Protein AF-0000000065873396 (afdb_homodimer)

Nearest PDB structures (foldseek):
  4z05-assembly2_B  TM=4.905E-01  e=4.441E+00  Caldicellulosiruptor bescii DSM 6725
  1jrg-assembly2_B  TM=3.047E-01  e=1.491E+00  Dickeya chrysanthemi
  5m60-assembly1_A  TM=4.930E-01  e=7.178E-02  Thermochaetoides thermophila
  4yzq-assembly2_B  TM=4.884E-01  e=5.492E+00  Caldicellulosiruptor bescii DSM 6725
  4z03-assembly1_A  TM=3.983E-01  e=7.222E+00  Caldicellulosiruptor bescii DSM 6725

GO terms:
  GO:0005515 protein binding (F, IPI)
  GO:0061665 SUMO ligase activity (F, IDA)
  GO:0039648 symbiont-mediated perturbation of host ubiquitin-like protein modification (P, IDA)
  GO:0030430 host cell cytoplasm (C, IDA)
  GO:1990756 ubiquitin-like ligase-substrate adaptor activity (F, IDA)
  GO:0042025 host cell nucleus (C, EXP)
  GO:0030430 host cell cytoplasm (C, EXP)

InterPro domains:
  IPR002612 Adenovirus large t-antigen, E1B 55kDa protein [PF01696] (113-493)
  IPR006717 Adenovirus E1B protein, N-terminal [PF04623] (1-66)
  IPR011050 Pectin lyase fold/virulence factor [SSF51126] (185-351)
  IPR012334 Pectin lyase fold [G3DSA:2.160.20.10] (169-408)

Secondary structure (DSSP, 8-state):
----------------------------------------------------------------------TT----S-----SSS-SSTTTT----SSSS--S-----HHHHHHHHHHHHHHHHHS-----B-HHHHHHHHHH-S-TT---EETTTBPPEEPPTT--HHHHHHHHSEEE--TT-EEEE-S-EEE-S-EEEEEEEEEEEE--SSSEEEEEPPPP--PPEETB-SEEEEEEEEE-TT--SEEEEESS-EEEES-EEES-SSEEEEESSEEEEES-EEES-SEEEEE-TT-EEEEES-EEES-SEEEEESSEEEEES-EEES-SEEEEESS-EEEES-EEE--SSS-----EE-TTSS-EE--SEEE---SSPBPPEEES-EEES-EEEE---BS-B--EEEEEET-EEEE-GGGGGGB--TEEE-TT-EEEEEEEEEEEEEEEEEBTTSSEEEEEEEEEEE-HHHHS--TTTS-TTSGGGS-SHHHH-/-----------------------------------------------------------------------S----------SSS-SSSSS------SSS--S-----HHHHHHHHHHHHHHHHHS-----B-HHHHHHHHTSGGGGG---EETTTBPPEEPPTT--HHHHHHHHSEEE--TT-EEEE-S-EEE-S-EEEEEEEEEEEE--SSSEEEEEPPPP--PPEETB-SEEEEEEEEE-TT--SEEEEESS-EEEES-EEES-SSEEEEESSEEEEES-EEES-SEEEEE-TT-EEEEES-EEES-SEEEEESSEEEEES-EEES-SEEEEESS-EEEES-EEE--SSS-----EE-TTSS-EE--SEEE---SSPBPPEEES-EEES-EEEE---BS-B--EEEEEET-EEEE-TTTGGGB--TEEE-TT-EEEEEEEEEEEEEEEEEBTTSSEEEEEEEEEEE-HHHHS--TTTS-TTSGGGS-STTT--

Solvent-accessible surface area (backbone atoms only — not comparable to full-atom values): 53234 Å² total; per-residue (Å²): 137,82,87,69,80,80,79,69,87,70,76,80,75,76,87,90,78,89,85,75,82,70,83,81,78,81,77,84,80,75,78,78,79,77,71,80,70,78,89,90,76,90,81,87,78,89,78,86,90,83,89,83,84,88,86,88,74,90,72,84,87,87,88,80,83,84,67,83,75,64,76,81,65,87,68,65,89,79,74,83,72,79,70,78,80,66,75,58,52,34,64,63,43,65,70,80,82,96,65,93,59,57,57,40,68,62,73,36,77,59,53,56,44,50,52,24,44,51,49,35,51,53,62,71,66,52,89,69,73,48,78,41,47,48,58,55,51,52,57,55,37,75,74,38,95,52,43,79,54,64,82,43,41,46,37,29,39,40,72,41,72,56,52,78,84,60,56,65,42,60,49,44,71,57,36,23,30,37,32,42,43,38,61,44,66,39,75,39,62,53,62,27,65,38,48,54,51,23,38,35,40,16,66,51,12,42,37,36,40,56,34,88,47,62,39,43,32,37,34,40,66,57,54,96,58,65,45,38,43,61,39,70,33,35,32,40,29,18,31,32,39,37,19,80,81,22,73,29,29,44,33,40,25,57,27,45,35,34,38,39,30,29,35,40,38,39,30,69,22,40,42,32,39,28,52,25,44,34,37,41,30,36,25,36,34,35,47,18,36,28,37,39,37,33,31,66,80,8,40,38,40,40,28,42,28,39,34,34,44,13,49,32,29,31,38,32,47,15,43,32,38,41,31,44,30,39,34,36,41,29,23,16,45,31,41,35,56,40,48,36,39,42,31,46,29,38,38,34,36,49,72,59,42,66,64,36,70,39,27,38,58,85,66,78,52,45,38,73,44,29,28,38,25,37,50,43,30,89,83,41,50,54,51,50,39,34,45,30,38,34,34,47,32,33,37,34,38,34,40,47,38,72,63,40,58,46,36,51,22,28,32,42,51,20,38,35,39,25,34,70,78,24,63,87,29,59,47,54,79,26,44,36,55,64,53,41,42,31,32,33,35,74,48,67,40,78,86,53,66,45,76,31,51,27,78,86,76,49,72,42,65,31,50,41,69,42,69,42,83,44,36,78,80,57,48,69,56,62,73,56,48,47,82,66,39,70,68,69,51,64,67,60,73,72,69,105,142,92,81,86,85,79,87,72,88,77,76,80,77,66,84,73,72,82,80,70,88,72,85,76,84,78,77,82,78,74,79,80,85,80,79,80,73,79,85,76,90,76,85,81,80,80,74,87,72,93,79,79,90,83,92,83,79,91,78,84,87,77,85,74,80,93,73,91,70,74,76,81,74,86,76,68,93,83,71,83,85,77,81,84,75,55,58,41,90,32,47,83,45,70,69,74,74,99,63,99,47,57,60,52,68,64,72,35,80,57,53,57,45,50,52,23,44,52,49,35,52,54,63,72,66,52,90,69,73,48,78,40,47,46,58,55,49,50,64,64,28,69,48,75,86,43,30,77,48,66,83,43,41,48,36,28,39,40,74,41,73,56,52,77,83,59,57,65,40,57,48,43,71,56,36,22,30,37,31,43,41,38,63,43,66,38,74,38,63,53,64,27,64,39,48,54,51,22,37,36,41,16,67,50,12,41,37,36,40,56,34,90,46,61,41,42,31,37,34,39,65,57,52,96,56,61,44,39,44,62,39,69,34,37,33,41,29,18,31,33,37,36,19,80,81,21,72,29,28,43,33,41,25,57,27,45,36,33,38,37,28,29,35,40,40,38,29,69,22,40,43,33,39,27,52,26,44,32,37,40,31,36,24,36,35,35,46,18,34,29,37,39,35,33,31,68,80,9,41,36,41,41,29,44,27,39,34,36,44,13,48,31,29,31,39,31,47,15,44,32,39,41,32,45,30,40,34,36,40,28,24,16,44,31,41,36,56,41,49,35,39,41,31,47,29,38,38,35,36,48,79,60,48,67,66,36,70,38,28,37,57,84,68,79,52,46,39,72,44,27,28,37,24,36,50,43,30,89,83,40,50,54,50,50,39,33,44,29,37,34,34,46,31,33,38,34,38,37,39,47,38,71,62,43,59,44,37,51,22,26,31,42,50,20,37,35,40,24,34,69,77,23,64,88,28,58,46,55,79,26,43,36,57,64,54,42,42,32,32,33,36,75,48,68,40,77,87,54,66,45,76,34,49,27,77,86,75,47,73,42,67,32,49,41,69,42,70,42,83,44,36,79,79,57,50,68,58,62,73,57,48,46,82,67,38,72,68,69,50,62,65,62,73,70,68,103

Radius of gyration: 36.01 Å; Cα contacts (8 Å, |Δi|>4): 2353; chains: 2; bounding box: 136×103×101 Å

Organism: Human adenovirus C serotype 5 (NCBI:txid28285)

Foldseek 3Di:
DPPDDDDDPDPDPDDDDDDDPPPDDDDDDPPDPPPCPDDDDDDDDDDDDDDDDDDDDPDDDDDDDPDCPPPPDDPPVDDPPVWPQPVPQPPPQDDDDPDVPSSVPSCDVVVVLVVLVVVLVVVVPDDAQAADFPVRQQVVVVVDPPLADQPAAPSHADEAEDDAPDDPQVCCVGGLHYEYRQSDEHEQADAREHAAFHAYHDVQHEYEYHYPDQERYEQDHHDSGRDHHPGARYEYENYEYEYQPHAHEHYEHPDEYEYYLYEYERAADEDEEYAAEYEAANYEYYNHAEYYEYAAPYEYEHANYEAEQYQEYYEHPYEYEYAHYEYEQYLANYEAAAEYAHEHYEYEHDPPPPHRLAWACNVVAIDRHWNAEYAADEEHADYHAENYEYALTEYEDYHYPAADEYAQYEQHNYEYEYEAVHLVRYADLHYNPPNYWYKYFDDFAPVDWDWTHYPVRDIDIHTHTDIDTCRVVRDDDCVVPPPPDCRNPDPVVPPD/DDDDPDDDPDDCPDDPPDPDDDDDDDDPDPPDPDPPPDDDDDDDDDDDDDDDDDDDDDDDDDDPDDDDPDPPDDPDPPPDPPDPPPVCCDDPLDDDDPPVPSNSPPCDVVVVLVVLVVVLVVVVPDDAQAADFPVRQQVVVVPPVQQAPQPAAPSHADEAEDDAPDDPQVCCVGGLHYEYRQSDEHEQADAREHAAFHAYHDVQHEYEYHYPDQERYEQDHHDSGRDHHPGARYEYENYEYEYQPHAHEHYDHPDEYEYYLYEYENAADEDEEYAAEYEYANYEYYLHAEYYEYAAPYEYEHANYEAENYQEYYEHPYEYEYAHYEYEQYLANYEAAAEYAHEHYEYEHDPPPPHRLAWACNPVAIDRHWNAEYAADEEHADYHAENYEYALTEYEDYHYPAADEYAQYEQHNYEYEYEAPHLVRYADLHYNPPNYWYKYFDDFAPVDWDWTHYPVRDIDIHTHTDIDTCRVVRDDDCVVPPPPDCRNPDPVVPPD

Sequence (992 aa):
MERRNPSERGVPAGFSGHASVESGCETQESPATVVFRPPGDNTDGGAAAAAGGSQAAAAGAEPMEPESRPGPSGMNVVQVAELYPELRRILTITEDGQGLKGVKRERGACEATEEARNLAFSLMTRHRPECITFQQIKDNCANELDLLAQKYSIEQLTTYWLQPGDDFEEAIRVYAKVALRPDCKYKISKLVNIRNCCYISGNGAEVEIDTEDRVAFRCSMINMWPGVLGMDGVVIMNVRFTGPNFSGTVFLANTNLILHGVSFYGFNNTCVEAWTDVRVRGCAFYCCWKGVVCRPKSRASIKKCLFERCTLGILSEGNSRVRHNVASDCGCFMLVKSVAVIKHNMVCGNCEDRASQMLTCSDGNCHLLKTIHVASHSRKAWPVFEHNILTRCSLHLGNRRGVFLPYQCNLSHTKILLEPESMSKVNLNGVFDMTMKIWKVLRYDETRTRCRPCECGGKHIRNQPVMLDVTEELRPDHLVLACTRAEFGSSDEDTDMERRNPSERGVPAGFSGHASVESGCETQESPATVVFRPPGDNTDGGAAAAAGGSQAAAAGAEPMEPESRPGPSGMNVVQVAELYPELRRILTITEDGQGLKGVKRERGACEATEEARNLAFSLMTRHRPECITFQQIKDNCANELDLLAQKYSIEQLTTYWLQPGDDFEEAIRVYAKVALRPDCKYKISKLVNIRNCCYISGNGAEVEIDTEDRVAFRCSMINMWPGVLGMDGVVIMNVRFTGPNFSGTVFLANTNLILHGVSFYGFNNTCVEAWTDVRVRGCAFYCCWKGVVCRPKSRASIKKCLFERCTLGILSEGNSRVRHNVASDCGCFMLVKSVAVIKHNMVCGNCEDRASQMLTCSDGNCHLLKTIHVASHSRKAWPVFEHNILTRCSLHLGNRRGVFLPYQCNLSHTKILLEPESMSKVNLNGVFDMTMKIWKVLRYDETRTRCRPCECGGKHIRNQPVMLDVTEELRPDHLVLACTRAEFGSSDEDTD

pLDDT: mean 75.34, std 30.78, range [14.26, 98.81]

Structure (mmCIF, N/CA/C/O backbone):
data_AF-0000000065873396-model_v1
#
loop_
_entity.id
_entity.type
_entity.pdbx_description
1 polymer 'E1B 55 kDa protein'
#
loop_
_atom_site.group_PDB
_atom_site.id
_atom_site.type_symbol
_atom_site.label_atom_id
_atom_site.label_alt_id
_atom_site.label_comp_id
_atom_site.label_asym_id
_atom_site.label_entity_id
_atom_site.label_seq_id
_atom_site.pdbx_PDB_ins_code
_atom_site.Cartn_x
_atom_site.Cartn_y
_atom_site.Cartn_z
_atom_site.occupancy
_atom_site.B_iso_or_equiv
_atom_site.auth_seq_id
_atom_site.auth_comp_id
_atom_site.auth_asym_id
_atom_site.auth_atom_id
_atom_site.pdbx_PDB_model_num
ATOM 1 N N . MET A 1 1 ? -26.594 0.67 61.344 1 16.83 1 MET A N 1
ATOM 2 C CA . MET A 1 1 ? -25.75 -0.398 61.844 1 16.83 1 MET A CA 1
ATOM 3 C C . MET A 1 1 ? -24.359 -0.335 61.219 1 16.83 1 MET A C 1
ATOM 5 O O . MET A 1 1 ? -24.188 0.216 60.125 1 16.83 1 MET A O 1
ATOM 9 N N . GLU A 1 2 ? -23.203 -0.925 61.938 1 17.53 2 GLU A N 1
ATOM 10 C CA . GLU A 1 2 ? -21.828 -0.709 62.344 1 17.53 2 GLU A CA 1
ATOM 11 C C . GLU A 1 2 ? -20.844 -1.343 61.375 1 17.53 2 GLU A C 1
ATOM 13 O O . GLU A 1 2 ? -20.625 -2.555 61.406 1 17.53 2 GLU A O 1
ATOM 18 N N . ARG A 1 3 ? -21.078 -1.144 60.125 1 20.83 3 ARG A N 1
ATOM 19 C CA . ARG A 1 3 ? -20.828 -2.029 59 1 20.83 3 ARG A CA 1
ATOM 20 C C . ARG A 1 3 ? -19.328 -2.301 58.844 1 20.83 3 ARG A C 1
ATOM 22 O O . ARG A 1 3 ? -18.609 -1.486 58.25 1 20.83 3 ARG A O 1
ATOM 29 N N . ARG A 1 4 ? -18.719 -2.971 59.781 1 18.61 4 ARG A N 1
ATOM 30 C CA . ARG A 1 4 ? -17.438 -3 60.469 1 18.61 4 ARG A CA 1
ATOM 31 C C . ARG A 1 4 ? -16.328 -3.496 59.562 1 18.61 4 ARG A C 1
ATOM 33 O O . ARG A 1 4 ? -16.594 -4.199 58.594 1 18.61 4 ARG A O 1
ATOM 40 N N . ASN A 1 5 ? -15.023 -3.08 59.781 1 18.3 5 ASN A N 1
ATOM 41 C CA . ASN A 1 5 ? -13.68 -2.736 59.344 1 18.3 5 ASN A CA 1
ATOM 42 C C . ASN A 1 5 ? -12.844 -3.982 59.062 1 18.3 5 ASN A C 1
ATOM 44 O O . ASN A 1 5 ? -11.609 -3.932 59.125 1 18.3 5 ASN A O 1
ATOM 48 N N . PRO A 1 6 ? -13.531 -5.031 58.438 1 19.88 6 PRO A N 1
ATOM 49 C CA . PRO A 1 6 ? -12.992 -6.305 58.938 1 19.88 6 PRO A CA 1
ATOM 50 C C . PRO A 1 6 ? -11.477 -6.418 58.719 1 19.88 6 PRO A C 1
ATOM 52 O O . PRO A 1 6 ? -10.922 -5.781 57.844 1 19.88 6 PRO A O 1
ATOM 55 N N . SER A 1 7 ? -10.812 -6.941 59.625 1 16.95 7 SER A N 1
ATOM 56 C CA . SER A 1 7 ? -9.523 -6.965 60.312 1 16.95 7 SER A CA 1
ATOM 57 C C . SER A 1 7 ? -8.438 -7.543 59.406 1 16.95 7 SER A C 1
ATOM 59 O O . SER A 1 7 ? -8.734 -8.156 58.375 1 16.95 7 SER A O 1
ATOM 61 N N . GLU A 1 8 ? -7.449 -8.094 59.906 1 17.42 8 GLU A N 1
ATOM 62 C CA . GLU A 1 8 ? -6.016 -8.047 60.156 1 17.42 8 GLU A CA 1
ATOM 63 C C . GLU A 1 8 ? -5.281 -9.164 59.406 1 17.42 8 GLU A C 1
ATOM 65 O O . GLU A 1 8 ? -4.062 -9.297 59.531 1 17.42 8 GLU A O 1
ATOM 70 N N . ARG A 1 9 ? -6.023 -9.977 58.531 1 19.17 9 ARG A N 1
ATOM 71 C CA . ARG A 1 9 ? -5.418 -11.289 58.719 1 19.17 9 ARG A CA 1
ATOM 72 C C . ARG A 1 9 ? -3.941 -11.266 58.344 1 19.17 9 ARG A C 1
ATOM 74 O O . ARG A 1 9 ? -3.584 -10.844 57.25 1 19.17 9 ARG A O 1
ATOM 81 N N . GLY A 1 10 ? -3.051 -11.336 59.25 1 16.73 10 GLY A N 1
ATOM 82 C CA . GLY A 1 10 ? -1.65 -11.141 59.594 1 16.73 10 GLY A CA 1
ATOM 83 C C . GLY A 1 10 ? -0.717 -12.062 58.844 1 16.73 10 GLY A C 1
ATOM 84 O O . GLY A 1 10 ? -0.904 -13.281 58.844 1 16.73 10 GLY A O 1
ATOM 85 N N . VAL A 1 11 ? -0.475 -11.773 57.531 1 18.89 11 VAL A N 1
ATOM 86 C CA . VAL A 1 11 ? 0.356 -12.578 56.656 1 18.89 11 VAL A CA 1
ATOM 87 C C . VAL A 1 11 ? 1.613 -13.031 57.375 1 18.89 11 VAL A C 1
ATOM 89 O O . VAL A 1 11 ? 2.322 -12.219 57.969 1 18.89 11 VAL A O 1
ATOM 92 N N . PRO A 1 12 ? 1.596 -14.227 57.688 1 16.91 12 PRO A N 1
ATOM 93 C CA . PRO A 1 12 ? 2.594 -14.836 58.562 1 16.91 12 PRO A CA 1
ATOM 94 C C . PRO A 1 12 ? 4.027 -14.578 58.094 1 16.91 12 PRO A C 1
ATOM 96 O O . PRO A 1 12 ? 4.281 -14.477 56.875 1 16.91 12 PRO A O 1
ATOM 99 N N . ALA A 1 13 ? 4.957 -14.086 58.938 1 17.8 13 ALA A N 1
ATOM 100 C CA . ALA A 1 13 ? 6.262 -13.453 59.094 1 17.8 13 ALA A CA 1
ATOM 101 C C . ALA A 1 13 ? 7.391 -14.398 58.719 1 17.8 13 ALA A C 1
ATOM 103 O O . ALA A 1 13 ? 8.57 -14.086 58.906 1 17.8 13 ALA A O 1
ATOM 104 N N . GLY A 1 14 ? 7.094 -15.5 58.031 1 15.6 14 GLY A N 1
ATOM 105 C CA . GLY A 1 14 ? 8.086 -16.422 58.562 1 15.6 14 GLY A CA 1
ATOM 106 C C . GLY A 1 14 ? 9.508 -15.953 58.344 1 15.6 14 GLY A C 1
ATOM 107 O O . GLY A 1 14 ? 10.133 -15.398 59.25 1 15.6 14 GLY A O 1
ATOM 108 N N . PHE A 1 15 ? 10.414 -16.75 57.594 1 16.02 15 PHE A N 1
ATOM 109 C CA . PHE A 1 15 ? 11.672 -17.312 58.062 1 16.02 15 PHE A CA 1
ATOM 110 C C . PHE A 1 15 ? 12.836 -16.359 57.812 1 16.02 15 PHE A C 1
ATOM 112 O O . PHE A 1 15 ? 12.742 -15.492 56.938 1 16.02 15 PHE A O 1
ATOM 119 N N . SER A 1 16 ? 14.078 -16.734 58.281 1 15.54 16 SER A N 1
ATOM 120 C CA . SER A 1 16 ? 15.25 -16.266 59.031 1 15.54 16 SER A CA 1
ATOM 121 C C . SER A 1 16 ? 16.25 -15.594 58.094 1 15.54 16 SER A C 1
ATOM 123 O O . SER A 1 16 ? 16.031 -15.531 56.875 1 15.54 16 SER A O 1
ATOM 125 N N . GLY A 1 17 ? 17.609 -15.953 58.188 1 15.38 17 GLY A N 1
ATOM 126 C CA . GLY A 1 17 ? 18.844 -15.344 58.688 1 15.38 17 GLY A CA 1
ATOM 127 C C . GLY A 1 17 ? 19.781 -14.938 57.562 1 15.38 17 GLY A C 1
ATOM 128 O O . GLY A 1 17 ? 20.359 -13.844 57.594 1 15.38 17 GLY A O 1
ATOM 129 N N . HIS A 1 18 ? 20.219 -15.766 56.531 1 16.08 18 HIS A N 1
ATOM 130 C CA . HIS A 1 18 ? 21.672 -15.898 56.625 1 16.08 18 HIS A CA 1
ATOM 131 C C . HIS A 1 18 ? 22.375 -14.672 56.062 1 16.08 18 HIS A C 1
ATOM 133 O O . HIS A 1 18 ? 21.781 -13.922 55.281 1 16.08 18 HIS A O 1
ATOM 139 N N . ALA A 1 19 ? 23.812 -14.633 56.219 1 15.81 19 ALA A N 1
ATOM 140 C CA . ALA A 1 19 ? 25.016 -13.891 56.594 1 15.81 19 ALA A CA 1
ATOM 141 C C . ALA A 1 19 ? 25.656 -13.234 55.344 1 15.81 19 ALA A C 1
ATOM 143 O O . ALA A 1 19 ? 25.422 -13.664 54.219 1 15.81 19 ALA A O 1
ATOM 144 N N . SER A 1 20 ? 26.578 -12.242 55.594 1 16.17 20 SER A N 1
ATOM 145 C CA . SER A 1 20 ? 27.266 -11.07 55.062 1 16.17 20 SER A CA 1
ATOM 146 C C . SER A 1 20 ? 28.391 -11.477 54.094 1 16.17 20 SER A C 1
ATOM 148 O O . SER A 1 20 ? 29.188 -10.633 53.656 1 16.17 20 SER A O 1
ATOM 150 N N . VAL A 1 21 ? 28.344 -12.516 53.344 1 16.77 21 VAL A N 1
ATOM 151 C CA . VAL A 1 21 ? 29.734 -12.938 53.156 1 16.77 21 VAL A CA 1
ATOM 152 C C . VAL A 1 21 ? 30.516 -11.82 52.469 1 16.77 21 VAL A C 1
ATOM 154 O O . VAL A 1 21 ? 30.062 -11.227 51.5 1 16.77 21 VAL A O 1
ATOM 157 N N . GLU A 1 22 ? 31.75 -11.438 53.031 1 15.5 22 GLU A N 1
ATOM 158 C CA . GLU A 1 22 ? 32.781 -10.406 53.031 1 15.5 22 GLU A CA 1
ATOM 159 C C . GLU A 1 22 ? 33.625 -10.445 51.781 1 15.5 22 GLU A C 1
ATOM 161 O O . GLU A 1 22 ? 34.719 -9.883 51.75 1 15.5 22 GLU A O 1
ATOM 166 N N . SER A 1 23 ? 33.125 -10.75 50.688 1 16.59 23 SER A N 1
ATOM 167 C CA . SER A 1 23 ? 34.188 -11.125 49.781 1 16.59 23 SER A CA 1
ATOM 168 C C . SER A 1 23 ? 35.281 -10.047 49.719 1 16.59 23 SER A C 1
ATOM 170 O O . SER A 1 23 ? 34.969 -8.852 49.719 1 16.59 23 SER A O 1
ATOM 172 N N . GLY A 1 24 ? 36.531 -10.406 49.969 1 15.73 24 GLY A N 1
ATOM 173 C CA . GLY A 1 24 ? 37.875 -9.898 50.219 1 15.73 24 GLY A CA 1
ATOM 174 C C . GLY A 1 24 ? 38.375 -8.984 49.094 1 15.73 24 GLY A C 1
ATOM 175 O O . GLY A 1 24 ? 37.938 -9.078 47.969 1 15.73 24 GLY A O 1
ATOM 176 N N . CYS A 1 25 ? 39.219 -7.973 49.469 1 15.91 25 CYS A N 1
ATOM 177 C CA . CYS A 1 25 ? 39.781 -6.652 49.188 1 15.91 25 CYS A CA 1
ATOM 178 C C . CYS A 1 25 ? 40.844 -6.73 48.094 1 15.91 25 CYS A C 1
ATOM 180 O O . CYS A 1 25 ? 41.469 -5.719 47.75 1 15.91 25 CYS A O 1
ATOM 182 N N . GLU A 1 26 ? 41.219 -7.988 47.562 1 15.82 26 GLU A N 1
ATOM 183 C CA . GLU A 1 26 ? 42.688 -7.887 47.469 1 15.82 26 GLU A CA 1
ATOM 184 C C . GLU A 1 26 ? 43.094 -6.691 46.625 1 15.82 26 GLU A C 1
ATOM 186 O O . GLU A 1 26 ? 42.312 -6.199 45.812 1 15.82 26 GLU A O 1
ATOM 191 N N . THR A 1 27 ? 44.5 -6.48 46.5 1 15.35 27 THR A N 1
ATOM 192 C CA . THR A 1 27 ? 45.531 -5.473 46.562 1 15.35 27 THR A CA 1
ATOM 193 C C . THR A 1 27 ? 45.844 -4.895 45.188 1 15.35 27 THR A C 1
ATOM 195 O O . THR A 1 27 ? 46.156 -3.711 45.062 1 15.35 27 THR A O 1
ATOM 198 N N . GLN A 1 28 ? 45.781 -5.762 44.062 1 16.19 28 GLN A N 1
ATOM 199 C CA . GLN A 1 28 ? 47.062 -5.637 43.406 1 16.19 28 GLN A CA 1
ATOM 200 C C . GLN A 1 28 ? 47.25 -4.25 42.812 1 16.19 28 GLN A C 1
ATOM 202 O O . GLN A 1 28 ? 46.281 -3.598 42.438 1 16.19 28 GLN A O 1
ATOM 207 N N . GLU A 1 29 ? 48.562 -3.9 42.625 1 16.23 29 GLU A N 1
ATOM 208 C CA . GLU A 1 29 ? 49.5 -2.773 42.469 1 16.23 29 GLU A CA 1
ATOM 209 C C . GLU A 1 29 ? 49.25 -2.053 41.156 1 16.23 29 GLU A C 1
ATOM 211 O O . GLU A 1 29 ? 48.938 -2.686 40.156 1 16.23 29 GLU A O 1
ATOM 216 N N . SER A 1 30 ? 49.062 -0.781 41.188 1 16.11 30 SER A N 1
ATOM 217 C CA . SER A 1 30 ? 48.719 0.409 40.406 1 16.11 30 SER A CA 1
ATOM 218 C C . SER A 1 30 ? 49.781 0.708 39.375 1 16.11 30 SER A C 1
ATOM 220 O O . SER A 1 30 ? 50.188 1.856 39.219 1 16.11 30 SER A O 1
ATOM 222 N N . PRO A 1 31 ? 50.312 -0.494 38.75 1 16.22 31 PRO A N 1
ATOM 223 C CA . PRO A 1 31 ? 51.625 0.011 38.312 1 16.22 31 PRO A CA 1
ATOM 224 C C . PRO A 1 31 ? 51.531 1.375 37.625 1 16.22 31 PRO A C 1
ATOM 226 O O . PRO A 1 31 ? 50.469 1.751 37.125 1 16.22 31 PRO A O 1
ATOM 229 N N . ALA A 1 32 ? 52.688 2.035 37.781 1 15.98 32 ALA A N 1
ATOM 230 C CA . ALA A 1 32 ? 53.281 3.367 37.688 1 15.98 32 ALA A CA 1
ATOM 231 C C . ALA A 1 32 ? 53.156 3.928 36.281 1 15.98 32 ALA A C 1
ATOM 233 O O . ALA A 1 32 ? 53.375 3.203 35.281 1 15.98 32 ALA A O 1
ATOM 234 N N . THR A 1 33 ? 52.281 4.848 36 1 16.16 33 THR A N 1
ATOM 235 C CA . THR A 1 33 ? 51.906 5.746 34.906 1 16.16 33 THR A CA 1
ATOM 236 C C . THR A 1 33 ? 53.156 6.422 34.344 1 16.16 33 THR A C 1
ATOM 238 O O . THR A 1 33 ? 53.75 7.297 34.969 1 16.16 33 THR A O 1
ATOM 241 N N . VAL A 1 34 ? 54.125 5.531 33.875 1 16.02 34 VAL A N 1
ATOM 242 C CA . VAL A 1 34 ? 55.406 6.129 33.531 1 16.02 34 VAL A CA 1
ATOM 243 C C . VAL A 1 34 ? 55.156 7.426 32.75 1 16.02 34 VAL A C 1
ATOM 245 O O . VAL A 1 34 ? 54.312 7.473 31.859 1 16.02 34 VAL A O 1
ATOM 248 N N . VAL A 1 35 ? 55.625 8.562 33.281 1 16.77 35 VAL A N 1
ATOM 249 C CA . VAL A 1 35 ? 55.75 10.008 33.156 1 16.77 35 VAL A CA 1
ATOM 250 C C . VAL A 1 35 ? 56.438 10.352 31.812 1 16.77 35 VAL A C 1
ATOM 252 O O . VAL A 1 35 ? 56.531 11.523 31.453 1 16.77 35 VAL A O 1
ATOM 255 N N . PHE A 1 36 ? 56.438 9.492 30.766 1 15 36 PHE A N 1
ATOM 256 C CA . PHE A 1 36 ? 57.656 9.664 29.953 1 15 36 PHE A CA 1
ATOM 257 C C . PHE A 1 36 ? 57.781 11.109 29.484 1 15 36 PHE A C 1
ATOM 259 O O . PHE A 1 36 ? 56.875 11.656 28.875 1 15 36 PHE A O 1
ATOM 266 N N . ARG A 1 37 ? 58.781 11.945 30.062 1 15.43 37 ARG A N 1
ATOM 267 C CA . ARG A 1 37 ? 59.281 13.312 30.016 1 15.43 37 ARG A CA 1
ATOM 268 C C . ARG A 1 37 ? 59.781 13.656 28.609 1 15.43 37 ARG A C 1
ATOM 270 O O . ARG A 1 37 ? 60.188 14.789 28.359 1 15.43 37 ARG A O 1
ATOM 277 N N . PRO A 1 38 ? 59.531 13.055 27.531 1 15.37 38 PRO A N 1
ATOM 278 C CA . PRO A 1 38 ? 60.719 13.156 26.688 1 15.37 38 PRO A CA 1
ATOM 279 C C . PRO A 1 38 ? 61.188 14.602 26.5 1 15.37 38 PRO A C 1
ATOM 281 O O . PRO A 1 38 ? 60.375 15.531 26.594 1 15.37 38 PRO A O 1
ATOM 284 N N . PRO A 1 39 ? 62.469 14.812 25.969 1 15.8 39 PRO A N 1
ATOM 285 C CA . PRO A 1 39 ? 63.594 15.75 26.172 1 15.8 39 PRO A CA 1
ATOM 286 C C . PRO A 1 39 ? 63.312 17.125 25.578 1 15.8 39 PRO A C 1
ATOM 288 O O . PRO A 1 39 ? 62.312 17.312 24.875 1 15.8 39 PRO A O 1
ATOM 291 N N . GLY A 1 40 ? 64.5 17.859 25.125 1 15.5 40 GLY A N 1
ATOM 292 C CA . GLY A 1 40 ? 65.312 19.016 25.297 1 15.5 40 GLY A CA 1
ATOM 293 C C . GLY A 1 40 ? 65.062 20.125 24.297 1 15.5 40 GLY A C 1
ATOM 294 O O . GLY A 1 40 ? 64.375 19.906 23.297 1 15.5 40 GLY A O 1
ATOM 295 N N . ASP A 1 41 ? 65.812 21.328 24.406 1 15.96 41 ASP A N 1
ATOM 296 C CA . ASP A 1 41 ? 66 22.766 24.328 1 15.96 41 ASP A CA 1
ATOM 297 C C . ASP A 1 41 ? 66.5 23.188 22.953 1 15.96 41 ASP A C 1
ATOM 299 O O . ASP A 1 41 ? 66.625 24.375 22.656 1 15.96 41 ASP A O 1
ATOM 303 N N . ASN A 1 42 ? 67.25 22.344 22.109 1 15.55 42 ASN A N 1
ATOM 304 C CA . ASN A 1 42 ? 68.438 23.109 21.672 1 15.55 42 ASN A CA 1
ATOM 305 C C . ASN A 1 42 ? 68 24.312 20.812 1 15.55 42 ASN A C 1
ATOM 307 O O . ASN A 1 42 ? 66.938 24.312 20.203 1 15.55 42 ASN A O 1
ATOM 311 N N . THR A 1 43 ? 69 25.281 20.531 1 15.64 43 THR A N 1
ATOM 312 C CA . THR A 1 43 ? 69.375 26.672 20.359 1 15.64 43 THR A CA 1
ATOM 313 C C . THR A 1 43 ? 69.125 27.141 18.938 1 15.64 43 THR A C 1
ATOM 315 O O . THR A 1 43 ? 68.688 28.266 18.703 1 15.64 43 THR A O 1
ATOM 318 N N . ASP A 1 44 ? 69.688 26.469 17.844 1 15.38 44 ASP A N 1
ATOM 319 C CA . ASP A 1 44 ? 70.625 27.312 17.094 1 15.38 44 ASP A CA 1
ATOM 320 C C . ASP A 1 44 ? 69.875 28.328 16.234 1 15.38 44 ASP A C 1
ATOM 322 O O . ASP A 1 44 ? 68.75 28.141 15.922 1 15.38 44 ASP A O 1
ATOM 326 N N . GLY A 1 45 ? 70.688 29.125 15.289 1 14.75 45 GLY A N 1
ATOM 327 C CA . GLY A 1 45 ? 71.125 30.438 14.805 1 14.75 45 GLY A CA 1
ATOM 328 C C . GLY A 1 45 ? 70.312 30.875 13.57 1 14.75 45 GLY A C 1
ATOM 329 O O . GLY A 1 45 ? 70 32.031 13.43 1 14.75 45 GLY A O 1
ATOM 330 N N . GLY A 1 46 ? 70.375 30.031 12.453 1 15.17 46 GLY A N 1
ATOM 331 C CA . GLY A 1 46 ? 70.938 30.781 11.344 1 15.17 46 GLY A CA 1
ATOM 332 C C . GLY A 1 46 ? 70 31.875 10.836 1 15.17 46 GLY A C 1
ATOM 333 O O . GLY A 1 46 ? 68.812 31.844 11.094 1 15.17 46 GLY A O 1
ATOM 334 N N . ALA A 1 47 ? 70.5 32.781 9.898 1 14.98 47 ALA A N 1
ATOM 335 C CA . ALA A 1 47 ? 70.625 34.188 9.469 1 14.98 47 ALA A CA 1
ATOM 336 C C . ALA A 1 47 ? 69.5 34.594 8.5 1 14.98 47 ALA A C 1
ATOM 338 O O . ALA A 1 47 ? 68.938 35.688 8.633 1 14.98 47 ALA A O 1
ATOM 339 N N . ALA A 1 48 ? 69.312 33.844 7.309 1 15.16 48 ALA A N 1
ATOM 340 C CA . ALA A 1 48 ? 69.562 34.719 6.176 1 15.16 48 ALA A CA 1
ATOM 341 C C . ALA A 1 48 ? 68.438 35.719 5.957 1 15.16 48 ALA A C 1
ATOM 343 O O . ALA A 1 48 ? 67.312 35.469 6.359 1 15.16 48 ALA A O 1
ATOM 344 N N . ALA A 1 49 ? 68.625 36.719 5.039 1 15.49 49 ALA A N 1
ATOM 345 C CA . ALA A 1 49 ? 68.625 38.125 4.699 1 15.49 49 ALA A CA 1
ATOM 346 C C . ALA A 1 49 ? 67.25 38.5 4.082 1 15.49 49 ALA A C 1
ATOM 348 O O . ALA A 1 49 ? 66.5 37.656 3.658 1 15.49 49 ALA A O 1
ATOM 349 N N . ALA A 1 50 ? 67.188 39.688 3.352 1 14.26 50 ALA A N 1
ATOM 350 C CA . ALA A 1 50 ? 66.688 41.031 3.277 1 14.26 50 ALA A CA 1
ATOM 351 C C . ALA A 1 50 ? 65.562 41.125 2.248 1 14.26 50 ALA A C 1
ATOM 353 O O . ALA A 1 50 ? 64.5 41.719 2.523 1 14.26 50 ALA A O 1
ATOM 354 N N . ALA A 1 51 ? 65.75 40.938 0.774 1 14.91 51 ALA A N 1
ATOM 355 C CA . ALA A 1 51 ? 65.75 42.156 -0.038 1 14.91 51 ALA A CA 1
ATOM 356 C C . ALA A 1 51 ? 64.312 42.5 -0.5 1 14.91 51 ALA A C 1
ATOM 358 O O . ALA A 1 51 ? 63.438 41.625 -0.498 1 14.91 51 ALA A O 1
ATOM 359 N N . GLY A 1 52 ? 64.062 43.5 -1.553 1 14.26 52 GLY A N 1
ATOM 360 C CA . GLY A 1 52 ? 63.5 44.781 -1.869 1 14.26 52 GLY A CA 1
ATOM 361 C C . GLY A 1 52 ? 62.219 44.688 -2.693 1 14.26 52 GLY A C 1
ATOM 362 O O . GLY A 1 52 ? 61.5 45.656 -2.816 1 14.26 52 GLY A O 1
ATOM 363 N N . GLY A 1 53 ? 62 43.594 -3.553 1 14.52 53 GLY A N 1
ATOM 364 C CA . GLY A 1 53 ? 61.719 44.094 -4.891 1 14.52 53 GLY A CA 1
ATOM 365 C C . GLY A 1 53 ? 60.344 44.719 -5.02 1 14.52 53 GLY A C 1
ATOM 366 O O . GLY A 1 53 ? 59.438 44.438 -4.223 1 14.52 53 GLY A O 1
ATOM 367 N N . SER A 1 54 ? 59.969 45.375 -6.129 1 15.64 54 SER A N 1
ATOM 368 C CA . SER A 1 54 ? 59.438 46.594 -6.723 1 15.64 54 SER A CA 1
ATOM 369 C C . SER A 1 54 ? 57.938 46.531 -6.875 1 15.64 54 SER A C 1
ATOM 371 O O . SER A 1 54 ? 57.344 45.438 -6.828 1 15.64 54 SER A O 1
ATOM 373 N N . GLN A 1 55 ? 57.312 47.5 -7.703 1 15.23 55 GLN A N 1
ATOM 374 C CA . GLN A 1 55 ? 56.375 48.625 -7.762 1 15.23 55 GLN A CA 1
ATOM 375 C C . GLN A 1 55 ? 55 48.156 -8.258 1 15.23 55 GLN A C 1
ATOM 377 O O . GLN A 1 55 ? 54 48.438 -7.617 1 15.23 55 GLN A O 1
ATOM 382 N N . ALA A 1 56 ? 54.812 47.75 -9.688 1 16.97 56 ALA A N 1
ATOM 383 C CA . ALA A 1 56 ? 54.062 48.719 -10.523 1 16.97 56 ALA A CA 1
ATOM 384 C C . ALA A 1 56 ? 52.562 48.406 -10.508 1 16.97 56 ALA A C 1
ATOM 386 O O . ALA A 1 56 ? 52.156 47.312 -10.133 1 16.97 56 ALA A O 1
ATOM 387 N N . ALA A 1 57 ? 51.7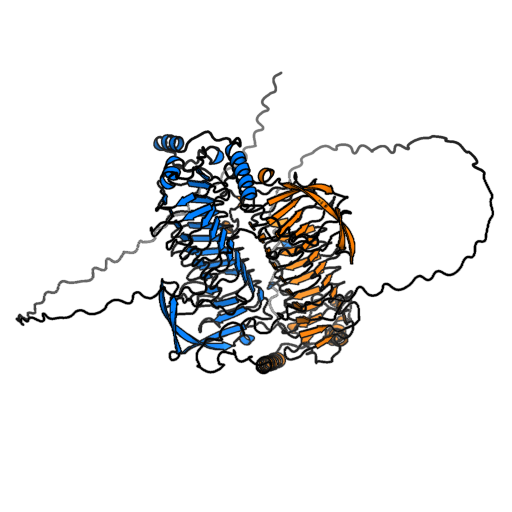19 49.062 -11.477 1 15.01 57 ALA A N 1
ATOM 388 C CA . ALA A 1 57 ? 50.625 49.969 -11.797 1 15.01 57 ALA A CA 1
ATOM 389 C C . ALA A 1 57 ? 49.406 49.188 -12.273 1 15.01 57 ALA A C 1
ATOM 391 O O . ALA A 1 57 ? 48.469 49.781 -12.836 1 15.01 57 ALA A O 1
ATOM 392 N N . ALA A 1 58 ? 49.344 47.812 -12.266 1 15.04 58 ALA A N 1
ATOM 393 C CA . ALA A 1 58 ? 48.594 47.312 -13.406 1 15.04 58 ALA A CA 1
ATOM 394 C C . ALA A 1 58 ? 47.125 47.75 -13.344 1 15.04 58 ALA A C 1
ATOM 396 O O . ALA A 1 58 ? 46.406 47.312 -12.453 1 15.04 58 ALA A O 1
ATOM 397 N N . ALA A 1 59 ? 46.625 48.906 -13.672 1 15.17 59 ALA A N 1
ATOM 398 C CA . ALA A 1 59 ? 45.406 49.656 -13.547 1 15.17 59 ALA A CA 1
ATOM 399 C C . ALA A 1 59 ? 44.219 48.875 -14.156 1 15.17 59 ALA A C 1
ATOM 401 O O . ALA A 1 59 ? 43.094 49 -13.68 1 15.17 59 ALA A O 1
ATOM 402 N N . GLY A 1 60 ? 44.281 48.469 -15.469 1 16.12 60 GLY A N 1
ATOM 403 C CA . GLY A 1 60 ? 43.344 49 -16.438 1 16.12 60 GLY A CA 1
ATOM 404 C C . GLY A 1 60 ? 41.938 48.5 -16.234 1 16.12 60 GLY A C 1
ATOM 405 O O . GLY A 1 60 ? 41.719 47.562 -15.453 1 16.12 60 GLY A O 1
ATOM 406 N N . ALA A 1 61 ? 41.094 48 -17.344 1 19.38 61 ALA A N 1
ATOM 407 C CA . ALA A 1 61 ? 39.938 48.406 -18.156 1 19.38 61 ALA A CA 1
ATOM 408 C C . ALA A 1 61 ? 38.719 47.562 -17.828 1 19.38 61 ALA A C 1
ATOM 410 O O . ALA A 1 61 ? 38.844 46.5 -17.188 1 19.38 61 ALA A O 1
ATOM 411 N N . GLU A 1 62 ? 37.969 46.906 -18.875 1 17.34 62 GLU A N 1
ATOM 412 C CA . GLU A 1 62 ? 36.656 47.188 -19.422 1 17.34 62 GLU A CA 1
ATOM 413 C C . GLU A 1 62 ? 35.594 46.312 -18.766 1 17.34 62 GLU A C 1
ATOM 415 O O . GLU A 1 62 ? 35.906 45.281 -18.188 1 17.34 62 GLU A O 1
ATOM 420 N N . PRO A 1 63 ? 34.25 46.156 -19.391 1 20.12 63 PRO A N 1
ATOM 421 C CA . PRO A 1 63 ? 32.844 46.406 -19.125 1 20.12 63 PRO A CA 1
ATOM 422 C C . PRO A 1 63 ? 32.062 45.156 -18.766 1 20.12 63 PRO A C 1
ATOM 424 O O . PRO A 1 63 ? 31 45.25 -18.125 1 20.12 63 PRO A O 1
ATOM 427 N N . MET A 1 64 ? 32.625 43.844 -19.047 1 18.5 64 MET A N 1
ATOM 428 C CA . MET A 1 64 ? 31.703 43 -19.812 1 18.5 64 MET A CA 1
ATOM 429 C C . MET A 1 64 ? 30.562 42.5 -18.938 1 18.5 64 MET A C 1
ATOM 431 O O . MET A 1 64 ? 30.688 42.438 -17.719 1 18.5 64 MET A O 1
ATOM 435 N N . GLU A 1 65 ? 29.531 41.625 -19.672 1 17.95 65 GLU A N 1
ATOM 436 C CA . GLU A 1 65 ? 28.125 41.25 -19.859 1 17.95 65 GLU A CA 1
ATOM 437 C C . GLU A 1 65 ? 27.703 40.156 -18.859 1 17.95 65 GLU A C 1
ATOM 439 O O . GLU A 1 65 ? 28.219 39.031 -18.891 1 17.95 65 GLU A O 1
ATOM 444 N N . PRO A 1 66 ? 27.625 40.344 -17.688 1 20.19 66 PRO A N 1
ATOM 445 C CA . PRO A 1 66 ? 27.5 39.219 -16.766 1 20.19 66 PRO A CA 1
ATOM 446 C C . PRO A 1 66 ? 26.156 38.5 -16.922 1 20.19 66 PRO A C 1
ATOM 448 O O . PRO A 1 66 ? 25.844 37.594 -16.109 1 20.19 66 PRO A O 1
ATOM 451 N N . GLU A 1 67 ? 25.266 38.688 -18.125 1 20.55 67 GLU A N 1
ATOM 452 C CA . GLU A 1 67 ? 23.828 38.781 -17.953 1 20.55 67 GLU A CA 1
ATOM 453 C C . GLU A 1 67 ? 23.219 37.406 -17.641 1 20.55 67 GLU A C 1
ATOM 455 O O . GLU A 1 67 ? 22.266 37.312 -16.875 1 20.55 67 GLU A O 1
ATOM 460 N N . SER A 1 68 ? 23.359 36.469 -18.391 1 20.81 68 SER A N 1
ATOM 461 C CA . SER A 1 68 ? 22.25 35.562 -18.719 1 20.81 68 SER A CA 1
ATOM 462 C C . SER A 1 68 ? 21.812 34.75 -17.5 1 20.81 68 SER A C 1
ATOM 464 O O . SER A 1 68 ? 22.594 33.938 -16.984 1 20.81 68 SER A O 1
ATOM 466 N N . ARG A 1 69 ? 20.969 35.344 -16.719 1 25 69 ARG A N 1
ATOM 467 C CA . ARG A 1 69 ? 20.469 34.594 -15.57 1 25 69 ARG A CA 1
ATOM 468 C C . ARG A 1 69 ? 19.5 33.5 -16 1 25 69 ARG A C 1
ATOM 470 O O . ARG A 1 69 ? 18.891 32.844 -15.172 1 25 69 ARG A O 1
ATOM 477 N N . PRO A 1 70 ? 19.562 33 -17.359 1 24.8 70 PRO A N 1
ATOM 478 C CA . PRO A 1 70 ? 18.312 32.5 -17.953 1 24.8 70 PRO A CA 1
ATOM 479 C C . PRO A 1 70 ? 17.812 31.219 -17.266 1 24.8 70 PRO A C 1
ATOM 481 O O . PRO A 1 70 ? 16.75 30.703 -17.625 1 24.8 70 PRO A O 1
ATOM 484 N N . GLY A 1 71 ? 18.125 30.688 -16.281 1 23.23 71 GLY A N 1
ATOM 485 C CA . GLY A 1 71 ? 17.859 29.266 -16.312 1 23.23 71 GLY A CA 1
ATOM 486 C C . GLY A 1 71 ? 16.391 28.922 -16.188 1 23.23 71 GLY A C 1
ATOM 487 O O . GLY A 1 71 ? 15.969 27.812 -16.531 1 23.23 71 GLY A O 1
ATOM 488 N N . PRO A 1 72 ? 15.453 29.812 -15.523 1 25.75 72 PRO A N 1
ATOM 489 C CA . PRO A 1 72 ? 14.336 28.891 -15.273 1 25.75 72 PRO A CA 1
ATOM 490 C C . PRO A 1 72 ? 13.359 28.812 -16.453 1 25.75 72 PRO A C 1
ATOM 492 O O . PRO A 1 72 ? 12.336 28.141 -16.359 1 25.75 72 PRO A O 1
ATOM 495 N N . SER A 1 73 ? 13.609 29.375 -17.703 1 23.12 73 SER A N 1
ATOM 496 C CA . SER A 1 73 ? 12.398 29.828 -18.391 1 23.12 73 SER A CA 1
ATOM 497 C C . SER A 1 73 ? 11.375 28.703 -18.5 1 23.12 73 SER A C 1
ATOM 499 O O . SER A 1 73 ? 10.188 28.906 -18.25 1 23.12 73 SER A O 1
ATOM 501 N N . GLY A 1 74 ? 11.539 28.016 -19.594 1 23.66 74 GLY A N 1
ATOM 502 C CA . GLY A 1 74 ? 10.531 27.531 -20.516 1 23.66 74 GLY A CA 1
ATOM 503 C C . GLY A 1 74 ? 9.57 26.547 -19.906 1 23.66 74 GLY A C 1
ATOM 504 O O . GLY A 1 74 ? 9.945 25.391 -19.625 1 23.66 74 GLY A O 1
ATOM 505 N N . MET A 1 75 ? 8.719 27.062 -19.078 1 24.52 75 MET A N 1
ATOM 506 C CA . MET A 1 75 ? 7.645 26.297 -18.453 1 24.52 75 MET A CA 1
ATOM 507 C C . MET A 1 75 ? 6.641 25.828 -19.5 1 24.52 75 MET A C 1
ATOM 509 O O . MET A 1 75 ? 5.758 26.578 -19.906 1 24.52 75 MET A O 1
ATOM 513 N N . ASN A 1 76 ? 6.883 25.391 -20.719 1 23.44 76 ASN A N 1
ATOM 514 C CA . ASN A 1 76 ? 5.715 25.047 -21.531 1 23.44 76 ASN A CA 1
ATOM 515 C C . ASN A 1 76 ? 4.648 24.328 -20.703 1 23.44 76 ASN A C 1
ATOM 517 O O . ASN A 1 76 ? 3.463 24.656 -20.797 1 23.44 76 ASN A O 1
ATOM 521 N N . VAL A 1 77 ? 4.926 23 -20.688 1 25.8 77 VAL A N 1
ATOM 522 C CA . VAL A 1 77 ? 3.83 22.094 -20.344 1 25.8 77 VAL A CA 1
ATOM 523 C C . VAL A 1 77 ? 3.16 22.562 -19.047 1 25.8 77 VAL A C 1
ATOM 525 O O . VAL A 1 77 ? 3.727 22.406 -17.969 1 25.8 77 VAL A O 1
ATOM 528 N N . VAL A 1 78 ? 2.631 23.688 -19.031 1 25.16 78 VAL A N 1
ATOM 529 C CA . VAL A 1 78 ? 1.64 24.141 -18.062 1 25.16 78 VAL A CA 1
ATOM 530 C C . VAL A 1 78 ? 0.693 23 -17.719 1 25.16 78 VAL A C 1
ATOM 532 O O . VAL A 1 78 ? 0.08 22.391 -18.594 1 25.16 78 VAL A O 1
ATOM 535 N N . GLN A 1 79 ? 0.307 22.641 -16.422 1 23.53 79 GLN A N 1
ATOM 536 C CA . GLN A 1 79 ? 0.296 22.016 -15.102 1 23.53 79 GLN A CA 1
ATOM 537 C C . GLN A 1 79 ? -1.115 21.594 -14.711 1 23.53 79 GLN A C 1
ATOM 539 O O . GLN A 1 79 ? -2.09 22.281 -15.039 1 23.53 79 GLN A O 1
ATOM 544 N N . VAL A 1 80 ? -1.144 20.578 -13.906 1 25.81 80 VAL A N 1
ATOM 545 C CA . VAL A 1 80 ? -2.123 19.859 -13.102 1 25.81 80 VAL A CA 1
ATOM 546 C C . VAL A 1 80 ? -2.947 20.844 -12.273 1 25.81 80 VAL A C 1
ATOM 548 O O . VAL A 1 80 ? -2.449 21.422 -11.312 1 25.81 80 VAL A O 1
ATOM 551 N N . ALA A 1 81 ? -3.582 21.781 -12.758 1 25.88 81 ALA A N 1
ATOM 552 C CA . ALA A 1 81 ? -4.664 22.344 -11.961 1 25.88 81 ALA A CA 1
ATOM 553 C C . ALA A 1 81 ? -5.609 21.266 -11.461 1 25.88 81 ALA A C 1
ATOM 555 O O . ALA A 1 81 ? -6.637 21.562 -10.844 1 25.88 81 ALA A O 1
ATOM 556 N N . GLU A 1 82 ? -5.457 20.109 -11.781 1 28.66 82 GLU A N 1
ATOM 557 C CA . GLU A 1 82 ? -6.461 19.172 -11.273 1 28.66 82 GLU A CA 1
ATOM 558 C C . GLU A 1 82 ? -6.461 19.141 -9.75 1 28.66 82 GLU A C 1
ATOM 560 O O . GLU A 1 82 ? -5.938 18.203 -9.141 1 28.66 82 GLU A O 1
ATOM 565 N N . LEU A 1 83 ? -6.195 20.047 -8.875 1 27.55 83 LEU A N 1
ATOM 566 C CA . LEU A 1 83 ? -5.855 19.797 -7.477 1 27.55 83 LEU A CA 1
ATOM 567 C C . LEU A 1 83 ? -7.027 19.156 -6.738 1 27.55 83 LEU A C 1
ATOM 569 O O . LEU A 1 83 ? -6.836 18.234 -5.934 1 27.55 83 LEU A O 1
ATOM 573 N N . TYR A 1 84 ? -8.008 19.328 -5.793 1 27.91 84 TYR A N 1
ATOM 574 C CA . TYR A 1 84 ? -9.094 18.422 -5.461 1 27.91 84 TYR A CA 1
ATOM 575 C C . TYR A 1 84 ? -10.398 18.859 -6.109 1 27.91 84 TYR A C 1
ATOM 577 O O . TYR A 1 84 ? -11.445 18.859 -5.469 1 27.91 84 TYR A O 1
ATOM 585 N N . PRO A 1 85 ? -10.898 19.656 -6.883 1 30.55 85 PRO A N 1
ATOM 586 C CA . PRO A 1 85 ? -12.281 20.125 -7.031 1 30.55 85 PRO A CA 1
ATOM 587 C C . PRO A 1 85 ? -13.258 18.984 -7.281 1 30.55 85 PRO A C 1
ATOM 589 O O . PRO A 1 85 ? -14.258 18.859 -6.574 1 30.55 85 PRO A O 1
ATOM 592 N N . GLU A 1 86 ? -13.812 18.578 -8.672 1 26.58 86 GLU A N 1
ATOM 593 C CA . GLU A 1 86 ? -14.625 17.422 -9.047 1 26.58 86 GLU A CA 1
ATOM 594 C C . GLU A 1 86 ? -13.82 16.125 -8.977 1 26.58 86 GLU A C 1
ATOM 596 O O . GLU A 1 86 ? -12.875 15.93 -9.742 1 26.58 86 GLU A O 1
ATOM 601 N N . LEU A 1 87 ? -13.016 15.836 -8.297 1 26.69 87 LEU A N 1
ATOM 602 C CA . LEU A 1 87 ? -13.164 14.391 -8.125 1 26.69 87 LEU A CA 1
ATOM 603 C C . LEU A 1 87 ? -14.625 14.016 -7.891 1 26.69 87 LEU A C 1
ATOM 605 O O . LEU A 1 87 ? -14.953 12.836 -7.77 1 26.69 87 LEU A O 1
ATOM 609 N N . ARG A 1 88 ? -15.469 14.938 -7.664 1 29.84 88 ARG A N 1
ATOM 610 C CA . ARG A 1 88 ? -16.875 15.188 -7.383 1 29.84 88 ARG A CA 1
ATOM 611 C C . ARG A 1 88 ? -17.719 15.039 -8.648 1 29.84 88 ARG A C 1
ATOM 613 O O . ARG A 1 88 ? -18.875 14.594 -8.578 1 29.84 88 ARG A O 1
ATOM 620 N N . ARG A 1 89 ? -17.375 15.609 -9.719 1 30.22 89 ARG A N 1
ATOM 621 C CA . ARG A 1 89 ? -18.344 15.492 -10.805 1 30.22 89 ARG A CA 1
ATOM 622 C C . ARG A 1 89 ? -18.578 14.023 -11.156 1 30.22 89 ARG A C 1
ATOM 624 O O . ARG A 1 89 ? -19.453 13.719 -11.969 1 30.22 89 ARG A O 1
ATOM 631 N N . ILE A 1 90 ? -17.625 13.258 -10.781 1 25.41 90 ILE A N 1
ATOM 632 C CA . ILE A 1 90 ? -17.609 11.945 -11.414 1 25.41 90 ILE A CA 1
ATOM 633 C C . ILE A 1 90 ? -18.766 11.094 -10.883 1 25.41 90 ILE A C 1
ATOM 635 O O . ILE A 1 90 ? -19.281 10.234 -11.594 1 25.41 90 ILE A O 1
ATOM 639 N N . LEU A 1 91 ? -18.953 11.156 -9.531 1 26.2 91 LEU A N 1
ATOM 640 C CA . LEU A 1 91 ? -19.75 9.977 -9.211 1 26.2 91 LEU A CA 1
ATOM 641 C C . LEU A 1 91 ? -21.141 10.078 -9.812 1 26.2 91 LEU A C 1
ATOM 643 O O . LEU A 1 91 ? -21.828 9.062 -10 1 26.2 91 LEU A O 1
ATOM 647 N N . THR A 1 92 ? -21.719 11.242 -9.695 1 26.97 92 THR A N 1
ATOM 648 C CA . THR A 1 92 ? -23.172 11.211 -9.867 1 26.97 92 THR A CA 1
ATOM 649 C C . THR A 1 92 ? -23.547 11.258 -11.352 1 26.97 92 THR A C 1
ATOM 651 O O . THR A 1 92 ? -24.703 11.508 -11.695 1 26.97 92 THR A O 1
ATOM 654 N N . ILE A 1 93 ? -22.688 11.008 -12.281 1 26.58 93 ILE A N 1
ATOM 655 C CA . ILE A 1 93 ? -23.375 11.258 -13.555 1 26.58 93 ILE A CA 1
ATOM 656 C C . ILE A 1 93 ? -24.344 10.117 -13.852 1 26.58 93 ILE A C 1
ATOM 658 O O . ILE A 1 93 ? -23.953 9.086 -14.414 1 26.58 93 ILE A O 1
ATOM 662 N N . THR A 1 94 ? -24.938 9.461 -13.156 1 25.52 94 THR A N 1
ATOM 663 C CA . THR A 1 94 ? -25.75 8.531 -13.945 1 25.52 94 THR A CA 1
ATOM 664 C C . THR A 1 94 ? -26.609 9.281 -14.953 1 25.52 94 THR A C 1
ATOM 666 O O . THR A 1 94 ? -27.094 10.383 -14.664 1 25.52 94 THR A O 1
ATOM 669 N N . GLU A 1 95 ? -26.844 8.789 -16.266 1 26.2 95 GLU A N 1
ATOM 670 C CA . GLU A 1 95 ? -27.438 8.867 -17.594 1 26.2 95 GLU A CA 1
ATOM 671 C C . GLU A 1 95 ? -28.953 9.07 -17.5 1 26.2 95 GLU A C 1
ATOM 673 O O . GLU A 1 95 ? -29.656 8.906 -18.484 1 26.2 95 GLU A O 1
ATOM 678 N N . ASP A 1 96 ? -29.844 9.266 -16.75 1 26.11 96 ASP A N 1
ATOM 679 C CA . ASP A 1 96 ? -31.094 9.055 -17.469 1 26.11 96 ASP A CA 1
ATOM 680 C C . ASP A 1 96 ? -31.234 10.016 -18.656 1 26.11 96 ASP A C 1
ATOM 682 O O . ASP A 1 96 ? -31.625 9.617 -19.75 1 26.11 96 ASP A O 1
ATOM 686 N N . GLY A 1 97 ? -31.891 11.273 -18.75 1 25.31 97 GLY A N 1
ATOM 687 C CA . GLY A 1 97 ? -32.719 11.75 -19.844 1 25.31 97 GLY A CA 1
ATOM 688 C C . GLY A 1 97 ? -31.938 12.102 -21.078 1 25.31 97 GLY A C 1
ATOM 689 O O . GLY A 1 97 ? -30.703 12.219 -21.031 1 25.31 97 GLY A O 1
ATOM 690 N N . GLN A 1 98 ? -32.531 12.359 -22.609 1 27.52 98 GLN A N 1
ATOM 691 C CA . GLN A 1 98 ? -32.219 12.859 -23.938 1 27.52 98 GLN A CA 1
ATOM 692 C C . GLN A 1 98 ? -31.203 14 -23.859 1 27.52 98 GLN A C 1
ATOM 694 O O . GLN A 1 98 ? -30.391 14.195 -24.766 1 27.52 98 GLN A O 1
ATOM 699 N N . GLY A 1 99 ? -31.641 15.219 -23.391 1 26.05 99 GLY A N 1
ATOM 700 C CA . GLY A 1 99 ? -31.062 16.547 -23.25 1 26.05 99 GLY A CA 1
ATOM 701 C C . GLY A 1 99 ? -29.734 16.547 -22.5 1 26.05 99 GLY A C 1
ATOM 702 O O . GLY A 1 99 ? -29.406 15.57 -21.812 1 26.05 99 GLY A O 1
ATOM 703 N N . LEU A 1 100 ? -28.641 17.547 -22.703 1 29.03 100 LEU A N 1
ATOM 704 C CA . LEU A 1 100 ? -27.344 18.016 -22.219 1 29.03 100 LEU A CA 1
ATOM 705 C C . LEU A 1 100 ? -27.234 17.828 -20.703 1 29.03 100 LEU A C 1
ATOM 707 O O . LEU A 1 100 ? -26.484 18.547 -20.047 1 29.03 100 LEU A O 1
ATOM 711 N N . LYS A 1 101 ? -28.156 17.172 -20.078 1 28.47 101 LYS A N 1
ATOM 712 C CA . LYS A 1 101 ? -28.516 17.375 -18.672 1 28.47 101 LYS A CA 1
ATOM 713 C C . LYS A 1 101 ? -27.453 16.797 -17.75 1 28.47 101 LYS A C 1
ATOM 715 O O . LYS A 1 101 ? -27.547 16.891 -16.531 1 28.47 101 LYS A O 1
ATOM 720 N N . GLY A 1 102 ? -27.031 15.633 -18.031 1 31.28 102 GLY A N 1
ATOM 721 C CA . GLY A 1 102 ? -26.391 14.984 -16.891 1 31.28 102 GLY A CA 1
ATOM 722 C C . GLY A 1 102 ? -25.125 15.688 -16.438 1 31.28 102 GLY A C 1
ATOM 723 O O . GLY A 1 102 ? -24.047 15.086 -16.391 1 31.28 102 GLY A O 1
ATOM 724 N N . VAL A 1 103 ? -24.859 16.75 -17.016 1 28.25 103 VAL A N 1
ATOM 725 C CA . VAL A 1 103 ? -23.875 17.578 -16.328 1 28.25 103 VAL A CA 1
ATOM 726 C C . VAL A 1 103 ? -24.078 17.5 -14.828 1 28.25 103 VAL A C 1
ATOM 728 O O . VAL A 1 103 ? -25.156 17.859 -14.32 1 28.25 103 VAL A O 1
ATOM 731 N N . LYS A 1 104 ? -23.688 16.281 -14.258 1 35.5 104 LYS A N 1
ATOM 732 C CA . LYS A 1 104 ? -23.766 16.406 -12.805 1 35.5 104 LYS A CA 1
ATOM 733 C C . LYS A 1 104 ? -23.688 17.859 -12.367 1 35.5 104 LYS A C 1
ATOM 735 O O . LYS A 1 104 ? -22.781 18.594 -12.789 1 35.5 104 LYS A O 1
ATOM 740 N N . ARG A 1 105 ? -24.703 18.422 -11.992 1 33.66 105 ARG A N 1
ATOM 741 C CA . ARG A 1 105 ? -24.688 19.75 -11.391 1 33.66 105 ARG A CA 1
ATOM 742 C C . ARG A 1 105 ? -23.438 19.953 -10.539 1 33.66 105 ARG A C 1
ATOM 744 O O . ARG A 1 105 ? -23.047 19.062 -9.781 1 33.66 105 ARG A O 1
ATOM 751 N N . GLU A 1 106 ? -22.406 20.5 -10.812 1 35 106 GLU A N 1
ATOM 752 C CA . GLU A 1 106 ? -21.438 21.141 -9.93 1 35 106 GLU A CA 1
ATOM 753 C C . GLU A 1 106 ? -22 21.297 -8.516 1 35 106 GLU A C 1
ATOM 755 O O . GLU A 1 106 ? -22.969 22.016 -8.312 1 35 106 GLU A O 1
ATOM 760 N N . ARG A 1 107 ? -22.312 20.203 -7.773 1 40.97 107 ARG A N 1
ATOM 761 C CA . ARG A 1 107 ? -22.578 20.75 -6.449 1 40.97 107 ARG A CA 1
ATOM 762 C C . ARG A 1 107 ? -21.922 22.109 -6.27 1 40.97 107 ARG A C 1
ATOM 764 O O . ARG A 1 107 ? -20.703 22.234 -6.367 1 40.97 107 ARG A O 1
ATOM 771 N N . GLY A 1 108 ? -22.453 22.844 -6.73 1 42.91 108 GLY A N 1
ATOM 772 C CA . GLY A 1 108 ? -22.047 24.234 -6.879 1 42.91 108 GLY A CA 1
ATOM 773 C C . GLY A 1 108 ? -21.172 24.734 -5.738 1 42.91 108 GLY A C 1
ATOM 774 O O . GLY A 1 108 ? -21.188 24.156 -4.648 1 42.91 108 GLY A O 1
ATOM 775 N N . ALA A 1 109 ? -20.031 25.281 -6.062 1 51.91 109 ALA A N 1
ATOM 776 C CA . ALA A 1 109 ? -19.234 26.078 -5.129 1 51.91 109 ALA A CA 1
ATOM 777 C C . ALA A 1 109 ? -20.094 26.547 -3.949 1 51.91 109 ALA A C 1
ATOM 779 O O . ALA A 1 109 ? -19.625 26.562 -2.811 1 51.91 109 ALA A O 1
ATOM 780 N N . CYS A 1 110 ? -21.391 26.484 -4.324 1 52.62 110 CYS A N 1
ATOM 781 C CA . CYS A 1 110 ? -22.281 27.016 -3.301 1 52.62 110 CYS A CA 1
ATOM 782 C C . CYS A 1 110 ? -22.625 25.938 -2.277 1 52.62 110 CYS A C 1
ATOM 784 O O . CYS A 1 110 ? -22.672 26.203 -1.076 1 52.62 110 CYS A O 1
ATOM 786 N N . GLU A 1 111 ? -22.812 24.641 -2.764 1 62.41 111 GLU A N 1
ATOM 787 C CA . GLU A 1 111 ? -23.172 23.578 -1.833 1 62.41 111 GLU A CA 1
ATOM 788 C C . GLU A 1 111 ? -21.969 23.188 -0.963 1 62.41 111 GLU A C 1
ATOM 790 O O . GLU A 1 111 ? -22.125 22.938 0.234 1 62.41 111 GLU A O 1
ATOM 795 N N . ALA A 1 112 ? -20.875 23.25 -1.488 1 71.56 112 ALA A N 1
ATOM 796 C CA . ALA A 1 112 ? -19.672 22.969 -0.713 1 71.56 112 ALA A CA 1
ATOM 797 C C . ALA A 1 112 ? -19.422 24.047 0.333 1 71.56 112 ALA A C 1
ATOM 799 O O . ALA A 1 112 ? -19.016 23.75 1.46 1 71.56 112 ALA A O 1
ATOM 800 N N . THR A 1 113 ? -19.828 25.156 -0.055 1 78.62 113 THR A N 1
ATOM 801 C CA . THR A 1 113 ? -19.625 26.266 0.861 1 78.62 113 THR A CA 1
ATOM 802 C C . THR A 1 113 ? -20.609 26.203 2.021 1 78.62 113 THR A C 1
ATOM 804 O O . THR A 1 113 ? -20.25 26.453 3.172 1 78.62 113 THR A O 1
ATOM 807 N N . GLU A 1 114 ? -21.766 25.734 1.649 1 83.19 114 GLU A N 1
ATOM 808 C CA . GLU A 1 114 ? -22.781 25.625 2.697 1 83.19 114 GLU A CA 1
ATOM 809 C C . GLU A 1 114 ? -22.453 24.484 3.656 1 83.19 114 GLU A C 1
ATOM 811 O O . GLU A 1 114 ? -22.641 24.609 4.867 1 83.19 114 GLU A O 1
ATOM 816 N N . GLU A 1 115 ? -21.969 23.516 3.115 1 85.19 115 GLU A N 1
ATOM 817 C CA . GLU A 1 115 ? -21.578 22.391 3.947 1 85.19 115 GLU A CA 1
ATOM 818 C C . GLU A 1 115 ? -20.422 22.75 4.875 1 85.19 115 GLU A C 1
ATOM 820 O O . GLU A 1 115 ? -20.422 22.375 6.047 1 85.19 115 GLU A O 1
ATOM 825 N N . ALA A 1 116 ? -19.594 23.484 4.379 1 89.75 116 ALA A N 1
ATOM 826 C CA . ALA A 1 116 ? -18.453 23.906 5.176 1 89.75 116 ALA A CA 1
ATOM 827 C C . ALA A 1 116 ? -18.875 24.875 6.285 1 89.75 116 ALA A C 1
ATOM 829 O O . ALA A 1 116 ? -18.359 24.812 7.402 1 89.75 116 ALA A O 1
ATOM 830 N N . ARG A 1 117 ? -19.812 25.672 5.969 1 91 117 ARG A N 1
ATOM 831 C CA . ARG A 1 117 ? -20.328 26.609 6.965 1 91 117 ARG A CA 1
ATOM 832 C C . ARG A 1 117 ? -21.062 25.875 8.086 1 91 117 ARG A C 1
ATOM 834 O O . ARG A 1 117 ? -20.875 26.188 9.266 1 91 117 ARG A O 1
ATOM 841 N N . ASN A 1 118 ? -21.766 24.938 7.668 1 89.38 118 ASN A N 1
ATOM 842 C CA . ASN A 1 118 ? -22.484 24.125 8.656 1 89.38 118 ASN A CA 1
ATOM 843 C C . ASN A 1 118 ? -21.516 23.359 9.547 1 89.38 118 ASN A C 1
ATOM 845 O O . ASN A 1 118 ? -21.734 23.25 10.758 1 89.38 118 ASN A O 1
ATOM 849 N N . LEU A 1 119 ? -20.578 22.922 8.938 1 91 119 LEU A N 1
ATOM 850 C CA . LEU A 1 119 ? -19.562 22.203 9.703 1 91 119 LEU A CA 1
ATOM 851 C C . LEU A 1 119 ? -18.859 23.125 10.68 1 91 119 LEU A C 1
ATOM 853 O O . LEU A 1 119 ? -18.672 22.766 11.852 1 91 119 LEU A O 1
ATOM 857 N N . ALA A 1 120 ? -18.516 24.25 10.211 1 93.5 120 ALA A N 1
ATOM 858 C CA . ALA A 1 120 ? -17.844 25.219 11.078 1 93.5 120 ALA A CA 1
ATOM 859 C C . ALA A 1 120 ? -18.719 25.547 12.289 1 93.5 120 ALA A C 1
ATOM 861 O O . ALA A 1 120 ? -18.234 25.547 13.422 1 93.5 120 ALA A O 1
ATOM 862 N N . PHE A 1 121 ? -19.906 25.781 11.984 1 92.88 121 PHE A N 1
ATOM 863 C CA . PHE A 1 121 ? -20.844 26.109 13.047 1 92.88 121 PHE A CA 1
ATOM 864 C C . PHE A 1 121 ? -20.953 24.969 14.047 1 92.88 121 PHE A C 1
ATOM 866 O O . PHE A 1 121 ? -20.922 25.188 15.258 1 92.88 121 PHE A O 1
ATOM 873 N N . SER A 1 122 ? -21.031 23.797 13.547 1 91 122 SER A N 1
ATOM 874 C CA . SER A 1 122 ? -21.156 22.609 14.391 1 91 122 SER A CA 1
ATOM 875 C C . SER A 1 122 ? -19.938 22.438 15.273 1 91 122 SER A C 1
ATOM 877 O O . SER A 1 122 ? -20.062 22.172 16.469 1 91 122 SER A O 1
ATOM 879 N N . LEU A 1 123 ? -18.844 22.688 14.75 1 93.5 123 LEU A N 1
ATOM 880 C CA . LEU A 1 123 ? -17.594 22.484 15.492 1 93.5 123 LEU A CA 1
ATOM 881 C C . LEU A 1 123 ? -17.422 23.578 16.547 1 93.5 123 LEU A C 1
ATOM 883 O O . LEU A 1 123 ? -17 23.297 17.672 1 93.5 123 LEU A O 1
ATOM 887 N N . MET A 1 124 ? -17.781 24.75 16.234 1 93.94 124 MET A N 1
ATOM 888 C CA . MET A 1 124 ? -17.531 25.891 17.125 1 93.94 124 MET A CA 1
ATOM 889 C C . MET A 1 124 ? -18.516 25.891 18.281 1 93.94 124 MET A C 1
ATOM 891 O O . MET A 1 124 ? -18.203 26.406 19.359 1 93.94 124 MET A O 1
ATOM 895 N N . THR A 1 125 ? -19.641 25.266 18.047 1 92.5 125 THR A N 1
ATOM 896 C CA . THR A 1 125 ? -20.688 25.328 19.062 1 92.5 125 THR A CA 1
ATOM 897 C C . THR A 1 125 ? -20.672 24.078 19.938 1 92.5 125 THR A C 1
ATOM 899 O O . THR A 1 125 ? -21.406 24 20.922 1 92.5 125 THR A O 1
ATOM 902 N N . ARG A 1 126 ? -19.891 23.219 19.625 1 93 126 ARG A N 1
ATOM 903 C CA . ARG A 1 126 ? -19.812 21.969 20.391 1 93 126 ARG A CA 1
ATOM 904 C C . ARG A 1 126 ? -19.297 22.234 21.797 1 93 126 ARG A C 1
ATOM 906 O O . ARG A 1 126 ? -18.344 23 21.984 1 93 126 ARG A O 1
ATOM 913 N N . HIS A 1 127 ? -19.906 21.609 22.781 1 92.12 127 HIS A N 1
ATOM 914 C CA . HIS A 1 127 ? -19.453 21.766 24.172 1 92.12 127 HIS A CA 1
ATOM 915 C C . HIS A 1 127 ? -18.234 20.891 24.453 1 92.12 127 HIS A C 1
ATOM 917 O O . HIS A 1 127 ? -18.25 19.703 24.172 1 92.12 127 HIS A O 1
ATOM 923 N N . ARG A 1 128 ? -17.188 21.609 24.984 1 94.94 128 ARG A N 1
ATOM 924 C CA . ARG A 1 128 ? -15.945 20.922 25.344 1 94.94 128 ARG A CA 1
ATOM 925 C C . ARG A 1 128 ? -15.508 21.281 26.766 1 94.94 128 ARG A C 1
ATOM 927 O O . ARG A 1 128 ? -15.898 22.312 27.297 1 94.94 128 ARG A O 1
ATOM 934 N N . PRO A 1 129 ? -14.75 20.312 27.406 1 94.31 129 PRO A N 1
ATOM 935 C CA . PRO A 1 129 ? -14.328 20.578 28.797 1 94.31 129 PRO A CA 1
ATOM 936 C C . PRO A 1 129 ? -13.156 21.547 28.875 1 94.31 129 PRO A C 1
ATOM 938 O O . PRO A 1 129 ? -12.219 21.312 29.641 1 94.31 129 PRO A O 1
ATOM 941 N N . GLU A 1 130 ? -13.164 22.578 28.156 1 95.12 130 GLU A N 1
ATOM 942 C CA . GLU A 1 130 ? -12.125 23.594 28.172 1 95.12 130 GLU A CA 1
ATOM 943 C C . GLU A 1 130 ? -12.289 24.531 29.359 1 95.12 130 GLU A C 1
ATOM 945 O O . GLU A 1 130 ? -13.352 25.141 29.547 1 95.12 130 GLU A O 1
ATOM 950 N N . CYS A 1 131 ? -11.094 24.656 30.219 1 93.88 131 CYS A N 1
ATOM 951 C CA . CYS A 1 131 ? -11.273 25.422 31.453 1 93.88 131 CYS A CA 1
ATOM 952 C C . CYS A 1 131 ? -10.039 26.25 31.75 1 93.88 131 CYS A C 1
ATOM 954 O O . CYS A 1 131 ? -10.016 27 32.75 1 93.88 131 CYS A O 1
ATOM 956 N N . ILE A 1 132 ? -9.039 26.156 30.984 1 94.25 132 ILE A N 1
ATOM 957 C CA . ILE A 1 132 ? -7.816 26.875 31.297 1 94.25 132 ILE A CA 1
ATOM 958 C C . ILE A 1 132 ? -7.219 27.469 30.031 1 94.25 132 ILE A C 1
ATOM 960 O O . ILE A 1 132 ? -7.273 26.844 28.969 1 94.25 132 ILE A O 1
ATOM 964 N N . THR A 1 133 ? -6.676 28.656 30.125 1 94.38 133 THR A N 1
ATOM 965 C CA . THR A 1 133 ? -5.984 29.281 29 1 94.38 133 THR A CA 1
ATOM 966 C C . THR A 1 133 ? -4.492 28.969 29.047 1 94.38 133 THR A C 1
ATOM 968 O O . THR A 1 133 ? -3.965 28.578 30.078 1 94.38 133 THR A O 1
ATOM 971 N N . PHE A 1 134 ? -3.938 29.141 27.922 1 92.69 134 PHE A N 1
ATOM 972 C CA . PHE A 1 134 ? -2.504 28.875 27.859 1 92.69 134 PHE A CA 1
ATOM 973 C C . PHE A 1 134 ? -1.74 29.875 28.734 1 92.69 134 PHE A C 1
ATOM 975 O O . PHE A 1 134 ? -0.758 29.5 29.391 1 92.69 134 PHE A O 1
ATOM 982 N N . GLN A 1 135 ? -2.162 31.109 28.797 1 90.06 135 GLN A N 1
ATOM 983 C CA . GLN A 1 135 ? -1.548 32.125 29.672 1 90.06 135 GLN A CA 1
ATOM 984 C C . GLN A 1 135 ? -1.622 31.703 31.125 1 90.06 135 GLN A C 1
ATOM 986 O O . GLN A 1 135 ? -0.662 31.891 31.891 1 90.06 135 GLN A O 1
ATOM 991 N N . GLN A 1 136 ? -2.734 31.141 31.438 1 89.81 136 GLN A N 1
ATOM 992 C CA . GLN A 1 136 ? -2.896 30.688 32.812 1 89.81 136 GLN A CA 1
ATOM 993 C C . GLN A 1 136 ? -1.928 29.547 33.125 1 89.81 136 GLN A C 1
ATOM 995 O O . GLN A 1 136 ? -1.411 29.469 34.25 1 89.81 136 GLN A O 1
ATOM 1000 N N . ILE A 1 137 ? -1.727 28.703 32.156 1 87.69 137 ILE A N 1
ATOM 1001 C CA . ILE A 1 137 ? -0.779 27.609 32.344 1 87.69 137 ILE A CA 1
ATOM 1002 C C . ILE A 1 137 ? 0.627 28.172 32.531 1 87.69 137 ILE A C 1
ATOM 1004 O O . ILE A 1 137 ? 1.367 27.734 33.406 1 87.69 137 ILE A O 1
ATOM 1008 N N . LYS A 1 138 ? 1.008 29.172 31.781 1 83.75 138 LYS A N 1
ATOM 1009 C CA . LYS A 1 138 ? 2.318 29.797 31.875 1 83.75 138 LYS A CA 1
ATOM 1010 C C . LYS A 1 138 ? 2.5 30.469 33.25 1 83.75 138 LYS A C 1
ATOM 1012 O O . LYS A 1 138 ? 3.568 30.375 33.844 1 83.75 138 LYS A O 1
ATOM 1017 N N . ASP A 1 139 ? 1.485 31.062 33.625 1 83.12 139 ASP A N 1
ATOM 1018 C CA . ASP A 1 139 ? 1.534 31.781 34.906 1 83.12 139 ASP A CA 1
ATOM 1019 C C . ASP A 1 139 ? 1.661 30.797 36.094 1 83.12 139 ASP A C 1
ATOM 1021 O O . ASP A 1 139 ? 2.381 31.062 37.031 1 83.12 139 ASP A O 1
ATOM 1025 N N . ASN A 1 140 ? 0.936 29.734 35.906 1 80 140 ASN A N 1
ATOM 1026 C CA . ASN A 1 140 ? 0.971 28.719 36.969 1 80 140 ASN A CA 1
ATOM 1027 C C . ASN A 1 140 ? 2.34 28.047 37.062 1 80 140 ASN A C 1
ATOM 1029 O O . ASN A 1 140 ? 2.781 27.672 38.156 1 80 140 ASN A O 1
ATOM 1033 N N . CYS A 1 141 ? 2.918 27.797 35.938 1 74.56 141 CYS A N 1
ATOM 1034 C CA . CYS A 1 141 ? 4.176 27.062 35.906 1 74.56 141 CYS A CA 1
ATOM 1035 C C . CYS A 1 141 ? 5.352 27.969 36.25 1 74.56 141 CYS A C 1
ATOM 1037 O O . CYS A 1 141 ? 6.395 27.5 36.688 1 74.56 141 CYS A O 1
ATOM 1039 N N . ALA A 1 142 ? 5.371 29.234 35.875 1 67 142 ALA A N 1
ATOM 1040 C CA . ALA A 1 142 ? 6.434 30.156 36.25 1 67 142 ALA A CA 1
ATOM 1041 C C . ALA A 1 142 ? 6.652 30.141 37.75 1 67 142 ALA A C 1
ATOM 1043 O O . ALA A 1 142 ? 7.766 30.375 38.25 1 67 142 ALA A O 1
ATOM 1044 N N . ASN A 1 143 ? 5.598 29.953 38.406 1 60.53 143 ASN A N 1
ATOM 1045 C CA . ASN A 1 143 ? 5.707 30 39.875 1 60.53 143 ASN A CA 1
ATOM 1046 C C . ASN A 1 143 ? 6.156 28.641 40.438 1 60.53 143 ASN A C 1
ATOM 1048 O O . ASN A 1 143 ? 6.617 28.562 41.562 1 60.53 143 ASN A O 1
ATOM 1052 N N . GLU A 1 144 ? 5.789 27.516 39.688 1 56.12 144 GLU A N 1
ATOM 1053 C CA . GLU A 1 144 ? 5.957 26.219 40.344 1 56.12 144 GLU A CA 1
ATOM 1054 C C . GLU A 1 144 ? 7.176 25.484 39.781 1 56.12 144 GLU A C 1
ATOM 1056 O O . GLU A 1 144 ? 7.566 25.688 38.625 1 56.12 144 GLU A O 1
ATOM 1061 N N . LEU A 1 145 ? 8.086 25.031 40.625 1 52.91 145 LEU A N 1
ATOM 1062 C CA . LEU A 1 145 ? 9.211 24.125 40.469 1 52.91 145 LEU A CA 1
ATOM 1063 C C . LEU A 1 145 ? 8.852 22.984 39.5 1 52.91 145 LEU A C 1
ATOM 1065 O O . LEU A 1 145 ? 9.719 22.203 39.125 1 52.91 145 LEU A O 1
ATOM 1069 N N . ASP A 1 146 ? 7.551 22.828 39.188 1 54.19 146 ASP A N 1
ATOM 1070 C CA . ASP A 1 146 ? 7.105 21.562 38.594 1 54.19 146 ASP A CA 1
ATOM 1071 C C . ASP A 1 146 ? 7.02 21.672 37.094 1 54.19 146 ASP A C 1
ATOM 1073 O O . ASP A 1 146 ? 6.105 21.109 36.469 1 54.19 146 ASP A O 1
ATOM 1077 N N . LEU A 1 147 ? 7.844 22.344 36.5 1 55.22 147 LEU A N 1
ATOM 1078 C CA . LEU A 1 147 ? 7.883 22.562 35.062 1 55.22 147 LEU A CA 1
ATOM 1079 C C . LEU A 1 147 ? 7.691 21.25 34.312 1 55.22 147 LEU A C 1
ATOM 1081 O O . LEU A 1 147 ? 7.145 21.234 33.188 1 55.22 147 LEU A O 1
ATOM 1085 N N . LEU A 1 148 ? 8.055 20.172 35.062 1 57.22 148 LEU A N 1
ATOM 1086 C CA . LEU A 1 148 ? 8.117 18.906 34.312 1 57.22 148 LEU A CA 1
ATOM 1087 C C . LEU A 1 148 ? 6.816 18.125 34.438 1 57.22 148 LEU A C 1
ATOM 1089 O O . LEU A 1 148 ? 6.594 17.156 33.719 1 57.22 148 LEU A O 1
ATOM 1093 N N . ALA A 1 149 ? 5.953 18.625 35.375 1 59.72 149 ALA A N 1
ATOM 1094 C CA . ALA A 1 149 ? 4.754 17.828 35.625 1 59.72 149 ALA A CA 1
ATOM 1095 C C . ALA A 1 149 ? 3.664 18.156 34.594 1 59.72 149 ALA A C 1
ATOM 1097 O O . ALA A 1 149 ? 3.406 19.328 34.312 1 59.72 149 ALA A O 1
ATOM 1098 N N . GLN A 1 150 ? 3.268 17.234 33.75 1 66 150 GLN A N 1
ATOM 1099 C CA . GLN A 1 150 ? 2.127 17.391 32.844 1 66 150 GLN A CA 1
ATOM 1100 C C . GLN A 1 150 ? 0.815 17.422 33.625 1 66 150 GLN A C 1
ATOM 1102 O O . GLN A 1 150 ? 0.255 16.375 33.938 1 66 150 GLN A O 1
ATOM 1107 N N . LYS A 1 151 ? 0.454 18.703 34 1 77.19 151 LYS A N 1
ATOM 1108 C CA . LYS A 1 151 ? -0.718 18.891 34.844 1 77.19 151 LYS A CA 1
ATOM 1109 C C . LYS A 1 151 ? -1.981 19.078 34 1 77.19 151 LYS A C 1
ATOM 1111 O O . LYS A 1 151 ? -3.086 18.781 34.469 1 77.19 151 LYS A O 1
ATOM 1116 N N . TYR A 1 152 ? -1.699 19.5 32.75 1 87.81 152 TYR A N 1
ATOM 1117 C CA . TYR A 1 152 ? -2.861 19.812 31.938 1 87.81 152 TYR A CA 1
ATOM 1118 C C . TYR A 1 152 ? -2.844 19.031 30.641 1 87.81 152 TYR A C 1
ATOM 1120 O O . TYR A 1 152 ? -1.792 18.547 30.203 1 87.81 152 TYR A O 1
ATOM 1128 N N . SER A 1 153 ? -4.156 18.844 30.156 1 90.44 153 SER A N 1
ATOM 1129 C CA . SER A 1 153 ? -4.305 18.172 28.859 1 90.44 153 SER A CA 1
ATOM 1130 C C . SER A 1 153 ? -4.906 19.109 27.812 1 90.44 153 SER A C 1
ATOM 1132 O O . SER A 1 153 ? -5.504 20.125 28.172 1 90.44 153 SER A O 1
ATOM 1134 N N . ILE A 1 154 ? -4.77 18.781 26.656 1 92.38 154 ILE A N 1
ATOM 1135 C CA . ILE A 1 154 ? -5.266 19.594 25.547 1 92.38 154 ILE A CA 1
ATOM 1136 C C . ILE A 1 154 ? -6.785 19.719 25.641 1 92.38 154 ILE A C 1
ATOM 1138 O O . ILE A 1 154 ? -7.363 20.703 25.203 1 92.38 154 ILE A O 1
ATOM 1142 N N . GLU A 1 155 ? -7.371 18.719 26.297 1 92.94 155 GLU A N 1
ATOM 1143 C CA . GLU A 1 155 ? -8.828 18.719 26.438 1 92.94 155 GLU A CA 1
ATOM 1144 C C . GLU A 1 155 ? -9.289 19.875 27.312 1 92.94 155 GLU A C 1
ATOM 1146 O O . GLU A 1 155 ? -10.406 20.391 27.156 1 92.94 155 GLU A O 1
ATOM 1151 N N . GLN A 1 156 ? -8.375 20.297 28.141 1 94.25 156 GLN A N 1
ATOM 1152 C CA . GLN A 1 156 ? -8.727 21.344 29.109 1 94.25 156 GLN A CA 1
ATOM 1153 C C . GLN A 1 156 ? -8.375 22.734 28.562 1 94.25 156 GLN A C 1
ATOM 1155 O O . GLN A 1 156 ? -8.875 23.734 29.062 1 94.25 156 GLN A O 1
ATOM 1160 N N . LEU A 1 157 ? -7.5 22.75 27.641 1 95.25 157 LEU A N 1
ATOM 1161 C CA . LEU A 1 157 ? -6.996 24.016 27.109 1 95.25 157 LEU A CA 1
ATOM 1162 C C . LEU A 1 157 ? -8.023 24.656 26.188 1 95.25 157 LEU A C 1
ATOM 1164 O O . LEU A 1 157 ? -8.617 23.984 25.344 1 95.25 157 LEU A O 1
ATOM 1168 N N . THR A 1 158 ? -8.211 25.938 26.375 1 96.38 158 THR A N 1
ATOM 1169 C CA . THR A 1 158 ? -9.164 26.672 25.562 1 96.38 158 THR A CA 1
ATOM 1170 C C . THR A 1 158 ? -8.664 26.781 24.125 1 96.38 158 THR A C 1
ATOM 1172 O O . THR A 1 158 ? -7.484 27.062 23.891 1 96.38 158 THR A O 1
ATOM 1175 N N . THR A 1 159 ? -9.641 26.516 23.203 1 97.19 159 THR A N 1
ATOM 1176 C CA . THR A 1 159 ? -9.328 26.562 21.781 1 97.19 159 THR A CA 1
ATOM 1177 C C . THR A 1 159 ? -9.555 27.969 21.234 1 97.19 159 THR A C 1
ATOM 1179 O O . THR A 1 159 ? -10.602 28.578 21.469 1 97.19 159 THR A O 1
ATOM 1182 N N . TYR A 1 160 ? -8.578 28.531 20.562 1 98 160 TYR A N 1
ATOM 1183 C CA . TYR A 1 160 ? -8.766 29.781 19.828 1 98 160 TYR A CA 1
ATOM 1184 C C . TYR A 1 160 ? -9.125 29.516 18.375 1 98 160 TYR A C 1
ATOM 1186 O O . TYR A 1 160 ? -8.359 28.875 17.656 1 98 160 TYR A O 1
ATOM 1194 N N . TRP A 1 161 ? -10.273 29.906 17.969 1 98 161 TRP A N 1
ATOM 1195 C CA . TRP A 1 161 ? -10.688 29.797 16.578 1 98 161 TRP A CA 1
ATOM 1196 C C . TRP A 1 161 ? -10.133 30.953 15.758 1 98 161 TRP A C 1
ATOM 1198 O O . TRP A 1 161 ? -10.594 32.094 15.883 1 98 161 TRP A O 1
ATOM 1208 N N . LEU A 1 162 ? -9.227 30.641 14.938 1 98.19 162 LEU A N 1
ATOM 1209 C CA . LEU A 1 162 ? -8.523 31.656 14.156 1 98.19 162 LEU A CA 1
ATOM 1210 C C . LEU A 1 162 ? -9.445 32.25 13.102 1 98.19 162 LEU A C 1
ATOM 1212 O O . LEU A 1 162 ? -10.172 31.531 12.414 1 98.19 162 LEU A O 1
ATOM 1216 N N . GLN A 1 163 ? -9.43 33.531 13.086 1 96.5 163 GLN A N 1
ATOM 1217 C CA . GLN A 1 163 ? -10.156 34.219 12.023 1 96.5 163 GLN A CA 1
ATOM 1218 C C . GLN A 1 163 ? -9.25 34.531 10.836 1 96.5 163 GLN A C 1
ATOM 1220 O O . GLN A 1 163 ? -8.047 34.719 11.008 1 96.5 163 GLN A O 1
ATOM 1225 N N . PRO A 1 164 ? -10.031 34.594 9.672 1 94.25 164 PRO A N 1
ATOM 1226 C CA . PRO A 1 164 ? -9.211 34.969 8.523 1 94.25 164 PRO A CA 1
ATOM 1227 C C . PRO A 1 164 ? -8.555 36.344 8.688 1 94.25 164 PRO A C 1
ATOM 1229 O O . PRO A 1 164 ? -9.219 37.281 9.109 1 94.25 164 PRO A O 1
ATOM 1232 N N . GLY A 1 165 ? -7.363 36.562 8.594 1 92.62 165 GLY A N 1
ATOM 1233 C CA . GLY A 1 165 ? -6.641 37.812 8.758 1 92.62 165 GLY A CA 1
ATOM 1234 C C . GLY A 1 165 ? -5.82 37.844 10.031 1 92.62 165 GLY A C 1
ATOM 1235 O O . GLY A 1 165 ? -4.93 38.688 10.164 1 92.62 165 GLY A O 1
ATOM 1236 N N . ASP A 1 166 ? -6.207 36.969 10.945 1 95.69 166 ASP A N 1
ATOM 1237 C CA . ASP A 1 166 ? -5.426 36.938 12.172 1 95.69 166 ASP A CA 1
ATOM 1238 C C . ASP A 1 166 ? -3.973 36.562 11.891 1 95.69 166 ASP A C 1
ATOM 1240 O O . ASP A 1 166 ? -3.686 35.875 10.898 1 95.69 166 ASP A O 1
ATOM 1244 N N . ASP A 1 167 ? -3.121 37 12.703 1 96.75 167 ASP A N 1
ATOM 1245 C CA . ASP A 1 167 ? -1.707 36.656 12.617 1 96.75 167 ASP A CA 1
ATOM 1246 C C . ASP A 1 167 ? -1.447 35.281 13.227 1 96.75 167 ASP A C 1
ATOM 1248 O O . ASP A 1 167 ? -1.635 35.062 14.422 1 96.75 167 ASP A O 1
ATOM 1252 N N . PHE A 1 168 ? -0.958 34.406 12.438 1 97.44 168 PHE A N 1
ATOM 1253 C CA . PHE A 1 168 ? -0.704 33.031 12.875 1 97.44 168 PHE A CA 1
ATOM 1254 C C . PHE A 1 168 ? 0.302 33 14.016 1 97.44 168 PHE A C 1
ATOM 1256 O O . PHE A 1 168 ? 0.099 32.312 15.016 1 97.44 168 PHE A O 1
ATOM 1263 N N . GLU A 1 169 ? 1.377 33.719 13.875 1 97.62 169 GLU A N 1
ATOM 1264 C CA . GLU A 1 169 ? 2.451 33.719 14.867 1 97.62 169 GLU A CA 1
ATOM 1265 C C . GLU A 1 169 ? 1.948 34.188 16.234 1 97.62 169 GLU A C 1
ATOM 1267 O O . GLU A 1 169 ? 2.211 33.562 17.25 1 97.62 169 GLU A O 1
ATOM 1272 N N . GLU A 1 170 ? 1.223 35.219 16.203 1 97.44 170 GLU A N 1
ATOM 1273 C CA . GLU A 1 170 ? 0.692 35.781 17.438 1 97.44 170 GLU A CA 1
ATOM 1274 C C . GLU A 1 170 ? -0.313 34.812 18.078 1 97.44 170 GLU A C 1
ATOM 1276 O O . GLU A 1 170 ? -0.288 34.625 19.297 1 97.44 170 GLU A O 1
ATOM 1281 N N . ALA A 1 171 ? -1.161 34.281 17.281 1 97.75 171 ALA A N 1
ATOM 1282 C CA . ALA A 1 171 ? -2.17 33.344 17.797 1 97.75 171 ALA A CA 1
ATOM 1283 C C . ALA A 1 171 ? -1.519 32.125 18.453 1 97.75 171 ALA A C 1
ATOM 1285 O O . ALA A 1 171 ? -1.932 31.703 19.531 1 97.75 171 ALA A O 1
ATOM 1286 N N . ILE A 1 172 ? -0.502 31.594 17.812 1 95.94 172 ILE A N 1
ATOM 1287 C CA . ILE A 1 172 ? 0.192 30.406 18.328 1 95.94 172 ILE A CA 1
ATOM 1288 C C . ILE A 1 172 ? 0.909 30.766 19.625 1 95.94 172 ILE A C 1
ATOM 1290 O O . ILE A 1 172 ? 0.86 30 20.594 1 95.94 172 ILE A O 1
ATOM 1294 N N . ARG A 1 173 ? 1.517 31.938 19.641 1 93.88 173 ARG A N 1
ATOM 1295 C CA . ARG A 1 173 ? 2.27 32.375 20.812 1 93.88 173 ARG A CA 1
ATOM 1296 C C . ARG A 1 173 ? 1.351 32.562 22.016 1 93.88 173 ARG A C 1
ATOM 1298 O O . ARG A 1 173 ? 1.688 32.156 23.125 1 93.88 173 ARG A O 1
ATOM 1305 N N . VAL A 1 174 ? 0.17 33.094 21.734 1 95.12 174 VAL A N 1
ATOM 1306 C CA . VAL A 1 174 ? -0.722 33.5 22.812 1 95.12 174 VAL A CA 1
ATOM 1307 C C . VAL A 1 174 ? -1.585 32.312 23.25 1 95.12 174 VAL A C 1
ATOM 1309 O O . VAL A 1 174 ? -1.778 32.094 24.438 1 95.12 174 VAL A O 1
ATOM 1312 N N . TYR A 1 175 ? -2.037 31.516 22.328 1 95.81 175 TYR A N 1
ATOM 1313 C CA . TYR A 1 175 ? -3.094 30.562 22.656 1 95.81 175 TYR A CA 1
ATOM 1314 C C . TYR A 1 175 ? -2.578 29.125 22.609 1 95.81 175 TYR A C 1
ATOM 1316 O O . TYR A 1 175 ? -3.135 28.234 23.25 1 95.81 175 TYR A O 1
ATOM 1324 N N . ALA A 1 176 ? -1.561 28.781 21.797 1 94.69 176 ALA A N 1
ATOM 1325 C CA . ALA A 1 176 ? -0.913 27.484 21.625 1 94.69 176 ALA A CA 1
ATOM 1326 C C . ALA A 1 176 ? -1.863 26.484 20.969 1 94.69 176 ALA A C 1
ATOM 1328 O O . ALA A 1 176 ? -1.456 25.703 20.109 1 94.69 176 ALA A O 1
ATOM 1329 N N . LYS A 1 177 ? -3.133 26.422 21.438 1 97.06 177 LYS A N 1
ATOM 1330 C CA . LYS A 1 177 ? -4.164 25.578 20.828 1 97.06 177 LYS A CA 1
ATOM 1331 C C . LYS A 1 177 ? -5.039 26.406 19.875 1 97.06 177 LYS A C 1
ATOM 1333 O O . LYS A 1 177 ? -5.84 27.234 20.328 1 97.06 177 LYS A O 1
ATOM 1338 N N . VAL A 1 178 ? -4.891 26.172 18.594 1 98.19 178 VAL A N 1
ATOM 1339 C CA . VAL A 1 178 ? -5.539 26.984 17.578 1 98.19 178 VAL A CA 1
ATOM 1340 C C . VAL A 1 178 ? -6.332 26.078 16.625 1 98.19 178 VAL A C 1
ATOM 1342 O O . VAL A 1 178 ? -5.852 25.016 16.219 1 98.19 178 VAL A O 1
ATOM 1345 N N . ALA A 1 179 ? -7.547 26.453 16.312 1 98.31 179 ALA A N 1
ATOM 1346 C CA . ALA A 1 179 ? -8.383 25.75 15.352 1 98.31 179 ALA A CA 1
ATOM 1347 C C . ALA A 1 179 ? -8.719 26.641 14.164 1 98.31 179 ALA A C 1
ATOM 1349 O O . ALA A 1 179 ? -8.992 27.828 14.328 1 98.31 179 ALA A O 1
ATOM 1350 N N . LEU A 1 180 ? -8.688 26.062 13.023 1 98.19 180 LEU A N 1
ATOM 1351 C CA . LEU A 1 180 ? -9.086 26.781 11.812 1 98.19 180 LEU A CA 1
ATOM 1352 C C . LEU A 1 180 ? -10.523 26.422 11.422 1 98.19 180 LEU A C 1
ATOM 1354 O O . LEU A 1 180 ? -10.992 25.312 11.719 1 98.19 180 LEU A O 1
ATOM 1358 N N . ARG A 1 181 ? -11.117 27.359 10.773 1 97.12 181 ARG A N 1
ATOM 1359 C CA . ARG A 1 181 ? -12.461 27.141 10.258 1 97.12 181 ARG A CA 1
ATOM 1360 C C . ARG A 1 181 ? -12.422 26.5 8.875 1 97.12 181 ARG A C 1
ATOM 1362 O O . ARG A 1 181 ? -11.742 26.984 7.977 1 97.12 181 ARG A O 1
ATOM 1369 N N . PRO A 1 182 ? -13.195 25.469 8.734 1 94.69 182 PRO A N 1
ATOM 1370 C CA . PRO A 1 182 ? -13.172 24.797 7.441 1 94.69 182 PRO A CA 1
ATOM 1371 C C . PRO A 1 182 ? -13.828 25.609 6.332 1 94.69 182 PRO A C 1
ATOM 1373 O O . PRO A 1 182 ? -13.648 25.312 5.148 1 94.69 182 PRO A O 1
ATOM 1376 N N . ASP A 1 183 ? -14.641 26.562 6.609 1 94.25 183 ASP A N 1
ATOM 1377 C CA . ASP A 1 183 ? -15.352 27.375 5.625 1 94.25 183 ASP A CA 1
ATOM 1378 C C . ASP A 1 183 ? -14.531 28.594 5.207 1 94.25 183 ASP A C 1
ATOM 1380 O O . ASP A 1 183 ? -14.984 29.406 4.398 1 94.25 183 ASP A O 1
ATOM 1384 N N . CYS A 1 184 ? -13.352 28.703 5.777 1 94.75 184 CYS A N 1
ATOM 1385 C CA . CYS A 1 184 ? -12.508 29.859 5.5 1 94.75 184 CYS A CA 1
ATOM 1386 C C . CYS A 1 184 ? -11.227 29.453 4.789 1 94.75 184 CYS A C 1
ATOM 1388 O O . CYS A 1 184 ? -10.828 28.281 4.852 1 94.75 184 CYS A O 1
ATOM 1390 N N . LYS A 1 185 ? -10.711 30.375 4.141 1 95.19 185 LYS A N 1
ATOM 1391 C CA . LYS A 1 185 ? -9.383 30.234 3.551 1 95.19 185 LYS A CA 1
ATOM 1392 C C . LYS A 1 185 ? -8.375 31.156 4.246 1 95.19 185 LYS A C 1
ATOM 1394 O O . LYS A 1 185 ? -8.695 32.312 4.559 1 95.19 185 LYS A O 1
ATOM 1399 N N . TYR A 1 186 ? -7.262 30.625 4.539 1 97.44 186 TYR A N 1
ATOM 1400 C CA . TYR A 1 186 ? -6.234 31.391 5.238 1 97.44 186 TYR A CA 1
ATOM 1401 C C . TYR A 1 186 ? -5.031 31.641 4.332 1 97.44 186 TYR A C 1
ATOM 1403 O O . TYR A 1 186 ? -4.809 30.906 3.373 1 97.44 186 TYR A O 1
ATOM 1411 N N . LYS A 1 187 ? -4.352 32.688 4.68 1 96.75 187 LYS A N 1
ATOM 1412 C CA . LYS A 1 187 ? -3.189 33.062 3.879 1 96.75 187 LYS A CA 1
ATOM 1413 C C . LYS A 1 187 ? -1.979 33.344 4.766 1 96.75 187 LYS A C 1
ATOM 1415 O O . LYS A 1 187 ? -2.102 34 5.805 1 96.75 187 LYS A O 1
ATOM 1420 N N . ILE A 1 188 ? -0.876 32.75 4.402 1 97.56 188 ILE A N 1
ATOM 1421 C CA . ILE A 1 188 ? 0.394 33.062 5.051 1 97.56 188 ILE A CA 1
ATOM 1422 C C . ILE A 1 188 ? 1.177 34.062 4.203 1 97.56 188 ILE A C 1
ATOM 1424 O O . ILE A 1 188 ? 1.668 33.719 3.123 1 97.56 188 ILE A O 1
ATOM 1428 N N . SER A 1 189 ? 1.316 35.25 4.68 1 95.44 189 SER A N 1
ATOM 1429 C CA . SER A 1 189 ? 1.932 36.312 3.891 1 95.44 189 SER A CA 1
ATOM 1430 C C . SER A 1 189 ? 3.326 36.625 4.406 1 95.44 189 SER A C 1
ATOM 1432 O O . SER A 1 189 ? 4.043 37.438 3.805 1 95.44 189 SER A O 1
ATOM 1434 N N . LYS A 1 190 ? 3.611 36.094 5.508 1 96.44 190 LYS A N 1
ATOM 1435 C CA . LYS A 1 190 ? 4.945 36.281 6.074 1 96.44 190 LYS A CA 1
ATOM 1436 C C . LYS A 1 190 ? 5.371 35.031 6.863 1 96.44 190 LYS A C 1
ATOM 1438 O O . LYS A 1 190 ? 4.535 34.188 7.195 1 96.44 190 LYS A O 1
ATOM 1443 N N . LEU A 1 191 ? 6.637 35.031 7.137 1 97.5 191 LEU A N 1
ATOM 1444 C CA . LEU A 1 191 ? 7.188 33.938 7.922 1 97.5 191 LEU A CA 1
ATOM 1445 C C . LEU A 1 191 ? 6.484 33.812 9.266 1 97.5 191 LEU A C 1
ATOM 1447 O O . LEU A 1 191 ? 6.277 34.812 9.953 1 97.5 191 LEU A O 1
ATOM 1451 N N . VAL A 1 192 ? 6.066 32.625 9.641 1 98.31 192 VAL A N 1
ATOM 1452 C CA . VAL A 1 192 ? 5.504 32.312 10.953 1 98.31 192 VAL A CA 1
ATOM 1453 C C . VAL A 1 192 ? 6.555 31.641 11.82 1 98.31 192 VAL A C 1
ATOM 1455 O O . VAL A 1 192 ? 6.875 30.469 11.602 1 98.31 192 VAL A O 1
ATOM 1458 N N . ASN A 1 193 ? 7.059 32.375 12.758 1 97.31 193 ASN A N 1
ATOM 1459 C CA . ASN A 1 193 ? 8.039 31.812 13.672 1 97.31 193 ASN A CA 1
ATOM 1460 C C . ASN A 1 193 ? 7.375 31.172 14.898 1 97.31 193 ASN A C 1
ATOM 1462 O O . ASN A 1 193 ? 6.73 31.875 15.68 1 97.31 193 ASN A O 1
ATOM 1466 N N . ILE A 1 194 ? 7.531 29.859 15.031 1 96.5 194 ILE A N 1
ATOM 1467 C CA . ILE A 1 194 ? 6.926 29.141 16.141 1 96.5 194 ILE A CA 1
ATOM 1468 C C . ILE A 1 194 ? 7.988 28.828 17.203 1 96.5 194 ILE A C 1
ATOM 1470 O O . ILE A 1 194 ? 8.945 28.094 16.938 1 96.5 194 ILE A O 1
ATOM 1474 N N . ARG A 1 195 ? 7.762 29.312 18.422 1 93.19 195 ARG A N 1
ATOM 1475 C CA . ARG A 1 195 ? 8.781 29.188 19.469 1 93.19 195 ARG A CA 1
ATOM 1476 C C . ARG A 1 195 ? 8.219 28.5 20.703 1 93.19 195 ARG A C 1
ATOM 1478 O O . ARG A 1 195 ? 8.867 28.453 21.734 1 93.19 195 ARG A O 1
ATOM 1485 N N . ASN A 1 196 ? 7.012 28.016 20.656 1 89.62 196 ASN A N 1
ATOM 1486 C CA . ASN A 1 196 ? 6.418 27.203 21.719 1 89.62 196 ASN A CA 1
ATOM 1487 C C . ASN A 1 196 ? 5.664 26.016 21.156 1 89.62 196 ASN A C 1
ATOM 1489 O O . ASN A 1 196 ? 5.387 25.953 19.953 1 89.62 196 ASN A O 1
ATOM 1493 N N . CYS A 1 197 ? 5.43 25.062 22.078 1 91.69 197 CYS A N 1
ATOM 1494 C CA . CYS A 1 197 ? 4.574 23.953 21.672 1 91.69 197 CYS A CA 1
ATOM 1495 C C . CYS A 1 197 ? 3.191 24.453 21.266 1 91.69 197 CYS A C 1
ATOM 1497 O O . CYS A 1 197 ? 2.668 25.391 21.859 1 91.69 197 CYS A O 1
ATOM 1499 N N . CYS A 1 198 ? 2.67 23.844 20.266 1 94.69 198 CYS A N 1
ATOM 1500 C CA . CYS A 1 198 ? 1.336 24.234 19.828 1 94.69 198 CYS A CA 1
ATOM 1501 C C . CYS A 1 198 ? 0.603 23.078 19.172 1 94.69 198 CYS A C 1
ATOM 1503 O O . CYS A 1 198 ? 1.219 22.078 18.812 1 94.69 198 CYS A O 1
ATOM 1505 N N . TYR A 1 199 ? -0.7 23.172 19.188 1 96.88 199 TYR A N 1
ATOM 1506 C CA . TYR A 1 199 ? -1.619 22.25 18.547 1 96.88 199 TYR A CA 1
ATOM 1507 C C . TYR A 1 199 ? -2.582 22.984 17.609 1 96.88 199 TYR A C 1
ATOM 1509 O O . TYR A 1 199 ? -3.455 23.719 18.078 1 96.88 199 TYR A O 1
ATOM 1517 N N . ILE A 1 200 ? -2.363 22.75 16.297 1 98.06 200 ILE A N 1
ATOM 1518 C CA . ILE A 1 200 ? -3.203 23.422 15.312 1 98.06 200 ILE A CA 1
ATOM 1519 C C . ILE A 1 200 ? -4.109 22.391 14.633 1 98.06 200 ILE A C 1
ATOM 1521 O O . ILE A 1 200 ? -3.627 21.438 14.008 1 98.06 200 ILE A O 1
ATOM 1525 N N . SER A 1 201 ? -5.371 22.547 14.766 1 97.5 201 SER A N 1
ATOM 1526 C CA . SER A 1 201 ? -6.352 21.719 14.07 1 97.5 201 SER A CA 1
ATOM 1527 C C . SER A 1 201 ? -6.934 22.438 12.859 1 97.5 201 SER A C 1
ATOM 1529 O O . SER A 1 201 ? -7.633 23.453 13.008 1 97.5 201 SER A O 1
ATOM 1531 N N . GLY A 1 202 ? -6.738 21.891 11.727 1 97.44 202 GLY A N 1
ATOM 1532 C CA . GLY A 1 202 ? -7.141 22.562 10.508 1 97.44 202 GLY A CA 1
ATOM 1533 C C . GLY A 1 202 ? -8.57 22.25 10.102 1 97.44 202 GLY A C 1
ATOM 1534 O O . GLY A 1 202 ? -9.18 23.016 9.336 1 97.44 202 GLY A O 1
ATOM 1535 N N . 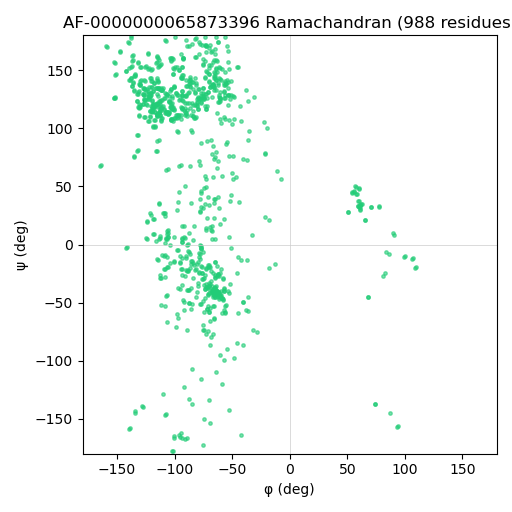ASN A 1 203 ? -9.094 21.188 10.531 1 95.94 203 ASN A N 1
ATOM 1536 C CA . ASN A 1 203 ? -10.461 20.781 10.195 1 95.94 203 ASN A CA 1
ATOM 1537 C C . ASN A 1 203 ? -10.703 20.828 8.688 1 95.94 203 ASN A C 1
ATOM 1539 O O . ASN A 1 203 ? -11.789 21.188 8.242 1 95.94 203 ASN A O 1
ATOM 1543 N N . GLY A 1 204 ? -9.672 20.656 7.949 1 95 204 GLY A N 1
ATOM 1544 C CA . GLY A 1 204 ? -9.805 20.609 6.5 1 95 204 GLY A CA 1
ATOM 1545 C C . GLY A 1 204 ? -9.664 21.969 5.852 1 95 204 GLY A C 1
ATOM 1546 O O . GLY A 1 204 ? -9.922 22.125 4.656 1 95 204 GLY A O 1
ATOM 1547 N N . ALA A 1 205 ? -9.289 22.984 6.543 1 97 205 ALA A N 1
ATOM 1548 C CA . ALA A 1 205 ? -9.156 24.344 5.996 1 97 205 ALA A CA 1
ATOM 1549 C C . ALA A 1 205 ? -7.996 24.422 5.008 1 97 205 ALA A C 1
ATOM 1551 O O . ALA A 1 205 ? -7.027 23.656 5.113 1 97 205 ALA A O 1
ATOM 1552 N N . GLU A 1 206 ? -8.148 25.344 4.172 1 96.62 206 GLU A N 1
ATOM 1553 C CA . GLU A 1 206 ? -7.094 25.609 3.199 1 96.62 206 GLU A CA 1
ATOM 1554 C C . GLU A 1 206 ? -6.219 26.781 3.641 1 96.62 206 GLU A C 1
ATOM 1556 O O . GLU A 1 206 ? -6.73 27.812 4.074 1 96.62 206 GLU A O 1
ATOM 1561 N N . VAL A 1 207 ? -4.977 26.562 3.611 1 98.06 207 VAL A N 1
ATOM 1562 C CA . VAL A 1 207 ? -3.996 27.609 3.916 1 98.06 207 VAL A CA 1
ATOM 1563 C C . VAL A 1 207 ? -3.094 27.828 2.707 1 98.06 207 VAL A C 1
ATOM 1565 O O . VAL A 1 207 ? -2.318 26.953 2.326 1 98.06 207 VAL A O 1
ATOM 1568 N N . GLU A 1 208 ? -3.197 29 2.137 1 97.62 208 GLU A N 1
ATOM 1569 C CA . GLU A 1 208 ? -2.373 29.359 0.987 1 97.62 208 GLU A CA 1
ATOM 1570 C C . GLU A 1 208 ? -1.099 30.078 1.424 1 97.62 208 GLU A C 1
ATOM 1572 O O . GLU A 1 208 ? -1.158 31.078 2.154 1 97.62 208 GLU A O 1
ATOM 1577 N N . ILE A 1 209 ? -0.037 29.547 1.03 1 97.88 209 ILE A N 1
ATOM 1578 C CA . ILE A 1 209 ? 1.239 30.188 1.334 1 97.88 209 ILE A CA 1
ATOM 1579 C C . ILE A 1 209 ? 1.611 31.156 0.214 1 97.88 209 ILE A C 1
ATOM 1581 O O . ILE A 1 209 ? 1.844 30.75 -0.923 1 97.88 209 ILE A O 1
ATOM 1585 N N . ASP A 1 210 ? 1.617 32.406 0.506 1 94.31 210 ASP A N 1
ATOM 1586 C CA . ASP A 1 210 ? 1.947 33.469 -0.433 1 94.31 210 ASP A CA 1
ATOM 1587 C C . ASP A 1 210 ? 2.891 34.5 0.202 1 94.31 210 ASP A C 1
ATOM 1589 O O . ASP A 1 210 ? 2.453 35.562 0.65 1 94.31 210 ASP A O 1
ATOM 1593 N N . THR A 1 211 ? 4.066 34.156 0.313 1 95.31 211 THR A N 1
ATOM 1594 C CA . THR A 1 211 ? 5.082 35 0.899 1 95.31 211 THR A CA 1
ATOM 1595 C C . THR A 1 211 ? 6.375 34.938 0.086 1 95.31 211 THR A C 1
ATOM 1597 O O . THR A 1 211 ? 6.633 33.969 -0.61 1 95.31 211 THR A O 1
ATOM 1600 N N . GLU A 1 212 ? 7.086 35.969 0.157 1 94.12 212 GLU A N 1
ATOM 1601 C CA . GLU A 1 212 ? 8.383 36.031 -0.511 1 94.12 212 GLU A CA 1
ATOM 1602 C C . GLU A 1 212 ? 9.492 35.469 0.384 1 94.12 212 GLU A C 1
ATOM 1604 O O . GLU A 1 212 ? 10.617 35.25 -0.07 1 94.12 212 GLU A O 1
ATOM 1609 N N . ASP A 1 213 ? 9.086 35.219 1.611 1 95.88 213 ASP A N 1
ATOM 1610 C CA . ASP A 1 213 ? 10.07 34.625 2.529 1 95.88 213 ASP A CA 1
ATOM 1611 C C . ASP A 1 213 ? 10.5 33.25 2.076 1 95.88 213 ASP A C 1
ATOM 1613 O O . ASP A 1 213 ? 9.742 32.531 1.401 1 95.88 213 ASP A O 1
ATOM 1617 N N . ARG A 1 214 ? 11.664 32.844 2.557 1 96.75 214 ARG A N 1
ATOM 1618 C CA . ARG A 1 214 ? 12.211 31.562 2.15 1 96.75 214 ARG A CA 1
ATOM 1619 C C . ARG A 1 214 ? 11.539 30.406 2.904 1 96.75 214 ARG A C 1
ATOM 1621 O O . ARG A 1 214 ? 11.656 29.25 2.512 1 96.75 214 ARG A O 1
ATOM 1628 N N . VAL A 1 215 ? 11.039 30.781 4.027 1 98.06 215 VAL A N 1
ATOM 1629 C CA . VAL A 1 215 ? 10.375 29.781 4.871 1 98.06 215 VAL A CA 1
ATOM 1630 C C . VAL A 1 215 ? 9 30.297 5.289 1 98.06 215 VAL A C 1
ATOM 1632 O O . VAL A 1 215 ? 8.844 31.484 5.617 1 98.06 215 VAL A O 1
ATOM 1635 N N . ALA A 1 216 ? 7.961 29.422 5.242 1 98.38 216 ALA A N 1
ATOM 1636 C CA . ALA A 1 216 ? 6.625 29.828 5.668 1 98.38 216 ALA A CA 1
ATOM 1637 C C . ALA A 1 216 ? 6.441 29.625 7.168 1 98.38 216 ALA A C 1
ATOM 1639 O O . ALA A 1 216 ? 6.055 30.547 7.887 1 98.38 216 ALA A O 1
ATOM 1640 N N . PHE A 1 217 ? 6.777 28.391 7.656 1 98.56 217 PHE A N 1
ATOM 1641 C CA . PHE A 1 217 ? 6.715 28.062 9.078 1 98.56 217 PHE A CA 1
ATOM 1642 C C . PHE A 1 217 ? 8.078 27.625 9.594 1 98.56 217 PHE A C 1
ATOM 1644 O O . PHE A 1 217 ? 8.625 26.625 9.141 1 98.56 217 PHE A O 1
ATOM 1651 N N . ARG A 1 218 ? 8.602 28.406 10.461 1 98.25 218 ARG A N 1
ATOM 1652 C CA . ARG A 1 218 ? 9.852 28.031 11.117 1 98.25 218 ARG A CA 1
ATOM 1653 C C . ARG A 1 218 ? 9.594 27.531 12.539 1 98.25 218 ARG A C 1
ATOM 1655 O O . ARG A 1 218 ? 9.188 28.297 13.414 1 98.25 218 ARG A O 1
ATOM 1662 N N . CYS A 1 219 ? 9.75 26.203 12.688 1 97 219 CYS A N 1
ATOM 1663 C CA . CYS A 1 219 ? 9.633 25.609 14.016 1 97 219 CYS A CA 1
ATOM 1664 C C . CYS A 1 219 ? 10.953 25.688 14.766 1 97 219 CYS A C 1
ATOM 1666 O O . CYS A 1 219 ? 11.805 24.812 14.617 1 97 219 CYS A O 1
ATOM 1668 N N . SER A 1 220 ? 11.062 26.672 15.578 1 93.81 220 SER A N 1
ATOM 1669 C CA . SER A 1 220 ? 12.312 26.953 16.281 1 93.81 220 SER A CA 1
ATOM 1670 C C . SER A 1 220 ? 12.406 26.188 17.594 1 93.81 220 SER A C 1
ATOM 1672 O O . SER A 1 220 ? 11.469 25.469 17.953 1 93.81 220 SER A O 1
ATOM 1674 N N . MET A 1 221 ? 13.539 26.219 18.188 1 88.25 221 MET A N 1
ATOM 1675 C CA . MET A 1 221 ? 13.703 25.594 19.5 1 88.25 221 MET A CA 1
ATOM 1676 C C . MET A 1 221 ? 12.664 26.125 20.469 1 88.25 221 MET A C 1
ATOM 1678 O O . MET A 1 221 ? 12.477 27.344 20.594 1 88.25 221 MET A O 1
ATOM 1682 N N . ILE A 1 222 ? 12.031 25.078 21.062 1 81.88 222 ILE A N 1
ATOM 1683 C CA . ILE A 1 222 ? 10.898 25.422 21.922 1 81.88 222 ILE A CA 1
ATOM 1684 C C . ILE A 1 222 ? 11.398 25.906 23.281 1 81.88 222 ILE A C 1
ATOM 1686 O O . ILE A 1 222 ? 12.344 25.344 23.844 1 81.88 222 ILE A O 1
ATOM 1690 N N . ASN A 1 223 ? 10.789 26.984 23.656 1 70.62 223 ASN A N 1
ATOM 1691 C CA . ASN A 1 223 ? 11.062 27.516 24.984 1 70.62 223 ASN A CA 1
ATOM 1692 C C . ASN A 1 223 ? 10.609 26.531 26.062 1 70.62 223 ASN A C 1
ATOM 1694 O O . ASN A 1 223 ? 9.742 25.688 25.828 1 70.62 223 ASN A O 1
ATOM 1698 N N . MET A 1 224 ? 11.414 26.438 27.125 1 65.38 224 MET A N 1
ATOM 1699 C CA . MET A 1 224 ? 11.062 25.562 28.234 1 65.38 224 MET A CA 1
ATOM 1700 C C . MET A 1 224 ? 9.672 25.891 28.781 1 65.38 224 MET A C 1
ATOM 1702 O O . MET A 1 224 ? 9.461 26.969 29.328 1 65.38 224 MET A O 1
ATOM 1706 N N . TRP A 1 225 ? 8.68 25.344 28.234 1 64.38 225 TRP A N 1
ATOM 1707 C CA . TRP A 1 225 ? 7.352 25.594 28.781 1 64.38 225 TRP A CA 1
ATOM 1708 C C . TRP A 1 225 ? 6.754 24.328 29.375 1 64.38 225 TRP A C 1
ATOM 1710 O O . TRP A 1 225 ? 7.238 23.219 29.094 1 64.38 225 TRP A O 1
ATOM 1720 N N . PRO A 1 226 ? 5.738 24.641 30.312 1 65.75 226 PRO A N 1
ATOM 1721 C CA . PRO A 1 226 ? 5.078 23.469 30.906 1 65.75 226 PRO A CA 1
ATOM 1722 C C . PRO A 1 226 ? 4.492 22.531 29.859 1 65.75 226 PRO A C 1
ATOM 1724 O O . PRO A 1 226 ? 4.016 22.984 28.812 1 65.75 226 PRO A O 1
ATOM 1727 N N . GLY A 1 227 ? 4.676 21.297 30.094 1 75.5 227 GLY A N 1
ATOM 1728 C CA . GLY A 1 227 ? 4.215 20.281 29.156 1 75.5 227 GLY A CA 1
ATOM 1729 C C . GLY A 1 227 ? 2.707 20.094 29.172 1 75.5 227 GLY A C 1
ATOM 1730 O O . GLY A 1 227 ? 2.084 20.156 30.234 1 75.5 227 GLY A O 1
ATOM 1731 N N . VAL A 1 228 ? 1.95 20.297 28.109 1 86.69 228 VAL A N 1
ATOM 1732 C CA . VAL A 1 228 ? 0.543 19.938 27.953 1 86.69 228 VAL A CA 1
ATOM 1733 C C . VAL A 1 228 ? 0.428 18.578 27.266 1 86.69 228 VAL A C 1
ATOM 1735 O O . VAL A 1 228 ? 1.003 18.344 26.203 1 86.69 228 VAL A O 1
ATOM 1738 N N . LEU A 1 229 ? -0.338 17.703 28.016 1 87.88 229 LEU A N 1
ATOM 1739 C CA . LEU A 1 229 ? -0.519 16.375 27.453 1 87.88 229 LEU A CA 1
ATOM 1740 C C . LEU A 1 229 ? -1.222 16.469 26.094 1 87.88 229 LEU A C 1
ATOM 1742 O O . LEU A 1 229 ? -2.258 17.125 25.969 1 87.88 229 LEU A O 1
ATOM 1746 N N . GLY A 1 230 ? -0.614 15.875 25.109 1 88.56 230 GLY A N 1
ATOM 1747 C CA . GLY A 1 230 ? -1.197 15.883 23.766 1 88.56 230 GLY A CA 1
ATOM 1748 C C . GLY A 1 230 ? -0.587 16.922 22.859 1 88.56 230 GLY A C 1
ATOM 1749 O O . GLY A 1 230 ? -0.87 16.953 21.656 1 88.56 230 GLY A O 1
ATOM 1750 N N . MET A 1 231 ? 0.185 17.766 23.453 1 88.38 231 MET A N 1
ATOM 1751 C CA . MET A 1 231 ? 0.862 18.812 22.703 1 88.38 231 MET A CA 1
ATOM 1752 C C . MET A 1 231 ? 2.375 18.625 22.75 1 88.38 231 MET A C 1
ATOM 1754 O O . MET A 1 231 ? 3.057 19.297 23.531 1 88.38 231 MET A O 1
ATOM 1758 N N . ASP A 1 232 ? 2.807 17.719 21.891 1 83.62 232 ASP A N 1
ATOM 1759 C CA . ASP A 1 232 ? 4.227 17.375 21.828 1 83.62 232 ASP A CA 1
ATOM 1760 C C . ASP A 1 232 ? 4.914 18.125 20.688 1 83.62 232 ASP A C 1
ATOM 1762 O O . ASP A 1 232 ? 4.922 17.672 19.547 1 83.62 232 ASP A O 1
ATOM 1766 N N . GLY A 1 233 ? 5.57 19.266 21.078 1 91 233 GLY A N 1
ATOM 1767 C CA . GLY A 1 233 ? 6.191 20.062 20.031 1 91 233 GLY A CA 1
ATOM 1768 C C . GLY A 1 233 ? 5.195 20.844 19.203 1 91 233 GLY A C 1
ATOM 1769 O O . GLY A 1 233 ? 4.324 21.531 19.75 1 91 233 GLY A O 1
ATOM 1770 N N . VAL A 1 234 ? 5.422 20.828 17.938 1 96 234 VAL A N 1
ATOM 1771 C CA . VAL A 1 234 ? 4.512 21.484 17 1 96 234 VAL A CA 1
ATOM 1772 C C . VAL A 1 234 ? 3.635 20.438 16.312 1 96 234 VAL A C 1
ATOM 1774 O O . VAL A 1 234 ? 4.145 19.562 15.617 1 96 234 VAL A O 1
ATOM 1777 N N . VAL A 1 235 ? 2.352 20.562 16.578 1 96.94 235 VAL A N 1
ATOM 1778 C CA . VAL A 1 235 ? 1.425 19.594 15.992 1 96.94 235 VAL A CA 1
ATOM 1779 C C . VAL A 1 235 ? 0.486 20.297 15.016 1 96.94 235 VAL A C 1
ATOM 1781 O O . VAL A 1 235 ? -0.202 21.25 15.391 1 96.94 235 VAL A O 1
ATOM 1784 N N . ILE A 1 236 ? 0.493 19.875 13.781 1 98.19 236 ILE A N 1
ATOM 1785 C CA . ILE A 1 236 ? -0.417 20.375 12.758 1 98.19 236 ILE A CA 1
ATOM 1786 C C . ILE A 1 236 ? -1.272 19.234 12.219 1 98.19 236 ILE A C 1
ATOM 1788 O O . ILE A 1 236 ? -0.744 18.219 11.75 1 98.19 236 ILE A O 1
ATOM 1792 N N . MET A 1 237 ? -2.516 19.406 12.289 1 97.06 237 MET A N 1
ATOM 1793 C CA . MET A 1 237 ? -3.377 18.297 11.883 1 97.06 237 MET A CA 1
ATOM 1794 C C . MET A 1 237 ? -4.453 18.781 10.914 1 97.06 237 MET A C 1
ATOM 1796 O O . MET A 1 237 ? -5.031 19.844 11.102 1 97.06 237 MET A O 1
ATOM 1800 N N . ASN A 1 238 ? -4.77 18.094 9.883 1 97.81 238 ASN A N 1
ATOM 1801 C CA . ASN A 1 238 ? -5.891 18.234 8.961 1 97.81 238 ASN A CA 1
ATOM 1802 C C . ASN A 1 238 ? -5.922 19.609 8.32 1 97.81 238 ASN A C 1
ATOM 1804 O O . ASN A 1 238 ? -6.965 20.266 8.297 1 97.81 238 ASN A O 1
ATOM 1808 N N . VAL A 1 239 ? -4.82 20.031 7.797 1 98.5 239 VAL A N 1
ATOM 1809 C CA . VAL A 1 239 ? -4.703 21.297 7.062 1 98.5 239 VAL A CA 1
ATOM 1810 C C . VAL A 1 239 ? -4.355 21.016 5.602 1 98.5 239 VAL A C 1
ATOM 1812 O O . VAL A 1 239 ? -3.588 20.094 5.309 1 98.5 239 VAL A O 1
ATOM 1815 N N . ARG A 1 240 ? -4.91 21.766 4.77 1 97.94 240 ARG A N 1
ATOM 1816 C CA . ARG A 1 240 ? -4.559 21.703 3.355 1 97.94 240 ARG A CA 1
ATOM 1817 C C . ARG A 1 240 ? -3.697 22.891 2.951 1 97.94 240 ARG A C 1
ATOM 1819 O O . ARG A 1 240 ? -4.18 24.031 2.904 1 97.94 240 ARG A O 1
ATOM 1826 N N . PHE A 1 241 ? -2.506 22.609 2.615 1 98.56 241 PHE A N 1
ATOM 1827 C CA . PHE A 1 241 ? -1.595 23.672 2.217 1 98.56 241 PHE A CA 1
ATOM 1828 C C . PHE A 1 241 ? -1.479 23.75 0.7 1 98.56 241 PHE A C 1
ATOM 1830 O O . PHE A 1 241 ? -1.367 22.719 0.029 1 98.56 241 PHE A O 1
ATOM 1837 N N . THR A 1 242 ? -1.529 24.938 0.211 1 97 242 THR A N 1
ATOM 1838 C CA . THR A 1 242 ? -1.289 25.203 -1.204 1 97 242 THR A CA 1
ATOM 1839 C C . THR A 1 242 ? -0.356 26.391 -1.381 1 97 242 THR A C 1
ATOM 1841 O O . THR A 1 242 ? -0.314 27.297 -0.531 1 97 242 THR A O 1
ATOM 1844 N N . GLY A 1 243 ? 0.469 26.375 -2.404 1 94.19 243 GLY A N 1
ATOM 1845 C CA . GLY A 1 243 ? 1.375 27.469 -2.676 1 94.19 243 GLY A CA 1
ATOM 1846 C C . GLY A 1 243 ? 1.964 27.438 -4.074 1 94.19 243 GLY A C 1
ATOM 1847 O O . GLY A 1 243 ? 3.182 27.328 -4.238 1 94.19 243 GLY A O 1
ATOM 1848 N N . PRO A 1 244 ? 1.103 27.641 -4.961 1 84.88 244 PRO A N 1
ATOM 1849 C CA . PRO A 1 244 ? 1.602 27.516 -6.332 1 84.88 244 PRO A CA 1
ATOM 1850 C C . PRO A 1 244 ? 2.689 28.531 -6.656 1 84.88 244 PRO A C 1
ATOM 1852 O O . PRO A 1 244 ? 3.543 28.281 -7.512 1 84.88 244 PRO A O 1
ATOM 1855 N N . ASN A 1 245 ? 2.646 29.656 -5.902 1 88.25 245 ASN A N 1
ATOM 1856 C CA . ASN A 1 245 ? 3.629 30.703 -6.195 1 88.25 245 ASN A CA 1
ATOM 1857 C C . ASN A 1 245 ? 4.715 30.766 -5.125 1 88.25 245 ASN A C 1
ATOM 1859 O O . ASN A 1 245 ? 5.543 31.672 -5.125 1 88.25 245 ASN A O 1
ATOM 1863 N N . PHE A 1 246 ? 4.695 29.844 -4.297 1 94.81 246 PHE A N 1
ATOM 1864 C CA . PHE A 1 246 ? 5.66 29.844 -3.205 1 94.81 246 PHE A CA 1
ATOM 1865 C C . PHE A 1 246 ? 6.914 29.078 -3.582 1 94.81 246 PHE A C 1
ATOM 1867 O O . PHE A 1 246 ? 6.832 27.922 -4 1 94.81 246 PHE A O 1
ATOM 1874 N N . SER A 1 247 ? 8.062 29.656 -3.426 1 93.31 247 SER A N 1
ATOM 1875 C CA . SER A 1 247 ? 9.297 29.031 -3.871 1 93.31 247 SER A CA 1
ATOM 1876 C C . SER A 1 247 ? 10.18 28.641 -2.688 1 93.31 247 SER A C 1
ATOM 1878 O O . SER A 1 247 ? 11.352 28.297 -2.865 1 93.31 247 SER A O 1
ATOM 1880 N N . GLY A 1 248 ? 9.703 28.797 -1.526 1 96.12 248 GLY A N 1
ATOM 1881 C CA . GLY A 1 248 ? 10.484 28.453 -0.344 1 96.12 248 GLY A CA 1
ATOM 1882 C C . GLY A 1 248 ? 10.117 27.125 0.261 1 96.12 248 GLY A C 1
ATOM 1883 O O . GLY A 1 248 ? 9.586 26.25 -0.43 1 96.12 248 GLY A O 1
ATOM 1884 N N . THR A 1 249 ? 10.578 26.922 1.51 1 97.88 249 THR A N 1
ATOM 1885 C CA . THR A 1 249 ? 10.266 25.719 2.295 1 97.88 249 THR A CA 1
ATOM 1886 C C . THR A 1 249 ? 9.047 25.969 3.174 1 97.88 249 THR A C 1
ATOM 1888 O O . THR A 1 249 ? 8.953 26.984 3.859 1 97.88 249 THR A O 1
ATOM 1891 N N . VAL A 1 250 ? 8.117 25.047 3.156 1 98.62 250 VAL A N 1
ATOM 1892 C CA . VAL A 1 250 ? 6.883 25.25 3.914 1 98.62 250 VAL A CA 1
ATOM 1893 C C . VAL A 1 250 ? 7.168 25.125 5.41 1 98.62 250 VAL A C 1
ATOM 1895 O O . VAL A 1 250 ? 6.926 26.062 6.176 1 98.62 250 VAL A O 1
ATOM 1898 N N . PHE A 1 251 ? 7.738 24 5.844 1 98.69 251 PHE A N 1
ATOM 1899 C CA . PHE A 1 251 ? 8.094 23.812 7.246 1 98.69 251 PHE A CA 1
ATOM 1900 C C . PHE A 1 251 ? 9.594 23.594 7.398 1 98.69 251 PHE A C 1
ATOM 1902 O O . PHE A 1 251 ? 10.156 22.672 6.809 1 98.69 251 PHE A O 1
ATOM 1909 N N . LEU A 1 252 ? 10.195 24.453 8.055 1 98.44 252 LEU A N 1
ATOM 1910 C CA . LEU A 1 252 ? 11.562 24.234 8.523 1 98.44 252 LEU A CA 1
ATOM 1911 C C . LEU A 1 252 ? 11.578 23.891 10.008 1 98.44 252 LEU A C 1
ATOM 1913 O O . LEU A 1 252 ? 11.336 24.75 10.859 1 98.44 252 LEU A O 1
ATOM 1917 N N . ALA A 1 253 ? 11.867 22.625 10.312 1 97.38 253 ALA A N 1
ATOM 1918 C CA . ALA A 1 253 ? 11.68 22.141 11.68 1 97.38 253 ALA A CA 1
ATOM 1919 C C . ALA A 1 253 ? 13.016 21.938 12.383 1 97.38 253 ALA A C 1
ATOM 1921 O O . ALA A 1 253 ? 13.773 21.031 12.047 1 97.38 253 ALA A O 1
ATOM 1922 N N . ASN A 1 254 ? 13.242 22.75 13.375 1 94.88 254 ASN A N 1
ATOM 1923 C CA . ASN A 1 254 ? 14.391 22.609 14.258 1 94.88 254 ASN A CA 1
ATOM 1924 C C . ASN A 1 254 ? 13.977 22.062 15.625 1 94.88 254 ASN A C 1
ATOM 1926 O O . ASN A 1 254 ? 14.773 22.078 16.562 1 94.88 254 ASN A O 1
ATOM 1930 N N . THR A 1 255 ? 12.734 21.703 15.711 1 93.44 255 THR A N 1
ATOM 1931 C CA . THR A 1 255 ? 12.156 21.031 16.875 1 93.44 255 THR A CA 1
ATOM 1932 C C . THR A 1 255 ? 11.219 19.906 16.438 1 93.44 255 THR A C 1
ATOM 1934 O O . THR A 1 255 ? 11.039 19.672 15.234 1 93.44 255 THR A O 1
ATOM 1937 N N . ASN A 1 256 ? 10.633 19.188 17.5 1 93.06 256 ASN A N 1
ATOM 1938 C CA . ASN A 1 256 ? 9.719 18.094 17.172 1 93.06 256 ASN A CA 1
ATOM 1939 C C . ASN A 1 256 ? 8.492 18.594 16.406 1 93.06 256 ASN A C 1
ATOM 1941 O O . ASN A 1 256 ? 7.809 19.516 16.859 1 93.06 256 ASN A O 1
ATOM 1945 N N . LEU A 1 257 ? 8.328 18.047 15.273 1 97 257 LEU A N 1
ATOM 1946 C CA . LEU A 1 257 ? 7.199 18.406 14.43 1 97 257 LEU A CA 1
ATOM 1947 C C . LEU A 1 257 ? 6.363 17.172 14.094 1 97 257 LEU A C 1
ATOM 1949 O O . LEU A 1 257 ? 6.902 16.125 13.703 1 97 257 LEU A O 1
ATOM 1953 N N . ILE A 1 258 ? 5.043 17.297 14.312 1 97 258 ILE A N 1
ATOM 1954 C CA . ILE A 1 258 ? 4.109 16.234 13.945 1 97 258 ILE A CA 1
ATOM 1955 C C . ILE A 1 258 ? 3.102 16.766 12.93 1 97 258 ILE A C 1
ATOM 1957 O O . ILE A 1 258 ? 2.361 17.719 13.211 1 97 258 ILE A O 1
ATOM 1961 N N . LEU A 1 259 ? 3.17 16.234 11.789 1 98.25 259 LEU A N 1
ATOM 1962 C CA . LEU A 1 259 ? 2.16 16.484 10.766 1 98.25 259 LEU A CA 1
ATOM 1963 C C . LEU A 1 259 ? 1.202 15.305 10.641 1 98.25 259 LEU A C 1
ATOM 1965 O O . LEU A 1 259 ? 1.623 14.188 10.32 1 98.25 259 LEU A O 1
ATOM 1969 N N . HIS A 1 260 ? -0.058 15.555 10.898 1 97.56 260 HIS A N 1
ATOM 1970 C CA . HIS A 1 260 ? -1.064 14.5 10.938 1 97.56 260 HIS A CA 1
ATOM 1971 C C . HIS A 1 260 ? -2.191 14.781 9.945 1 97.56 260 HIS A C 1
ATOM 1973 O O . HIS A 1 260 ? -3.02 15.664 10.18 1 97.56 260 HIS A O 1
ATOM 1979 N N . GLY A 1 261 ? -2.254 14.062 8.844 1 97.19 261 GLY A N 1
ATOM 1980 C CA . GLY A 1 261 ? -3.326 14.219 7.879 1 97.19 261 GLY A CA 1
ATOM 1981 C C . GLY A 1 261 ? -3.258 15.531 7.117 1 97.19 261 GLY A C 1
ATOM 1982 O O . GLY A 1 261 ? -4.289 16.125 6.809 1 97.19 261 GLY A O 1
ATOM 1983 N N . VAL A 1 262 ? -2.086 16 6.891 1 98.38 262 VAL A N 1
ATOM 1984 C CA . VAL A 1 262 ? -1.885 17.281 6.203 1 98.38 262 VAL A CA 1
ATOM 1985 C C . VAL A 1 262 ? -1.688 17.031 4.707 1 98.38 262 VAL A C 1
ATOM 1987 O O . VAL A 1 262 ? -1.052 16.047 4.312 1 98.38 262 VAL A O 1
ATOM 1990 N N . SER A 1 263 ? -2.227 17.938 3.922 1 98 263 SER A N 1
ATOM 1991 C CA . SER A 1 263 ? -2.049 17.844 2.479 1 98 263 SER A CA 1
ATOM 1992 C C . SER A 1 263 ? -1.213 19 1.938 1 98 263 SER A C 1
ATOM 1994 O O . SER A 1 263 ? -1.414 20.141 2.322 1 98 263 SER A O 1
ATOM 1996 N N . PHE A 1 264 ? -0.282 18.656 1.113 1 98.44 264 PHE A N 1
ATOM 1997 C CA . PHE A 1 264 ? 0.531 19.609 0.384 1 98.44 264 PHE A CA 1
ATOM 1998 C C . PHE A 1 264 ? 0.28 19.516 -1.116 1 98.44 264 PHE A C 1
ATOM 2000 O O . PHE A 1 264 ? 0.394 18.438 -1.697 1 98.44 264 PHE A O 1
ATOM 2007 N N . TYR A 1 265 ? 0.003 20.656 -1.674 1 97.12 265 TYR A N 1
ATOM 2008 C CA . TYR A 1 265 ? -0.313 20.594 -3.096 1 97.12 265 TYR A CA 1
ATOM 2009 C C . TYR A 1 265 ? 0.503 21.625 -3.875 1 97.12 265 TYR A C 1
ATOM 2011 O O . TYR A 1 265 ? 0.404 22.828 -3.627 1 97.12 265 TYR A O 1
ATOM 2019 N N . GLY A 1 266 ? 1.312 21.109 -4.773 1 95.12 266 GLY A N 1
ATOM 2020 C CA . GLY A 1 266 ? 1.878 21.953 -5.816 1 95.12 266 GLY A CA 1
ATOM 2021 C C . GLY A 1 266 ? 3.031 22.812 -5.328 1 95.12 266 GLY A C 1
ATOM 2022 O O . GLY A 1 266 ? 3.191 23.953 -5.77 1 95.12 266 GLY A O 1
ATOM 2023 N N . PHE A 1 267 ? 3.742 22.359 -4.477 1 96.75 267 PHE A N 1
ATOM 2024 C CA . PHE A 1 267 ? 4.855 23.156 -3.988 1 96.75 267 PHE A CA 1
ATOM 2025 C C . PHE A 1 267 ? 6.098 22.953 -4.848 1 96.75 267 PHE A C 1
ATOM 2027 O O . PHE A 1 267 ? 6.465 21.812 -5.145 1 96.75 267 PHE A O 1
ATOM 2034 N N . ASN A 1 268 ? 6.77 24.016 -5.172 1 92.88 268 ASN A N 1
ATOM 2035 C CA . ASN A 1 268 ? 7.91 23.984 -6.082 1 92.88 268 ASN A CA 1
ATOM 2036 C C . ASN A 1 268 ? 9.227 23.844 -5.324 1 92.88 268 ASN A C 1
ATOM 2038 O O . ASN A 1 268 ? 10.297 23.875 -5.93 1 92.88 268 ASN A O 1
ATOM 2042 N N . ASN A 1 269 ? 9.133 23.75 -4.145 1 94.56 269 ASN A N 1
ATOM 2043 C CA . ASN A 1 269 ? 10.289 23.516 -3.295 1 94.56 269 ASN A CA 1
ATOM 2044 C C . ASN A 1 269 ? 9.977 22.5 -2.193 1 94.56 269 ASN A C 1
ATOM 2046 O O . ASN A 1 269 ? 9.102 21.656 -2.357 1 94.56 269 ASN A O 1
ATOM 2050 N N . THR A 1 270 ? 10.766 22.547 -1.113 1 96.56 270 THR A N 1
ATOM 2051 C CA . THR A 1 270 ? 10.648 21.531 -0.071 1 96.56 270 THR A CA 1
ATOM 2052 C C . THR A 1 270 ? 9.422 21.797 0.806 1 96.56 270 THR A C 1
ATOM 2054 O O . THR A 1 270 ? 9.203 22.922 1.247 1 96.56 270 THR A O 1
ATOM 2057 N N . CYS A 1 271 ? 8.633 20.766 0.992 1 98.5 271 CYS A N 1
ATOM 2058 C CA . CYS A 1 271 ? 7.484 20.922 1.878 1 98.5 271 CYS A CA 1
ATOM 2059 C C . CYS A 1 271 ? 7.914 20.875 3.34 1 98.5 271 CYS A C 1
ATOM 2061 O O . CYS A 1 271 ? 7.617 21.797 4.105 1 98.5 271 CYS A O 1
ATOM 2063 N N . VAL A 1 272 ? 8.656 19.859 3.695 1 98.81 272 VAL A N 1
ATOM 2064 C CA . VAL A 1 272 ? 9.078 19.703 5.082 1 98.81 272 VAL A CA 1
ATOM 2065 C C . VAL A 1 272 ? 10.586 19.453 5.141 1 98.81 272 VAL A C 1
ATOM 2067 O O . VAL A 1 272 ? 11.086 18.5 4.516 1 98.81 272 VAL A O 1
ATOM 2070 N N . GLU A 1 273 ? 11.289 20.25 5.758 1 98.44 273 GLU A N 1
ATOM 2071 C CA . GLU A 1 273 ? 12.703 20.047 6.055 1 98.44 273 GLU A CA 1
ATOM 2072 C C . GLU A 1 273 ? 12.938 19.891 7.551 1 98.44 273 GLU A C 1
ATOM 2074 O O . GLU A 1 273 ? 12.656 20.812 8.328 1 98.44 273 GLU A O 1
ATOM 2079 N N . ALA A 1 274 ? 13.461 18.766 7.945 1 98.06 274 ALA A N 1
ATOM 2080 C CA . ALA A 1 274 ? 13.594 18.469 9.367 1 98.06 274 ALA A CA 1
ATOM 2081 C C . ALA A 1 274 ? 15.062 18.344 9.766 1 98.06 274 ALA A C 1
ATOM 2083 O O . ALA A 1 274 ? 15.836 17.656 9.094 1 98.06 274 ALA A O 1
ATOM 2084 N N . TRP A 1 275 ? 15.391 18.953 10.828 1 96.62 275 TRP A N 1
ATOM 2085 C CA . TRP A 1 275 ? 16.734 18.875 11.391 1 96.62 275 TRP A CA 1
ATOM 2086 C C . TRP A 1 275 ? 16.75 18.062 12.688 1 96.62 275 TRP A C 1
ATOM 2088 O O . TRP A 1 275 ? 17.812 17.734 13.211 1 96.62 275 TRP A O 1
ATOM 2098 N N . THR A 1 276 ? 15.547 17.781 13.133 1 93.56 276 THR A N 1
ATOM 2099 C CA . THR A 1 276 ? 15.367 16.953 14.328 1 93.56 276 THR A CA 1
ATOM 2100 C C . THR A 1 276 ? 14.297 15.891 14.094 1 93.56 276 THR A C 1
ATOM 2102 O O . THR A 1 276 ? 14.148 15.375 12.984 1 93.56 276 THR A O 1
ATOM 2105 N N . ASP A 1 277 ? 13.492 15.617 15.234 1 93.19 277 ASP A N 1
ATOM 2106 C CA . ASP A 1 277 ? 12.477 14.578 15.141 1 93.19 277 ASP A CA 1
ATOM 2107 C C . ASP A 1 277 ? 11.25 15.078 14.383 1 93.19 277 ASP A C 1
ATOM 2109 O O . ASP A 1 277 ? 10.727 16.156 14.68 1 93.19 277 ASP A O 1
ATOM 2113 N N . VAL A 1 278 ? 10.906 14.297 13.406 1 96.81 278 VAL A N 1
ATOM 2114 C CA . VAL A 1 278 ? 9.719 14.656 12.648 1 96.81 278 VAL A CA 1
ATOM 2115 C C . VAL A 1 278 ? 8.852 13.414 12.43 1 96.81 278 VAL A C 1
ATOM 2117 O O . VAL A 1 278 ? 9.375 12.328 12.172 1 96.81 278 VAL A O 1
ATOM 2120 N N . ARG A 1 279 ? 7.59 13.578 12.688 1 96.62 279 ARG A N 1
ATOM 2121 C CA . ARG A 1 279 ? 6.602 12.547 12.398 1 96.62 279 ARG A CA 1
ATOM 2122 C C . ARG A 1 279 ? 5.594 13.023 11.359 1 96.62 279 ARG A C 1
ATOM 2124 O O . ARG A 1 279 ? 4.859 13.992 11.594 1 96.62 279 ARG A O 1
ATOM 2131 N N . VAL A 1 280 ? 5.648 12.391 10.234 1 98.19 280 VAL A N 1
ATOM 2132 C CA . VAL A 1 280 ? 4.715 12.68 9.148 1 98.19 280 VAL A CA 1
ATOM 2133 C C . VAL A 1 280 ? 3.795 11.484 8.922 1 98.19 280 VAL A C 1
ATOM 2135 O O . VAL A 1 280 ? 4.238 10.43 8.453 1 98.19 280 VAL A O 1
ATOM 2138 N N . ARG A 1 281 ? 2.545 11.648 9.242 1 97 281 ARG A N 1
ATOM 2139 C CA . ARG A 1 281 ? 1.67 10.484 9.156 1 97 281 ARG A CA 1
ATOM 2140 C C . ARG A 1 281 ? 0.336 10.852 8.516 1 97 281 ARG A C 1
ATOM 2142 O O . ARG A 1 281 ? -0.239 11.898 8.82 1 97 281 ARG A O 1
ATOM 2149 N N . GLY A 1 282 ? -0.111 10 7.633 1 97.06 282 GLY A N 1
ATOM 2150 C CA . GLY A 1 282 ? -1.386 10.18 6.957 1 97.06 282 GLY A CA 1
ATOM 2151 C C . GLY A 1 282 ? -1.416 11.398 6.059 1 97.06 282 GLY A C 1
ATOM 2152 O O . GLY A 1 282 ? -2.484 11.953 5.789 1 97.06 282 GLY A O 1
ATOM 2153 N N . CYS A 1 283 ? -0.299 11.883 5.656 1 98.38 283 CYS A N 1
ATOM 2154 C CA . CYS A 1 283 ? -0.216 13.109 4.863 1 98.38 283 CYS A CA 1
ATOM 2155 C C . CYS A 1 283 ? -0.222 12.797 3.373 1 98.38 283 CYS A C 1
ATOM 2157 O O . CYS A 1 283 ? -0.013 11.648 2.977 1 98.38 283 CYS A O 1
ATOM 2159 N N . ALA A 1 284 ? -0.542 13.805 2.629 1 98.12 284 ALA A N 1
ATOM 2160 C CA . ALA A 1 284 ? -0.541 13.664 1.175 1 98.12 284 ALA A CA 1
ATOM 2161 C C . ALA A 1 284 ? 0.318 14.742 0.523 1 98.12 284 ALA A C 1
ATOM 2163 O O . ALA A 1 284 ? 0.182 15.93 0.837 1 98.12 284 ALA A O 1
ATOM 2164 N N . PHE A 1 285 ? 1.215 14.336 -0.335 1 98.25 285 PHE A N 1
ATOM 2165 C CA . PHE A 1 285 ? 2.047 15.219 -1.142 1 98.25 285 PHE A CA 1
ATOM 2166 C C . PHE A 1 285 ? 1.73 15.055 -2.623 1 98.25 285 PHE A C 1
ATOM 2168 O O . PHE A 1 285 ? 2.025 14.016 -3.217 1 98.25 285 PHE A O 1
ATOM 2175 N N . TYR A 1 286 ? 1.162 16.125 -3.168 1 96.19 286 TYR A N 1
ATOM 2176 C CA . TYR A 1 286 ? 0.738 16.031 -4.562 1 96.19 286 TYR A CA 1
ATOM 2177 C C . TYR A 1 286 ? 1.488 17.047 -5.422 1 96.19 286 TYR A C 1
ATOM 2179 O O . TYR A 1 286 ? 1.401 18.25 -5.188 1 96.19 286 TYR A O 1
ATOM 2187 N N . CYS A 1 287 ? 2.215 16.578 -6.402 1 94.88 287 CYS A N 1
ATOM 2188 C CA . CYS A 1 287 ? 2.898 17.438 -7.359 1 94.88 287 CYS A CA 1
ATOM 2189 C C . CYS A 1 287 ? 3.863 18.391 -6.648 1 94.88 287 CYS A C 1
ATOM 2191 O O . CYS A 1 287 ? 3.873 19.594 -6.918 1 94.88 287 CYS A O 1
ATOM 2193 N N . CYS A 1 288 ? 4.52 17.781 -5.742 1 95.81 288 CYS A N 1
ATOM 2194 C CA . CYS A 1 288 ? 5.512 18.562 -5.016 1 95.81 288 CYS A CA 1
ATOM 2195 C C . CYS A 1 288 ? 6.918 18.266 -5.523 1 95.81 288 CYS A C 1
ATOM 2197 O O . CYS A 1 288 ? 7.195 17.156 -5.984 1 95.81 288 CYS A O 1
ATOM 2199 N N . TRP A 1 289 ? 7.75 19.297 -5.48 1 94.38 289 TRP A N 1
ATOM 2200 C CA . TRP A 1 289 ? 9.141 19.062 -5.859 1 94.38 289 TRP A CA 1
ATOM 2201 C C . TRP A 1 289 ? 9.828 18.125 -4.879 1 94.38 289 TRP A C 1
ATOM 2203 O O . TRP A 1 289 ? 10.219 17.016 -5.242 1 94.38 289 TRP A O 1
ATOM 2213 N N . LYS A 1 290 ? 9.953 18.531 -3.66 1 96.31 290 LYS A N 1
ATOM 2214 C CA . LYS A 1 290 ? 10.445 17.672 -2.588 1 96.31 290 LYS A CA 1
ATOM 2215 C C . LYS A 1 290 ? 9.43 17.578 -1.452 1 96.31 290 LYS A C 1
ATOM 2217 O O . LYS A 1 290 ? 8.992 18.609 -0.918 1 96.31 290 LYS A O 1
ATOM 2222 N N . GLY A 1 291 ? 9.062 16.328 -1.112 1 98.25 291 GLY A N 1
ATOM 2223 C CA . GLY A 1 291 ? 8.117 16.156 -0.023 1 98.25 291 GLY A CA 1
ATOM 2224 C C . GLY A 1 291 ? 8.734 16.375 1.346 1 98.25 291 GLY A C 1
ATOM 2225 O O . GLY A 1 291 ? 8.578 17.438 1.938 1 98.25 291 GLY A O 1
ATOM 2226 N N . VAL A 1 292 ? 9.547 15.414 1.784 1 98.81 292 VAL A N 1
ATOM 2227 C CA . VAL A 1 292 ? 10.148 15.477 3.109 1 98.81 292 VAL A CA 1
ATOM 2228 C C . VAL A 1 292 ? 11.664 15.328 2.994 1 98.81 292 VAL A C 1
ATOM 2230 O O . VAL A 1 292 ? 12.164 14.375 2.398 1 98.81 292 VAL A O 1
ATOM 2233 N N . VAL A 1 293 ? 12.344 16.281 3.533 1 98.19 293 VAL A N 1
ATOM 2234 C CA . VAL A 1 293 ? 13.805 16.234 3.58 1 98.19 293 VAL A CA 1
ATOM 2235 C C . VAL A 1 293 ? 14.273 16.078 5.027 1 98.19 293 VAL A C 1
ATOM 2237 O O . VAL A 1 293 ? 14.016 16.953 5.863 1 98.19 293 VAL A O 1
ATOM 2240 N N . CYS A 1 294 ? 14.852 15.008 5.25 1 98 294 CYS A N 1
ATOM 2241 C CA . CYS A 1 294 ? 15.422 14.742 6.57 1 98 294 CYS A CA 1
ATOM 2242 C C . CYS A 1 294 ? 16.922 14.969 6.57 1 98 294 CYS A C 1
ATOM 2244 O O . CYS A 1 294 ? 17.672 14.211 5.941 1 98 294 CYS A O 1
ATOM 2246 N N . ARG A 1 295 ? 17.297 15.891 7.32 1 97.19 295 ARG A N 1
ATOM 2247 C CA . ARG A 1 295 ? 18.703 16.281 7.344 1 97.19 295 ARG A CA 1
ATOM 2248 C C . ARG A 1 295 ? 19.516 15.367 8.25 1 97.19 295 ARG A C 1
ATOM 2250 O O . ARG A 1 295 ? 18.953 14.469 8.891 1 97.19 295 ARG A O 1
ATOM 2257 N N . PRO A 1 296 ? 20.875 15.648 8.25 1 92.5 296 PRO A N 1
ATOM 2258 C CA . PRO A 1 296 ? 21.703 14.734 9.055 1 92.5 296 PRO A CA 1
ATOM 2259 C C . PRO A 1 296 ? 21.344 14.766 10.539 1 92.5 296 PRO A C 1
ATOM 2261 O O . PRO A 1 296 ? 21.016 15.828 11.07 1 92.5 296 PRO A O 1
ATOM 2264 N N . LYS A 1 297 ? 21.266 13.781 11.281 1 90.06 297 LYS A N 1
ATOM 2265 C CA . LYS A 1 297 ? 21 13.594 12.703 1 90.06 297 LYS A CA 1
ATOM 2266 C C . LYS A 1 297 ? 19.5 13.586 13 1 90.06 297 LYS A C 1
ATOM 2268 O O . LYS A 1 297 ? 19.094 13.391 14.141 1 90.06 297 LYS A O 1
ATOM 2273 N N . SER A 1 298 ? 18.766 13.883 11.961 1 93.94 298 SER A N 1
ATOM 2274 C CA . SER A 1 298 ? 17.312 13.852 12.148 1 93.94 298 SER A CA 1
ATOM 2275 C C . SER A 1 298 ? 16.812 12.422 12.266 1 93.94 298 SER A C 1
ATOM 2277 O O . SER A 1 298 ? 17.453 11.484 11.805 1 93.94 298 SER A O 1
ATOM 2279 N N . ARG A 1 299 ? 15.719 12.289 13.039 1 95.56 299 ARG A N 1
ATOM 2280 C CA . ARG A 1 299 ? 14.93 11.062 13.078 1 95.56 299 ARG A CA 1
ATOM 2281 C C . ARG A 1 299 ? 13.539 11.289 12.508 1 95.56 299 ARG A C 1
ATOM 2283 O O . ARG A 1 299 ? 12.805 12.172 12.977 1 95.56 299 ARG A O 1
ATOM 2290 N N . ALA A 1 300 ? 13.273 10.508 11.492 1 96.88 300 ALA A N 1
ATOM 2291 C CA . ALA A 1 300 ? 12 10.75 10.82 1 96.88 300 ALA A CA 1
ATOM 2292 C C . ALA A 1 300 ? 11.156 9.469 10.766 1 96.88 300 ALA A C 1
ATOM 2294 O O . ALA A 1 300 ? 11.688 8.383 10.547 1 96.88 300 ALA A O 1
ATOM 2295 N N . SER A 1 301 ? 9.93 9.594 11.133 1 97 301 SER A N 1
ATOM 2296 C CA . SER A 1 301 ? 8.914 8.562 10.914 1 97 301 SER A CA 1
ATOM 2297 C C . SER A 1 301 ? 7.875 9.023 9.891 1 97 301 SER A C 1
ATOM 2299 O O . SER A 1 301 ? 7.117 9.961 10.148 1 97 301 SER A O 1
ATOM 2301 N N . ILE A 1 302 ? 7.93 8.445 8.773 1 98.12 302 ILE A N 1
ATOM 2302 C CA . ILE A 1 302 ? 7 8.773 7.699 1 98.12 302 ILE A CA 1
ATOM 2303 C C . ILE A 1 302 ? 6.117 7.559 7.398 1 98.12 302 ILE A C 1
ATOM 2305 O O . ILE A 1 302 ? 6.598 6.547 6.887 1 98.12 302 ILE A O 1
ATOM 2309 N N . LYS A 1 303 ? 4.82 7.695 7.746 1 96.94 303 LYS A N 1
ATOM 2310 C CA . LYS A 1 303 ? 3.984 6.508 7.59 1 96.94 303 LYS A CA 1
ATOM 2311 C C . LYS A 1 303 ? 2.588 6.875 7.098 1 96.94 303 LYS A C 1
ATOM 2313 O O . LYS A 1 303 ? 2.094 7.969 7.379 1 96.94 303 LYS A O 1
ATOM 2318 N N . LYS A 1 304 ? 1.982 5.992 6.363 1 97.38 304 LYS A N 1
ATOM 2319 C CA . LYS A 1 304 ? 0.607 6.094 5.883 1 97.38 304 LYS A CA 1
ATOM 2320 C C . LYS A 1 304 ? 0.419 7.344 5.023 1 97.38 304 LYS A C 1
ATOM 2322 O O . LYS A 1 304 ? -0.622 8 5.094 1 97.38 304 LYS A O 1
ATOM 2327 N N . CYS A 1 305 ? 1.438 7.742 4.297 1 98.31 305 CYS A N 1
ATOM 2328 C CA . CYS A 1 305 ? 1.386 8.938 3.471 1 98.31 305 CYS A CA 1
ATOM 2329 C C . CYS A 1 305 ? 1.199 8.586 2.002 1 98.31 305 CYS A C 1
ATOM 2331 O O . CYS A 1 305 ? 1.425 7.441 1.603 1 98.31 305 CYS A O 1
ATOM 2333 N N . LEU A 1 306 ? 0.722 9.555 1.319 1 97.56 306 LEU A N 1
ATOM 2334 C CA . LEU A 1 306 ? 0.571 9.453 -0.129 1 97.56 306 LEU A CA 1
ATOM 2335 C C . LEU A 1 306 ? 1.511 10.422 -0.84 1 97.56 306 LEU A C 1
ATOM 2337 O O . LEU A 1 306 ? 1.515 11.617 -0.545 1 97.56 306 LEU A O 1
ATOM 2341 N N . PHE A 1 307 ? 2.34 9.867 -1.711 1 97.44 307 PHE A N 1
ATOM 2342 C CA . PHE A 1 307 ? 3.195 10.672 -2.58 1 97.44 307 PHE A CA 1
ATOM 2343 C C . PHE A 1 307 ? 2.812 10.477 -4.043 1 97.44 307 PHE A C 1
ATOM 2345 O O . PHE A 1 307 ? 3.012 9.391 -4.605 1 97.44 307 PHE A O 1
ATOM 2352 N N . GLU A 1 308 ? 2.273 11.484 -4.621 1 95.06 308 GLU A N 1
ATOM 2353 C CA . GLU A 1 308 ? 1.843 11.367 -6.012 1 95.06 308 GLU A CA 1
ATOM 2354 C C . GLU A 1 308 ? 2.482 12.445 -6.879 1 95.06 308 GLU A C 1
ATOM 2356 O O . GLU A 1 308 ? 2.346 13.633 -6.602 1 95.06 308 GLU A O 1
ATOM 2361 N N . ARG A 1 309 ? 3.242 12.055 -7.895 1 93.19 309 ARG A N 1
ATOM 2362 C CA . ARG A 1 309 ? 3.828 12.945 -8.891 1 93.19 309 ARG A CA 1
ATOM 2363 C C . ARG A 1 309 ? 4.797 13.922 -8.242 1 93.19 309 ARG A C 1
ATOM 2365 O O . ARG A 1 309 ? 4.801 15.109 -8.57 1 93.19 309 ARG A O 1
ATOM 2372 N N . CYS A 1 310 ? 5.457 13.414 -7.25 1 94.81 310 CYS A N 1
ATOM 2373 C CA . CYS A 1 310 ? 6.535 14.195 -6.66 1 94.81 310 CYS A CA 1
ATOM 2374 C C . CYS A 1 310 ? 7.848 13.961 -7.402 1 94.81 310 CYS A C 1
ATOM 2376 O O . CYS A 1 310 ? 8.078 12.867 -7.926 1 94.81 310 CYS A O 1
ATOM 2378 N N . THR A 1 311 ? 8.633 15.016 -7.543 1 93.94 311 THR A N 1
ATOM 2379 C CA . THR A 1 311 ? 9.961 14.805 -8.117 1 93.94 311 THR A CA 1
ATOM 2380 C C . THR A 1 311 ? 10.82 13.945 -7.188 1 93.94 311 THR A C 1
ATOM 2382 O O . THR A 1 311 ? 11.406 12.953 -7.621 1 93.94 311 THR A O 1
ATOM 2385 N N . LEU A 1 312 ? 10.875 14.383 -6.02 1 96.5 312 LEU A N 1
ATOM 2386 C CA . LEU A 1 312 ? 11.539 13.656 -4.941 1 96.5 312 LEU A CA 1
ATOM 2387 C C . LEU A 1 312 ? 10.641 13.578 -3.711 1 96.5 312 LEU A C 1
ATOM 2389 O O . LEU A 1 312 ? 10.383 14.594 -3.061 1 96.5 312 LEU A O 1
ATOM 2393 N N . GLY A 1 313 ? 10.172 12.367 -3.41 1 97.81 313 GLY A N 1
ATOM 2394 C CA . GLY A 1 313 ? 9.273 12.219 -2.277 1 97.81 313 GLY A CA 1
ATOM 2395 C C . GLY A 1 313 ? 9.953 12.422 -0.94 1 97.81 313 GLY A C 1
ATOM 2396 O O . GLY A 1 313 ? 9.594 13.32 -0.179 1 97.81 313 GLY A O 1
ATOM 2397 N N . ILE A 1 314 ? 10.984 11.594 -0.687 1 98.62 314 ILE A N 1
ATOM 2398 C CA . ILE A 1 314 ? 11.68 11.625 0.597 1 98.62 314 ILE A CA 1
ATOM 2399 C C . ILE A 1 314 ? 13.188 11.641 0.368 1 98.62 314 ILE A C 1
ATOM 2401 O O . ILE A 1 314 ? 13.719 10.797 -0.353 1 98.62 314 ILE A O 1
ATOM 2405 N N . LEU A 1 315 ? 13.797 12.594 0.877 1 97.88 315 LEU A N 1
ATOM 2406 C CA . LEU A 1 315 ? 15.25 12.617 0.966 1 97.88 315 LEU A CA 1
ATOM 2407 C C . LEU A 1 315 ? 15.711 12.344 2.395 1 97.88 315 LEU A C 1
ATOM 2409 O O . LEU A 1 315 ? 15.469 13.156 3.293 1 97.88 315 LEU A O 1
ATOM 2413 N N . SER A 1 316 ? 16.359 11.234 2.604 1 97.5 316 SER A N 1
ATOM 2414 C CA . SER A 1 316 ? 16.781 10.844 3.945 1 97.5 316 SER A CA 1
ATOM 2415 C C . SER A 1 316 ? 18.312 10.891 4.086 1 97.5 316 SER A C 1
ATOM 2417 O O . SER A 1 316 ? 19 10.008 3.578 1 97.5 316 SER A O 1
ATOM 2419 N N . GLU A 1 317 ? 18.766 11.883 4.789 1 96.06 317 GLU A N 1
ATOM 2420 C CA . GLU A 1 317 ? 20.188 11.984 5.117 1 96.06 317 GLU A CA 1
ATOM 2421 C C . GLU A 1 317 ? 20.453 11.516 6.543 1 96.06 317 GLU A C 1
ATOM 2423 O O . GLU A 1 317 ? 21.609 11.289 6.918 1 96.06 317 GLU A O 1
ATOM 2428 N N . GLY A 1 318 ? 19.391 11.391 7.301 1 94.94 318 GLY A N 1
ATOM 2429 C CA . GLY A 1 318 ? 19.453 10.883 8.664 1 94.94 318 GLY A CA 1
ATOM 2430 C C . GLY A 1 318 ? 18.875 9.492 8.812 1 94.94 318 GLY A C 1
ATOM 2431 O O . GLY A 1 318 ? 19.062 8.633 7.945 1 94.94 318 GLY A O 1
ATOM 2432 N N . ASN A 1 319 ? 18.234 9.227 10.078 1 95.44 319 ASN A N 1
ATOM 2433 C CA . ASN A 1 319 ? 17.562 7.965 10.336 1 95.44 319 ASN A CA 1
ATOM 2434 C C . ASN A 1 319 ? 16.062 8.047 10.016 1 95.44 319 ASN A C 1
ATOM 2436 O O . ASN A 1 319 ? 15.336 8.836 10.625 1 95.44 319 ASN A O 1
ATOM 2440 N N . SER A 1 320 ? 15.703 7.223 9.047 1 97.06 320 SER A N 1
ATOM 2441 C CA . SER A 1 320 ? 14.312 7.336 8.625 1 97.06 320 SER A CA 1
ATOM 2442 C C . SER A 1 320 ? 13.602 5.988 8.68 1 97.06 320 SER A C 1
ATOM 2444 O O . SER A 1 320 ? 14.195 4.957 8.344 1 97.06 320 SER A O 1
ATOM 2446 N N . ARG A 1 321 ? 12.453 6 9.234 1 97.56 321 ARG A N 1
ATOM 2447 C CA . ARG A 1 321 ? 11.516 4.883 9.141 1 97.56 321 ARG A CA 1
ATOM 2448 C C . ARG A 1 321 ? 10.375 5.211 8.188 1 97.56 321 ARG A C 1
ATOM 2450 O O . ARG A 1 321 ? 9.547 6.078 8.477 1 97.56 321 ARG A O 1
ATOM 2457 N N . VAL A 1 322 ? 10.367 4.531 7.137 1 98.19 322 VAL A N 1
ATOM 2458 C CA . VAL A 1 322 ? 9.398 4.773 6.078 1 98.19 322 VAL A CA 1
ATOM 2459 C C . VAL A 1 322 ? 8.523 3.537 5.883 1 98.19 322 VAL A C 1
ATOM 2461 O O . VAL A 1 322 ? 8.969 2.539 5.312 1 98.19 322 VAL A O 1
ATOM 2464 N N . ARG A 1 323 ? 7.203 3.686 6.367 1 97.19 323 ARG A N 1
ATOM 2465 C CA . ARG A 1 323 ? 6.375 2.484 6.402 1 97.19 323 ARG A CA 1
ATOM 2466 C C . ARG A 1 323 ? 4.961 2.781 5.914 1 97.19 323 ARG A C 1
ATOM 2468 O O . ARG A 1 323 ? 4.422 3.859 6.176 1 97.19 323 ARG A O 1
ATOM 2475 N N . HIS A 1 324 ? 4.387 1.863 5.23 1 96.56 324 HIS A N 1
ATOM 2476 C CA . HIS A 1 324 ? 2.975 1.888 4.855 1 96.56 324 HIS A CA 1
ATOM 2477 C C . HIS A 1 324 ? 2.64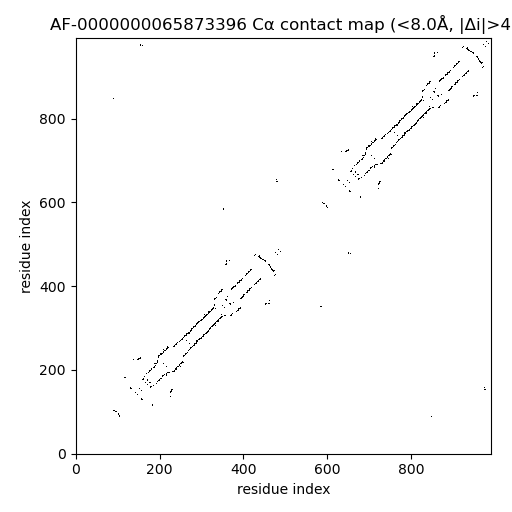8 3.119 4.016 1 96.56 324 HIS A C 1
ATOM 2479 O O . HIS A 1 324 ? 1.636 3.783 4.25 1 96.56 324 HIS A O 1
ATOM 2485 N N . ASN A 1 325 ? 3.555 3.492 3.174 1 98 325 ASN A N 1
ATOM 2486 C CA . ASN A 1 325 ? 3.285 4.613 2.279 1 98 325 ASN A CA 1
ATOM 2487 C C . ASN A 1 325 ? 2.924 4.137 0.876 1 98 325 ASN A C 1
ATOM 2489 O O . ASN A 1 325 ? 3.201 2.994 0.513 1 98 325 ASN A O 1
ATOM 2493 N N . VAL A 1 326 ? 2.293 5.043 0.2 1 97.5 326 VAL A N 1
ATOM 2494 C CA . VAL A 1 326 ? 1.971 4.812 -1.204 1 97.5 326 VAL A CA 1
ATOM 2495 C C . VAL A 1 326 ? 2.613 5.895 -2.066 1 97.5 326 VAL A C 1
ATOM 2497 O O . VAL A 1 326 ? 2.467 7.086 -1.787 1 97.5 326 VAL A O 1
ATOM 2500 N N . ALA A 1 327 ? 3.314 5.477 -3.051 1 97.12 327 ALA A N 1
ATOM 2501 C CA . ALA A 1 327 ? 3.912 6.418 -3.996 1 97.12 327 ALA A CA 1
ATOM 2502 C C . ALA A 1 327 ? 3.549 6.055 -5.434 1 97.12 327 ALA A C 1
ATOM 2504 O O . ALA A 1 327 ? 3.637 4.891 -5.828 1 97.12 327 ALA A O 1
ATOM 2505 N N . SER A 1 328 ? 3.068 7.07 -6.148 1 92.62 328 SER A N 1
ATOM 2506 C CA . SER A 1 328 ? 2.719 6.844 -7.547 1 92.62 328 SER A CA 1
ATOM 2507 C C . SER A 1 328 ? 3.289 7.938 -8.445 1 92.62 328 SER A C 1
ATOM 2509 O O . SER A 1 328 ? 3.191 9.125 -8.117 1 92.62 328 SER A O 1
ATOM 2511 N N . ASP A 1 329 ? 3.947 7.562 -9.484 1 91.31 329 ASP A N 1
ATOM 2512 C CA . ASP A 1 329 ? 4.422 8.453 -10.539 1 91.31 329 ASP A CA 1
ATOM 2513 C C . ASP A 1 329 ? 5.398 9.492 -9.992 1 91.31 329 ASP A C 1
ATOM 2515 O O . ASP A 1 329 ? 5.359 10.656 -10.375 1 91.31 329 ASP A O 1
ATOM 2519 N N . CYS A 1 330 ? 6.141 9.047 -9.031 1 93.69 330 CYS A N 1
ATOM 2520 C CA . CYS A 1 330 ? 7.203 9.898 -8.508 1 93.69 330 CYS A CA 1
ATOM 2521 C C . CYS A 1 330 ? 8.492 9.711 -9.305 1 93.69 330 CYS A C 1
ATOM 2523 O O . CYS A 1 330 ? 8.758 8.617 -9.812 1 93.69 330 CYS A O 1
ATOM 2525 N N . GLY A 1 331 ? 9.211 10.836 -9.539 1 92.88 331 GLY A N 1
ATOM 2526 C CA . GLY A 1 331 ? 10.555 10.641 -10.07 1 92.88 331 GLY A CA 1
ATOM 2527 C C . GLY A 1 331 ? 11.414 9.75 -9.203 1 92.88 331 GLY A C 1
ATOM 2528 O O . GLY A 1 331 ? 11.93 8.727 -9.672 1 92.88 331 GLY A O 1
ATOM 2529 N N . CYS A 1 332 ? 11.539 10.156 -8.078 1 96.19 332 CYS A N 1
ATOM 2530 C CA . CYS A 1 332 ? 12.172 9.383 -7.008 1 96.19 332 CYS A CA 1
ATOM 2531 C C . CYS A 1 332 ? 11.305 9.391 -5.75 1 96.19 332 CYS A C 1
ATOM 2533 O O . CYS A 1 332 ? 11.062 10.445 -5.164 1 96.19 332 CYS A O 1
ATOM 2535 N N . PHE A 1 333 ? 10.883 8.258 -5.348 1 97.5 333 PHE A N 1
ATOM 2536 C CA . PHE A 1 333 ? 10.117 8.18 -4.113 1 97.5 333 PHE A CA 1
ATOM 2537 C C . PHE A 1 333 ? 11.008 8.43 -2.904 1 97.5 333 PHE A C 1
ATOM 2539 O O . PHE A 1 333 ? 10.641 9.203 -2.01 1 97.5 333 PHE A O 1
ATOM 2546 N N . MET A 1 334 ? 12.188 7.816 -2.984 1 98.19 334 MET A N 1
ATOM 2547 C CA . MET A 1 334 ? 13.023 7.961 -1.797 1 98.19 334 MET A CA 1
ATOM 2548 C C . MET A 1 334 ? 14.5 7.879 -2.162 1 98.19 334 MET A C 1
ATOM 2550 O O . MET A 1 334 ? 14.922 6.949 -2.852 1 98.19 334 MET A O 1
ATOM 2554 N N . LEU A 1 335 ? 15.203 8.828 -1.775 1 97.62 335 LEU A N 1
ATOM 2555 C CA . LEU A 1 335 ? 16.656 8.828 -1.81 1 97.62 335 LEU A CA 1
ATOM 2556 C C . LEU A 1 335 ? 17.234 8.594 -0.418 1 97.62 335 LEU A C 1
ATOM 2558 O O . LEU A 1 335 ? 17.016 9.391 0.494 1 97.62 335 LEU A O 1
ATOM 2562 N N . VAL A 1 336 ? 17.984 7.5 -0.219 1 97.75 336 VAL A N 1
ATOM 2563 C CA . VAL A 1 336 ? 18.516 7.109 1.082 1 97.75 336 VAL A CA 1
ATOM 2564 C C . VAL A 1 336 ? 20.031 7.309 1.1 1 97.75 336 VAL A C 1
ATOM 2566 O O . VAL A 1 336 ? 20.766 6.586 0.424 1 97.75 336 VAL A O 1
ATOM 2569 N N . LYS A 1 337 ? 20.438 8.18 1.91 1 95.75 337 LYS A N 1
ATOM 2570 C CA . LYS A 1 337 ? 21.875 8.445 1.995 1 95.75 337 LYS A CA 1
ATOM 2571 C C . LYS A 1 337 ? 22.469 7.859 3.271 1 95.75 337 LYS A C 1
ATOM 2573 O O . LYS A 1 337 ? 23.688 7.641 3.354 1 95.75 337 LYS A O 1
ATOM 2578 N N . SER A 1 338 ? 21.562 7.598 4.227 1 94.5 338 SER A N 1
ATOM 2579 C CA . SER A 1 338 ? 22 7.039 5.5 1 94.5 338 SER A CA 1
ATOM 2580 C C . SER A 1 338 ? 21.219 5.785 5.855 1 94.5 338 SER A C 1
ATOM 2582 O O . SER A 1 338 ? 21 4.918 5.008 1 94.5 338 SER A O 1
ATOM 2584 N N . VAL A 1 339 ? 20.859 5.648 7.191 1 94.19 339 VAL A N 1
ATOM 2585 C CA . VAL A 1 339 ? 20.141 4.461 7.652 1 94.19 339 VAL A CA 1
ATOM 2586 C C . VAL A 1 339 ? 18.641 4.66 7.473 1 94.19 339 VAL A C 1
ATOM 2588 O O . VAL A 1 339 ? 18.125 5.758 7.68 1 94.19 339 VAL A O 1
ATOM 2591 N N . ALA A 1 340 ? 18.062 3.482 6.992 1 97.44 340 ALA A N 1
ATOM 2592 C CA . ALA A 1 340 ? 16.625 3.584 6.816 1 97.44 340 ALA A CA 1
ATOM 2593 C C . ALA A 1 340 ? 15.953 2.223 6.984 1 97.44 340 ALA A C 1
ATOM 2595 O O . ALA A 1 340 ? 16.578 1.185 6.766 1 97.44 340 ALA A O 1
ATOM 2596 N N . VAL A 1 341 ? 14.766 2.256 7.516 1 98 341 VAL A N 1
ATOM 2597 C CA . VAL A 1 341 ? 13.859 1.113 7.52 1 98 341 VAL A CA 1
ATOM 2598 C C . VAL A 1 341 ? 12.719 1.354 6.531 1 98 341 VAL A C 1
ATOM 2600 O O . VAL A 1 341 ? 11.93 2.283 6.703 1 98 341 VAL A O 1
ATOM 2603 N N . ILE A 1 342 ? 12.68 0.55 5.496 1 98.12 342 ILE A N 1
ATOM 2604 C CA . ILE A 1 342 ? 11.695 0.69 4.434 1 98.12 342 ILE A CA 1
ATOM 2605 C C . ILE A 1 342 ? 10.805 -0.549 4.387 1 98.12 342 ILE A C 1
ATOM 2607 O O . ILE A 1 342 ? 11.195 -1.586 3.85 1 98.12 342 ILE A O 1
ATOM 2611 N N . LYS A 1 343 ? 9.531 -0.395 4.973 1 97.5 343 LYS A N 1
ATOM 2612 C CA . LYS A 1 343 ? 8.688 -1.578 5.098 1 97.5 343 LYS A CA 1
ATOM 2613 C C . LYS A 1 343 ? 7.254 -1.276 4.672 1 97.5 343 LYS A C 1
ATOM 2615 O O . LYS A 1 343 ? 6.758 -0.17 4.891 1 97.5 343 LYS A O 1
ATOM 2620 N N . HIS A 1 344 ? 6.586 -2.24 4.066 1 96.88 344 HIS A N 1
ATOM 2621 C CA . HIS A 1 344 ? 5.152 -2.238 3.795 1 96.88 344 HIS A CA 1
ATOM 2622 C C . HIS A 1 344 ? 4.766 -1.076 2.885 1 96.88 344 HIS A C 1
ATOM 2624 O O . HIS A 1 344 ? 3.686 -0.498 3.033 1 96.88 344 HIS A O 1
ATOM 2630 N N . ASN A 1 345 ? 5.691 -0.643 1.995 1 97.75 345 ASN A N 1
ATOM 2631 C CA . ASN A 1 345 ? 5.375 0.44 1.071 1 97.75 345 ASN A CA 1
ATOM 2632 C C . ASN A 1 345 ? 4.922 -0.094 -0.284 1 97.75 345 ASN A C 1
ATOM 2634 O O . ASN A 1 345 ? 5.297 -1.2 -0.677 1 97.75 345 ASN A O 1
ATOM 2638 N N . MET A 1 346 ? 4.125 0.676 -0.843 1 97.75 346 MET A N 1
ATOM 2639 C CA . MET A 1 346 ? 3.721 0.404 -2.219 1 97.75 346 MET A CA 1
ATOM 2640 C C . MET A 1 346 ? 4.176 1.522 -3.15 1 97.75 346 MET A C 1
ATOM 2642 O O . MET A 1 346 ? 3.766 2.674 -2.994 1 97.75 346 MET A O 1
ATOM 2646 N N . VAL A 1 347 ? 4.965 1.166 -4.113 1 97.25 347 VAL A N 1
ATOM 2647 C CA . VAL A 1 347 ? 5.531 2.16 -5.02 1 97.25 347 VAL A CA 1
ATOM 2648 C C . VAL A 1 347 ? 5.246 1.762 -6.469 1 97.25 347 VAL A C 1
ATOM 2650 O O . VAL A 1 347 ? 5.562 0.646 -6.887 1 97.25 347 VAL A O 1
ATOM 2653 N N . CYS A 1 348 ? 4.586 2.617 -7.129 1 92.5 348 CYS A N 1
ATOM 2654 C CA . CYS A 1 348 ? 4.273 2.391 -8.539 1 92.5 348 CYS A CA 1
ATOM 2655 C C . CYS A 1 348 ? 4.918 3.459 -9.414 1 92.5 348 CYS A C 1
ATOM 2657 O O . CYS A 1 348 ? 4.656 4.652 -9.242 1 92.5 348 CYS A O 1
ATOM 2659 N N . GLY A 1 349 ? 5.766 3.018 -10.297 1 86.5 349 GLY A N 1
ATOM 2660 C CA . GLY A 1 349 ? 6.43 3.953 -11.188 1 86.5 349 GLY A CA 1
ATOM 2661 C C . GLY A 1 349 ? 5.543 4.418 -12.336 1 86.5 349 GLY A C 1
ATOM 2662 O O . GLY A 1 349 ? 4.359 4.082 -12.383 1 86.5 349 GLY A O 1
ATOM 2663 N N . ASN A 1 350 ? 6.133 5.453 -13.094 1 70.38 350 ASN A N 1
ATOM 2664 C CA . ASN A 1 350 ? 5.398 6.066 -14.195 1 70.38 350 ASN A CA 1
ATOM 2665 C C . ASN A 1 350 ? 5.352 5.152 -15.414 1 70.38 350 ASN A C 1
ATOM 2667 O O . ASN A 1 350 ? 6.309 4.426 -15.688 1 70.38 350 ASN A O 1
ATOM 2671 N N . CYS A 1 351 ? 4.051 4.953 -15.812 1 53.97 351 CYS A N 1
ATOM 2672 C CA . CYS A 1 351 ? 3.904 4.188 -17.047 1 53.97 351 CYS A CA 1
ATOM 2673 C C . CYS A 1 351 ? 4.562 4.91 -18.219 1 53.97 351 CYS A C 1
ATOM 2675 O O . CYS A 1 351 ? 4.988 4.277 -19.188 1 53.97 351 CYS A O 1
ATOM 2677 N N . GLU A 1 352 ? 4.547 6.277 -17.953 1 51.19 352 GLU A N 1
ATOM 2678 C CA . GLU A 1 352 ? 5.074 7.051 -19.078 1 51.19 352 GLU A CA 1
ATOM 2679 C C . GLU A 1 352 ? 6.562 7.344 -18.891 1 51.19 352 GLU A C 1
ATOM 2681 O O . GLU A 1 352 ? 7.059 7.383 -17.766 1 51.19 352 GLU A O 1
ATOM 2686 N N . ASP A 1 353 ? 7.406 6.797 -19.641 1 45.53 353 ASP A N 1
ATOM 2687 C CA . ASP A 1 353 ? 8.859 6.879 -19.766 1 45.53 353 ASP A CA 1
ATOM 2688 C C . ASP A 1 353 ? 9.391 8.18 -19.172 1 45.53 353 ASP A C 1
ATOM 2690 O O . ASP A 1 353 ? 10.398 8.711 -19.641 1 45.53 353 ASP A O 1
ATOM 2694 N N . ARG A 1 354 ? 8.742 8.797 -18.297 1 50.03 354 ARG A N 1
ATOM 2695 C CA . ARG A 1 354 ? 9.359 10.047 -17.875 1 50.03 354 ARG A CA 1
ATOM 2696 C C . ARG A 1 354 ? 10.188 9.852 -16.609 1 50.03 354 ARG A C 1
ATOM 2698 O O . ARG A 1 354 ? 9.672 9.977 -15.5 1 50.03 354 ARG A O 1
ATOM 2705 N N . ALA A 1 355 ? 11.289 9.086 -16.781 1 55.41 355 ALA A N 1
ATOM 2706 C CA . ALA A 1 355 ? 12.242 8.922 -15.688 1 55.41 355 ALA A CA 1
ATOM 2707 C C . ALA A 1 355 ? 12.719 10.273 -15.156 1 55.41 355 ALA A C 1
ATOM 2709 O O . ALA A 1 355 ? 12.727 11.258 -15.891 1 55.41 355 ALA A O 1
ATOM 2710 N N . SER A 1 356 ? 12.82 10.273 -13.844 1 63.44 356 SER A N 1
ATOM 2711 C CA . SER A 1 356 ? 13.375 11.469 -13.211 1 63.44 356 SER A CA 1
ATOM 2712 C C . SER A 1 356 ? 14.68 11.891 -13.883 1 63.44 356 SER A C 1
ATOM 2714 O O . SER A 1 356 ? 15.477 11.047 -14.297 1 63.44 356 SER A O 1
ATOM 2716 N N . GLN A 1 357 ? 14.734 13.156 -14.266 1 78.81 357 GLN A N 1
ATOM 2717 C CA . GLN A 1 357 ? 15.953 13.68 -14.859 1 78.81 357 GLN A CA 1
ATOM 2718 C C . GLN A 1 357 ? 16.844 14.328 -13.797 1 78.81 357 GLN A C 1
ATOM 2720 O O . GLN A 1 357 ? 17.875 14.93 -14.125 1 78.81 357 GLN A O 1
ATOM 2725 N N . MET A 1 358 ? 16.469 13.953 -12.555 1 89.5 358 MET A N 1
ATOM 2726 C CA . MET A 1 358 ? 17.234 14.555 -11.469 1 89.5 358 MET A CA 1
ATOM 2727 C C . MET A 1 358 ? 18.375 13.641 -11.039 1 89.5 358 MET A C 1
ATOM 2729 O O . MET A 1 358 ? 18.234 12.414 -11.055 1 89.5 358 MET A O 1
ATOM 2733 N N . LEU A 1 359 ? 19.516 14.32 -10.688 1 93.69 359 LEU A N 1
ATOM 2734 C CA . LEU A 1 359 ? 20.703 13.578 -10.281 1 93.69 359 LEU A CA 1
ATOM 2735 C C . LEU A 1 359 ? 20.891 13.625 -8.773 1 93.69 359 LEU A C 1
ATOM 2737 O O . LEU A 1 359 ? 20.234 14.414 -8.086 1 93.69 359 LEU A O 1
ATOM 2741 N N . THR A 1 360 ? 21.672 12.672 -8.273 1 93.94 360 THR A N 1
ATOM 2742 C CA . THR A 1 360 ? 22.266 12.781 -6.941 1 93.94 360 THR A CA 1
ATOM 2743 C C . THR A 1 360 ? 23.781 12.727 -7.023 1 93.94 360 THR A C 1
ATOM 2745 O O . THR A 1 360 ? 24.344 11.969 -7.82 1 93.94 360 THR A O 1
ATOM 2748 N N . CYS A 1 361 ? 24.422 13.617 -6.277 1 90.44 361 CYS A N 1
ATOM 2749 C CA . CYS A 1 361 ? 25.875 13.672 -6.254 1 90.44 361 CYS A CA 1
ATOM 2750 C C . CYS A 1 361 ? 26.422 13.109 -4.945 1 90.44 361 CYS A C 1
ATOM 2752 O O . CYS A 1 361 ? 27.562 13.367 -4.59 1 90.44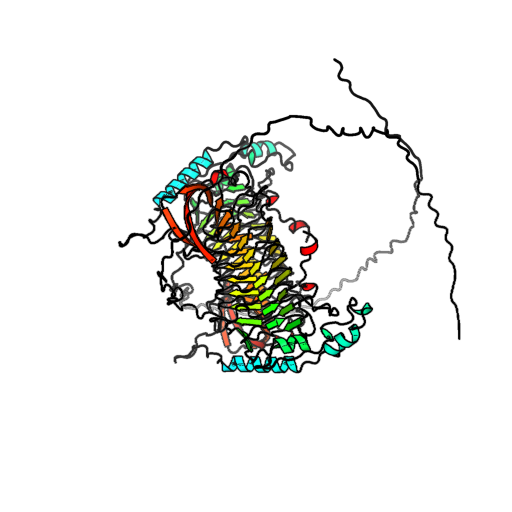 361 CYS A O 1
ATOM 2754 N N . SER A 1 362 ? 25.719 12.492 -4.164 1 80.75 362 SER A N 1
ATOM 2755 C CA . SER A 1 362 ? 25.984 12.086 -2.789 1 80.75 362 SER A CA 1
ATOM 2756 C C . SER A 1 362 ? 27.297 11.305 -2.697 1 80.75 362 SER A C 1
ATOM 2758 O O . SER A 1 362 ? 28.047 11.453 -1.729 1 80.75 362 SER A O 1
ATOM 2760 N N . ASP A 1 363 ? 27.734 10.445 -3.523 1 76.19 363 ASP A N 1
ATOM 2761 C CA . ASP A 1 363 ? 28.922 9.617 -3.355 1 76.19 363 ASP A CA 1
ATOM 2762 C C . ASP A 1 363 ? 30.047 10.07 -4.289 1 76.19 363 ASP A C 1
ATOM 2764 O O . ASP A 1 363 ? 31 9.328 -4.531 1 76.19 363 ASP A O 1
ATOM 2768 N N . GLY A 1 364 ? 29.984 11.281 -4.664 1 75.31 364 GLY A N 1
ATOM 2769 C CA . GLY A 1 364 ? 31.016 11.805 -5.547 1 75.31 364 GLY A CA 1
ATOM 2770 C C . GLY A 1 364 ? 30.766 11.484 -7.008 1 75.31 364 GLY A C 1
ATOM 2771 O O . GLY A 1 364 ? 31.359 12.109 -7.895 1 75.31 364 GLY A O 1
ATOM 2772 N N . ASN A 1 365 ? 30.031 10.445 -7.148 1 78.06 365 ASN A N 1
ATOM 2773 C CA . ASN A 1 365 ? 29.625 10.125 -8.508 1 78.06 365 ASN A CA 1
ATOM 2774 C C . ASN A 1 365 ? 28.172 10.531 -8.758 1 78.06 365 ASN A C 1
ATOM 2776 O O . ASN A 1 365 ? 27.312 10.32 -7.91 1 78.06 365 ASN A O 1
ATOM 2780 N N . CYS A 1 366 ? 28 11.133 -9.828 1 88.25 366 CYS A N 1
ATOM 2781 C CA . CYS A 1 366 ? 26.656 11.602 -10.148 1 88.25 366 CYS A CA 1
ATOM 2782 C C . CYS A 1 366 ? 25.828 10.508 -10.805 1 88.25 366 CYS A C 1
ATOM 2784 O O . CYS A 1 366 ? 26.25 9.922 -11.805 1 88.25 366 CYS A O 1
ATOM 2786 N N . HIS A 1 367 ? 24.75 10.211 -10.203 1 90.25 367 HIS A N 1
ATOM 2787 C CA . HIS A 1 367 ? 23.844 9.188 -10.719 1 90.25 367 HIS A CA 1
ATOM 2788 C C . HIS A 1 367 ? 22.453 9.766 -10.984 1 90.25 367 HIS A C 1
ATOM 2790 O O . HIS A 1 367 ? 22 10.664 -10.273 1 90.25 367 HIS A O 1
ATOM 2796 N N . LEU A 1 368 ? 21.891 9.258 -12.031 1 91.31 368 LEU A N 1
ATOM 2797 C CA . LEU A 1 368 ? 20.469 9.562 -12.195 1 91.31 368 LEU A CA 1
ATOM 2798 C C . LEU A 1 368 ? 19.641 8.93 -11.086 1 91.31 368 LEU A C 1
ATOM 2800 O O . LEU A 1 368 ? 19.797 7.75 -10.781 1 91.31 368 LEU A O 1
ATOM 2804 N N . LEU A 1 369 ? 18.75 9.688 -10.562 1 93.81 369 LEU A N 1
ATOM 2805 C CA . LEU A 1 369 ? 17.891 9.18 -9.5 1 93.81 369 LEU A CA 1
ATOM 2806 C C . LEU A 1 369 ? 16.953 8.094 -10.023 1 93.81 369 LEU A C 1
ATOM 2808 O O . LEU A 1 369 ? 16.422 8.211 -11.133 1 93.81 369 LEU A O 1
ATOM 2812 N N . LYS A 1 370 ? 16.812 7.098 -9.242 1 94.56 370 LYS A N 1
ATOM 2813 C CA . LYS A 1 370 ? 15.836 6.047 -9.508 1 94.56 370 LYS A CA 1
ATOM 2814 C C . LYS A 1 370 ? 14.664 6.133 -8.531 1 94.56 370 LYS A C 1
ATOM 2816 O O . LYS A 1 370 ? 14.672 6.957 -7.617 1 94.56 370 LYS A O 1
ATOM 2821 N N . THR A 1 371 ? 13.641 5.285 -8.703 1 95.5 371 THR A N 1
ATOM 2822 C CA . THR A 1 371 ? 12.445 5.363 -7.871 1 95.5 371 THR A CA 1
ATOM 2823 C C . THR A 1 371 ? 12.812 5.246 -6.391 1 95.5 371 THR A C 1
ATOM 2825 O O . THR A 1 371 ? 12.336 6.031 -5.566 1 95.5 371 THR A O 1
ATOM 2828 N N . ILE A 1 372 ? 13.523 4.238 -6.098 1 97.38 372 ILE A N 1
ATOM 2829 C CA . ILE A 1 372 ? 14.18 4.125 -4.797 1 97.38 372 ILE A CA 1
ATOM 2830 C C . ILE A 1 372 ? 15.688 4.07 -4.98 1 97.38 372 ILE A C 1
ATOM 2832 O O . ILE A 1 372 ? 16.203 3.197 -5.676 1 97.38 372 ILE A O 1
ATOM 2836 N N . HIS A 1 373 ? 16.328 5.004 -4.414 1 97 373 HIS A N 1
ATOM 2837 C CA . HIS A 1 373 ? 17.766 5.16 -4.645 1 97 373 HIS A CA 1
ATOM 2838 C C . HIS A 1 373 ? 18.547 5.066 -3.338 1 97 373 HIS A C 1
ATOM 2840 O O . HIS A 1 373 ? 18.5 5.984 -2.514 1 97 373 HIS A O 1
ATOM 2846 N N . VAL A 1 374 ? 19.281 4.008 -3.184 1 97.44 374 VAL A N 1
ATOM 2847 C CA . VAL A 1 374 ? 20.172 3.852 -2.033 1 97.44 374 VAL A CA 1
ATOM 2848 C C . VAL A 1 374 ? 21.594 4.266 -2.41 1 97.44 374 VAL A C 1
ATOM 2850 O O . VAL A 1 374 ? 22.266 3.562 -3.158 1 97.44 374 VAL A O 1
ATOM 2853 N N . ALA A 1 375 ? 22 5.359 -1.835 1 96.12 375 ALA A N 1
ATOM 2854 C CA . ALA A 1 375 ? 23.312 5.891 -2.154 1 96.12 375 ALA A CA 1
ATOM 2855 C C . ALA A 1 375 ? 24.406 5.07 -1.485 1 96.12 375 ALA A C 1
ATOM 2857 O O . ALA A 1 375 ? 24.188 4.453 -0.44 1 96.12 375 ALA A O 1
ATOM 2858 N N . SER A 1 376 ? 25.578 5.105 -2.092 1 94.94 376 SER A N 1
ATOM 2859 C CA . SER A 1 376 ? 26.734 4.422 -1.525 1 94.94 376 SER A CA 1
ATOM 2860 C C . SER A 1 376 ? 27.219 5.113 -0.255 1 94.94 376 SER A C 1
ATOM 2862 O O . SER A 1 376 ? 27.125 6.336 -0.133 1 94.94 376 SER A O 1
ATOM 2864 N N . HIS A 1 377 ? 27.578 4.34 0.639 1 92 377 HIS A N 1
ATOM 2865 C CA . HIS A 1 377 ? 28.172 4.812 1.882 1 92 377 HIS A CA 1
ATOM 2866 C C . HIS A 1 377 ? 29.109 3.758 2.484 1 92 377 HIS A C 1
ATOM 2868 O O . HIS A 1 377 ? 28.672 2.633 2.752 1 92 377 HIS A O 1
ATOM 2874 N N . SER A 1 378 ? 30.344 4.086 2.779 1 87.88 378 SER A N 1
ATOM 2875 C CA . SER A 1 378 ? 31.359 3.115 3.154 1 87.88 378 SER A CA 1
ATOM 2876 C C . SER A 1 378 ? 31.125 2.574 4.559 1 87.88 378 SER A C 1
ATOM 2878 O O . SER A 1 378 ? 31.594 1.483 4.898 1 87.88 378 SER A O 1
ATOM 2880 N N . ARG A 1 379 ? 30.359 3.285 5.371 1 91.06 379 ARG A N 1
ATOM 2881 C CA . ARG A 1 379 ? 30.266 2.896 6.777 1 91.06 379 ARG A CA 1
ATOM 2882 C C . ARG A 1 379 ? 28.844 2.447 7.129 1 91.06 379 ARG A C 1
ATOM 2884 O O . ARG A 1 379 ? 28.625 1.911 8.219 1 91.06 379 ARG A O 1
ATOM 2891 N N . LYS A 1 380 ? 28 2.703 6.297 1 92.5 380 LYS A N 1
ATOM 2892 C CA . LYS A 1 380 ? 26.609 2.447 6.668 1 92.5 380 LYS A CA 1
ATOM 2893 C C . LYS A 1 380 ? 26.109 1.151 6.039 1 92.5 380 LYS A C 1
ATOM 2895 O O . LYS A 1 380 ? 26.547 0.764 4.957 1 92.5 380 LYS A O 1
ATOM 2900 N N . ALA A 1 381 ? 25.125 0.515 6.754 1 94.75 381 ALA A N 1
ATOM 2901 C CA . ALA A 1 381 ? 24.484 -0.701 6.266 1 94.75 381 ALA A CA 1
ATOM 2902 C C . ALA A 1 381 ? 23.375 -0.373 5.27 1 94.75 381 ALA A C 1
ATOM 2904 O O . ALA A 1 381 ? 22.938 0.774 5.18 1 94.75 381 ALA A O 1
ATOM 2905 N N . TRP A 1 382 ? 23.031 -1.399 4.508 1 95.25 382 TRP A N 1
ATOM 2906 C CA . TRP A 1 382 ? 21.875 -1.258 3.639 1 95.25 382 TRP A CA 1
ATOM 2907 C C . TRP A 1 382 ? 20.594 -1.069 4.461 1 95.25 382 TRP A C 1
ATOM 2909 O O . TRP A 1 382 ? 20.516 -1.524 5.605 1 95.25 382 TRP A O 1
ATOM 2919 N N . PRO A 1 383 ? 19.625 -0.365 3.904 1 96.81 383 PRO A N 1
ATOM 2920 C CA . PRO A 1 383 ? 18.344 -0.235 4.609 1 96.81 383 PRO A CA 1
ATOM 2921 C C . PRO A 1 383 ? 17.609 -1.567 4.754 1 96.81 383 PRO A C 1
ATOM 2923 O O . PRO A 1 383 ? 17.781 -2.461 3.92 1 96.81 383 PRO A O 1
ATOM 2926 N N . VAL A 1 384 ? 16.891 -1.701 5.941 1 97.56 384 VAL A N 1
ATOM 2927 C CA . VAL A 1 384 ? 15.938 -2.795 6.039 1 97.56 384 VAL A CA 1
ATOM 2928 C C . VAL A 1 384 ? 14.859 -2.641 4.969 1 97.56 384 VAL A C 1
ATOM 2930 O O . VAL A 1 384 ? 14.289 -1.561 4.809 1 97.56 384 VAL A O 1
ATOM 2933 N N . PHE A 1 385 ? 14.641 -3.715 4.203 1 97.75 385 PHE A N 1
ATOM 2934 C CA . PHE A 1 385 ? 13.734 -3.666 3.059 1 97.75 385 PHE A CA 1
ATOM 2935 C C . PHE A 1 385 ? 12.789 -4.859 3.064 1 97.75 385 PHE A C 1
ATOM 2937 O O . PHE A 1 385 ? 13.133 -5.93 2.559 1 97.75 385 PHE A O 1
ATOM 2944 N N . GLU A 1 386 ? 11.531 -4.629 3.676 1 97 386 GLU A N 1
ATOM 2945 C CA . GLU A 1 386 ? 10.664 -5.777 3.889 1 97 386 GLU A CA 1
ATOM 2946 C C . GLU A 1 386 ? 9.219 -5.457 3.498 1 97 386 GLU A C 1
ATOM 2948 O O . GLU A 1 386 ? 8.734 -4.352 3.748 1 97 386 GLU A O 1
ATOM 2953 N N . HIS A 1 387 ? 8.531 -6.441 2.834 1 96.62 387 HIS A N 1
ATOM 2954 C CA . HIS A 1 387 ? 7.105 -6.418 2.541 1 96.62 387 HIS A CA 1
ATOM 2955 C C . HIS A 1 387 ? 6.738 -5.227 1.665 1 96.62 387 HIS A C 1
ATOM 2957 O O . HIS A 1 387 ? 5.664 -4.637 1.824 1 96.62 387 HIS A O 1
ATOM 2963 N N . ASN A 1 388 ? 7.66 -4.824 0.807 1 97.31 388 ASN A N 1
ATOM 2964 C CA . ASN A 1 388 ? 7.367 -3.754 -0.14 1 97.31 388 ASN A CA 1
ATOM 2965 C C . ASN A 1 388 ? 6.859 -4.309 -1.47 1 97.31 388 ASN A C 1
ATOM 2967 O O . ASN A 1 388 ? 7.242 -5.406 -1.875 1 97.31 388 ASN A O 1
ATOM 2971 N N . ILE A 1 389 ? 5.984 -3.555 -2.045 1 97.69 389 ILE A N 1
ATOM 2972 C CA . ILE A 1 389 ? 5.523 -3.881 -3.391 1 97.69 389 ILE A CA 1
ATOM 2973 C C . ILE A 1 389 ? 5.977 -2.799 -4.367 1 97.69 389 ILE A C 1
ATOM 2975 O O . ILE A 1 389 ? 5.566 -1.642 -4.254 1 97.69 389 ILE A O 1
ATOM 2979 N N . LEU A 1 390 ? 6.828 -3.148 -5.25 1 96.81 390 LEU A N 1
ATOM 2980 C CA . LEU A 1 390 ? 7.309 -2.256 -6.297 1 96.81 390 LEU A CA 1
ATOM 2981 C C . LEU A 1 390 ? 6.809 -2.705 -7.668 1 96.81 390 LEU A C 1
ATOM 2983 O O . LEU A 1 390 ? 6.957 -3.873 -8.031 1 96.81 390 LEU A O 1
ATOM 2987 N N . THR A 1 391 ? 6.172 -1.815 -8.32 1 93.69 391 THR A N 1
ATOM 2988 C CA . THR A 1 391 ? 5.715 -2.113 -9.672 1 93.69 391 THR A CA 1
ATOM 2989 C C . THR A 1 391 ? 6.203 -1.05 -10.656 1 93.69 391 THR A C 1
ATOM 2991 O O . THR A 1 391 ? 5.996 0.145 -10.43 1 93.69 391 THR A O 1
ATOM 2994 N N . ARG A 1 392 ? 6.875 -1.438 -11.664 1 92.38 392 ARG A N 1
ATOM 2995 C CA . ARG A 1 392 ? 7.391 -0.528 -12.68 1 92.38 392 ARG A CA 1
ATOM 2996 C C . ARG A 1 392 ? 8.344 0.496 -12.07 1 92.38 392 ARG A C 1
ATOM 2998 O O . ARG A 1 392 ? 8.211 1.696 -12.32 1 92.38 392 ARG A O 1
ATOM 3005 N N . CYS A 1 393 ? 9.227 -0.065 -11.297 1 94 393 CYS A N 1
ATOM 3006 C CA . CYS A 1 393 ? 10.148 0.796 -10.555 1 94 393 CYS A CA 1
ATOM 3007 C C . CYS A 1 393 ? 11.594 0.453 -10.883 1 94 393 CYS A C 1
ATOM 3009 O O . CYS A 1 393 ? 11.867 -0.521 -11.586 1 94 393 CYS A O 1
ATOM 3011 N N . SER A 1 394 ? 12.414 1.375 -10.508 1 94.44 394 SER A N 1
ATOM 3012 C CA . SER A 1 394 ? 13.852 1.14 -10.531 1 94.44 394 SER A CA 1
ATOM 3013 C C . SER A 1 394 ? 14.461 1.312 -9.141 1 94.44 394 SER A C 1
ATOM 3015 O O . SER A 1 394 ? 14.133 2.268 -8.43 1 94.44 394 SER A O 1
ATOM 3017 N N . LEU A 1 395 ? 15.234 0.316 -8.781 1 96.69 395 LEU A N 1
ATOM 3018 C CA . LEU A 1 395 ? 15.93 0.323 -7.5 1 96.69 395 LEU A CA 1
ATOM 3019 C C . LEU A 1 395 ? 17.438 0.434 -7.703 1 96.69 395 LEU A C 1
ATOM 3021 O O . LEU A 1 395 ? 18.031 -0.391 -8.398 1 96.69 395 LEU A O 1
ATOM 3025 N N . HIS A 1 396 ? 18 1.478 -7.234 1 96.38 396 HIS A N 1
ATOM 3026 C CA . HIS A 1 396 ? 19.453 1.646 -7.281 1 96.38 396 HIS A CA 1
ATOM 3027 C C . HIS A 1 396 ? 20.094 1.242 -5.961 1 96.38 396 HIS A C 1
ATOM 3029 O O . HIS A 1 396 ? 19.719 1.749 -4.902 1 96.38 396 HIS A O 1
ATOM 3035 N N . LEU A 1 397 ? 21.094 0.389 -6.039 1 97.38 397 LEU A N 1
ATOM 3036 C CA . LEU A 1 397 ? 21.781 -0.079 -4.844 1 97.38 397 LEU A CA 1
ATOM 3037 C C . LEU A 1 397 ? 23.25 0.32 -4.883 1 97.38 397 LEU A C 1
ATOM 3039 O O . LEU A 1 397 ? 24.062 -0.332 -5.547 1 97.38 397 LEU A O 1
ATOM 3043 N N . GLY A 1 398 ? 23.531 1.351 -4.137 1 95.44 398 GLY A N 1
ATOM 3044 C CA . GLY A 1 398 ? 24.922 1.739 -3.943 1 95.44 398 GLY A CA 1
ATOM 3045 C C . GLY A 1 398 ? 25.688 0.795 -3.035 1 95.44 398 GLY A C 1
ATOM 3046 O O . GLY A 1 398 ? 25.094 -0.087 -2.408 1 95.44 398 GLY A O 1
ATOM 3047 N N . ASN A 1 399 ? 26.984 0.99 -2.984 1 93.88 399 ASN A N 1
ATOM 3048 C CA . ASN A 1 399 ? 27.828 0.125 -2.172 1 93.88 399 ASN A CA 1
ATOM 3049 C C . ASN A 1 399 ? 27.688 0.438 -0.685 1 93.88 399 ASN A C 1
ATOM 3051 O O . ASN A 1 399 ? 27.812 1.592 -0.273 1 93.88 399 ASN A O 1
ATOM 3055 N N . ARG A 1 400 ? 27.391 -0.598 0.037 1 95.56 400 ARG A N 1
ATOM 3056 C CA . ARG A 1 400 ? 27.266 -0.482 1.486 1 95.56 400 ARG A CA 1
ATOM 3057 C C . ARG A 1 400 ? 27.859 -1.699 2.189 1 95.56 400 ARG A C 1
ATOM 3059 O O . ARG A 1 400 ? 28.297 -2.648 1.534 1 95.56 400 ARG A O 1
ATOM 3066 N N . ARG A 1 401 ? 27.859 -1.547 3.529 1 93.81 401 ARG A N 1
ATOM 3067 C CA . ARG A 1 401 ? 28.344 -2.668 4.328 1 93.81 401 ARG A CA 1
ATOM 3068 C C . ARG A 1 401 ? 27.234 -3.682 4.574 1 93.81 401 ARG A C 1
ATOM 3070 O O . ARG A 1 401 ? 26.078 -3.307 4.773 1 93.81 401 ARG A O 1
ATOM 3077 N N . GLY A 1 402 ? 27.719 -4.926 4.48 1 94.5 402 GLY A N 1
ATOM 3078 C CA . GLY A 1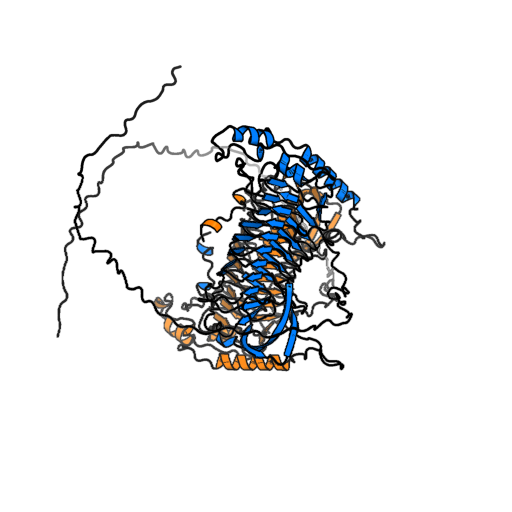 402 ? 26.75 -5.973 4.75 1 94.5 402 GLY A CA 1
ATOM 3079 C C . GLY A 1 402 ? 26.062 -6.496 3.498 1 94.5 402 GLY A C 1
ATOM 3080 O O . GLY A 1 402 ? 26.656 -6.5 2.42 1 94.5 402 GLY A O 1
ATOM 3081 N N . VAL A 1 403 ? 24.859 -7.082 3.768 1 95.75 403 VAL A N 1
ATOM 3082 C CA . VAL A 1 403 ? 24.125 -7.707 2.67 1 95.75 403 VAL A CA 1
ATOM 3083 C C . VAL A 1 403 ? 22.75 -7.082 2.547 1 95.75 403 VAL A C 1
ATOM 3085 O O . VAL A 1 403 ? 22.078 -6.82 3.557 1 95.75 403 VAL A O 1
ATOM 3088 N N . PHE A 1 404 ? 22.438 -6.82 1.363 1 97.06 404 PHE A N 1
ATOM 3089 C CA . PHE A 1 404 ? 21.078 -6.395 1.083 1 97.06 404 PHE A CA 1
ATOM 3090 C C . PHE A 1 404 ? 20.156 -7.598 0.922 1 97.06 404 PHE A C 1
ATOM 3092 O O . PHE A 1 404 ? 20.359 -8.43 0.037 1 97.06 404 PHE A O 1
ATOM 3099 N N . LEU A 1 405 ? 19.109 -7.66 1.82 1 96.56 405 LEU A N 1
ATOM 3100 C CA . LEU A 1 405 ? 18.219 -8.82 1.874 1 96.56 405 LEU A CA 1
ATOM 3101 C C . LEU A 1 405 ? 16.766 -8.391 1.892 1 96.56 405 LEU A C 1
ATOM 3103 O O . LEU A 1 405 ? 16.141 -8.32 2.957 1 96.56 405 LEU A O 1
ATOM 3107 N N . PRO A 1 406 ? 16.25 -8.086 0.633 1 96.19 406 PRO A N 1
ATOM 3108 C CA . PRO A 1 406 ? 14.805 -7.82 0.609 1 96.19 406 PRO A CA 1
ATOM 3109 C C . PRO A 1 406 ? 13.977 -9.047 0.969 1 96.19 406 PRO A C 1
ATOM 3111 O O . PRO A 1 406 ? 14.25 -10.148 0.483 1 96.19 406 PRO A O 1
ATOM 3114 N N . TYR A 1 407 ? 12.977 -8.82 1.893 1 94.5 407 TYR A N 1
ATOM 3115 C CA . TYR A 1 407 ? 12.195 -9.938 2.408 1 94.5 407 TYR A CA 1
ATOM 3116 C C . TYR A 1 407 ? 10.719 -9.781 2.057 1 94.5 407 TYR A C 1
ATOM 3118 O O . TYR A 1 407 ? 10.102 -8.766 2.396 1 94.5 407 TYR A O 1
ATOM 3126 N N . GLN A 1 408 ? 10.203 -10.82 1.3 1 94.75 408 GLN A N 1
ATOM 3127 C CA . GLN A 1 408 ? 8.797 -10.852 0.92 1 94.75 408 GLN A CA 1
ATOM 3128 C C . GLN A 1 408 ? 8.398 -9.578 0.177 1 94.75 408 GLN A C 1
ATOM 3130 O O . GLN A 1 408 ? 7.391 -8.953 0.511 1 94.75 408 GLN A O 1
ATOM 3135 N N . CYS A 1 409 ? 9.242 -9.203 -0.739 1 96.62 409 CYS A N 1
ATOM 3136 C CA . CYS A 1 409 ? 8.977 -8.055 -1.598 1 96.62 409 CYS A CA 1
ATOM 3137 C C . CYS A 1 409 ? 8.539 -8.508 -2.988 1 96.62 409 CYS A C 1
ATOM 3139 O O . CYS A 1 409 ? 9.078 -9.477 -3.527 1 96.62 409 CYS A O 1
ATOM 3141 N N . ASN A 1 410 ? 7.5 -7.887 -3.443 1 97.44 410 ASN A N 1
ATOM 3142 C CA . ASN A 1 410 ? 7.094 -8.094 -4.828 1 97.44 410 ASN A CA 1
ATOM 3143 C C . ASN A 1 410 ? 7.746 -7.074 -5.762 1 97.44 410 ASN A C 1
ATOM 3145 O O . ASN A 1 410 ? 7.438 -5.883 -5.703 1 97.44 410 ASN A O 1
ATOM 3149 N N . LEU A 1 411 ? 8.625 -7.488 -6.594 1 96.56 411 LEU A N 1
ATOM 3150 C CA . LEU A 1 411 ? 9.359 -6.617 -7.5 1 96.56 411 LEU A CA 1
ATOM 3151 C C . LEU A 1 411 ? 8.875 -6.797 -8.938 1 96.56 411 LEU A C 1
ATOM 3153 O O . LEU A 1 411 ? 9.672 -7.102 -9.828 1 96.56 411 LEU A O 1
ATOM 3157 N N . SER A 1 412 ? 7.617 -6.441 -9.117 1 94 412 SER A N 1
ATOM 3158 C CA . SER A 1 412 ? 7.004 -6.617 -10.43 1 94 412 SER A CA 1
ATOM 3159 C C . SER A 1 412 ? 7.465 -5.535 -11.398 1 94 412 SER A C 1
ATOM 3161 O O . SER A 1 412 ? 7.328 -4.344 -11.125 1 94 412 SER A O 1
ATOM 3163 N N . HIS A 1 413 ? 8.047 -5.953 -12.516 1 92.69 413 HIS A N 1
ATOM 3164 C CA . HIS A 1 413 ? 8.547 -5.035 -13.539 1 92.69 413 HIS A CA 1
ATOM 3165 C C . HIS A 1 413 ? 9.508 -4.02 -12.93 1 92.69 413 HIS A C 1
ATOM 3167 O O . HIS A 1 413 ? 9.391 -2.818 -13.188 1 92.69 413 HIS A O 1
ATOM 3173 N N . THR A 1 414 ? 10.367 -4.551 -12.133 1 94.62 414 THR A N 1
ATOM 3174 C CA . THR A 1 414 ? 11.305 -3.691 -11.422 1 94.62 414 THR A CA 1
ATOM 3175 C C . THR A 1 414 ? 12.734 -3.961 -11.875 1 94.62 414 THR A C 1
ATOM 3177 O O . THR A 1 414 ? 13.133 -5.117 -12.047 1 94.62 414 THR A O 1
ATOM 3180 N N . LYS A 1 415 ? 13.422 -2.898 -12.109 1 95.38 415 LYS A N 1
ATOM 3181 C CA . LYS A 1 415 ? 14.836 -2.98 -12.469 1 95.38 415 LYS A CA 1
ATOM 3182 C C . LYS A 1 415 ? 15.727 -2.629 -11.281 1 95.38 415 LYS A C 1
ATOM 3184 O O . LYS A 1 415 ? 15.531 -1.596 -10.633 1 95.38 415 LYS A O 1
ATOM 3189 N N . ILE A 1 416 ? 16.625 -3.527 -11 1 97.31 416 ILE A N 1
ATOM 3190 C CA . ILE A 1 416 ? 17.594 -3.27 -9.93 1 97.31 416 ILE A CA 1
ATOM 3191 C C . ILE A 1 416 ? 18.953 -2.92 -10.539 1 97.31 416 ILE A C 1
ATOM 3193 O O . ILE A 1 416 ? 19.484 -3.666 -11.359 1 97.31 416 ILE A O 1
ATOM 3197 N N . LEU A 1 417 ? 19.438 -1.794 -10.195 1 97.06 417 LEU A N 1
ATOM 3198 C CA . LEU A 1 417 ? 20.75 -1.355 -10.641 1 97.06 417 LEU A CA 1
ATOM 3199 C C . LEU A 1 417 ? 21.766 -1.471 -9.508 1 97.06 417 LEU A C 1
ATOM 3201 O O . LEU A 1 417 ? 21.609 -0.86 -8.453 1 97.06 417 LEU A O 1
ATOM 3205 N N . LEU A 1 418 ? 22.828 -2.229 -9.805 1 97.25 418 LEU A N 1
ATOM 3206 C CA . LEU A 1 418 ? 23.875 -2.459 -8.812 1 97.25 418 LEU A CA 1
ATOM 3207 C C . LEU A 1 418 ? 25.141 -1.701 -9.18 1 97.25 418 LEU A C 1
ATOM 3209 O O . LEU A 1 418 ? 25.656 -1.832 -10.297 1 97.25 418 LEU A O 1
ATOM 3213 N N . GLU A 1 419 ? 25.594 -1.036 -8.234 1 93.69 419 GLU A N 1
ATOM 3214 C CA . GLU A 1 419 ? 26.938 -0.501 -8.414 1 93.69 419 GLU A CA 1
ATOM 3215 C C . GLU A 1 419 ? 27.984 -1.618 -8.43 1 93.69 419 GLU A C 1
ATOM 3217 O O . GLU A 1 419 ? 27.688 -2.748 -8.031 1 93.69 419 GLU A O 1
ATOM 3222 N N . PRO A 1 420 ? 29.188 -1.353 -8.852 1 87.94 420 PRO A N 1
ATOM 3223 C CA . PRO A 1 420 ? 30.156 -2.404 -9.133 1 87.94 420 PRO A CA 1
ATOM 3224 C C . PRO A 1 420 ? 30.422 -3.309 -7.93 1 87.94 420 PRO A C 1
ATOM 3226 O O . PRO A 1 420 ? 30.469 -4.531 -8.07 1 87.94 420 PRO A O 1
ATOM 3229 N N . GLU A 1 421 ? 30.469 -2.822 -6.715 1 89.44 421 GLU A N 1
ATOM 3230 C CA . GLU A 1 421 ? 30.844 -3.631 -5.559 1 89.44 421 GLU A CA 1
ATOM 3231 C C . GLU A 1 421 ? 29.609 -4.215 -4.871 1 89.44 421 GLU A C 1
ATOM 3233 O O . GLU A 1 421 ? 29.734 -4.992 -3.926 1 89.44 421 GLU A O 1
ATOM 3238 N N . SER A 1 422 ? 28.484 -3.98 -5.488 1 93.62 422 SER A N 1
ATOM 3239 C CA . SER A 1 422 ? 27.266 -4.344 -4.777 1 93.62 422 SER A CA 1
ATOM 3240 C C . SER A 1 422 ? 26.781 -5.734 -5.18 1 93.62 422 SER A C 1
ATOM 3242 O O . SER A 1 422 ? 26.016 -6.363 -4.453 1 93.62 422 SER A O 1
ATOM 3244 N N . MET A 1 423 ? 27.219 -6.254 -6.184 1 93.19 423 MET A N 1
ATOM 3245 C CA . MET A 1 423 ? 26.688 -7.484 -6.758 1 93.19 423 MET A CA 1
ATOM 3246 C C . MET A 1 423 ? 26.844 -8.656 -5.793 1 93.19 423 MET A C 1
ATOM 3248 O O . MET A 1 423 ? 25.938 -9.469 -5.633 1 93.19 423 MET A O 1
ATOM 3252 N N . SER A 1 424 ? 27.969 -8.688 -5.18 1 92.25 424 SER A N 1
ATOM 3253 C CA . SER A 1 424 ? 28.25 -9.82 -4.305 1 92.25 424 SER A CA 1
ATOM 3254 C C . SER A 1 424 ? 27.531 -9.68 -2.971 1 92.25 424 SER A C 1
ATOM 3256 O O . SER A 1 424 ? 27.594 -10.578 -2.125 1 92.25 424 SER A O 1
ATOM 3258 N N . LYS A 1 425 ? 26.828 -8.656 -2.801 1 95.5 425 LYS A N 1
ATOM 3259 C CA . LYS A 1 425 ? 26.234 -8.367 -1.495 1 95.5 425 LYS A CA 1
ATOM 3260 C C . LYS A 1 425 ? 24.719 -8.344 -1.567 1 95.5 425 LYS A C 1
ATOM 3262 O O . LYS A 1 425 ? 24.062 -7.73 -0.724 1 95.5 425 LYS A O 1
ATOM 3267 N N . VAL A 1 426 ? 24.141 -8.969 -2.533 1 96 426 VAL A N 1
ATOM 3268 C CA . VAL A 1 426 ? 22.703 -8.953 -2.713 1 96 426 VAL A CA 1
ATOM 3269 C C . VAL A 1 426 ? 22.172 -10.383 -2.693 1 96 426 VAL A C 1
ATOM 3271 O O . VAL A 1 426 ? 22.703 -11.266 -3.365 1 96 426 VAL A O 1
ATOM 3274 N N . ASN A 1 427 ? 21.156 -10.609 -1.824 1 96 427 ASN A N 1
ATOM 3275 C CA . ASN A 1 427 ? 20.438 -11.875 -1.763 1 96 427 ASN A CA 1
ATOM 3276 C C . ASN A 1 427 ? 18.953 -11.688 -2.047 1 96 427 ASN A C 1
ATOM 3278 O O . ASN A 1 427 ? 18.234 -11.055 -1.266 1 96 427 ASN A O 1
ATOM 3282 N N . LEU A 1 428 ? 18.469 -12.367 -3.137 1 95.06 428 LEU A N 1
ATOM 3283 C CA . LEU A 1 428 ? 17.109 -12.117 -3.594 1 95.06 428 LEU A CA 1
ATOM 3284 C C . LEU A 1 428 ? 16.234 -13.352 -3.402 1 95.06 428 LEU A C 1
ATOM 3286 O O . LEU A 1 428 ? 15.281 -13.57 -4.156 1 95.06 428 LEU A O 1
ATOM 3290 N N . ASN A 1 429 ? 16.406 -14.125 -2.365 1 92.44 429 ASN A N 1
ATOM 3291 C CA . ASN A 1 429 ? 15.695 -15.375 -2.125 1 92.44 429 ASN A CA 1
ATOM 3292 C C . ASN A 1 429 ? 14.273 -15.125 -1.618 1 92.44 429 ASN A C 1
ATOM 3294 O O . ASN A 1 429 ? 13.43 -16.016 -1.657 1 92.44 429 ASN A O 1
ATOM 3298 N N . GLY A 1 430 ? 14.047 -14 -1.151 1 92.62 430 GLY A N 1
ATOM 3299 C CA . GLY A 1 430 ? 12.758 -13.742 -0.542 1 92.62 430 GLY A CA 1
ATOM 3300 C C . GLY A 1 430 ? 11.891 -12.797 -1.356 1 92.62 430 GLY A C 1
ATOM 3301 O O . GLY A 1 430 ? 11.031 -12.102 -0.808 1 92.62 430 GLY A O 1
ATOM 3302 N N . VAL A 1 431 ? 12.086 -12.758 -2.707 1 95.56 431 VAL A N 1
ATOM 3303 C CA . VAL A 1 431 ? 11.32 -11.812 -3.51 1 95.56 431 VAL A CA 1
ATOM 3304 C C . VAL A 1 431 ? 10.539 -12.562 -4.59 1 95.56 431 VAL A C 1
ATOM 3306 O O . VAL A 1 431 ? 10.875 -13.703 -4.926 1 95.56 431 VAL A O 1
ATOM 3309 N N . PHE A 1 432 ? 9.422 -11.984 -4.969 1 96.62 432 PHE A N 1
ATOM 3310 C CA . PHE A 1 432 ? 8.742 -12.422 -6.18 1 96.62 432 PHE A CA 1
ATOM 3311 C C . PHE A 1 432 ? 9.414 -11.836 -7.422 1 96.62 432 PHE A C 1
ATOM 3313 O O . PHE A 1 432 ? 9.398 -10.625 -7.621 1 96.62 432 PHE A O 1
ATOM 3320 N N . ASP A 1 433 ? 9.953 -12.711 -8.258 1 93.5 433 ASP A N 1
ATOM 3321 C CA . ASP A 1 433 ? 10.984 -12.227 -9.172 1 93.5 433 ASP A CA 1
ATOM 3322 C C . ASP A 1 433 ? 10.617 -12.516 -10.625 1 93.5 433 ASP A C 1
ATOM 3324 O O . ASP A 1 433 ? 11.477 -12.5 -11.508 1 93.5 433 ASP A O 1
ATOM 3328 N N . MET A 1 434 ? 9.398 -12.75 -10.914 1 91.5 434 MET A N 1
ATOM 3329 C CA . MET A 1 434 ? 9.062 -13.219 -12.258 1 91.5 434 MET A CA 1
ATOM 3330 C C . MET A 1 434 ? 9.547 -12.234 -13.312 1 91.5 434 MET A C 1
ATOM 3332 O O . MET A 1 434 ? 10.164 -12.633 -14.305 1 91.5 434 MET A O 1
ATOM 3336 N N . THR A 1 435 ? 9.406 -10.93 -13.039 1 91.31 435 THR A N 1
ATOM 3337 C CA . THR A 1 435 ? 9.664 -9.945 -14.078 1 91.31 435 THR A CA 1
ATOM 3338 C C . THR A 1 435 ? 10.82 -9.031 -13.688 1 91.31 435 THR A C 1
ATOM 3340 O O . THR A 1 435 ? 11.094 -8.047 -14.375 1 91.31 435 THR A O 1
ATOM 3343 N N . MET A 1 436 ? 11.453 -9.336 -12.695 1 93.38 436 MET A N 1
ATOM 3344 C CA . MET A 1 436 ? 12.531 -8.492 -12.203 1 93.38 436 MET A CA 1
ATOM 3345 C C . MET A 1 436 ? 13.766 -8.602 -13.094 1 93.38 436 MET A C 1
ATOM 3347 O O . MET A 1 436 ? 14.062 -9.68 -13.617 1 93.38 436 MET A O 1
ATOM 3351 N N . LYS A 1 437 ? 14.492 -7.492 -13.281 1 94.62 437 LYS A N 1
ATOM 3352 C CA . LYS A 1 437 ? 15.773 -7.461 -13.969 1 94.62 437 LYS A CA 1
ATOM 3353 C C . LYS A 1 437 ? 16.844 -6.805 -13.102 1 94.62 437 LYS A C 1
ATOM 3355 O O . LYS A 1 437 ? 16.578 -5.828 -12.398 1 94.62 437 LYS A O 1
ATOM 3360 N N . ILE A 1 438 ? 18.047 -7.398 -13.195 1 96.81 438 ILE A N 1
ATOM 3361 C CA . ILE A 1 438 ? 19.156 -6.879 -12.398 1 96.81 438 ILE A CA 1
ATOM 3362 C C . ILE A 1 438 ? 20.312 -6.496 -13.312 1 96.81 438 ILE A C 1
ATOM 3364 O O . ILE A 1 438 ? 20.75 -7.297 -14.148 1 96.81 438 ILE A O 1
ATOM 3368 N N . TRP A 1 439 ? 20.734 -5.305 -13.156 1 97 439 TRP A N 1
ATOM 3369 C CA . TRP A 1 439 ? 21.859 -4.789 -13.938 1 97 439 TRP A CA 1
ATOM 3370 C C . TRP A 1 439 ? 23 -4.367 -13.031 1 97 439 TRP A C 1
ATOM 3372 O O . TRP A 1 439 ? 22.781 -3.783 -11.969 1 97 439 TRP A O 1
ATOM 3382 N N . LYS A 1 440 ? 24.188 -4.668 -13.484 1 96.94 440 LYS A N 1
ATOM 3383 C CA . LYS A 1 440 ? 25.391 -4.23 -12.789 1 96.94 440 LYS A CA 1
ATOM 3384 C C . LYS A 1 440 ? 26.141 -3.17 -13.594 1 96.94 440 LYS A C 1
ATOM 3386 O O . LYS A 1 440 ? 26.375 -3.34 -14.789 1 96.94 440 LYS A O 1
ATOM 3391 N N . VAL A 1 441 ? 26.5 -2.156 -12.938 1 93.38 441 VAL A N 1
ATOM 3392 C CA . VAL A 1 441 ? 27.328 -1.137 -13.57 1 93.38 441 VAL A CA 1
ATOM 3393 C C . VAL A 1 441 ? 28.781 -1.61 -13.641 1 93.38 441 VAL A C 1
ATOM 3395 O O . VAL A 1 441 ? 29.359 -1.981 -12.625 1 93.38 441 VAL A O 1
ATOM 3398 N N . LEU A 1 442 ? 29.266 -1.575 -14.844 1 93.19 442 LEU A N 1
ATOM 3399 C CA . LEU A 1 442 ? 30.641 -1.987 -15.039 1 93.19 442 LEU A CA 1
ATOM 3400 C C . LEU A 1 442 ? 31.594 -0.79 -14.945 1 93.19 442 LEU A C 1
ATOM 3402 O O . LEU A 1 442 ? 32.625 -0.859 -14.289 1 93.19 442 LEU A O 1
ATOM 3406 N N . ARG A 1 443 ? 31.25 0.189 -15.633 1 87.94 443 ARG A N 1
ATOM 3407 C CA . ARG A 1 443 ? 32 1.431 -15.688 1 87.94 443 ARG A CA 1
ATOM 3408 C C . ARG A 1 443 ? 31.141 2.592 -16.156 1 87.94 443 ARG A C 1
ATOM 3410 O O . ARG A 1 443 ? 29.984 2.396 -16.531 1 87.94 443 ARG A O 1
ATOM 3417 N N . TYR A 1 444 ? 31.672 3.727 -16.031 1 83.88 444 TYR A N 1
ATOM 3418 C CA . TYR A 1 444 ? 31 4.914 -16.531 1 83.88 444 TYR A CA 1
ATOM 3419 C C . TYR A 1 444 ? 31.703 5.469 -17.766 1 83.88 444 TYR A C 1
ATOM 3421 O O . TYR A 1 444 ? 32.938 5.586 -17.781 1 83.88 444 TYR A O 1
ATOM 3429 N N . ASP A 1 445 ? 30.875 5.629 -18.828 1 82.88 445 ASP A N 1
ATOM 3430 C CA . ASP A 1 445 ? 31.406 6.152 -20.078 1 82.88 445 ASP A CA 1
ATOM 3431 C C . ASP A 1 445 ? 31.531 7.672 -20.031 1 82.88 445 ASP A C 1
ATOM 3433 O O . ASP A 1 445 ? 30.531 8.391 -19.953 1 82.88 445 ASP A O 1
ATOM 3437 N N . GLU A 1 446 ? 32.688 8.25 -20.234 1 79.12 446 GLU A N 1
ATOM 3438 C CA . GLU A 1 446 ? 32.969 9.672 -20.109 1 79.12 446 GLU A CA 1
ATOM 3439 C C . GLU A 1 446 ? 32.75 10.406 -21.422 1 79.12 446 GLU A C 1
ATOM 3441 O O . GLU A 1 446 ? 32.688 11.641 -21.453 1 79.12 446 GLU A O 1
ATOM 3446 N N . THR A 1 447 ? 32.562 9.711 -22.469 1 77.62 447 THR A N 1
ATOM 3447 C CA . THR A 1 447 ? 32.406 10.344 -23.766 1 77.62 447 THR A CA 1
ATOM 3448 C C . THR A 1 447 ? 30.984 10.828 -23.984 1 77.62 447 THR A C 1
ATOM 3450 O O . THR A 1 447 ? 30.719 11.703 -24.812 1 77.62 447 THR A O 1
ATOM 3453 N N . ARG A 1 448 ? 30.094 10.344 -23.344 1 73.06 448 ARG A N 1
ATOM 3454 C CA . ARG A 1 448 ? 28.688 10.742 -23.422 1 73.06 448 ARG A CA 1
ATOM 3455 C C . ARG A 1 448 ? 28.219 11.383 -22.125 1 73.06 448 ARG A C 1
ATOM 3457 O O . ARG A 1 448 ? 27.875 10.688 -21.172 1 73.06 448 ARG A O 1
ATOM 3464 N N . THR A 1 449 ? 28.406 12.797 -22.109 1 76.19 449 THR A N 1
ATOM 3465 C CA . THR A 1 449 ? 28.078 13.484 -20.875 1 76.19 449 THR A CA 1
ATOM 3466 C C . THR A 1 449 ? 26.891 14.414 -21.062 1 76.19 449 THR A C 1
ATOM 3468 O O . THR A 1 449 ? 26.656 14.914 -22.172 1 76.19 449 THR A O 1
ATOM 3471 N N . ARG A 1 450 ? 26.016 14.438 -20.047 1 82.81 450 ARG A N 1
ATOM 3472 C CA . ARG A 1 450 ? 24.906 15.367 -20.016 1 82.81 450 ARG A CA 1
ATOM 3473 C C . ARG A 1 450 ? 24.844 16.109 -18.688 1 82.81 450 ARG A C 1
ATOM 3475 O O . ARG A 1 450 ? 25.109 15.523 -17.625 1 82.81 450 ARG A O 1
ATOM 3482 N N . CYS A 1 451 ? 24.516 17.344 -18.812 1 88.25 451 CYS A N 1
ATOM 3483 C CA . CYS A 1 451 ? 24.328 18.141 -17.594 1 88.25 451 CYS A CA 1
ATOM 3484 C C . CYS A 1 451 ? 22.859 18.141 -17.172 1 88.25 451 CYS A C 1
ATOM 3486 O O . CYS A 1 451 ? 21.969 18.328 -18 1 88.25 451 CYS A O 1
ATOM 3488 N N . ARG A 1 452 ? 22.672 17.781 -15.891 1 90.44 452 ARG A N 1
ATOM 3489 C CA . ARG A 1 452 ? 21.312 17.719 -15.367 1 90.44 452 ARG A CA 1
ATOM 3490 C C . ARG A 1 452 ? 21.234 18.344 -13.984 1 90.44 452 ARG A C 1
ATOM 3492 O O . ARG A 1 452 ? 22.25 18.5 -13.305 1 90.44 452 ARG A O 1
ATOM 3499 N N . PRO A 1 453 ? 19.891 18.734 -13.68 1 88.25 453 PRO A N 1
ATOM 3500 C CA . PRO A 1 453 ? 19.703 19.234 -12.305 1 88.25 453 PRO A CA 1
ATOM 3501 C C . PRO A 1 453 ? 19.938 18.141 -11.258 1 88.25 453 PRO A C 1
ATOM 3503 O O . PRO A 1 453 ? 19.641 16.969 -11.492 1 88.25 453 PRO A O 1
ATOM 3506 N N . CYS A 1 454 ? 20.531 18.609 -10.141 1 92.88 454 CYS A N 1
ATOM 3507 C CA . CYS A 1 454 ? 20.844 17.703 -9.039 1 92.88 454 CYS A CA 1
ATOM 3508 C C . CYS A 1 454 ? 20.031 18.031 -7.805 1 92.88 454 CYS A C 1
ATOM 3510 O O . CYS A 1 454 ? 19.656 19.188 -7.59 1 92.88 454 CYS A O 1
ATOM 3512 N N . GLU A 1 455 ? 19.781 17.031 -6.949 1 90.75 455 GLU A N 1
ATOM 3513 C CA . GLU A 1 455 ? 19 17.234 -5.734 1 90.75 455 GLU A CA 1
ATOM 3514 C C . GLU A 1 455 ? 19.719 18.188 -4.777 1 90.75 455 GLU A C 1
ATOM 3516 O O . GLU A 1 455 ? 19.094 18.75 -3.875 1 90.75 455 GLU A O 1
ATOM 3521 N N . CYS A 1 456 ? 20.984 18.438 -5.004 1 87.19 456 CYS A N 1
ATOM 3522 C CA . CYS A 1 456 ? 21.734 19.359 -4.164 1 87.19 456 CYS A CA 1
ATOM 3523 C C . CYS A 1 456 ? 21.438 20.797 -4.535 1 87.19 456 CYS A C 1
ATOM 3525 O O . CYS A 1 456 ? 21.828 21.719 -3.816 1 87.19 456 CYS A O 1
ATOM 3527 N N . GLY A 1 457 ? 20.75 21.109 -5.66 1 84.5 457 GLY A N 1
ATOM 3528 C CA . GLY A 1 457 ? 20.422 22.453 -6.098 1 84.5 457 GLY A CA 1
ATOM 3529 C C . GLY A 1 457 ? 21.25 22.922 -7.277 1 84.5 457 GLY A C 1
ATOM 3530 O O . GLY A 1 457 ? 20.891 23.875 -7.957 1 84.5 457 GLY A O 1
ATOM 3531 N N . GLY A 1 458 ? 22.312 22.109 -7.535 1 86.75 458 GLY A N 1
ATOM 3532 C CA . GLY A 1 458 ? 23.172 22.453 -8.648 1 86.75 458 GLY A CA 1
ATOM 3533 C C . GLY A 1 458 ? 22.922 21.609 -9.891 1 86.75 458 GLY A C 1
ATOM 3534 O O . GLY A 1 458 ? 21.906 20.922 -9.977 1 86.75 458 GLY A O 1
ATOM 3535 N N . LYS A 1 459 ? 23.703 21.844 -10.898 1 90.75 459 LYS A N 1
ATOM 3536 C CA . LYS A 1 459 ? 23.734 21.031 -12.109 1 90.75 459 LYS A CA 1
ATOM 3537 C C . LYS A 1 459 ? 25.062 20.266 -12.219 1 90.75 459 LYS A C 1
ATOM 3539 O O . LYS A 1 459 ? 26.125 20.828 -11.922 1 90.75 459 LYS A O 1
ATOM 3544 N N . HIS A 1 460 ? 24.938 19.031 -12.516 1 91.5 460 HIS A N 1
ATOM 3545 C CA . HIS A 1 460 ? 26.141 18.203 -12.602 1 91.5 460 HIS A CA 1
ATOM 3546 C C . HIS A 1 460 ? 26.156 17.375 -13.883 1 91.5 460 HIS A C 1
ATOM 3548 O O . HIS A 1 460 ? 25.109 17.172 -14.5 1 91.5 460 HIS A O 1
ATOM 3554 N N . ILE A 1 461 ? 27.391 17.016 -14.242 1 88.5 461 ILE A N 1
ATOM 3555 C CA . ILE A 1 461 ? 27.562 16.156 -15.414 1 88.5 461 ILE A CA 1
ATOM 3556 C C . ILE A 1 461 ? 27.344 14.695 -15.023 1 88.5 461 ILE A C 1
ATOM 3558 O O . ILE A 1 461 ? 27.844 14.242 -13.984 1 88.5 461 ILE A O 1
ATOM 3562 N N . ARG A 1 462 ? 26.547 14.055 -15.781 1 86.81 462 ARG A N 1
ATOM 3563 C CA . ARG A 1 462 ? 26.312 12.633 -15.578 1 86.81 462 ARG A CA 1
ATOM 3564 C C . ARG A 1 462 ? 27 11.805 -16.656 1 86.81 462 ARG A C 1
ATOM 3566 O O . ARG A 1 462 ? 26.859 12.078 -17.844 1 86.81 462 ARG A O 1
ATOM 3573 N N . ASN A 1 463 ? 27.75 10.805 -16.156 1 81.69 463 ASN A N 1
ATOM 3574 C CA . ASN A 1 463 ? 28.344 9.82 -17.062 1 81.69 463 ASN A CA 1
ATOM 3575 C C . ASN A 1 463 ? 27.391 8.648 -17.297 1 81.69 463 ASN A C 1
ATOM 3577 O O . ASN A 1 463 ? 26.734 8.172 -16.359 1 81.69 463 ASN A O 1
ATOM 3581 N N . GLN A 1 464 ? 27.312 8.273 -18.5 1 84.31 464 GLN A N 1
ATOM 3582 C CA . GLN A 1 464 ? 26.438 7.156 -18.828 1 84.31 464 GLN A CA 1
ATOM 3583 C C . GLN A 1 464 ? 27.031 5.832 -18.344 1 84.31 464 GLN A C 1
ATOM 3585 O O . GLN A 1 464 ? 28.188 5.527 -18.641 1 84.31 464 GLN A O 1
ATOM 3590 N N . PRO A 1 465 ? 26.203 5.117 -17.656 1 87 465 PRO A N 1
ATOM 3591 C CA . PRO A 1 465 ? 26.734 3.832 -17.188 1 87 465 PRO A CA 1
ATOM 3592 C C . PRO A 1 465 ? 26.688 2.746 -18.25 1 87 465 PRO A C 1
ATOM 3594 O O . PRO A 1 465 ? 25.734 2.699 -19.047 1 87 465 PRO A O 1
ATOM 3597 N N . VAL A 1 466 ? 27.781 1.96 -18.344 1 90.94 466 VAL A N 1
ATOM 3598 C CA . VAL A 1 466 ? 27.797 0.711 -19.094 1 90.94 466 VAL A CA 1
ATOM 3599 C C . VAL A 1 466 ? 27.375 -0.445 -18.188 1 90.94 466 VAL A C 1
ATOM 3601 O O . VAL A 1 466 ? 28 -0.691 -17.156 1 90.94 466 VAL A O 1
ATOM 3604 N N . MET A 1 467 ? 26.328 -1.065 -18.656 1 92.88 467 MET A N 1
ATOM 3605 C CA . MET A 1 467 ? 25.703 -2.02 -17.734 1 92.88 467 MET A CA 1
ATOM 3606 C C . MET A 1 467 ? 25.703 -3.424 -18.328 1 92.88 467 MET A C 1
ATOM 3608 O O . MET A 1 467 ? 25.766 -3.588 -19.547 1 92.88 467 MET A O 1
ATOM 3612 N N . LEU A 1 468 ? 25.766 -4.348 -17.406 1 94.44 468 LEU A N 1
ATOM 3613 C CA . LEU A 1 468 ? 25.672 -5.766 -17.734 1 94.44 468 LEU A CA 1
ATOM 3614 C C . LEU A 1 468 ? 24.453 -6.398 -17.047 1 94.44 468 LEU A C 1
ATOM 3616 O O . LEU A 1 468 ? 24.203 -6.145 -15.875 1 94.44 468 LEU A O 1
ATOM 3620 N N . ASP A 1 469 ? 23.672 -7.152 -17.828 1 93.5 469 ASP A N 1
ATOM 3621 C CA . ASP A 1 469 ? 22.547 -7.895 -17.266 1 93.5 469 ASP A CA 1
ATOM 3622 C C . ASP A 1 469 ? 23.047 -9.094 -16.453 1 93.5 469 ASP A C 1
ATOM 3624 O O . ASP A 1 469 ? 23.672 -10 -17 1 93.5 469 ASP A O 1
ATOM 3628 N N . VAL A 1 470 ? 22.766 -9.062 -15.164 1 95.31 470 VAL A N 1
ATOM 3629 C CA . VAL A 1 470 ? 23.234 -10.141 -14.289 1 95.31 470 VAL A CA 1
ATOM 3630 C C . VAL A 1 470 ? 22.031 -10.797 -13.609 1 95.31 470 VAL A C 1
ATOM 3632 O O . VAL A 1 470 ? 22.156 -11.336 -12.508 1 95.31 470 VAL A O 1
ATOM 3635 N N . THR A 1 471 ? 20.891 -10.766 -14.18 1 93.81 471 THR A N 1
ATOM 3636 C CA . THR A 1 471 ? 19.641 -11.25 -13.586 1 93.81 471 THR A CA 1
ATOM 3637 C C . THR A 1 471 ? 19.75 -12.734 -13.234 1 93.81 471 THR A C 1
ATOM 3639 O O . THR A 1 471 ? 19.469 -13.125 -12.094 1 93.81 471 THR A O 1
ATOM 3642 N N . GLU A 1 472 ? 20.25 -13.523 -14.117 1 92.12 472 GLU A N 1
ATOM 3643 C CA . GLU A 1 472 ? 20.234 -14.969 -13.922 1 92.12 472 GLU A CA 1
ATOM 3644 C C . GLU A 1 472 ? 21.359 -15.406 -13 1 92.12 472 GLU A C 1
ATOM 3646 O O . GLU A 1 472 ? 21.312 -16.5 -12.422 1 92.12 472 GLU A O 1
ATOM 3651 N N . GLU A 1 473 ? 22.312 -14.516 -12.836 1 91.31 473 GLU A N 1
ATOM 3652 C CA . GLU A 1 473 ? 23.391 -14.805 -11.891 1 91.31 473 GLU A CA 1
ATOM 3653 C C . GLU A 1 473 ? 22.922 -14.664 -10.453 1 91.31 473 GLU A C 1
ATOM 3655 O O . GLU A 1 473 ? 23.422 -15.352 -9.555 1 91.31 473 GLU A O 1
ATOM 3660 N N . LEU A 1 474 ? 21.953 -13.789 -10.305 1 94.38 474 LEU A N 1
ATOM 3661 C CA . LEU A 1 474 ? 21.562 -13.469 -8.938 1 94.38 474 LEU A CA 1
ATOM 3662 C C . LEU A 1 474 ? 20.188 -14.047 -8.609 1 94.38 474 LEU A C 1
ATOM 3664 O O . LEU A 1 474 ? 19.828 -14.188 -7.438 1 94.38 474 LEU A O 1
ATOM 3668 N N . ARG A 1 475 ? 19.406 -14.344 -9.547 1 93.44 475 ARG A N 1
ATOM 3669 C CA . ARG A 1 475 ? 18.094 -14.914 -9.312 1 93.44 475 ARG A CA 1
ATOM 3670 C C . ARG A 1 475 ? 18.188 -16.328 -8.75 1 93.44 475 ARG A C 1
ATOM 3672 O O . ARG A 1 475 ? 19.016 -17.125 -9.203 1 93.44 475 ARG A O 1
ATOM 3679 N N . PRO A 1 476 ? 17.391 -16.625 -7.789 1 92.12 476 PRO A N 1
ATOM 3680 C CA . PRO A 1 476 ? 17.406 -18 -7.262 1 92.12 476 PRO A CA 1
ATOM 3681 C C . PRO A 1 476 ? 16.922 -19.031 -8.281 1 92.12 476 PRO A C 1
ATOM 3683 O O . PRO A 1 476 ? 16.109 -18.703 -9.148 1 92.12 476 PRO A O 1
ATOM 3686 N N . ASP A 1 477 ? 17.484 -20.234 -8.18 1 93.06 477 ASP A N 1
ATOM 3687 C CA . ASP A 1 477 ? 17 -21.344 -9 1 93.06 477 ASP A CA 1
ATOM 3688 C C . ASP A 1 477 ? 15.781 -22 -8.383 1 93.06 477 ASP A C 1
ATOM 3690 O O . ASP A 1 477 ? 15.898 -22.797 -7.449 1 93.06 477 ASP A O 1
ATOM 3694 N N . HIS A 1 478 ? 14.742 -21.781 -9 1 92.69 478 HIS A N 1
ATOM 3695 C CA . HIS A 1 478 ? 13.477 -22.203 -8.406 1 92.69 478 HIS A CA 1
ATOM 3696 C C . HIS A 1 478 ? 13.25 -23.703 -8.609 1 92.69 478 HIS A C 1
ATOM 3698 O O . HIS A 1 478 ? 12.312 -24.266 -8.047 1 92.69 478 HIS A O 1
ATOM 3704 N N . LEU A 1 479 ? 14.047 -24.344 -9.352 1 94.12 479 LEU A N 1
ATOM 3705 C CA . LEU A 1 479 ? 13.953 -25.781 -9.508 1 94.12 479 LEU A CA 1
ATOM 3706 C C . LEU A 1 479 ? 14.711 -26.5 -8.391 1 94.12 479 LEU A C 1
ATOM 3708 O O . LEU A 1 479 ? 14.531 -27.703 -8.195 1 94.12 479 LEU A O 1
ATOM 3712 N N . VAL A 1 480 ? 15.484 -25.719 -7.742 1 92.88 480 VAL A N 1
ATOM 3713 C CA . VAL A 1 480 ? 16.219 -26.25 -6.605 1 92.88 480 VAL A CA 1
ATOM 3714 C C . VAL A 1 480 ? 15.625 -25.719 -5.301 1 92.88 480 VAL A C 1
ATOM 3716 O O . VAL A 1 480 ? 15.406 -26.484 -4.359 1 92.88 480 VAL A O 1
ATOM 3719 N N . LEU A 1 481 ? 15.352 -24.438 -5.336 1 91.56 481 LEU A N 1
ATOM 3720 C CA . LEU A 1 481 ? 14.758 -23.781 -4.18 1 91.56 481 LEU A CA 1
ATOM 3721 C C . LEU A 1 481 ? 13.258 -23.609 -4.367 1 91.56 481 LEU A C 1
ATOM 3723 O O . LEU A 1 481 ? 12.812 -22.703 -5.078 1 91.56 481 LEU A O 1
ATOM 3727 N N . ALA A 1 482 ? 12.555 -24.406 -3.594 1 90.69 482 ALA A N 1
ATOM 3728 C CA . ALA A 1 482 ? 11.094 -24.359 -3.729 1 90.69 482 ALA A CA 1
ATOM 3729 C C . ALA A 1 482 ? 10.539 -23.047 -3.188 1 90.69 482 ALA A C 1
ATOM 3731 O O . ALA A 1 482 ? 11.086 -22.469 -2.238 1 90.69 482 ALA A O 1
ATOM 3732 N N . CYS A 1 483 ? 9.469 -22.594 -3.82 1 90.62 483 CYS A N 1
ATOM 3733 C CA . CYS A 1 483 ? 8.828 -21.359 -3.371 1 90.62 483 CYS A CA 1
ATOM 3734 C C . CYS A 1 483 ? 7.996 -21.609 -2.119 1 90.62 483 CYS A C 1
ATOM 3736 O O . CYS A 1 483 ? 7.465 -20.672 -1.528 1 90.62 483 CYS A O 1
ATOM 3738 N N . THR A 1 484 ? 7.895 -22.781 -1.65 1 88 484 THR A N 1
ATOM 3739 C CA . THR A 1 484 ? 7.133 -23.125 -0.456 1 88 484 THR A CA 1
ATOM 3740 C C . THR A 1 484 ? 8.016 -23.062 0.786 1 88 484 THR A C 1
ATOM 3742 O O . THR A 1 484 ? 7.578 -23.422 1.882 1 88 484 THR A O 1
ATOM 3745 N N . ARG A 1 485 ? 9.125 -22.656 0.606 1 83.75 485 ARG A N 1
ATOM 3746 C CA . ARG A 1 485 ? 10.047 -22.531 1.729 1 83.75 485 ARG A CA 1
ATOM 3747 C C . ARG A 1 485 ? 9.531 -21.531 2.76 1 83.75 485 ARG A C 1
ATOM 3749 O O . ARG A 1 485 ? 8.57 -20.812 2.5 1 83.75 485 ARG A O 1
ATOM 3756 N N . ALA A 1 486 ? 10.242 -21.453 3.852 1 78.56 486 ALA A N 1
ATOM 3757 C CA . ALA A 1 486 ? 9.812 -20.703 5.023 1 78.56 486 ALA A CA 1
ATOM 3758 C C . ALA A 1 486 ? 9.859 -19.203 4.762 1 78.56 486 ALA A C 1
ATOM 3760 O O . ALA A 1 486 ? 9.172 -18.422 5.422 1 78.56 486 ALA A O 1
ATOM 3761 N N . GLU A 1 487 ? 10.578 -18.844 3.752 1 80.62 487 GLU A N 1
ATOM 3762 C CA . GLU A 1 487 ? 10.758 -17.438 3.445 1 80.62 487 GLU A CA 1
ATOM 3763 C C . GLU A 1 487 ? 9.438 -16.781 3.055 1 80.62 487 GLU A C 1
ATOM 3765 O O . GLU A 1 487 ? 9.258 -15.57 3.219 1 80.62 487 GLU A O 1
ATOM 3770 N N . PHE A 1 488 ? 8.609 -17.594 2.516 1 82.5 488 PHE A N 1
ATOM 3771 C CA . PHE A 1 488 ? 7.352 -17.031 2.053 1 82.5 488 PHE A CA 1
ATOM 3772 C C . PHE A 1 488 ? 6.203 -17.438 2.975 1 82.5 488 PHE A C 1
ATOM 3774 O O . PHE A 1 488 ? 5.043 -17.125 2.693 1 82.5 488 PHE A O 1
ATOM 3781 N N . GLY A 1 489 ? 6.598 -18.125 4.055 1 72.5 489 GLY A N 1
ATOM 3782 C CA . GLY A 1 489 ? 5.598 -18.562 5.023 1 72.5 489 GLY A CA 1
ATOM 3783 C C . GLY A 1 489 ? 5.289 -17.5 6.062 1 72.5 489 GLY A C 1
ATOM 3784 O O . GLY A 1 489 ? 6.09 -16.594 6.297 1 72.5 489 GLY A O 1
ATOM 3785 N N . SER A 1 490 ? 4.117 -16.812 6.188 1 57.16 490 SER A N 1
ATOM 3786 C CA . SER A 1 490 ? 3.742 -15.789 7.152 1 57.16 490 SER A CA 1
ATOM 3787 C C . SER A 1 490 ? 3.984 -16.25 8.586 1 57.16 490 SER A C 1
ATOM 3789 O O . SER A 1 490 ? 3.643 -17.391 8.938 1 57.16 490 SER A O 1
ATOM 3791 N N . SER A 1 491 ? 4.895 -15.812 9.266 1 49 491 SER A N 1
ATOM 3792 C CA . SER A 1 491 ? 4.848 -15.945 10.719 1 49 491 SER A CA 1
ATOM 3793 C C . SER A 1 491 ? 3.43 -15.758 11.25 1 49 491 SER A C 1
ATOM 3795 O O . SER A 1 491 ? 3.068 -16.328 12.281 1 49 491 SER A O 1
ATOM 3797 N N . ASP A 1 492 ? 2.775 -14.609 10.953 1 43.84 492 ASP A N 1
ATOM 3798 C CA . ASP A 1 492 ? 1.439 -14.219 11.383 1 43.84 492 ASP A CA 1
ATOM 3799 C C . ASP A 1 492 ? 0.394 -15.234 10.945 1 43.84 492 ASP A C 1
ATOM 3801 O O . ASP A 1 492 ? -0.803 -15.047 11.172 1 43.84 492 ASP A O 1
ATOM 3805 N N . GLU A 1 493 ? 0.427 -15.906 10.031 1 39.75 493 GLU A N 1
ATOM 3806 C CA . GLU A 1 493 ? -0.363 -17.141 10.008 1 39.75 493 GLU A CA 1
ATOM 3807 C C . GLU A 1 493 ? -0.31 -17.844 11.359 1 39.75 493 GLU A C 1
ATOM 3809 O O . GLU A 1 493 ? -1.28 -18.484 11.766 1 39.75 493 GLU A O 1
ATOM 3814 N N . ASP A 1 494 ? 0.715 -18.141 12.086 1 35.12 494 ASP A N 1
ATOM 3815 C CA . ASP A 1 494 ? 0.8 -18.672 13.438 1 35.12 494 ASP A CA 1
ATOM 3816 C C . ASP A 1 494 ? 0.346 -17.656 14.469 1 35.12 494 ASP A C 1
ATOM 3818 O O . ASP A 1 494 ? -0.054 -18.016 15.578 1 35.12 494 ASP A O 1
ATOM 3822 N N . THR A 1 495 ? 0.894 -16.359 14.57 1 32.47 495 THR A N 1
ATOM 3823 C CA . THR A 1 495 ? 0.654 -15.562 15.766 1 32.47 495 THR A CA 1
ATOM 3824 C C . THR A 1 495 ? -0.652 -14.789 15.648 1 32.47 495 THR A C 1
ATOM 3826 O O . THR A 1 495 ? -0.98 -13.977 16.516 1 32.47 495 THR A O 1
ATOM 3829 N N . ASP A 1 496 ? -1.31 -14.492 14.547 1 28.27 496 ASP A N 1
ATOM 3830 C CA . ASP A 1 496 ? -2.529 -13.797 14.945 1 28.27 496 ASP A CA 1
ATOM 3831 C C . ASP A 1 496 ? -3.48 -14.734 15.688 1 28.27 496 ASP A C 1
ATOM 3833 O O . ASP A 1 496 ? -3.67 -15.883 15.273 1 28.27 496 ASP A O 1
ATOM 3837 N N . MET B 1 1 ? 41.219 -53.312 18.641 1 17.27 1 MET B N 1
ATOM 3838 C CA . MET B 1 1 ? 41.125 -53.219 20.094 1 17.27 1 MET B CA 1
ATOM 3839 C C . MET B 1 1 ? 39.781 -52.562 20.5 1 17.27 1 MET B C 1
ATOM 3841 O O . MET B 1 1 ? 39.312 -51.656 19.828 1 17.27 1 MET B O 1
ATOM 3845 N N . GLU B 1 2 ? 38.938 -53.031 21.625 1 16.33 2 GLU B N 1
ATOM 3846 C CA . GLU B 1 2 ? 37.562 -53.375 22.031 1 16.33 2 GLU B CA 1
ATOM 3847 C C . GLU B 1 2 ? 36.875 -52.156 22.656 1 16.33 2 GLU B C 1
ATOM 3849 O O . GLU B 1 2 ? 35.656 -52.062 22.625 1 16.33 2 GLU B O 1
ATOM 3854 N N . ARG B 1 3 ? 37.562 -51.094 23.297 1 18.11 3 ARG B N 1
ATOM 3855 C CA . ARG B 1 3 ? 37.469 -50.812 24.719 1 18.11 3 ARG B CA 1
ATOM 3856 C C . ARG B 1 3 ? 36.25 -49.938 25.031 1 18.11 3 ARG B C 1
ATOM 3858 O O . ARG B 1 3 ? 35.719 -49.281 24.141 1 18.11 3 ARG B O 1
ATOM 3865 N N . ARG B 1 4 ? 36.344 -48.812 25.969 1 18.12 4 ARG B N 1
ATOM 3866 C CA . ARG B 1 4 ? 35.781 -48.625 27.297 1 18.12 4 ARG B CA 1
ATOM 3867 C C . ARG B 1 4 ? 34.438 -47.938 27.219 1 18.12 4 ARG B C 1
ATOM 3869 O O . ARG B 1 4 ? 34.281 -46.906 26.562 1 18.12 4 ARG B O 1
ATOM 3876 N N . ASN B 1 5 ? 33.188 -48.469 27.594 1 17.72 5 ASN B N 1
ATOM 3877 C CA . ASN B 1 5 ? 31.75 -48.5 27.688 1 17.72 5 ASN B CA 1
ATOM 3878 C C . ASN B 1 5 ? 31.234 -47.469 28.688 1 17.72 5 ASN B C 1
ATOM 3880 O O . ASN B 1 5 ? 30.078 -47.5 29.094 1 17.72 5 ASN B O 1
ATOM 3884 N N . PRO B 1 6 ? 32.125 -46.406 29.172 1 19.86 6 PRO B N 1
ATOM 3885 C CA . PRO B 1 6 ? 32.062 -46.281 30.625 1 19.86 6 PRO B CA 1
ATOM 3886 C C . PRO B 1 6 ? 30.703 -45.844 31.141 1 19.86 6 PRO B C 1
ATOM 3888 O O . PRO B 1 6 ? 29.891 -45.312 30.359 1 19.86 6 PRO B O 1
ATOM 3891 N N . SER B 1 7 ? 30.484 -45.719 32.531 1 17.67 7 SER B N 1
ATOM 3892 C CA . SER B 1 7 ? 29.719 -46.094 33.688 1 17.67 7 SER B CA 1
ATOM 3893 C C . SER B 1 7 ? 28.625 -45.094 33.969 1 17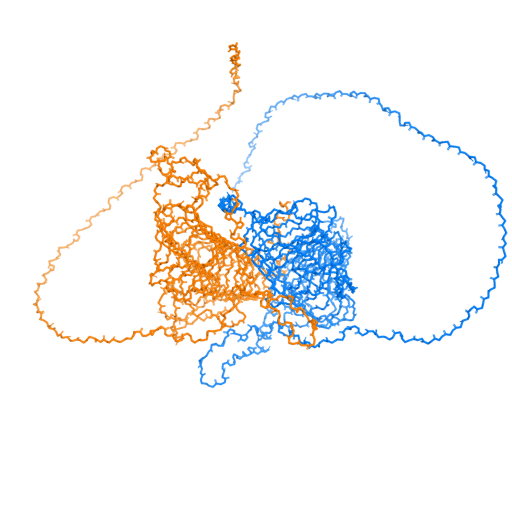.67 7 SER B C 1
ATOM 3895 O O . SER B 1 7 ? 28.656 -43.969 33.469 1 17.67 7 SER B O 1
ATOM 3897 N N . GLU B 1 8 ? 27.938 -45.062 35.188 1 17.78 8 GLU B N 1
ATOM 3898 C CA . GLU B 1 8 ? 26.703 -45.25 35.969 1 17.78 8 GLU B CA 1
ATOM 3899 C C . GLU B 1 8 ? 26.25 -43.938 36.562 1 17.78 8 GLU B C 1
ATOM 3901 O O . GLU B 1 8 ? 25.266 -43.906 37.344 1 17.78 8 GLU B O 1
ATOM 3906 N N . ARG B 1 9 ? 26.938 -42.75 36.281 1 19.48 9 ARG B N 1
ATOM 3907 C CA . ARG B 1 9 ? 26.859 -41.969 37.5 1 19.48 9 ARG B CA 1
ATOM 3908 C C . ARG B 1 9 ? 25.422 -41.812 37.969 1 19.48 9 ARG B C 1
ATOM 3910 O O . ARG B 1 9 ? 24.516 -41.688 37.156 1 19.48 9 ARG B O 1
ATOM 3917 N N . GLY B 1 10 ? 25.125 -42 39.281 1 17.91 10 GLY B N 1
ATOM 3918 C CA . GLY B 1 10 ? 24.156 -42.25 40.344 1 17.91 10 GLY B CA 1
ATOM 3919 C C . GLY B 1 10 ? 23.125 -41.156 40.5 1 17.91 10 GLY B C 1
ATOM 3920 O O . GLY B 1 10 ? 23.359 -40.031 40.062 1 17.91 10 GLY B O 1
ATOM 3921 N N . VAL B 1 11 ? 21.891 -41.406 40.906 1 19.77 11 VAL B N 1
ATOM 3922 C CA . VAL B 1 11 ? 20.469 -41.094 40.781 1 19.77 11 VAL B CA 1
ATOM 3923 C C . VAL B 1 11 ? 20.125 -39.875 41.656 1 19.77 11 VAL B C 1
ATOM 3925 O O . VAL B 1 11 ? 19.031 -39.312 41.531 1 19.77 11 VAL B O 1
ATOM 3928 N N . PRO B 1 12 ? 21.141 -39.219 42.344 1 19.02 12 PRO B N 1
ATOM 3929 C CA . PRO B 1 12 ? 20.547 -39.125 43.656 1 19.02 12 PRO B CA 1
ATOM 3930 C C . PRO B 1 12 ? 19.422 -38.094 43.75 1 19.02 12 PRO B C 1
ATOM 3932 O O . PRO B 1 12 ? 19.672 -36.875 43.625 1 19.02 12 PRO B O 1
ATOM 3935 N N . ALA B 1 13 ? 18.422 -38 42.938 1 19.97 13 ALA B N 1
ATOM 3936 C CA . ALA B 1 13 ? 17.672 -36.812 42.531 1 19.97 13 ALA B CA 1
ATOM 3937 C C . ALA B 1 13 ? 16.875 -36.219 43.688 1 19.97 13 ALA B C 1
ATOM 3939 O O . ALA B 1 13 ? 15.953 -36.875 44.188 1 19.97 13 ALA B O 1
ATOM 3940 N N . GLY B 1 14 ? 17.469 -35.562 44.5 1 16.72 14 GLY B N 1
ATOM 3941 C CA . GLY B 1 14 ? 17.094 -35.25 45.875 1 16.72 14 GLY B CA 1
ATOM 3942 C C . GLY B 1 14 ? 15.781 -34.531 46 1 16.72 14 GLY B C 1
ATOM 3943 O O . GLY B 1 14 ? 15.023 -34.75 46.938 1 16.72 14 GLY B O 1
ATOM 3944 N N . PHE B 1 15 ? 15.68 -33.344 45.344 1 17.66 15 PHE B N 1
ATOM 3945 C CA . PHE B 1 15 ? 15.141 -32.281 46.156 1 17.66 15 PHE B CA 1
ATOM 3946 C C . PHE B 1 15 ? 13.648 -32.469 46.406 1 17.66 15 PHE B C 1
ATOM 3948 O O . PHE B 1 15 ? 12.922 -32.844 45.5 1 17.66 15 PHE B O 1
ATOM 3955 N N . SER B 1 16 ? 13.227 -32.469 47.594 1 17.38 16 SER B N 1
ATOM 3956 C CA . SER B 1 16 ? 12.102 -32.812 48.469 1 17.38 16 SER B CA 1
ATOM 3957 C C . SER B 1 16 ? 10.938 -31.859 48.25 1 17.38 16 SER B C 1
ATOM 3959 O O . SER B 1 16 ? 10.125 -31.641 49.156 1 17.38 16 SER B O 1
ATOM 3961 N N . GLY B 1 17 ? 10.68 -31.531 47.031 1 17.53 17 GLY B N 1
ATOM 3962 C CA . GLY B 1 17 ? 9.852 -30.359 46.812 1 17.53 17 GLY B CA 1
ATOM 3963 C C . GLY B 1 17 ? 8.531 -30.422 47.562 1 17.53 17 GLY B C 1
ATOM 3964 O O . GLY B 1 17 ? 7.91 -31.484 47.656 1 17.53 17 GLY B O 1
ATOM 3965 N N . HIS B 1 18 ? 8.289 -29.547 48.375 1 17.53 18 HIS B N 1
ATOM 3966 C CA . HIS B 1 18 ? 7.328 -29.469 49.469 1 17.53 18 HIS B CA 1
ATOM 3967 C C . HIS B 1 18 ? 5.898 -29.672 48.969 1 17.53 18 HIS B C 1
ATOM 3969 O O . HIS B 1 18 ? 5.488 -29.031 48 1 17.53 18 HIS B O 1
ATOM 3975 N N . ALA B 1 19 ? 5.145 -30.766 49.219 1 17.09 19 ALA B N 1
ATOM 3976 C CA . ALA B 1 19 ? 3.906 -31.438 48.844 1 17.09 19 ALA B CA 1
ATOM 3977 C C . ALA B 1 19 ? 2.689 -30.594 49.188 1 17.09 19 ALA B C 1
ATOM 3979 O O . ALA B 1 19 ? 1.576 -30.859 48.75 1 17.09 19 ALA B O 1
ATOM 3980 N N . SER B 1 20 ? 2.74 -29.594 50.062 1 15.52 20 SER B N 1
ATOM 3981 C CA . SER B 1 20 ? 1.734 -29.719 51.094 1 15.52 20 SER B CA 1
ATOM 3982 C C . SER B 1 20 ? 0.334 -29.453 50.562 1 15.52 20 SER B C 1
ATOM 3984 O O . SER B 1 20 ? -0.605 -30.188 50.875 1 15.52 20 SER B O 1
ATOM 3986 N N . VAL B 1 21 ? -0.13 -28.188 50.25 1 17.95 21 VAL B N 1
ATOM 3987 C CA . VAL B 1 21 ? -1.124 -27.672 51.188 1 17.95 21 VAL B CA 1
ATOM 3988 C C . VAL B 1 21 ? -2.502 -28.234 50.844 1 17.95 21 VAL B C 1
ATOM 3990 O O . VAL B 1 21 ? -2.826 -28.406 49.656 1 17.95 21 VAL B O 1
ATOM 3993 N N . GLU B 1 22 ? -3.502 -28.609 51.75 1 16.22 22 GLU B N 1
ATOM 3994 C CA . GLU B 1 22 ? -4.672 -29.422 52.062 1 16.22 22 GLU B CA 1
ATOM 3995 C C . GLU B 1 22 ? -5.949 -28.781 51.531 1 16.22 22 GLU B C 1
ATOM 3997 O O . GLU B 1 22 ? -7 -29.422 51.5 1 16.22 22 GLU B O 1
ATOM 4002 N N . SER B 1 23 ? -6.066 -27.562 51.156 1 17.45 23 SER B N 1
ATOM 4003 C CA . SER B 1 23 ? -7.262 -26.984 51.781 1 17.45 23 SER B CA 1
ATOM 4004 C C . SER B 1 23 ? -8.516 -27.734 51.344 1 17.45 23 SER B C 1
ATOM 4006 O O . SER B 1 23 ? -8.555 -28.312 50.25 1 17.45 23 SER B O 1
ATOM 4008 N N . GLY B 1 24 ? -9.609 -27.984 52.188 1 16.36 24 GLY B N 1
ATOM 4009 C CA . GLY B 1 24 ? -10.773 -28.812 52.5 1 16.36 24 GLY B CA 1
ATOM 4010 C C . GLY B 1 24 ? -11.945 -28.531 51.562 1 16.36 24 GLY B C 1
ATOM 4011 O O . GLY B 1 24 ? -13.055 -29.016 51.812 1 16.36 24 GLY B O 1
ATOM 4012 N N . CYS B 1 25 ? -11.867 -27.562 50.719 1 16.48 25 CYS B N 1
ATOM 4013 C CA . CYS B 1 25 ? -13.148 -26.891 50.531 1 16.48 25 CYS B CA 1
ATOM 4014 C C . CYS B 1 25 ? -14.227 -27.875 50.094 1 16.48 25 CYS B C 1
ATOM 4016 O O . CYS B 1 25 ? -13.953 -28.781 49.312 1 16.48 25 CYS B O 1
ATOM 4018 N N . GLU B 1 26 ? -15.461 -27.781 50.656 1 17.5 26 GLU B N 1
ATOM 4019 C CA . GLU B 1 26 ? -16.734 -28.453 50.906 1 17.5 26 GLU B CA 1
ATOM 4020 C C . GLU B 1 26 ? -17.406 -28.859 49.625 1 17.5 26 GLU B C 1
ATOM 4022 O O . GLU B 1 26 ? -17.156 -28.266 48.562 1 17.5 26 GLU B O 1
ATOM 4027 N N . THR B 1 27 ? -18.219 -29.938 49.625 1 16.55 27 THR B N 1
ATOM 4028 C CA . THR B 1 27 ? -18.844 -31.016 48.844 1 16.55 27 THR B CA 1
ATOM 4029 C C . THR B 1 27 ? -20.031 -30.484 48.062 1 16.55 27 THR B C 1
ATOM 4031 O O . THR B 1 27 ? -20.734 -31.266 47.406 1 16.55 27 THR B O 1
ATOM 4034 N N . GLN B 1 28 ? -20.062 -29.188 47.656 1 16.75 28 GLN B N 1
ATOM 4035 C CA . GLN B 1 28 ? -21.453 -28.781 47.5 1 16.75 28 GLN B CA 1
ATOM 4036 C C . GLN B 1 28 ? -22.188 -29.719 46.531 1 16.75 28 GLN B C 1
ATOM 4038 O O . GLN B 1 28 ? -21.656 -30.078 45.5 1 16.75 28 GLN B O 1
ATOM 4043 N N . GLU B 1 29 ? -23.344 -30.281 47 1 16.47 29 GLU B N 1
ATOM 4044 C CA . GLU B 1 29 ? -24.312 -31.312 46.594 1 16.47 29 GLU B CA 1
ATOM 4045 C C . GLU B 1 29 ? -24.891 -31.016 45.219 1 16.47 29 GLU B C 1
ATOM 4047 O O . GLU B 1 29 ? -25.109 -29.859 44.844 1 16.47 29 GLU B O 1
ATOM 4052 N N . SER B 1 30 ? -24.875 -31.953 44.312 1 16.7 30 SER B N 1
ATOM 4053 C CA . SER B 1 30 ? -25.188 -32.156 42.875 1 16.7 30 SER B CA 1
ATOM 4054 C C . SER B 1 30 ? -26.672 -32 42.625 1 16.7 30 SER B C 1
ATOM 4056 O O . SER B 1 30 ? -27.156 -32.344 41.531 1 16.7 30 SER B O 1
ATOM 4058 N N . PRO B 1 31 ? -27.422 -31.078 43.312 1 16.45 31 PRO B N 1
ATOM 4059 C CA . PRO B 1 31 ? -28.797 -31.578 43.281 1 16.45 31 PRO B CA 1
ATOM 4060 C C . PRO B 1 31 ? -29.266 -31.938 41.875 1 16.45 31 PRO B C 1
ATOM 4062 O O . PRO B 1 31 ? -28.766 -31.391 40.875 1 16.45 31 PRO B O 1
ATOM 4065 N N . ALA B 1 32 ? -30.047 -33.062 41.75 1 17.0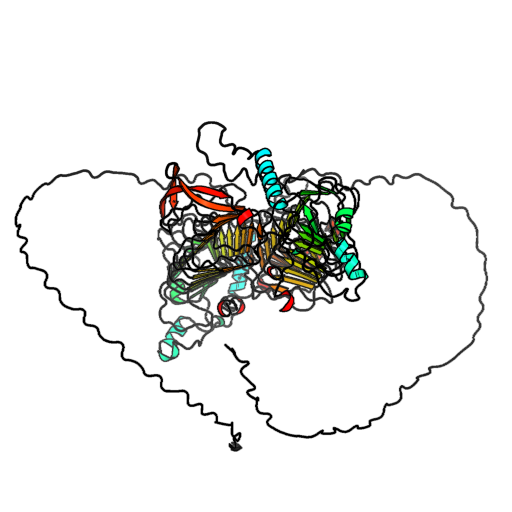2 32 ALA B N 1
ATOM 4066 C CA . ALA B 1 32 ? -30.672 -33.969 40.781 1 17.02 32 ALA B CA 1
ATOM 4067 C C . ALA B 1 32 ? -31.734 -33.281 39.969 1 17.02 32 ALA B C 1
ATOM 4069 O O . ALA B 1 32 ? -32.719 -32.75 40.531 1 17.02 32 ALA B O 1
ATOM 4070 N N . THR B 1 33 ? -31.391 -32.438 39.031 1 16.11 33 THR B N 1
ATOM 4071 C CA . THR B 1 33 ? -32.406 -31.703 38.281 1 16.11 33 THR B CA 1
ATOM 4072 C C . THR B 1 33 ? -33.5 -32.625 37.781 1 16.11 33 THR B C 1
ATOM 4074 O O . THR B 1 33 ? -33.219 -33.625 37.094 1 16.11 33 THR B O 1
ATOM 4077 N N . VAL B 1 34 ? -34.75 -32.625 38.312 1 16.34 34 VAL B N 1
ATOM 4078 C CA . VAL B 1 34 ? -36.062 -33.25 38.25 1 16.34 34 VAL B CA 1
ATOM 4079 C C . VAL B 1 34 ? -36.594 -33.281 36.812 1 16.34 34 VAL B C 1
ATOM 4081 O O . VAL B 1 34 ? -36.438 -32.312 36.094 1 16.34 34 VAL B O 1
ATOM 4084 N N . VAL B 1 35 ? -37.062 -34.5 36.281 1 17.95 35 VAL B N 1
ATOM 4085 C CA . VAL B 1 35 ? -37.562 -35.188 35.094 1 17.95 35 VAL B CA 1
ATOM 4086 C C . VAL B 1 35 ? -38.906 -34.625 34.688 1 17.95 35 VAL B C 1
ATOM 4088 O O . VAL B 1 35 ? -39.438 -34.938 33.625 1 17.95 35 VAL B O 1
ATOM 4091 N N . PHE B 1 36 ? -39.406 -33.375 35 1 15.41 36 PHE B N 1
ATOM 4092 C CA . PHE B 1 36 ? -40.875 -33.344 35.031 1 15.41 36 PHE B CA 1
ATOM 4093 C C . PHE B 1 36 ? -41.469 -33.656 33.688 1 15.41 36 PHE B C 1
ATOM 4095 O O . PHE B 1 36 ? -41.062 -33.094 32.656 1 15.41 36 PHE B O 1
ATOM 4102 N N . ARG B 1 37 ? -42.188 -34.875 33.594 1 17.86 37 ARG B N 1
ATOM 4103 C CA . ARG B 1 37 ? -43.094 -35.594 32.719 1 17.86 37 ARG B CA 1
ATOM 4104 C C . ARG B 1 37 ? -44.312 -34.719 32.344 1 17.86 37 ARG B C 1
ATOM 4106 O O . ARG B 1 37 ? -45.062 -34.312 33.219 1 17.86 37 ARG B O 1
ATOM 4113 N N . PRO B 1 38 ? -44.125 -33.75 31.438 1 16.7 38 PRO B N 1
ATOM 4114 C CA . PRO B 1 38 ? -45.375 -32.969 31.391 1 16.7 38 PRO B CA 1
ATOM 4115 C C . PRO B 1 38 ? -46.594 -33.844 31.062 1 16.7 38 PRO B C 1
ATOM 4117 O O . PRO B 1 38 ? -46.469 -34.906 30.438 1 16.7 38 PRO B O 1
ATOM 4120 N N . PRO B 1 39 ? -47.719 -33.594 31.734 1 16.23 39 PRO B N 1
ATOM 4121 C CA . PRO B 1 39 ? -49 -34.281 31.828 1 16.23 39 PRO B CA 1
ATOM 4122 C C . PRO B 1 39 ? -49.625 -34.562 30.469 1 16.23 39 PRO B C 1
ATOM 4124 O O . PRO B 1 39 ? -49.125 -34.094 29.453 1 16.23 39 PRO B O 1
ATOM 4127 N N . GLY B 1 40 ? -50.938 -34.438 30.391 1 15.78 40 GLY B N 1
ATOM 4128 C CA . GLY B 1 40 ? -52.188 -35.156 30.312 1 15.78 40 GLY B CA 1
ATOM 4129 C C . GLY B 1 40 ? -52.906 -35 28.969 1 15.78 40 GLY B C 1
ATOM 4130 O O . GLY B 1 40 ? -53.562 -35.906 28.484 1 15.78 40 GLY B O 1
ATOM 4131 N N . ASP B 1 41 ? -53.156 -33.688 28.406 1 16.73 41 ASP B N 1
ATOM 4132 C CA . ASP B 1 41 ? -54.594 -33.625 28.125 1 16.73 41 ASP B CA 1
ATOM 4133 C C . ASP B 1 41 ? -54.938 -34.438 26.891 1 16.73 41 ASP B C 1
ATOM 4135 O O . ASP B 1 41 ? -54.094 -34.719 26.047 1 16.73 41 ASP B O 1
ATOM 4139 N N . ASN B 1 42 ? -56.281 -34.844 26.719 1 16.16 42 ASN B N 1
ATOM 4140 C CA . ASN B 1 42 ? -57.344 -35.75 26.266 1 16.16 42 ASN B CA 1
ATOM 4141 C C . ASN B 1 42 ? -57.781 -35.469 24.828 1 16.16 42 ASN B C 1
ATOM 4143 O O . ASN B 1 42 ? -58.75 -36.031 24.344 1 16.16 42 ASN B O 1
ATOM 4147 N N . THR B 1 43 ? -57.219 -34.344 24.203 1 16.52 43 THR B N 1
ATOM 4148 C CA . THR B 1 43 ? -58.281 -33.875 23.312 1 16.52 43 THR B CA 1
ATOM 4149 C C . THR B 1 43 ? -58.594 -34.938 22.266 1 16.52 43 THR B C 1
ATOM 4151 O O . THR B 1 43 ? -57.75 -35.719 21.875 1 16.52 43 THR B O 1
ATOM 4154 N N . ASP B 1 44 ? -59.781 -34.812 21.75 1 16.41 44 ASP B N 1
ATOM 4155 C CA . ASP B 1 44 ? -60.938 -35.469 21.156 1 16.41 44 ASP B CA 1
ATOM 4156 C C . ASP B 1 44 ? -60.688 -35.812 19.688 1 16.41 44 ASP B C 1
ATOM 4158 O O . ASP B 1 44 ? -59.812 -35.188 19.047 1 16.41 44 ASP B O 1
ATOM 4162 N N . GLY B 1 45 ? -61.5 -36.688 19.125 1 15.48 45 GLY B N 1
ATOM 4163 C CA . GLY B 1 45 ? -61.625 -37.781 18.156 1 15.48 45 GLY B CA 1
ATOM 4164 C C . GLY B 1 45 ? -61.719 -37.281 16.719 1 15.48 45 GLY B C 1
ATOM 4165 O O . GLY B 1 45 ? -61.438 -38.031 15.789 1 15.48 45 GLY B O 1
ATOM 4166 N N . GLY B 1 46 ? -62.344 -36.094 16.5 1 15.54 46 GLY B N 1
ATOM 4167 C CA . GLY B 1 46 ? -63.406 -36.344 15.555 1 15.54 46 GLY B CA 1
ATOM 4168 C C . GLY B 1 46 ? -62.906 -36.562 14.141 1 15.54 46 GLY B C 1
ATOM 4169 O O . GLY B 1 46 ? -61.781 -36.219 13.812 1 15.54 46 GLY B O 1
ATOM 4170 N N . ALA B 1 47 ? -63.75 -37.25 13.328 1 15.45 47 ALA B N 1
ATOM 4171 C CA . ALA B 1 47 ? -63.938 -38.188 12.211 1 15.45 47 ALA B CA 1
ATOM 4172 C C . ALA B 1 47 ? -63.906 -37.438 10.883 1 15.45 47 ALA B C 1
ATOM 4174 O O . ALA B 1 47 ? -64.938 -37.156 10.289 1 15.45 47 ALA B O 1
ATOM 4175 N N . ALA B 1 48 ? -63.062 -36.375 10.75 1 14.32 48 ALA B N 1
ATOM 4176 C CA . ALA B 1 48 ? -63.5 -35.719 9.531 1 14.32 48 ALA B CA 1
ATOM 4177 C C . ALA B 1 48 ? -63.469 -36.656 8.344 1 14.32 48 ALA B C 1
ATOM 4179 O O . ALA B 1 48 ? -62.5 -37.375 8.133 1 14.32 48 ALA B O 1
ATOM 4180 N N . ALA B 1 49 ? -64.562 -36.812 7.605 1 14.59 49 ALA B N 1
ATOM 4181 C CA . ALA B 1 49 ? -65.188 -37.625 6.582 1 14.59 49 ALA B CA 1
ATOM 4182 C C . ALA B 1 49 ? -64.5 -37.469 5.23 1 14.59 49 ALA B C 1
ATOM 4184 O O . ALA B 1 49 ? -64.25 -38.469 4.543 1 14.59 49 ALA B O 1
ATOM 4185 N N . ALA B 1 50 ? -64.562 -36.188 4.566 1 14.65 50 ALA B N 1
ATOM 4186 C CA . ALA B 1 50 ? -65.312 -36.25 3.316 1 14.65 50 ALA B CA 1
ATOM 4187 C C . ALA B 1 50 ? -64.438 -36.719 2.166 1 14.65 50 ALA B C 1
ATOM 4189 O O . ALA B 1 50 ? -63.25 -36.344 2.053 1 14.65 50 ALA B O 1
ATOM 4190 N N . ALA B 1 51 ? -64.812 -37.656 1.287 1 15.11 51 ALA B N 1
ATOM 4191 C CA . ALA B 1 51 ? -64.438 -38.688 0.313 1 15.11 51 ALA B CA 1
ATOM 4192 C C . ALA B 1 51 ? -63.906 -38.062 -0.973 1 15.11 51 ALA B C 1
ATOM 4194 O O . ALA B 1 51 ? -62.812 -38.406 -1.433 1 15.11 51 ALA B O 1
ATOM 4195 N N . GLY B 1 52 ? -64.75 -37.5 -1.91 1 14.52 52 GLY B N 1
ATOM 4196 C CA . GLY B 1 52 ? -64.938 -38.219 -3.146 1 14.52 52 GLY B CA 1
ATOM 4197 C C . GLY B 1 52 ? -64.062 -37.719 -4.281 1 14.52 52 GLY B C 1
ATOM 4198 O O . GLY B 1 52 ? -63.469 -38.531 -4.977 1 14.52 52 GLY B O 1
ATOM 4199 N N . GLY B 1 53 ? -64.188 -36.406 -4.781 1 15.07 53 GLY B N 1
ATOM 4200 C CA . GLY B 1 53 ? -64.688 -36.344 -6.156 1 15.07 53 GLY B CA 1
ATOM 4201 C C . GLY B 1 53 ? -63.562 -36.5 -7.172 1 15.07 53 GLY B C 1
ATOM 4202 O O . GLY B 1 53 ? -62.375 -36.312 -6.84 1 15.07 53 GLY B O 1
ATOM 4203 N N . SER B 1 54 ? -63.875 -36.625 -8.523 1 15.46 54 SER B N 1
ATOM 4204 C CA . SER B 1 54 ? -63.562 -37.375 -9.727 1 15.46 54 SER B CA 1
ATOM 4205 C C . SER B 1 54 ? -62.406 -36.75 -10.516 1 15.46 54 SER B C 1
ATOM 4207 O O . SER B 1 54 ? -61.438 -37.438 -10.852 1 15.46 54 SER B O 1
ATOM 4209 N N . GLN B 1 55 ? -62.625 -35.531 -11.273 1 15.74 55 GLN B N 1
ATOM 4210 C CA . GLN B 1 55 ? -62.625 -35.625 -12.727 1 15.74 55 GLN B CA 1
ATOM 4211 C C . GLN B 1 55 ? -61.219 -35.406 -13.305 1 15.74 55 GLN B C 1
ATOM 4213 O O . GLN B 1 55 ? -60.438 -34.625 -12.766 1 15.74 55 GLN B O 1
ATOM 4218 N N . ALA B 1 56 ? -60.812 -36.156 -14.383 1 15.36 56 ALA B N 1
ATOM 4219 C CA . ALA B 1 56 ? -59.75 -36.719 -15.195 1 15.36 56 ALA B CA 1
ATOM 4220 C C . ALA B 1 56 ? -58.969 -35.594 -15.914 1 15.36 56 ALA B C 1
ATOM 4222 O O . ALA B 1 56 ? -57.75 -35.531 -15.82 1 15.36 56 ALA B O 1
ATOM 4223 N N . ALA B 1 57 ? -59.531 -34.938 -17.078 1 15.16 57 ALA B N 1
ATOM 4224 C CA . ALA B 1 57 ? -59 -35.312 -18.391 1 15.16 57 ALA B CA 1
ATOM 4225 C C . ALA B 1 57 ? -57.906 -34.344 -18.859 1 15.16 57 ALA B C 1
ATOM 4227 O O . ALA B 1 57 ? -57.094 -34.688 -19.688 1 15.16 57 ALA B O 1
ATOM 4228 N N . ALA B 1 58 ? -58.062 -32.969 -18.578 1 16.12 58 ALA B N 1
ATOM 4229 C CA . ALA B 1 58 ? -58 -32.125 -19.781 1 16.12 58 ALA B CA 1
ATOM 4230 C C . ALA B 1 58 ? -56.594 -32.156 -20.391 1 16.12 58 ALA B C 1
ATOM 4232 O O . ALA B 1 58 ? -55.594 -31.969 -19.672 1 16.12 58 ALA B O 1
ATOM 4233 N N . ALA B 1 59 ? -56.281 -32.281 -21.75 1 16.28 59 ALA B N 1
ATOM 4234 C CA . ALA B 1 59 ? -55.406 -32.688 -22.844 1 16.28 59 ALA B CA 1
ATOM 4235 C C . ALA B 1 59 ? -54.312 -31.641 -23.094 1 16.28 59 ALA B C 1
ATOM 4237 O O . ALA B 1 59 ? -53.188 -31.969 -23.5 1 16.28 59 ALA B O 1
ATOM 4238 N N . GLY B 1 60 ? -54.625 -30.234 -23.141 1 16.73 60 GLY B N 1
ATOM 4239 C CA . GLY B 1 60 ? -54.312 -29.578 -24.406 1 16.73 60 GLY B CA 1
ATOM 4240 C C . GLY B 1 60 ? -52.812 -29.438 -24.641 1 16.73 60 GLY B C 1
ATOM 4241 O O . GLY B 1 60 ? -52.031 -29.516 -23.703 1 16.73 60 GLY B O 1
ATOM 4242 N N . ALA B 1 61 ? -52.312 -29.031 -25.953 1 19.47 61 ALA B N 1
ATOM 4243 C CA . ALA B 1 61 ? -51.25 -29.078 -26.969 1 19.47 61 ALA B CA 1
ATOM 4244 C C . ALA B 1 61 ? -50.094 -28.172 -26.562 1 19.47 61 ALA B C 1
ATOM 4246 O O . ALA B 1 61 ? -50.188 -27.438 -25.578 1 19.47 61 ALA B O 1
ATOM 4247 N N . GLU B 1 62 ? -49.812 -27.031 -27.406 1 17.2 62 GLU B N 1
ATOM 4248 C CA . GLU B 1 62 ? -48.656 -26.875 -28.266 1 17.2 62 GLU B CA 1
ATOM 4249 C C . GLU B 1 62 ? -47.562 -26.047 -27.578 1 17.2 62 GLU B C 1
ATOM 4251 O O . GLU B 1 62 ? -46.375 -26.328 -27.734 1 17.2 62 GLU B O 1
ATOM 4256 N N . PRO B 1 63 ? -47.781 -24.906 -26.703 1 18.06 63 PRO B N 1
ATOM 4257 C CA . PRO B 1 63 ? -47.156 -23.688 -27.219 1 18.06 63 PRO B CA 1
ATOM 4258 C C . PRO B 1 63 ? -45.625 -23.672 -26.984 1 18.06 63 PRO B C 1
ATOM 4260 O O . PRO B 1 63 ? -45.188 -23.719 -25.844 1 18.06 63 PRO B O 1
ATOM 4263 N N . MET B 1 64 ? -44.719 -24.188 -27.812 1 17.8 64 MET B N 1
ATOM 4264 C CA . MET B 1 64 ? -43.281 -24.281 -27.656 1 17.8 64 MET B CA 1
ATOM 4265 C C . MET B 1 64 ? -42.656 -22.891 -27.562 1 17.8 64 MET B C 1
ATOM 4267 O O . MET B 1 64 ? -42.469 -22.219 -28.578 1 17.8 64 MET B O 1
ATOM 4271 N N . GLU B 1 65 ? -43.031 -21.875 -26.969 1 16.89 65 GLU B N 1
ATOM 4272 C CA . GLU B 1 65 ? -42.438 -20.578 -27.312 1 16.89 65 GLU B CA 1
ATOM 4273 C C . GLU B 1 65 ? -40.938 -20.609 -27.234 1 16.89 65 GLU B C 1
ATOM 4275 O O . GLU B 1 65 ? -40.375 -21.234 -26.344 1 16.89 65 GLU B O 1
ATOM 4280 N N . PRO B 1 66 ? -40.094 -19.625 -28 1 20.16 66 PRO B N 1
ATOM 4281 C CA . PRO B 1 66 ? -38.969 -19.484 -28.922 1 20.16 66 PRO B CA 1
ATOM 4282 C C . PRO B 1 66 ? -37.625 -19.297 -28.172 1 20.16 66 PRO B C 1
ATOM 4284 O O . PRO B 1 66 ? -37.625 -19.125 -26.953 1 20.16 66 PRO B O 1
ATOM 4287 N N . GLU B 1 67 ? -36.812 -17.984 -28.516 1 19.02 67 GLU B N 1
ATOM 4288 C CA . GLU B 1 67 ? -35.594 -17.516 -29.203 1 19.02 67 GLU B CA 1
ATOM 4289 C C . GLU B 1 67 ? -34.594 -16.953 -28.219 1 19.02 67 GLU B C 1
ATOM 4291 O O . GLU B 1 67 ? -33.438 -16.734 -28.594 1 19.02 67 GLU B O 1
ATOM 4296 N N . SER B 1 68 ? -34.75 -16.438 -27.109 1 20.08 68 SER B N 1
ATOM 4297 C CA . SER B 1 68 ? -33.938 -15.25 -26.828 1 20.08 68 SER B CA 1
ATOM 4298 C C . SER B 1 68 ? -32.5 -15.633 -26.453 1 20.08 68 SER B C 1
ATOM 4300 O O . SER B 1 68 ? -32.281 -16.141 -25.344 1 20.08 68 SER B O 1
ATOM 4302 N N . ARG B 1 69 ? -31.703 -16.125 -27.578 1 22.17 69 ARG B N 1
ATOM 4303 C CA . ARG B 1 69 ? -30.359 -16.578 -27.281 1 22.17 69 ARG B CA 1
ATOM 4304 C C . ARG B 1 69 ? -29.484 -15.43 -26.781 1 22.17 69 ARG B C 1
ATOM 4306 O O . ARG B 1 69 ? -28.672 -15.609 -25.875 1 22.17 69 ARG B O 1
ATOM 4313 N N . PRO B 1 70 ? -29.547 -14.172 -27.5 1 25.47 70 PRO B N 1
ATOM 4314 C CA . PRO B 1 70 ? -28.234 -13.648 -27.875 1 25.47 70 PRO B CA 1
ATOM 4315 C C . PRO B 1 70 ? -27.516 -12.977 -26.703 1 25.47 70 PRO B C 1
ATOM 4317 O O . PRO B 1 70 ? -27.969 -11.938 -26.203 1 25.47 70 PRO B O 1
ATOM 4320 N N . GLY B 1 71 ? -27.578 -13.156 -25.594 1 25.09 71 GLY B N 1
ATOM 4321 C CA . GLY B 1 71 ? -27.094 -12.023 -24.828 1 25.09 71 GLY B CA 1
ATOM 4322 C C . GLY B 1 71 ? -25.594 -11.82 -24.969 1 25.09 71 GLY B C 1
ATOM 4323 O O . GLY B 1 71 ? -25 -11.031 -24.234 1 25.09 71 GLY B O 1
ATOM 4324 N N . PRO B 1 72 ? -24.844 -12.57 -26.062 1 23.33 72 PRO B N 1
ATOM 4325 C CA . PRO B 1 72 ? -23.438 -12.359 -25.734 1 23.33 72 PRO B CA 1
ATOM 4326 C C . PRO B 1 72 ? -22.938 -10.961 -26.094 1 23.33 72 PRO B C 1
ATOM 4328 O O . PRO B 1 72 ? -21.938 -10.492 -25.562 1 23.33 72 PRO B O 1
ATOM 4331 N N . SER B 1 73 ? -23.5 -10.227 -27.172 1 23.05 73 SER B N 1
ATOM 4332 C CA . SER B 1 73 ? -22.594 -9.758 -28.234 1 23.05 73 SER B CA 1
ATOM 4333 C C . SER B 1 73 ? -21.672 -8.648 -27.719 1 23.05 73 SER B C 1
ATOM 4335 O O . SER B 1 73 ? -20.469 -8.656 -28 1 23.05 73 SER B O 1
ATOM 4337 N N . GLY B 1 74 ? -22.188 -7.363 -27.797 1 23.53 74 GLY B N 1
ATOM 4338 C CA . GLY B 1 74 ? -21.547 -6.184 -28.375 1 23.53 74 GLY B CA 1
ATOM 4339 C C . GLY B 1 74 ? -20.422 -5.641 -27.516 1 23.53 74 GLY B C 1
ATOM 4340 O O . GLY B 1 74 ? -20.672 -4.977 -26.5 1 23.53 74 GLY B O 1
ATOM 4341 N N . MET B 1 75 ? -19.438 -6.375 -27.172 1 24.22 75 MET B N 1
ATOM 4342 C CA . MET B 1 75 ? -18.344 -5.727 -26.453 1 24.22 75 MET B CA 1
ATOM 4343 C C . MET B 1 75 ? -17.516 -4.855 -27.406 1 24.22 75 MET B C 1
ATOM 4345 O O . MET B 1 75 ? -16.734 -5.371 -28.188 1 24.22 75 MET B O 1
ATOM 4349 N N . ASN B 1 76 ? -17.969 -3.793 -28.172 1 24.73 76 ASN B N 1
ATOM 4350 C CA . ASN B 1 76 ? -17.109 -3.037 -29.078 1 24.73 76 ASN B CA 1
ATOM 4351 C C . ASN B 1 76 ? -15.781 -2.672 -28.406 1 24.73 76 ASN B C 1
ATOM 4353 O O . ASN B 1 76 ? -14.719 -2.818 -29 1 24.73 76 ASN B O 1
ATOM 4357 N N . VAL B 1 77 ? -15.742 -1.573 -27.656 1 25.28 77 VAL B N 1
ATOM 4358 C CA . VAL B 1 77 ? -14.594 -0.757 -27.266 1 25.28 77 VAL B CA 1
ATOM 4359 C C . VAL B 1 77 ? -13.484 -1.651 -26.719 1 25.28 77 VAL B C 1
ATOM 4361 O O . VAL B 1 77 ? -13.578 -2.145 -25.594 1 25.28 77 VAL B O 1
ATOM 4364 N N . VAL B 1 78 ? -12.773 -2.33 -27.594 1 25.52 78 VAL B N 1
ATOM 4365 C CA . VAL B 1 78 ? -11.461 -2.959 -27.531 1 25.52 78 VAL B CA 1
ATOM 4366 C C . VAL B 1 78 ? -10.383 -1.889 -27.391 1 25.52 78 VAL B C 1
ATOM 4368 O O . VAL B 1 78 ? -10.062 -1.183 -28.344 1 25.52 78 VAL B O 1
ATOM 4371 N N . GLN B 1 79 ? -10.266 -0.962 -26.422 1 23.06 79 GLN B N 1
ATOM 4372 C CA . GLN B 1 79 ? -9.242 -0.105 -25.844 1 23.06 79 GLN B CA 1
ATOM 4373 C C . GLN B 1 79 ? -7.973 -0.896 -25.531 1 23.06 79 GLN B C 1
ATOM 4375 O O . GLN B 1 79 ? -6.887 -0.534 -25.984 1 23.06 79 GLN B O 1
ATOM 4380 N N . VAL B 1 80 ? -7.695 -1.357 -24.344 1 24.55 80 VAL B N 1
ATOM 4381 C CA . VAL B 1 80 ? -6.395 -1.479 -23.688 1 24.55 80 VAL B CA 1
ATOM 4382 C C . VAL B 1 80 ? -5.656 -2.697 -24.234 1 24.55 80 VAL B C 1
ATOM 4384 O O . VAL B 1 80 ? -6.043 -3.838 -23.969 1 24.55 80 VAL B O 1
ATOM 4387 N N . ALA B 1 81 ? -5.203 -2.975 -25.188 1 26.48 81 ALA B N 1
ATOM 4388 C CA . ALA B 1 81 ? -3.994 -3.707 -25.547 1 26.48 81 ALA B CA 1
ATOM 4389 C C . ALA B 1 81 ? -2.777 -3.15 -24.812 1 26.48 81 ALA B C 1
ATOM 4391 O O . ALA B 1 81 ? -1.637 -3.404 -25.219 1 26.48 81 ALA B O 1
ATOM 4392 N N . GLU B 1 82 ? -2.686 -2.779 -23.562 1 28.09 82 GLU B N 1
ATOM 4393 C CA . GLU B 1 82 ? -1.744 -2.467 -22.484 1 28.09 82 GLU B CA 1
ATOM 4394 C C . GLU B 1 82 ? -1.076 -3.73 -21.953 1 28.09 82 GLU B C 1
ATOM 4396 O O . GLU B 1 82 ? -0.442 -3.705 -20.906 1 28.09 82 GLU B O 1
ATOM 4401 N N . LEU B 1 83 ? -0.892 -5.109 -22.25 1 27.22 83 LEU B N 1
ATOM 4402 C CA . LEU B 1 83 ? -0.669 -6.188 -21.297 1 27.22 83 LEU B CA 1
ATOM 4403 C C . LEU B 1 83 ? 0.808 -6.297 -20.938 1 27.22 83 LEU B C 1
ATOM 4405 O O . LEU B 1 83 ? 1.15 -6.543 -19.766 1 27.22 83 LEU B O 1
ATOM 4409 N N . TYR B 1 84 ? 2.125 -7.066 -21.078 1 27.88 84 TYR B N 1
ATOM 4410 C CA . TYR B 1 84 ? 3.496 -6.855 -20.625 1 27.88 84 TYR B CA 1
ATOM 4411 C C . TYR B 1 84 ? 4.406 -6.488 -21.797 1 27.88 84 TYR B C 1
ATOM 4413 O O . TYR B 1 84 ? 5.539 -6.965 -21.875 1 27.88 84 TYR B O 1
ATOM 4421 N N . PRO B 1 85 ? 4.574 -6.262 -22.953 1 30.44 85 PRO B N 1
ATOM 4422 C CA . PRO B 1 85 ? 5.477 -5.488 -23.797 1 30.44 85 PRO B CA 1
ATOM 4423 C C . PRO B 1 85 ? 5.773 -4.098 -23.25 1 30.44 85 PRO B C 1
ATOM 4425 O O . PRO B 1 85 ? 5.027 -3.598 -22.406 1 30.44 85 PRO B O 1
ATOM 4428 N N . GLU B 1 86 ? 6.336 -2.736 -23.672 1 29.25 86 GLU B N 1
ATOM 4429 C CA . GLU B 1 86 ? 7.297 -1.804 -23.078 1 29.25 86 GLU B CA 1
ATOM 4430 C C . GLU B 1 86 ? 6.844 -1.344 -21.703 1 29.25 86 GLU B C 1
ATOM 4432 O O . GLU B 1 86 ? 5.781 -0.732 -21.562 1 29.25 86 GLU B O 1
ATOM 4437 N N . LEU B 1 87 ? 6.684 -1.762 -21.047 1 26.92 87 LEU B N 1
ATOM 4438 C CA . LEU B 1 87 ? 6.426 -0.736 -20.047 1 26.92 87 LEU B CA 1
ATOM 4439 C C . LEU B 1 87 ? 7.473 0.369 -20.109 1 26.92 87 LEU B C 1
ATOM 4441 O O . LEU B 1 87 ? 7.137 1.555 -20.078 1 26.92 87 LEU B O 1
ATOM 4445 N N . ARG B 1 88 ? 8.773 0.5 -20 1 28.25 88 ARG B N 1
ATOM 4446 C CA . ARG B 1 88 ? 9.57 1.476 -20.734 1 28.25 88 ARG B CA 1
ATOM 4447 C C . ARG B 1 88 ? 10.219 0.838 -21.969 1 28.25 88 ARG B C 1
ATOM 4449 O O . ARG B 1 88 ? 10.914 1.514 -22.734 1 28.25 88 ARG B O 1
ATOM 4456 N N . ARG B 1 89 ? 10.336 0.2 -22.766 1 29.48 89 ARG B N 1
ATOM 4457 C CA . ARG B 1 89 ? 10.352 0.526 -24.188 1 29.48 89 ARG B CA 1
ATOM 4458 C C . ARG B 1 89 ? 9.125 1.343 -24.578 1 29.48 89 ARG B C 1
ATOM 4460 O O . ARG B 1 89 ? 8.945 1.679 -25.75 1 29.48 89 ARG B O 1
ATOM 4467 N N . ILE B 1 90 ? 8.836 2.186 -23.578 1 27.7 90 ILE B N 1
ATOM 4468 C CA . ILE B 1 90 ? 9.148 2.602 -22.203 1 27.7 90 ILE B CA 1
ATOM 4469 C C . ILE B 1 90 ? 10.289 3.621 -22.234 1 27.7 90 ILE B C 1
ATOM 4471 O O . ILE B 1 90 ? 11.062 3.672 -23.188 1 27.7 90 ILE B O 1
ATOM 4475 N N . LEU B 1 91 ? 11.438 3.791 -21.172 1 25.84 91 LEU B N 1
ATOM 4476 C CA . LEU B 1 91 ? 11.922 5.113 -20.781 1 25.84 91 LEU B CA 1
ATOM 4477 C C . LEU B 1 91 ? 12.992 5.609 -21.75 1 25.84 91 LEU B C 1
ATOM 4479 O O . LEU B 1 91 ? 13.141 6.816 -21.938 1 25.84 91 LEU B O 1
ATOM 4483 N N . THR B 1 92 ? 14.164 4.938 -22.188 1 26.27 92 THR B N 1
ATOM 4484 C CA . THR B 1 92 ? 15.25 5.758 -22.719 1 26.27 92 THR B CA 1
ATOM 4485 C C . THR B 1 92 ? 15.109 5.926 -24.234 1 26.27 92 THR B C 1
ATOM 4487 O O . THR B 1 92 ? 15.688 5.152 -25 1 26.27 92 THR B O 1
ATOM 4490 N N . ILE B 1 93 ? 14.047 6.293 -24.766 1 27.25 93 ILE B N 1
ATOM 4491 C CA . ILE B 1 93 ? 14.32 6.828 -26.094 1 27.25 93 ILE B CA 1
ATOM 4492 C C . ILE B 1 93 ? 14.953 8.211 -25.969 1 27.25 93 ILE B C 1
ATOM 4494 O O . ILE B 1 93 ? 14.266 9.203 -25.734 1 27.25 93 ILE B O 1
ATOM 4498 N N . THR B 1 94 ? 15.844 8.625 -25.328 1 25.19 94 THR B N 1
ATOM 4499 C CA . THR B 1 94 ? 16.219 10.016 -25.578 1 25.19 94 THR B CA 1
ATOM 4500 C C . THR B 1 94 ? 16.516 10.227 -27.062 1 25.19 94 THR B C 1
ATOM 4502 O O . THR B 1 94 ? 16.859 9.289 -27.766 1 25.19 94 THR B O 1
ATOM 4505 N N . GLU B 1 95 ? 16.719 11.508 -27.609 1 26.23 95 GLU B N 1
ATOM 4506 C CA . GLU B 1 95 ? 16.656 12.57 -28.609 1 26.23 95 GLU B CA 1
ATOM 4507 C C . GLU B 1 95 ? 17.75 12.398 -29.656 1 26.23 95 GLU B C 1
ATOM 4509 O O . GLU B 1 95 ? 17.875 13.211 -30.578 1 26.23 95 GLU B O 1
ATOM 4514 N N . ASP B 1 96 ? 18.953 12.086 -29.797 1 26.23 96 ASP B N 1
ATOM 4515 C CA . ASP B 1 96 ? 19.734 12.93 -30.688 1 26.23 96 ASP B CA 1
ATOM 4516 C C . ASP B 1 96 ? 19.281 12.75 -32.125 1 26.23 96 ASP B C 1
ATOM 4518 O O . ASP B 1 96 ? 19.656 13.531 -33 1 26.23 96 ASP B O 1
ATOM 4522 N N . GLY B 1 97 ? 19.422 11.867 -33.219 1 25.02 97 GLY B N 1
ATOM 4523 C CA . GLY B 1 97 ? 19.656 12.477 -34.5 1 25.02 97 GLY B CA 1
ATOM 4524 C C . GLY B 1 97 ? 18.484 13.32 -34.969 1 25.02 97 GLY B C 1
ATOM 4525 O O . GLY B 1 97 ? 17.391 13.242 -34.406 1 25.02 97 GLY B O 1
ATOM 4526 N N . GLN B 1 98 ? 18.391 14.484 -36.156 1 26.97 98 GLN B N 1
ATOM 4527 C CA . GLN B 1 98 ? 17.547 15.188 -37.094 1 26.97 98 GLN B CA 1
ATOM 4528 C C . GLN B 1 98 ? 16.375 14.32 -37.531 1 26.97 98 GLN B C 1
ATOM 4530 O O . GLN B 1 98 ? 15.297 14.836 -37.875 1 26.97 98 GLN B O 1
ATOM 4535 N N . GLY B 1 99 ? 16.609 13.289 -38.438 1 26.75 99 GLY B N 1
ATOM 4536 C CA . GLY B 1 99 ? 15.898 12.172 -39.031 1 26.75 99 GLY B CA 1
ATOM 4537 C C . GLY B 1 99 ? 15.086 11.367 -38.031 1 26.75 99 GLY B C 1
ATOM 4538 O O . GLY B 1 99 ? 15.312 11.461 -36.844 1 26.75 99 GLY B O 1
ATOM 4539 N N . LEU B 1 100 ? 13.781 10.555 -38.438 1 29.16 100 LEU B N 1
ATOM 4540 C CA . LEU B 1 100 ? 12.641 9.93 -37.781 1 29.16 100 LEU B CA 1
ATOM 4541 C C . LEU B 1 100 ? 13.078 9.133 -36.562 1 29.16 100 LEU B C 1
ATOM 4543 O O . LEU B 1 100 ? 13.312 7.93 -36.625 1 29.16 100 LEU B O 1
ATOM 4547 N N . LYS B 1 101 ? 14.016 9.492 -35.781 1 26.47 101 LYS B N 1
ATOM 4548 C CA . LYS B 1 101 ? 15.078 8.828 -35.031 1 26.47 101 LYS B CA 1
ATOM 4549 C C . LYS B 1 101 ? 14.516 8.117 -33.781 1 26.47 101 LYS B C 1
ATOM 4551 O O . LYS B 1 101 ? 15.055 7.094 -33.375 1 26.47 101 LYS B O 1
ATOM 4556 N N . GLY B 1 102 ? 14.062 8.859 -32.781 1 29.61 102 GLY B N 1
ATOM 4557 C CA . GLY B 1 102 ? 14.008 8.203 -31.469 1 29.61 102 GLY B CA 1
ATOM 4558 C C . GLY B 1 102 ? 12.984 7.09 -31.406 1 29.61 102 GLY B C 1
ATOM 4559 O O . GLY B 1 102 ? 12.094 7.102 -30.562 1 29.61 102 GLY B O 1
ATOM 4560 N N . VAL B 1 103 ? 12.375 6.789 -32.469 1 28.16 103 VAL B N 1
ATOM 4561 C CA . VAL B 1 103 ? 11.602 5.547 -32.406 1 28.16 103 VAL B CA 1
ATOM 4562 C C . VAL B 1 103 ? 12.375 4.488 -31.641 1 28.16 103 VAL B C 1
ATOM 4564 O O . VAL B 1 103 ? 13.461 4.066 -32.062 1 28.16 103 VAL B O 1
ATOM 4567 N N . LYS B 1 104 ? 12.422 4.676 -30.312 1 33.59 104 LYS B N 1
ATOM 4568 C CA . LYS B 1 104 ? 12.977 3.516 -29.609 1 33.59 104 LYS B CA 1
ATOM 4569 C C . LYS B 1 104 ? 12.883 2.262 -30.484 1 33.59 104 LYS B C 1
ATOM 4571 O O . LYS B 1 104 ? 11.805 1.927 -30.984 1 33.59 104 LYS B O 1
ATOM 4576 N N . ARG B 1 105 ? 13.875 1.918 -31.062 1 32.66 105 ARG B N 1
ATOM 4577 C CA . ARG B 1 105 ? 13.883 0.685 -31.844 1 32.66 105 ARG B CA 1
ATOM 4578 C C . ARG B 1 105 ? 13.031 -0.392 -31.172 1 32.66 105 ARG B C 1
ATOM 4580 O O . ARG B 1 105 ? 13.133 -0.608 -29.969 1 32.66 105 ARG B O 1
ATOM 4587 N N . GLU B 1 106 ? 11.883 -0.632 -31.297 1 34.28 106 GLU B N 1
ATOM 4588 C CA . GLU B 1 106 ? 11.188 -1.876 -30.969 1 34.28 106 GLU B CA 1
ATOM 4589 C C . GLU B 1 106 ? 12.172 -2.975 -30.578 1 34.28 106 GLU B C 1
ATOM 4591 O O . GLU B 1 106 ? 12.945 -3.449 -31.422 1 34.28 106 GLU B O 1
ATOM 4596 N N . ARG B 1 107 ? 13.023 -2.74 -29.562 1 39.97 107 ARG B N 1
ATOM 4597 C CA . ARG B 1 107 ? 13.703 -4.016 -29.359 1 39.97 107 ARG B CA 1
ATOM 4598 C C . ARG B 1 107 ? 12.883 -5.168 -29.922 1 39.97 107 ARG B C 1
ATOM 4600 O O . ARG B 1 107 ? 11.758 -5.414 -29.469 1 39.97 107 ARG B O 1
ATOM 4607 N N . GLY B 1 108 ? 12.961 -5.262 -30.906 1 40.69 108 GLY B N 1
ATOM 4608 C CA . GLY B 1 108 ? 12.195 -6.074 -31.828 1 40.69 108 GLY B CA 1
ATOM 4609 C C . GLY B 1 108 ? 11.797 -7.422 -31.266 1 40.69 108 GLY B C 1
ATOM 4610 O O . GLY B 1 108 ? 12.414 -7.906 -30.312 1 40.69 108 GLY B O 1
ATOM 4611 N N . ALA B 1 109 ? 10.578 -7.707 -31.25 1 51.09 109 ALA B N 1
ATOM 4612 C CA . ALA B 1 109 ? 10.086 -9.07 -31.062 1 51.09 109 ALA B CA 1
ATOM 4613 C C . ALA B 1 109 ? 11.219 -10.086 -31.203 1 51.09 109 ALA B C 1
ATOM 4615 O O . ALA B 1 109 ? 11.25 -11.086 -30.484 1 51.09 109 ALA B O 1
ATOM 4616 N N . CYS B 1 110 ? 12.234 -9.492 -31.812 1 52.28 110 CYS B N 1
ATOM 4617 C CA . CYS B 1 110 ? 13.336 -10.414 -32.062 1 52.28 110 CYS B CA 1
ATOM 4618 C C . CYS B 1 110 ? 14.297 -10.469 -30.891 1 52.28 110 CYS B C 1
ATOM 4620 O O . CYS B 1 110 ? 14.758 -11.539 -30.516 1 52.28 110 CYS B O 1
ATOM 4622 N N . GLU B 1 111 ? 14.562 -9.242 -30.266 1 62.69 111 GLU B N 1
ATOM 4623 C CA . GLU B 1 111 ? 15.5 -9.219 -29.141 1 62.69 111 GLU B CA 1
ATOM 4624 C C . GLU B 1 111 ? 14.906 -9.891 -27.906 1 62.69 111 GLU B C 1
ATOM 4626 O O . GLU B 1 111 ? 15.609 -10.617 -27.203 1 62.69 111 GLU B O 1
ATOM 4631 N N . ALA B 1 112 ? 13.797 -9.797 -27.75 1 70.5 112 ALA B N 1
ATOM 4632 C CA . ALA B 1 112 ? 13.109 -10.453 -26.625 1 70.5 112 ALA B CA 1
ATOM 4633 C C . ALA B 1 112 ? 13.094 -11.961 -26.812 1 70.5 112 ALA B C 1
ATOM 4635 O O . ALA B 1 112 ? 13.258 -12.711 -25.844 1 70.5 112 ALA B O 1
ATOM 4636 N N . THR B 1 113 ? 13 -12.258 -28 1 77.94 113 THR B N 1
ATOM 4637 C CA . THR B 1 113 ? 12.969 -13.68 -28.297 1 77.94 113 THR B CA 1
ATOM 4638 C C . THR B 1 113 ? 14.344 -14.305 -28.094 1 77.94 113 THR B C 1
ATOM 4640 O O . THR B 1 113 ? 14.453 -15.406 -27.547 1 77.94 113 THR B O 1
ATOM 4643 N N . GLU B 1 114 ? 15.289 -13.531 -28.438 1 83.31 114 GLU B N 1
ATOM 4644 C CA . GLU B 1 114 ? 16.641 -14.039 -28.25 1 83.31 114 GLU B CA 1
ATOM 4645 C C . GLU B 1 114 ? 17.016 -14.125 -26.766 1 83.31 114 GLU B C 1
ATOM 4647 O O . GLU B 1 114 ? 17.656 -15.086 -26.344 1 83.31 114 GLU B O 1
ATOM 4652 N N . GLU B 1 115 ? 16.547 -13.234 -26.094 1 85.25 115 GLU B N 1
ATOM 4653 C CA . GLU B 1 115 ? 16.797 -13.25 -24.656 1 85.25 115 GLU B CA 1
ATOM 4654 C C . GLU B 1 115 ? 16.094 -14.422 -23.984 1 85.25 115 GLU B C 1
ATOM 4656 O O . GLU B 1 115 ? 16.656 -15.078 -23.109 1 85.25 115 GLU B O 1
ATOM 4661 N N . ALA B 1 116 ? 15.023 -14.68 -24.469 1 89.88 116 ALA B N 1
ATOM 4662 C CA . ALA B 1 116 ? 14.258 -15.789 -23.906 1 89.88 116 ALA B CA 1
ATOM 4663 C C . ALA B 1 116 ? 14.906 -17.125 -24.25 1 89.88 116 ALA B C 1
ATOM 4665 O O . ALA B 1 116 ? 14.93 -18.047 -23.422 1 89.88 116 ALA B O 1
ATOM 4666 N N . ARG B 1 117 ? 15.414 -17.188 -25.391 1 91.38 117 ARG B N 1
ATOM 4667 C CA . ARG B 1 117 ? 16.094 -18.406 -25.812 1 91.38 117 ARG B CA 1
ATOM 4668 C C . ARG B 1 117 ? 17.359 -18.641 -25 1 91.38 117 ARG B C 1
ATOM 4670 O O . ARG B 1 117 ? 17.625 -19.766 -24.578 1 91.38 117 ARG B O 1
ATOM 4677 N N . ASN B 1 118 ? 18 -17.609 -24.797 1 89.56 118 ASN B N 1
ATOM 4678 C CA . ASN B 1 118 ? 19.219 -17.703 -24 1 89.56 118 ASN B CA 1
ATOM 4679 C C . ASN B 1 118 ? 18.906 -18.109 -22.562 1 89.56 118 ASN B C 1
ATOM 4681 O O . ASN B 1 118 ? 19.625 -18.906 -21.953 1 89.56 118 ASN B O 1
ATOM 4685 N N . LEU B 1 119 ? 17.922 -17.562 -22.141 1 90.94 119 LEU B N 1
ATOM 4686 C CA . LEU B 1 119 ? 17.516 -17.906 -20.781 1 90.94 119 LEU B CA 1
ATOM 4687 C C . LEU B 1 119 ? 17.109 -19.375 -20.688 1 90.94 119 LEU B C 1
ATOM 4689 O O . LEU B 1 119 ? 17.5 -20.078 -19.766 1 90.94 119 LEU B O 1
ATOM 4693 N N . ALA B 1 120 ? 16.391 -19.781 -21.625 1 93.69 120 ALA B N 1
ATOM 4694 C CA . ALA B 1 120 ? 15.961 -21.188 -21.641 1 93.69 120 ALA B CA 1
ATOM 4695 C C . ALA B 1 120 ? 17.172 -22.125 -21.656 1 93.69 120 ALA B C 1
ATOM 4697 O O . ALA B 1 120 ? 17.219 -23.078 -20.875 1 93.69 120 ALA B O 1
ATOM 4698 N N . PHE B 1 121 ? 18.031 -21.781 -22.484 1 93 121 PHE B N 1
ATOM 4699 C CA . PHE B 1 121 ? 19.234 -22.594 -22.594 1 93 121 PHE B CA 1
ATOM 4700 C C . PHE B 1 121 ? 19.984 -22.609 -21.266 1 93 121 PHE B C 1
ATOM 4702 O O . PHE B 1 121 ? 20.422 -23.672 -20.812 1 93 121 PHE B O 1
ATOM 4709 N N . SER B 1 122 ? 20.094 -21.484 -20.672 1 91.06 122 SER B N 1
ATOM 4710 C CA . SER B 1 122 ? 20.812 -21.359 -19.406 1 91.06 122 SER B CA 1
ATOM 4711 C C . SER B 1 122 ? 20.141 -22.188 -18.312 1 91.06 122 SER B C 1
ATOM 4713 O O . SER B 1 122 ? 20.812 -22.891 -17.562 1 91.06 122 SER B O 1
ATOM 4715 N N . LEU B 1 123 ? 18.906 -22.172 -18.297 1 93.62 123 LEU B N 1
ATOM 4716 C CA . LEU B 1 123 ? 18.156 -22.859 -17.25 1 93.62 123 LEU B CA 1
ATOM 4717 C C . LEU B 1 123 ? 18.219 -24.375 -17.469 1 93.62 123 LEU B C 1
ATOM 4719 O O . LEU B 1 123 ? 18.391 -25.141 -16.516 1 93.62 123 LEU B O 1
ATOM 4723 N N . MET B 1 124 ? 18.156 -24.781 -18.656 1 94.19 124 MET B N 1
ATOM 4724 C CA . MET B 1 124 ? 18.062 -26.219 -18.953 1 94.19 124 MET B CA 1
ATOM 4725 C C . MET B 1 124 ? 19.422 -26.891 -18.781 1 94.19 124 MET B C 1
ATOM 4727 O O . MET B 1 124 ? 19.5 -28.078 -18.5 1 94.19 124 MET B O 1
ATOM 4731 N N . THR B 1 125 ? 20.453 -26.078 -18.922 1 92.69 125 THR B N 1
ATOM 4732 C CA . THR B 1 125 ? 21.781 -26.656 -18.906 1 92.69 125 THR B CA 1
ATOM 4733 C C . THR B 1 125 ? 22.406 -26.547 -17.516 1 92.69 125 THR B C 1
ATOM 4735 O O . THR B 1 125 ? 23.484 -27.078 -17.266 1 92.69 125 THR B O 1
ATOM 4738 N N . ARG B 1 126 ? 21.75 -25.938 -16.688 1 92.94 126 ARG B N 1
ATOM 4739 C CA . ARG B 1 126 ? 22.281 -25.766 -15.336 1 92.94 126 ARG B CA 1
ATOM 4740 C C . ARG B 1 126 ? 22.359 -27.109 -14.609 1 92.94 126 ARG B C 1
ATOM 4742 O O . ARG B 1 126 ? 21.438 -27.922 -14.695 1 92.94 126 ARG B O 1
ATOM 4749 N N . HIS B 1 127 ? 23.453 -27.328 -13.906 1 92.31 127 HIS B N 1
ATOM 4750 C CA . HIS B 1 127 ? 23.609 -28.562 -13.141 1 92.31 127 HIS B CA 1
ATOM 4751 C C . HIS B 1 127 ? 22.844 -28.5 -11.82 1 92.31 127 HIS B C 1
ATOM 4753 O O . HIS B 1 127 ? 22.984 -27.547 -11.07 1 92.31 127 HIS B O 1
ATOM 4759 N N . ARG B 1 128 ? 21.984 -29.562 -11.648 1 95.06 128 ARG B N 1
ATOM 4760 C CA . ARG B 1 128 ? 21.188 -29.672 -10.438 1 95.06 128 ARG B CA 1
ATOM 4761 C C . ARG B 1 128 ? 21.328 -31.047 -9.805 1 95.06 128 ARG B C 1
ATOM 4763 O O . ARG B 1 128 ? 21.672 -32.031 -10.484 1 95.06 128 ARG B O 1
ATOM 4770 N N . PRO B 1 129 ? 21.141 -31.109 -8.414 1 94.12 129 PRO B N 1
ATOM 4771 C CA . PRO B 1 129 ? 21.297 -32.406 -7.742 1 94.12 129 PRO B CA 1
ATOM 4772 C C . PRO B 1 129 ? 20.094 -33.312 -7.93 1 94.12 129 PRO B C 1
ATOM 4774 O O . PRO B 1 129 ? 19.625 -33.938 -6.969 1 94.12 129 PRO B O 1
ATOM 4777 N N . GLU B 1 130 ? 19.594 -33.438 -9.078 1 95.06 130 GLU B N 1
ATOM 4778 C CA . GLU B 1 130 ? 18.469 -34.312 -9.398 1 95.06 130 GLU B CA 1
ATOM 4779 C C . GLU B 1 130 ? 18.906 -35.75 -9.57 1 95.06 130 GLU B C 1
ATOM 4781 O O . GLU B 1 130 ? 19.797 -36.062 -10.367 1 95.06 130 GLU B O 1
ATOM 4786 N N . CYS B 1 131 ? 18.188 -36.719 -8.711 1 93.81 131 CYS B N 1
ATOM 4787 C CA . CYS B 1 131 ? 18.703 -38.062 -8.742 1 93.81 131 CYS B CA 1
ATOM 4788 C C . CYS B 1 131 ? 17.562 -39.094 -8.695 1 93.81 131 CYS B C 1
ATOM 4790 O O . CYS B 1 131 ? 17.812 -40.312 -8.727 1 93.81 131 CYS B O 1
ATOM 4792 N N . ILE B 1 132 ? 16.391 -38.656 -8.602 1 93.81 132 ILE B N 1
ATOM 4793 C CA . ILE B 1 132 ? 15.281 -39.594 -8.477 1 93.81 132 ILE B CA 1
ATOM 4794 C C . ILE B 1 132 ? 14.094 -39.125 -9.312 1 93.81 132 ILE B C 1
ATOM 4796 O O . ILE B 1 132 ? 13.836 -37.906 -9.398 1 93.81 132 ILE B O 1
ATOM 4800 N N . THR B 1 133 ? 13.414 -40.062 -9.93 1 94.12 133 THR B N 1
ATOM 4801 C CA . THR B 1 133 ? 12.203 -39.75 -10.672 1 94.12 133 THR B CA 1
ATOM 4802 C C . THR B 1 133 ? 10.969 -39.906 -9.781 1 94.12 133 THR B C 1
ATOM 4804 O O . THR B 1 133 ? 11.031 -40.531 -8.734 1 94.12 133 THR B O 1
ATOM 4807 N N . PHE B 1 134 ? 9.961 -39.25 -10.25 1 92.75 134 PHE B N 1
ATOM 4808 C CA . PHE B 1 134 ? 8.727 -39.344 -9.484 1 92.75 134 PHE B CA 1
ATOM 4809 C C . PHE B 1 134 ? 8.211 -40.781 -9.469 1 92.75 134 PHE B C 1
ATOM 4811 O O . PHE B 1 134 ? 7.699 -41.25 -8.445 1 92.75 134 PHE B O 1
ATOM 4818 N N . GLN B 1 135 ? 8.359 -41.531 -10.523 1 89.94 135 GLN B N 1
ATOM 4819 C CA . GLN B 1 135 ? 7.973 -42.938 -10.586 1 89.94 135 GLN B CA 1
ATOM 4820 C C . GLN B 1 135 ? 8.742 -43.75 -9.57 1 89.94 135 GLN B C 1
ATOM 4822 O O . GLN B 1 135 ? 8.172 -44.625 -8.922 1 89.94 135 GLN B O 1
ATOM 4827 N N . GLN B 1 136 ? 9.961 -43.438 -9.453 1 89.5 136 GLN B N 1
ATOM 4828 C CA . GLN B 1 136 ? 10.789 -44.125 -8.484 1 89.5 136 GLN B CA 1
ATOM 4829 C C . GLN B 1 136 ? 10.312 -43.875 -7.055 1 89.5 136 GLN B C 1
ATOM 4831 O O . GLN B 1 136 ? 10.352 -44.75 -6.207 1 89.5 136 GLN B O 1
ATOM 4836 N N . ILE B 1 137 ? 9.898 -42.625 -6.836 1 87.62 137 ILE B N 1
ATOM 4837 C CA . ILE B 1 137 ? 9.383 -42.281 -5.516 1 87.62 137 ILE B CA 1
ATOM 4838 C C . ILE B 1 137 ? 8.102 -43.094 -5.246 1 87.62 137 ILE B C 1
ATOM 4840 O O . ILE B 1 137 ? 7.918 -43.625 -4.152 1 87.62 137 ILE B O 1
ATOM 4844 N N . LYS B 1 138 ? 7.246 -43.219 -6.223 1 83.88 138 LYS B N 1
ATOM 4845 C CA . LYS B 1 138 ? 6 -43.969 -6.094 1 83.88 138 LYS B CA 1
ATOM 4846 C C . LYS B 1 138 ? 6.27 -45.438 -5.832 1 83.88 138 LYS B C 1
ATOM 4848 O O . LYS B 1 138 ? 5.605 -46.062 -5.004 1 83.88 138 LYS B O 1
ATOM 4853 N N . ASP B 1 139 ? 7.234 -45.844 -6.531 1 83 139 ASP B N 1
ATOM 4854 C CA . ASP B 1 139 ? 7.582 -47.281 -6.402 1 83 139 ASP B CA 1
ATOM 4855 C C . ASP B 1 139 ? 8.172 -47.562 -5.027 1 83 139 ASP B C 1
ATOM 4857 O O . ASP B 1 139 ? 7.918 -48.625 -4.449 1 83 139 ASP B O 1
ATOM 4861 N N . ASN B 1 140 ? 8.945 -46.625 -4.613 1 79.81 140 ASN B N 1
ATOM 4862 C CA . ASN B 1 140 ? 9.578 -46.781 -3.311 1 79.81 140 ASN B CA 1
ATOM 4863 C C . ASN B 1 140 ? 8.562 -46.719 -2.178 1 79.81 140 ASN B C 1
ATOM 4865 O O . ASN B 1 140 ? 8.742 -47.344 -1.13 1 79.81 140 ASN B O 1
ATOM 4869 N N . CYS B 1 141 ? 7.668 -45.812 -2.33 1 73.88 141 CYS B N 1
ATOM 4870 C CA . CYS B 1 141 ? 6.734 -45.594 -1.235 1 73.88 141 CYS B CA 1
ATOM 4871 C C . CYS B 1 141 ? 5.555 -46.531 -1.305 1 73.88 141 CYS B C 1
ATOM 4873 O O . CYS B 1 141 ? 4.668 -46.5 -0.447 1 73.88 141 CYS B O 1
ATOM 4875 N N . ALA B 1 142 ? 5.25 -47.156 -2.318 1 65.38 142 ALA B N 1
ATOM 4876 C CA . ALA B 1 142 ? 4.148 -48.125 -2.412 1 65.38 142 ALA B CA 1
ATOM 4877 C C . ALA B 1 142 ? 4.102 -49.031 -1.186 1 65.38 142 ALA B C 1
ATOM 4879 O O . ALA B 1 142 ? 3.049 -49.562 -0.845 1 65.38 142 ALA B O 1
ATOM 4880 N N . ASN B 1 143 ? 5.215 -48.969 -0.422 1 58.25 143 ASN B N 1
ATOM 4881 C CA . ASN B 1 143 ? 5.082 -49.688 0.841 1 58.25 143 ASN B CA 1
ATOM 4882 C C . ASN B 1 143 ? 4.574 -48.781 1.953 1 58.25 143 ASN B C 1
ATOM 4884 O O . ASN B 1 143 ? 5.008 -47.625 2.066 1 58.25 143 ASN B O 1
ATOM 4888 N N . GLU B 1 144 ? 3.34 -48.938 2.562 1 57.38 144 GLU B N 1
ATOM 4889 C CA . GLU B 1 144 ? 2.418 -48.219 3.443 1 57.38 144 GLU B CA 1
ATOM 4890 C C . GLU B 1 144 ? 3.174 -47.406 4.484 1 57.38 144 GLU B C 1
ATOM 4892 O O . GLU B 1 144 ? 2.781 -46.281 4.801 1 57.38 144 GLU B O 1
ATOM 4897 N N . LEU B 1 145 ? 4.133 -47.969 5.07 1 54.09 145 LEU B N 1
ATOM 4898 C CA . LEU B 1 145 ? 4.742 -47.406 6.27 1 54.09 145 LEU B CA 1
ATOM 4899 C C . LEU B 1 145 ? 5.5 -46.125 5.934 1 54.09 145 LEU B C 1
ATOM 4901 O O . LEU B 1 145 ? 5.617 -45.25 6.773 1 54.09 145 LEU B O 1
ATOM 4905 N N . ASP B 1 146 ? 5.824 -45.938 4.66 1 56.22 146 ASP B N 1
ATOM 4906 C CA . ASP B 1 146 ? 6.77 -44.875 4.285 1 56.22 146 ASP B CA 1
ATOM 4907 C C . ASP B 1 146 ? 6.047 -43.688 3.682 1 56.22 146 ASP B C 1
ATOM 4909 O O . ASP B 1 146 ? 6.672 -42.688 3.361 1 56.22 146 ASP B O 1
ATOM 4913 N N . LEU B 1 147 ? 4.801 -43.844 3.621 1 56.59 147 LEU B N 1
ATOM 4914 C CA . LEU B 1 147 ? 4.016 -42.844 2.9 1 56.59 147 LEU B CA 1
ATOM 4915 C C . LEU B 1 147 ? 4.098 -41.5 3.592 1 56.59 147 LEU B C 1
ATOM 4917 O O . LEU B 1 147 ? 4.023 -40.438 2.934 1 56.59 147 LEU B O 1
ATOM 4921 N N . LEU B 1 148 ? 4.348 -41.656 4.949 1 57.84 148 LEU B N 1
ATOM 4922 C CA . LEU B 1 148 ? 4.242 -40.406 5.684 1 57.84 148 LEU B CA 1
ATOM 4923 C C . LEU B 1 148 ? 5.609 -39.719 5.824 1 57.84 148 LEU B C 1
ATOM 4925 O O . LEU B 1 148 ? 5.699 -38.562 6.18 1 57.84 148 LEU B O 1
ATOM 4929 N N . ALA B 1 149 ? 6.629 -40.531 5.457 1 61.19 149 ALA B N 1
ATOM 4930 C CA . ALA B 1 149 ? 7.965 -39.969 5.68 1 61.19 149 ALA B CA 1
ATOM 4931 C C . ALA B 1 149 ? 8.406 -39.125 4.5 1 61.19 149 ALA B C 1
ATOM 4933 O O . ALA B 1 149 ? 8.219 -39.5 3.342 1 61.19 149 ALA B O 1
ATOM 4934 N N . GLN B 1 150 ? 8.633 -37.812 4.703 1 67.94 150 GLN B N 1
ATOM 4935 C CA . GLN B 1 150 ? 9.219 -36.969 3.68 1 67.94 150 GLN B CA 1
ATOM 4936 C C . GLN B 1 150 ? 10.703 -37.281 3.486 1 67.94 150 GLN B C 1
ATOM 4938 O O . GLN B 1 150 ? 11.555 -36.688 4.156 1 67.94 150 GLN B O 1
ATOM 4943 N N . LYS B 1 151 ? 10.875 -38.281 2.547 1 77.62 151 LYS B N 1
ATOM 4944 C CA . LYS B 1 151 ? 12.227 -38.812 2.328 1 77.62 151 LYS B CA 1
ATOM 4945 C C . LYS B 1 151 ? 12.938 -38 1.24 1 77.62 151 LYS B C 1
ATOM 4947 O O . LYS B 1 151 ? 14.172 -37.938 1.223 1 77.62 151 LYS B O 1
ATOM 4952 N N . TYR B 1 152 ? 12.07 -37.375 0.447 1 88 152 TYR B N 1
ATOM 4953 C CA . TYR B 1 152 ? 12.68 -36.719 -0.703 1 88 152 TYR B CA 1
ATOM 4954 C C . TYR B 1 152 ? 12.281 -35.25 -0.752 1 88 152 TYR B C 1
ATOM 4956 O O . TYR B 1 152 ? 11.281 -34.844 -0.151 1 88 152 TYR B O 1
ATOM 4964 N N . SER B 1 153 ? 13.281 -34.5 -1.413 1 90.5 153 SER B N 1
ATOM 4965 C CA . SER B 1 153 ? 13.008 -33.094 -1.623 1 90.5 153 SER B CA 1
ATOM 4966 C C . SER B 1 153 ? 12.898 -32.75 -3.109 1 90.5 153 SER B C 1
ATOM 4968 O O . SER B 1 153 ? 13.359 -33.531 -3.955 1 90.5 153 SER B O 1
ATOM 4970 N N . ILE B 1 154 ? 12.328 -31.688 -3.418 1 92.44 154 ILE B N 1
ATOM 4971 C CA . ILE B 1 154 ? 12.133 -31.25 -4.797 1 92.44 154 ILE B CA 1
ATOM 4972 C C . ILE B 1 154 ? 13.484 -31.078 -5.48 1 92.44 154 ILE B C 1
ATOM 4974 O O . ILE B 1 154 ? 13.602 -31.234 -6.695 1 92.44 154 ILE B O 1
ATOM 4978 N N . GLU B 1 155 ? 14.508 -30.844 -4.633 1 93 155 GLU B N 1
ATOM 4979 C CA . GLU B 1 155 ? 15.844 -30.641 -5.188 1 93 155 GLU B CA 1
ATOM 4980 C C . GLU B 1 155 ? 16.391 -31.922 -5.809 1 93 155 GLU B C 1
ATOM 4982 O O . GLU B 1 155 ? 17.188 -31.875 -6.742 1 93 155 GLU B O 1
ATOM 4987 N N . GLN B 1 156 ? 15.828 -33 -5.336 1 94.31 156 GLN B N 1
ATOM 4988 C CA . GLN B 1 156 ? 16.312 -34.312 -5.793 1 94.31 156 GLN B CA 1
ATOM 4989 C C . GLN B 1 156 ? 15.484 -34.844 -6.961 1 94.31 156 GLN B C 1
ATOM 4991 O O . GLN B 1 156 ? 15.914 -35.719 -7.684 1 94.31 156 GLN B O 1
ATOM 4996 N N . LEU B 1 157 ? 14.336 -34.312 -7.035 1 95.19 157 LEU B N 1
ATOM 4997 C CA . LEU B 1 157 ? 13.406 -34.812 -8.039 1 95.19 157 LEU B CA 1
ATOM 4998 C C . LEU B 1 157 ? 13.781 -34.312 -9.43 1 95.19 157 LEU B C 1
ATOM 5000 O O . LEU B 1 157 ? 14.094 -33.125 -9.594 1 95.19 157 LEU B O 1
ATOM 5004 N N . THR B 1 158 ? 13.75 -35.219 -10.367 1 96.38 158 THR B N 1
ATOM 5005 C CA . THR B 1 158 ? 14.094 -34.844 -11.742 1 96.38 158 THR B CA 1
ATOM 5006 C C . THR B 1 158 ? 13.023 -33.938 -12.344 1 96.38 158 THR B C 1
ATOM 5008 O O . THR B 1 158 ? 11.828 -34.188 -12.172 1 96.38 158 THR B O 1
ATOM 5011 N N . THR B 1 159 ? 13.57 -32.875 -13.023 1 97.25 159 THR B N 1
ATOM 5012 C CA . THR B 1 159 ? 12.68 -31.906 -13.648 1 97.25 159 THR B CA 1
ATOM 5013 C C . THR B 1 159 ? 12.352 -32.312 -15.078 1 97.25 159 THR B C 1
ATOM 5015 O O . THR B 1 159 ? 13.242 -32.656 -15.859 1 97.25 159 THR B O 1
ATOM 5018 N N . TYR B 1 160 ? 11.094 -32.344 -15.414 1 98.06 160 TYR B N 1
ATOM 5019 C CA . TYR B 1 160 ? 10.688 -32.531 -16.797 1 98.06 160 TYR B CA 1
ATOM 5020 C C . TYR B 1 160 ? 10.445 -31.203 -17.484 1 98.06 160 TYR B C 1
ATOM 5022 O O . TYR B 1 160 ? 9.594 -30.422 -17.047 1 98.06 160 TYR B O 1
ATOM 5030 N N . TRP B 1 161 ? 11.188 -30.922 -18.5 1 98 161 TRP B N 1
ATOM 5031 C CA . TRP B 1 161 ? 10.984 -29.719 -19.281 1 98 161 TRP B CA 1
ATOM 5032 C C . TRP B 1 161 ? 9.906 -29.922 -20.344 1 98 161 TRP B C 1
ATOM 5034 O O . TRP B 1 161 ? 10.117 -30.641 -21.328 1 98 161 TRP B O 1
ATOM 5044 N N . LEU B 1 162 ? 8.844 -29.297 -20.156 1 98.19 162 LEU B N 1
ATOM 5045 C CA . LEU B 1 162 ? 7.68 -29.484 -21.016 1 98.19 162 LEU B CA 1
ATOM 5046 C C . LEU B 1 162 ? 7.918 -28.875 -22.391 1 98.19 162 LEU B C 1
ATOM 5048 O O . LEU B 1 162 ? 8.422 -27.75 -22.5 1 98.19 162 LEU B O 1
ATOM 5052 N N . GLN B 1 163 ? 7.617 -29.656 -23.344 1 96.62 163 GLN B N 1
ATOM 5053 C CA . GLN B 1 163 ? 7.66 -29.141 -24.703 1 96.62 163 GLN B CA 1
ATOM 5054 C C . GLN B 1 163 ? 6.293 -28.625 -25.141 1 96.62 163 GLN B C 1
ATOM 5056 O O . GLN B 1 163 ? 5.262 -29.109 -24.672 1 96.62 163 GLN B O 1
ATOM 5061 N N . PRO B 1 164 ? 6.5 -27.625 -26.125 1 94.25 164 PRO B N 1
ATOM 5062 C CA . PRO B 1 164 ? 5.207 -27.156 -26.641 1 94.25 164 PRO B CA 1
ATOM 5063 C C . PRO B 1 164 ? 4.395 -28.266 -27.297 1 94.25 164 PRO B C 1
ATOM 5065 O O . PRO B 1 164 ? 4.938 -29.047 -28.078 1 94.25 164 PRO B O 1
ATOM 5068 N N . GLY B 1 165 ? 3.299 -28.594 -27 1 92.81 165 GLY B N 1
ATOM 5069 C CA . GLY B 1 165 ? 2.449 -29.641 -27.547 1 92.81 165 GLY B CA 1
ATOM 5070 C C . GLY B 1 165 ? 2.242 -30.812 -26.594 1 92.81 165 GLY B C 1
ATOM 5071 O O . GLY B 1 165 ? 1.336 -31.625 -26.797 1 92.81 165 GLY B O 1
ATOM 5072 N N . ASP B 1 166 ? 3.15 -30.859 -25.656 1 95.81 166 ASP B N 1
ATOM 5073 C CA . ASP B 1 166 ? 2.986 -31.922 -24.656 1 95.81 166 ASP B CA 1
ATOM 5074 C C . ASP B 1 166 ? 1.666 -31.766 -23.906 1 95.81 166 ASP B C 1
ATOM 5076 O O . ASP B 1 166 ? 1.144 -30.656 -23.781 1 95.81 166 ASP B O 1
ATOM 5080 N N . ASP B 1 167 ? 1.176 -32.875 -23.469 1 96.88 167 ASP B N 1
ATOM 5081 C CA . ASP B 1 167 ? -0.034 -32.875 -22.656 1 96.88 167 ASP B CA 1
ATOM 5082 C C . ASP B 1 167 ? 0.279 -32.531 -21.203 1 96.88 167 ASP B C 1
ATOM 5084 O O . ASP B 1 167 ? 0.999 -33.25 -20.531 1 96.88 167 ASP B O 1
ATOM 5088 N N . PHE B 1 168 ? -0.312 -31.484 -20.75 1 97.44 168 PHE B N 1
ATOM 5089 C CA . PHE B 1 168 ? -0.063 -31.016 -19.391 1 97.44 168 PHE B CA 1
ATOM 5090 C C . PHE B 1 168 ? -0.46 -32.062 -18.359 1 97.44 168 PHE B C 1
ATOM 5092 O O . PHE B 1 168 ? 0.288 -32.344 -17.422 1 97.44 168 PHE B O 1
ATOM 5099 N N . GLU B 1 169 ? -1.615 -32.656 -18.547 1 97.69 169 GLU B N 1
ATOM 5100 C CA . GLU B 1 169 ? -2.145 -33.625 -17.594 1 97.69 169 GLU B CA 1
ATOM 5101 C C . GLU B 1 169 ? -1.221 -34.844 -17.469 1 97.69 169 GLU B C 1
ATOM 5103 O O . GLU B 1 169 ? -0.887 -35.281 -16.359 1 97.69 169 GLU B O 1
ATOM 5108 N N . GLU B 1 170 ? -0.806 -35.312 -18.547 1 97.56 170 GLU B N 1
ATOM 5109 C CA . GLU B 1 170 ? 0.075 -36.469 -18.562 1 97.56 170 GLU B CA 1
ATOM 5110 C C . GLU B 1 170 ? 1.43 -36.156 -17.938 1 97.56 170 GLU B C 1
ATOM 5112 O O . GLU B 1 170 ? 1.966 -36.938 -17.156 1 97.56 170 GLU B O 1
ATOM 5117 N N . ALA B 1 171 ? 1.947 -35.031 -18.281 1 97.81 171 ALA B N 1
ATOM 5118 C CA . ALA B 1 171 ? 3.248 -34.625 -17.75 1 97.81 171 ALA B CA 1
ATOM 5119 C C . ALA B 1 171 ? 3.205 -34.5 -16.234 1 97.81 171 ALA B C 1
ATOM 5121 O O . ALA B 1 171 ? 4.117 -34.938 -15.531 1 97.81 171 ALA B O 1
ATOM 5122 N N . ILE B 1 172 ? 2.152 -33.875 -15.727 1 96.06 172 ILE B N 1
ATOM 5123 C CA . ILE B 1 172 ? 2.004 -33.688 -14.289 1 96.06 172 ILE B CA 1
ATOM 5124 C C . ILE B 1 172 ? 1.847 -35.031 -13.594 1 96.06 172 ILE B C 1
ATOM 5126 O O . ILE B 1 172 ? 2.459 -35.281 -12.555 1 96.06 172 ILE B O 1
ATOM 5130 N N . ARG B 1 173 ? 1.072 -35.906 -14.219 1 94 173 ARG B N 1
ATOM 5131 C CA . ARG B 1 173 ? 0.812 -37.219 -13.648 1 94 173 ARG B CA 1
ATOM 5132 C C . ARG B 1 173 ? 2.092 -38.062 -13.57 1 94 173 ARG B C 1
ATOM 5134 O O . ARG B 1 173 ? 2.352 -38.719 -12.562 1 94 173 ARG B O 1
ATOM 5141 N N . VAL B 1 174 ? 2.904 -37.906 -14.578 1 95.31 174 VAL B N 1
ATOM 5142 C CA . VAL B 1 174 ? 4.059 -38.781 -14.719 1 95.31 174 VAL B CA 1
ATOM 5143 C C . VAL B 1 174 ? 5.254 -38.188 -13.969 1 95.31 174 VAL B C 1
ATOM 5145 O O . VAL B 1 174 ? 5.977 -38.938 -13.281 1 95.31 174 VAL B O 1
ATOM 5148 N N . TYR B 1 175 ? 5.43 -36.906 -14.016 1 95.88 175 TYR B N 1
ATOM 5149 C CA . TYR B 1 175 ? 6.703 -36.344 -13.57 1 95.88 175 TYR B CA 1
ATOM 5150 C C . TYR B 1 175 ? 6.523 -35.531 -12.305 1 95.88 175 TYR B C 1
ATOM 5152 O O . TYR B 1 175 ? 7.469 -35.344 -11.531 1 95.88 175 TYR B O 1
ATOM 5160 N N . ALA B 1 176 ? 5.359 -34.906 -12.031 1 94.69 176 ALA B N 1
ATOM 5161 C CA . ALA B 1 176 ? 4.988 -34.094 -10.875 1 94.69 176 ALA B CA 1
ATOM 5162 C C . ALA B 1 176 ? 5.766 -32.781 -10.844 1 94.69 176 ALA B C 1
ATOM 5164 O O . ALA B 1 176 ? 5.207 -31.75 -10.523 1 94.69 176 ALA B O 1
ATOM 5165 N N . LYS B 1 177 ? 7.09 -32.844 -11.078 1 97.06 177 LYS B N 1
ATOM 5166 C CA . LYS B 1 177 ? 7.914 -31.656 -11.203 1 97.06 177 LYS B CA 1
ATOM 5167 C C . LYS B 1 177 ? 8.117 -31.281 -12.664 1 97.06 177 LYS B C 1
ATOM 5169 O O . LYS B 1 177 ? 8.844 -31.953 -13.391 1 97.06 177 LYS B O 1
ATOM 5174 N N . VAL B 1 178 ? 7.508 -30.188 -13.07 1 98.19 178 VAL B N 1
ATOM 5175 C CA . VAL B 1 178 ? 7.48 -29.781 -14.469 1 98.19 178 VAL B CA 1
ATOM 5176 C C . VAL B 1 178 ? 7.969 -28.344 -14.609 1 98.19 178 VAL B C 1
ATOM 5178 O O . VAL B 1 178 ? 7.609 -27.484 -13.805 1 98.19 178 VAL B O 1
ATOM 5181 N N . ALA B 1 179 ? 8.82 -28.094 -15.562 1 98.31 179 ALA B N 1
ATOM 5182 C CA . ALA B 1 179 ? 9.297 -26.75 -15.875 1 98.31 179 ALA B CA 1
ATOM 5183 C C . ALA B 1 179 ? 8.906 -26.344 -17.297 1 98.31 179 ALA B C 1
ATOM 5185 O O . ALA B 1 179 ? 8.969 -27.156 -18.219 1 98.31 179 ALA B O 1
ATOM 5186 N N . LEU B 1 180 ? 8.508 -25.125 -17.422 1 98.19 180 LEU B N 1
ATOM 5187 C CA . LEU B 1 180 ? 8.203 -24.578 -18.734 1 98.19 180 LEU B CA 1
ATOM 5188 C C . LEU B 1 180 ? 9.375 -23.766 -19.281 1 98.19 180 LEU B C 1
ATOM 5190 O O . LEU B 1 180 ? 10.156 -23.219 -18.5 1 98.19 180 LEU B O 1
ATOM 5194 N N . ARG B 1 181 ? 9.43 -23.719 -20.562 1 97.19 181 ARG B N 1
ATOM 5195 C CA . ARG B 1 181 ? 10.453 -22.906 -21.219 1 97.19 181 ARG B CA 1
ATOM 5196 C C . ARG B 1 181 ? 9.977 -21.484 -21.422 1 97.19 181 ARG B C 1
ATOM 5198 O O . ARG B 1 181 ? 8.891 -21.25 -21.953 1 97.19 181 ARG B O 1
ATOM 5205 N N . PRO B 1 182 ? 10.805 -20.578 -21.031 1 94.81 182 PRO B N 1
ATOM 5206 C CA . PRO B 1 182 ? 10.383 -19.172 -21.172 1 94.81 182 PRO B CA 1
ATOM 5207 C C . PRO B 1 182 ? 10.32 -18.719 -22.625 1 94.81 182 PRO B C 1
ATOM 5209 O O . PRO B 1 182 ? 9.719 -17.688 -22.922 1 94.81 182 PRO B O 1
ATOM 5212 N N . ASP B 1 183 ? 10.938 -19.359 -23.547 1 94.44 183 ASP B N 1
ATOM 5213 C CA . ASP B 1 183 ? 10.984 -18.984 -24.953 1 94.44 183 ASP B CA 1
ATOM 5214 C C . ASP B 1 183 ? 9.828 -19.594 -25.734 1 94.44 183 ASP B C 1
ATOM 5216 O O . ASP B 1 183 ? 9.703 -19.391 -26.953 1 94.44 183 ASP B O 1
ATOM 5220 N N . CYS B 1 184 ? 9.008 -20.344 -25.016 1 95 184 CYS B N 1
ATOM 5221 C CA . CYS B 1 184 ? 7.91 -21.031 -25.688 1 95 184 CYS B CA 1
ATOM 5222 C C . CYS B 1 184 ? 6.562 -20.516 -25.188 1 95 184 CYS B C 1
ATOM 5224 O O . CYS B 1 184 ? 6.48 -19.922 -24.109 1 95 184 CYS B O 1
ATOM 5226 N N . LYS B 1 185 ? 5.637 -20.703 -26.016 1 95.38 185 LYS B N 1
ATOM 5227 C CA . LYS B 1 185 ? 4.242 -20.469 -25.656 1 95.38 185 LYS B CA 1
ATOM 5228 C C . LYS B 1 185 ? 3.463 -21.781 -25.562 1 95.38 185 LYS B C 1
ATOM 5230 O O . LYS B 1 185 ? 3.635 -22.656 -26.406 1 95.38 185 LYS B O 1
ATOM 5235 N N . TYR B 1 186 ? 2.719 -21.891 -24.562 1 97.5 186 TYR B N 1
ATOM 5236 C CA . TYR B 1 186 ? 1.946 -23.109 -24.344 1 97.5 186 TYR B CA 1
ATOM 5237 C C . TYR B 1 186 ? 0.453 -22.844 -24.484 1 97.5 186 TYR B C 1
ATOM 5239 O O . TYR B 1 186 ? 0.003 -21.703 -24.312 1 97.5 186 TYR B O 1
ATOM 5247 N N . LYS B 1 187 ? -0.228 -23.891 -24.828 1 96.81 187 LYS B N 1
ATOM 5248 C CA . LYS B 1 187 ? -1.67 -23.766 -25.016 1 96.81 187 LYS B CA 1
ATOM 5249 C C . LYS B 1 187 ? -2.42 -24.875 -24.266 1 96.81 187 LYS B C 1
ATOM 5251 O O . LYS B 1 187 ? -2.012 -26.031 -24.281 1 96.81 187 LYS B O 1
ATOM 5256 N N . ILE B 1 188 ? -3.418 -24.469 -23.547 1 97.56 188 ILE B N 1
ATOM 5257 C CA . ILE B 1 188 ? -4.328 -25.422 -22.922 1 97.56 188 ILE B CA 1
ATOM 5258 C C . ILE B 1 188 ? -5.586 -25.578 -23.766 1 97.56 188 ILE B C 1
ATOM 5260 O O . ILE B 1 188 ? -6.41 -24.656 -23.828 1 97.56 188 ILE B O 1
ATOM 5264 N N . SER B 1 189 ? -5.738 -26.688 -24.328 1 95.56 189 SER B N 1
ATOM 5265 C CA . SER B 1 189 ? -6.84 -26.875 -25.266 1 95.56 189 SER B CA 1
ATOM 5266 C C . SER B 1 189 ? -7.922 -27.781 -24.672 1 95.56 189 SER B C 1
ATOM 5268 O O . SER B 1 189 ? -8.977 -27.969 -25.281 1 95.56 189 SER B O 1
ATOM 5270 N N . LYS B 1 190 ? -7.598 -28.312 -23.609 1 96.5 190 LYS B N 1
ATOM 5271 C CA . LYS B 1 190 ? -8.57 -29.141 -22.891 1 96.5 190 LYS B CA 1
ATOM 5272 C C . LYS B 1 190 ? -8.352 -29.047 -21.375 1 96.5 190 LYS B C 1
ATOM 5274 O O . LYS B 1 190 ? -7.297 -28.609 -20.922 1 96.5 190 LYS B O 1
ATOM 5279 N N . LEU B 1 191 ? -9.359 -29.516 -20.703 1 97.56 191 LEU B N 1
ATOM 5280 C CA . LEU B 1 191 ? -9.281 -29.547 -19.25 1 97.56 191 LEU B CA 1
ATOM 5281 C C . LEU B 1 191 ? -8.07 -30.344 -18.781 1 97.56 191 LEU B C 1
ATOM 5283 O O . LEU B 1 191 ? -7.805 -31.438 -19.281 1 97.56 191 LEU B O 1
ATOM 5287 N N . VAL B 1 192 ? -7.305 -29.797 -17.859 1 98.31 192 VAL B N 1
ATOM 5288 C CA . VAL B 1 192 ? -6.191 -30.484 -17.203 1 98.31 192 VAL B CA 1
ATOM 5289 C C . VAL B 1 192 ? -6.609 -30.922 -15.805 1 98.31 192 VAL B C 1
ATOM 5291 O O . VAL B 1 192 ? -6.738 -30.094 -14.898 1 98.31 192 VAL B O 1
ATOM 5294 N N . ASN B 1 193 ? -6.797 -32.188 -15.688 1 97.31 193 ASN B N 1
ATOM 5295 C CA . ASN B 1 193 ? -7.156 -32.719 -14.383 1 97.31 193 ASN B CA 1
ATOM 5296 C C . ASN B 1 193 ? -5.922 -33.125 -13.57 1 97.31 193 ASN B C 1
ATOM 5298 O O . ASN B 1 193 ? -5.16 -34 -13.969 1 97.31 193 ASN B O 1
ATOM 5302 N N . ILE B 1 194 ? -5.738 -32.438 -12.422 1 96.56 194 ILE B N 1
ATOM 5303 C CA . ILE B 1 194 ? -4.582 -32.688 -11.57 1 96.56 194 ILE B CA 1
ATOM 5304 C C . ILE B 1 194 ? -5.008 -33.531 -10.359 1 96.56 194 ILE B C 1
ATOM 5306 O O . ILE B 1 194 ? -5.805 -33.062 -9.539 1 96.56 194 ILE B O 1
ATOM 5310 N N . ARG B 1 195 ? -4.398 -34.688 -10.211 1 93.25 195 ARG B N 1
ATOM 5311 C CA . ARG B 1 195 ? -4.828 -35.625 -9.172 1 93.25 195 ARG B CA 1
ATOM 5312 C C . ARG B 1 195 ? -3.666 -36 -8.258 1 93.25 195 ARG B C 1
ATOM 5314 O O . ARG B 1 195 ? -3.789 -36.906 -7.422 1 93.25 195 ARG B O 1
ATOM 5321 N N . ASN B 1 196 ? -2.531 -35.406 -8.43 1 89.75 196 ASN B N 1
ATOM 5322 C CA . ASN B 1 196 ? -1.392 -35.562 -7.531 1 89.75 196 ASN B CA 1
ATOM 5323 C C . ASN B 1 196 ? -0.714 -34.25 -7.234 1 89.75 196 ASN B C 1
ATOM 5325 O O . ASN B 1 196 ? -0.962 -33.25 -7.922 1 89.75 196 ASN B O 1
ATOM 5329 N N . CYS B 1 197 ? 0.079 -34.312 -6.148 1 91.69 197 CYS B N 1
ATOM 5330 C CA . CYS B 1 197 ? 0.897 -33.125 -5.875 1 91.69 197 CYS B CA 1
ATOM 5331 C C . CYS B 1 197 ? 1.847 -32.844 -7.035 1 91.69 197 CYS B C 1
ATOM 5333 O O . CYS B 1 197 ? 2.359 -33.781 -7.664 1 91.69 197 CYS B O 1
ATOM 5335 N N . CYS B 1 198 ? 2.016 -31.594 -7.285 1 94.88 198 CYS B N 1
ATOM 5336 C CA . CYS B 1 198 ? 2.93 -31.234 -8.367 1 94.88 198 CYS B CA 1
ATOM 5337 C C . CYS B 1 198 ? 3.543 -29.859 -8.133 1 94.88 198 CYS B C 1
ATOM 5339 O O . CYS B 1 198 ? 3.061 -29.094 -7.297 1 94.88 198 CYS B O 1
ATOM 5341 N N . TYR B 1 199 ? 4.676 -29.672 -8.758 1 96.94 199 TYR B N 1
ATOM 5342 C CA . TYR B 1 199 ? 5.41 -28.406 -8.766 1 96.94 199 TYR B CA 1
ATOM 5343 C C . TYR B 1 199 ? 5.707 -27.969 -10.188 1 96.94 199 TYR B C 1
ATOM 5345 O O . TYR B 1 199 ? 6.516 -28.578 -10.883 1 96.94 199 TYR B O 1
ATOM 5353 N N . ILE B 1 200 ? 5.012 -26.891 -10.594 1 98.12 200 ILE B N 1
ATOM 5354 C CA . ILE B 1 200 ? 5.191 -26.375 -11.945 1 98.12 200 ILE B CA 1
ATOM 5355 C C . ILE B 1 200 ? 5.922 -25.031 -11.891 1 98.12 200 ILE B C 1
ATOM 5357 O O . ILE B 1 200 ? 5.434 -24.078 -11.289 1 98.12 200 ILE B O 1
ATOM 5361 N N . SER B 1 201 ? 7.055 -24.953 -12.484 1 97.5 201 SER B N 1
ATOM 5362 C CA . SER B 1 201 ? 7.805 -23.719 -12.625 1 97.5 201 SER B CA 1
ATOM 5363 C C . SER B 1 201 ? 7.66 -23.141 -14.031 1 97.5 201 SER B C 1
ATOM 5365 O O . SER B 1 201 ? 8.133 -23.734 -15 1 97.5 201 SER B O 1
ATOM 5367 N N . GLY B 1 202 ? 7.113 -21.969 -14.094 1 97.5 202 GLY B N 1
ATOM 5368 C CA . GLY B 1 202 ? 6.816 -21.391 -15.391 1 97.5 202 GLY B CA 1
ATOM 5369 C C . GLY B 1 202 ? 7.969 -20.594 -15.969 1 97.5 202 GLY B C 1
ATOM 5370 O O . GLY B 1 202 ? 8.031 -20.359 -17.172 1 97.5 202 GLY B O 1
ATOM 5371 N N . ASN B 1 203 ? 8.852 -20.141 -15.172 1 96 203 ASN B N 1
ATOM 5372 C CA . ASN B 1 203 ? 10 -19.344 -15.609 1 96 203 ASN B CA 1
ATOM 5373 C C . ASN B 1 203 ? 9.562 -18.188 -16.5 1 96 203 ASN B C 1
ATOM 5375 O O . ASN B 1 203 ? 10.266 -17.828 -17.453 1 96 203 ASN B O 1
ATOM 5379 N N . GLY B 1 204 ? 8.391 -17.734 -16.312 1 95 204 GLY B N 1
ATOM 5380 C CA . GLY B 1 204 ? 7.898 -16.594 -17.062 1 95 204 GLY B CA 1
ATOM 5381 C C . GLY B 1 204 ? 7.215 -16.984 -18.359 1 95 204 GLY B C 1
ATOM 5382 O O . GLY B 1 204 ? 6.91 -16.125 -19.188 1 95 204 GLY B O 1
ATOM 5383 N N . ALA B 1 205 ? 6.957 -18.219 -18.609 1 97.12 205 ALA B N 1
ATOM 5384 C CA . ALA B 1 205 ? 6.332 -18.672 -19.859 1 97.12 205 ALA B CA 1
ATOM 5385 C C . ALA B 1 205 ? 4.875 -18.234 -19.922 1 97.12 205 ALA B C 1
ATOM 5387 O O . ALA B 1 205 ? 4.223 -18.047 -18.891 1 97.12 205 ALA B O 1
ATOM 5388 N N . GLU B 1 206 ? 4.465 -18.141 -21.125 1 96.81 206 GLU B N 1
ATOM 5389 C CA . GLU B 1 206 ? 3.068 -17.797 -21.359 1 96.81 206 GLU B CA 1
ATOM 5390 C C . GLU B 1 206 ? 2.234 -19.047 -21.656 1 96.81 206 GLU B C 1
ATOM 5392 O O . GLU B 1 206 ? 2.65 -19.906 -22.438 1 96.81 206 GLU B O 1
ATOM 5397 N N . VAL B 1 207 ? 1.177 -19.156 -20.984 1 98.12 207 VAL B N 1
ATOM 5398 C CA . VAL B 1 207 ? 0.222 -20.234 -21.203 1 98.12 207 VAL B CA 1
ATOM 5399 C C . VAL B 1 207 ? -1.132 -19.656 -21.609 1 98.12 207 VAL B C 1
ATOM 5401 O O . VAL B 1 207 ? -1.792 -18.984 -20.812 1 98.12 207 VAL B O 1
ATOM 5404 N N . GLU B 1 208 ? -1.527 -19.938 -22.828 1 97.75 208 GLU B N 1
ATOM 5405 C CA . GLU B 1 208 ? -2.814 -19.469 -23.328 1 97.75 208 GLU B CA 1
ATOM 5406 C C . GLU B 1 208 ? -3.904 -20.516 -23.125 1 97.75 208 GLU B C 1
ATOM 5408 O O . GLU B 1 208 ? -3.754 -21.672 -23.516 1 97.75 208 GLU B O 1
ATOM 5413 N N . ILE B 1 209 ? -4.906 -20.109 -22.469 1 97.94 209 ILE B N 1
ATOM 5414 C CA . ILE B 1 209 ? -6.039 -21 -22.266 1 97.94 209 ILE B CA 1
ATOM 5415 C C . ILE B 1 209 ? -7.043 -20.844 -23.391 1 97.94 209 ILE B C 1
ATOM 5417 O O . ILE B 1 209 ? -7.633 -19.781 -23.562 1 97.94 209 ILE B O 1
ATOM 5421 N N . ASP B 1 210 ? -7.188 -21.844 -24.188 1 94.44 210 ASP B N 1
ATOM 5422 C CA . ASP B 1 210 ? -8.102 -21.859 -25.328 1 94.44 210 ASP B CA 1
ATOM 5423 C C . ASP B 1 210 ? -8.875 -23.172 -25.375 1 94.44 210 ASP B C 1
ATOM 5425 O O . ASP B 1 210 ? -8.539 -24.078 -26.141 1 94.44 210 ASP B O 1
ATOM 5429 N N . THR B 1 211 ? -9.797 -23.281 -24.531 1 95.44 211 THR B N 1
ATOM 5430 C CA . THR B 1 211 ? -10.633 -24.469 -24.469 1 95.44 211 THR B CA 1
ATOM 5431 C C . THR B 1 211 ? -12.102 -24.094 -24.281 1 95.44 211 THR B C 1
ATOM 5433 O O . THR B 1 211 ? -12.414 -23.016 -23.781 1 95.44 211 THR B O 1
ATOM 5436 N N . GLU B 1 212 ? -12.914 -24.938 -24.719 1 94.25 212 GLU B N 1
ATOM 5437 C CA . GLU B 1 212 ? -14.352 -24.734 -24.547 1 94.25 212 GLU B CA 1
ATOM 5438 C C . GLU B 1 212 ? -14.828 -25.297 -23.219 1 94.25 212 GLU B C 1
ATOM 5440 O O . GLU B 1 212 ? -15.977 -25.078 -22.812 1 94.25 212 GLU B O 1
ATOM 5445 N N . ASP B 1 213 ? -13.906 -25.969 -22.562 1 96 213 ASP B N 1
ATOM 5446 C CA . ASP B 1 213 ? -14.266 -26.516 -21.266 1 96 213 ASP B CA 1
ATOM 5447 C C . ASP B 1 213 ? -14.547 -25.391 -20.266 1 96 213 ASP B C 1
ATOM 5449 O O . ASP B 1 213 ? -14.023 -24.281 -20.391 1 96 213 ASP B O 1
ATOM 5453 N N . ARG B 1 214 ? -15.289 -25.766 -19.219 1 96.75 214 ARG B N 1
ATOM 5454 C CA . ARG B 1 214 ? -15.672 -24.781 -18.219 1 96.75 214 ARG B CA 1
ATOM 5455 C C . ARG B 1 214 ? -14.523 -24.484 -17.25 1 96.75 214 ARG B C 1
ATOM 5457 O O . ARG B 1 214 ? -14.555 -23.5 -16.531 1 96.75 214 ARG B O 1
ATOM 5464 N N . VAL B 1 215 ? -13.688 -25.469 -17.203 1 98.12 215 VAL B N 1
ATOM 5465 C CA . VAL B 1 215 ? -12.539 -25.344 -16.312 1 98.12 215 VAL B CA 1
ATOM 5466 C C . VAL B 1 215 ? -11.258 -25.688 -17.062 1 98.12 215 VAL B C 1
ATOM 5468 O O . VAL B 1 215 ? -11.227 -26.625 -17.859 1 98.12 215 VAL B O 1
ATOM 5471 N N . ALA B 1 216 ? -10.18 -24.891 -16.859 1 98.44 216 ALA B N 1
ATOM 5472 C CA . ALA B 1 216 ? -8.906 -25.188 -17.516 1 98.44 216 ALA B CA 1
ATOM 5473 C C . ALA B 1 216 ? -8.07 -26.141 -16.688 1 98.44 216 ALA B C 1
ATOM 5475 O O . ALA B 1 216 ? -7.621 -27.188 -17.188 1 98.44 216 ALA B O 1
ATOM 5476 N N . PHE B 1 217 ? -7.895 -25.828 -15.367 1 98.56 217 PHE B N 1
ATOM 5477 C CA . PHE B 1 217 ? -7.168 -26.672 -14.43 1 98.56 217 PHE B CA 1
ATOM 5478 C C . PHE B 1 217 ? -8.062 -27.078 -13.266 1 98.56 217 PHE B C 1
ATOM 5480 O O . PHE B 1 217 ? -8.508 -26.219 -12.492 1 98.56 217 PHE B O 1
ATOM 5487 N N . ARG B 1 218 ? -8.297 -28.312 -13.203 1 98.31 218 ARG B N 1
ATOM 5488 C CA . ARG B 1 218 ? -9.047 -28.844 -12.062 1 98.31 218 ARG B CA 1
ATOM 5489 C C . ARG B 1 218 ? -8.117 -29.531 -11.078 1 98.31 218 ARG B C 1
ATOM 5491 O O . ARG B 1 218 ? -7.551 -30.594 -11.383 1 98.31 218 ARG B O 1
ATOM 5498 N N . CYS B 1 219 ? -7.914 -28.875 -9.93 1 97.06 219 CYS B N 1
ATOM 5499 C CA . CYS B 1 219 ? -7.125 -29.484 -8.867 1 97.06 219 CYS B CA 1
ATOM 5500 C C . CYS B 1 219 ? -7.996 -30.375 -7.988 1 97.06 219 CYS B C 1
ATOM 5502 O O . CYS B 1 219 ? -8.625 -29.891 -7.043 1 97.06 219 CYS B O 1
ATOM 5504 N N . SER B 1 220 ? -7.941 -31.609 -8.258 1 93.88 220 SER B N 1
ATOM 5505 C CA . SER B 1 220 ? -8.812 -32.562 -7.594 1 93.88 220 SER B CA 1
ATOM 5506 C C . SER B 1 220 ? -8.18 -33.094 -6.309 1 93.88 220 SER B C 1
ATOM 5508 O O . SER B 1 220 ? -7.051 -32.719 -5.973 1 93.88 220 SER B O 1
ATOM 5510 N N . MET B 1 221 ? -8.961 -33.812 -5.555 1 88.75 221 MET B N 1
ATOM 5511 C CA . MET B 1 221 ? -8.422 -34.438 -4.355 1 88.75 221 MET B CA 1
ATOM 5512 C C . MET B 1 221 ? -7.199 -35.281 -4.691 1 88.75 221 MET B C 1
ATOM 5514 O O . MET B 1 221 ? -7.234 -36.094 -5.625 1 88.75 221 MET B O 1
ATOM 5518 N N . ILE B 1 222 ? -6.172 -34.938 -3.875 1 82.12 222 ILE B N 1
ATOM 5519 C CA . ILE B 1 222 ? -4.887 -35.562 -4.18 1 82.12 222 ILE B CA 1
ATOM 5520 C C . ILE B 1 222 ? -4.855 -37 -3.625 1 82.12 222 ILE B C 1
ATOM 5522 O O . ILE B 1 222 ? -5.312 -37.25 -2.508 1 82.12 222 ILE B O 1
ATOM 5526 N N . ASN B 1 223 ? -4.402 -37.812 -4.504 1 70.25 223 ASN B N 1
ATOM 5527 C CA . ASN B 1 223 ? -4.191 -39.188 -4.098 1 70.25 223 ASN B CA 1
ATOM 5528 C C . ASN B 1 223 ? -3.113 -39.312 -3.023 1 70.25 223 ASN B C 1
ATOM 5530 O O . ASN B 1 223 ? -2.268 -38.406 -2.895 1 70.25 223 ASN B O 1
ATOM 5534 N N . MET B 1 224 ? -3.375 -40.219 -2.084 1 65.38 224 MET B N 1
ATOM 5535 C CA . MET B 1 224 ? -2.395 -40.438 -1.022 1 65.38 224 MET B CA 1
ATOM 5536 C C . MET B 1 224 ? -1.021 -40.75 -1.604 1 65.38 224 MET B C 1
ATOM 5538 O O . MET B 1 224 ? -0.841 -41.781 -2.262 1 65.38 224 MET B O 1
ATOM 5542 N N . TRP B 1 225 ? -0.251 -39.781 -1.859 1 64.62 225 TRP B N 1
ATOM 5543 C CA . TRP B 1 225 ? 1.094 -40.062 -2.35 1 64.62 225 TRP B CA 1
ATOM 5544 C C . TRP B 1 225 ? 2.146 -39.625 -1.346 1 64.62 225 TRP B C 1
ATOM 5546 O O . TRP B 1 225 ? 1.845 -38.844 -0.431 1 64.62 225 TRP B O 1
ATOM 5556 N N . PRO B 1 226 ? 3.375 -40.281 -1.587 1 65.81 226 PRO B N 1
ATOM 5557 C CA . PRO B 1 226 ? 4.461 -39.875 -0.692 1 65.81 226 PRO B CA 1
ATOM 5558 C C . PRO B 1 226 ? 4.734 -38.375 -0.737 1 65.81 226 PRO B C 1
ATOM 5560 O O . PRO B 1 226 ? 4.617 -37.75 -1.797 1 65.81 226 PRO B O 1
ATOM 5563 N N . GLY B 1 227 ? 4.934 -37.844 0.407 1 75.44 227 GLY B N 1
ATOM 5564 C CA . GLY B 1 227 ? 5.176 -36.438 0.537 1 75.44 227 GLY B CA 1
ATOM 5565 C C . GLY B 1 227 ? 6.547 -36 0.041 1 75.44 227 GLY B C 1
ATOM 5566 O O . GLY B 1 227 ? 7.535 -36.688 0.264 1 75.44 227 GLY B O 1
ATOM 5567 N N . VAL B 1 228 ? 6.703 -35.125 -0.966 1 86.75 228 VAL B N 1
ATOM 5568 C CA . VAL B 1 228 ? 7.945 -34.5 -1.388 1 86.75 228 VAL B CA 1
ATOM 5569 C C . VAL B 1 228 ? 8.055 -33.125 -0.748 1 86.75 228 VAL B C 1
ATOM 5571 O O . VAL B 1 228 ? 7.148 -32.281 -0.875 1 86.75 228 VAL B O 1
ATOM 5574 N N . LEU B 1 229 ? 9.242 -33 -0.024 1 87.75 229 LEU B N 1
ATOM 5575 C CA . LEU B 1 229 ? 9.438 -31.688 0.607 1 87.75 229 LEU B CA 1
ATOM 5576 C C . LEU B 1 229 ? 9.469 -30.578 -0.437 1 87.75 229 LEU B C 1
ATOM 5578 O O . LEU B 1 229 ? 10.188 -30.672 -1.433 1 87.75 229 LEU B O 1
ATOM 5582 N N . GLY B 1 230 ? 8.633 -29.594 -0.24 1 88.62 230 GLY B N 1
ATOM 5583 C CA . GLY B 1 230 ? 8.586 -28.469 -1.162 1 88.62 230 GLY B CA 1
ATOM 5584 C C . GLY B 1 230 ? 7.441 -28.562 -2.154 1 88.62 230 GLY B C 1
ATOM 5585 O O . GLY B 1 230 ? 7.184 -27.609 -2.902 1 88.62 230 GLY B O 1
ATOM 5586 N N . MET B 1 231 ? 6.844 -29.688 -2.146 1 88.56 231 MET B N 1
ATOM 5587 C CA . MET B 1 231 ? 5.703 -29.922 -3.031 1 88.56 231 MET B CA 1
ATOM 5588 C C . MET B 1 231 ? 4.43 -30.156 -2.227 1 88.56 231 MET B C 1
ATOM 5590 O O . MET B 1 231 ? 4.012 -31.297 -2.043 1 88.56 231 MET B O 1
ATOM 5594 N N . ASP B 1 232 ? 3.875 -29.016 -1.806 1 83.75 232 ASP B N 1
ATOM 5595 C CA . ASP B 1 232 ? 2.666 -29.047 -0.986 1 83.75 232 ASP B CA 1
ATOM 5596 C C . ASP B 1 232 ? 1.42 -28.828 -1.836 1 83.75 232 ASP B C 1
ATOM 5598 O O . ASP B 1 232 ? 1.026 -27.672 -2.07 1 83.75 232 ASP B O 1
ATOM 5602 N N . GLY B 1 233 ? 0.773 -29.953 -2.211 1 91.06 233 GLY B N 1
ATOM 5603 C CA . GLY B 1 233 ? -0.386 -29.797 -3.074 1 91.06 233 GLY B CA 1
ATOM 5604 C C . GLY B 1 233 ? -0.021 -29.453 -4.508 1 91.06 233 GLY B C 1
ATOM 5605 O O . GLY B 1 233 ? 0.824 -30.109 -5.113 1 91.06 233 GLY B O 1
ATOM 5606 N N . VAL B 1 234 ? -0.76 -28.547 -5.027 1 96 234 VAL B N 1
ATOM 5607 C CA . VAL B 1 234 ? -0.486 -28.062 -6.379 1 96 234 VAL B CA 1
ATOM 5608 C C . VAL B 1 234 ? 0.212 -26.703 -6.312 1 96 234 VAL B C 1
ATOM 5610 O O . VAL B 1 234 ? -0.343 -25.75 -5.785 1 96 234 VAL B O 1
ATOM 5613 N N . VAL B 1 235 ? 1.429 -26.719 -6.809 1 96.94 235 VAL B N 1
ATOM 5614 C CA . VAL B 1 235 ? 2.201 -25.469 -6.77 1 96.94 235 VAL B CA 1
ATOM 5615 C C . VAL B 1 235 ? 2.469 -24.984 -8.188 1 96.94 235 VAL B C 1
ATOM 5617 O O . VAL B 1 235 ? 3.037 -25.719 -9.008 1 96.94 235 VAL B O 1
ATOM 5620 N N . ILE B 1 236 ? 2.035 -23.797 -8.492 1 98.19 236 ILE B N 1
ATOM 5621 C CA . ILE B 1 236 ? 2.301 -23.141 -9.766 1 98.19 236 ILE B CA 1
ATOM 5622 C C . ILE B 1 236 ? 3.072 -21.844 -9.539 1 98.19 236 ILE B C 1
ATOM 5624 O O . ILE B 1 236 ? 2.625 -20.969 -8.781 1 98.19 236 ILE B O 1
ATOM 5628 N N . MET B 1 237 ? 4.164 -21.75 -10.156 1 97.06 237 MET B N 1
ATOM 5629 C CA . MET B 1 237 ? 4.988 -20.562 -9.898 1 97.06 237 MET B CA 1
ATOM 5630 C C . MET B 1 237 ? 5.426 -19.906 -11.203 1 97.06 237 MET B C 1
ATOM 5632 O O . MET B 1 237 ? 5.781 -20.609 -12.156 1 97.06 237 MET B O 1
ATOM 5636 N N . ASN B 1 238 ? 5.41 -18.625 -11.336 1 97.81 238 ASN B N 1
ATOM 5637 C CA . ASN B 1 238 ? 5.984 -17.781 -12.383 1 97.81 238 ASN B CA 1
ATOM 5638 C C . ASN B 1 238 ? 5.449 -18.172 -13.766 1 97.81 238 ASN B C 1
ATOM 5640 O O . ASN B 1 238 ? 6.223 -18.344 -14.703 1 97.81 238 ASN B O 1
ATOM 5644 N N . VAL B 1 239 ? 4.16 -18.266 -13.875 1 98.5 239 VAL B N 1
ATOM 5645 C CA . VAL B 1 239 ? 3.486 -18.516 -15.141 1 98.5 239 VAL B CA 1
ATOM 5646 C C . VAL B 1 239 ? 2.623 -17.312 -15.516 1 98.5 239 VAL B C 1
ATOM 5648 O O . VAL B 1 239 ? 2.014 -16.688 -14.656 1 98.5 239 VAL B O 1
ATOM 5651 N N . ARG B 1 240 ? 2.6 -17.062 -16.75 1 98 240 ARG B N 1
ATOM 5652 C CA . ARG B 1 240 ? 1.71 -16.031 -17.266 1 98 240 ARG B CA 1
ATOM 5653 C C . ARG B 1 240 ? 0.529 -16.641 -18.016 1 98 240 ARG B C 1
ATOM 5655 O O . ARG B 1 240 ? 0.697 -17.219 -19.094 1 98 240 ARG B O 1
ATOM 5662 N N . PHE B 1 241 ? -0.602 -16.453 -17.469 1 98.56 241 PHE B N 1
ATOM 5663 C CA . PHE B 1 241 ? -1.796 -17 -18.094 1 98.56 241 PHE B CA 1
ATOM 5664 C C . PHE B 1 241 ? -2.551 -15.938 -18.859 1 98.56 241 PHE B C 1
ATOM 5666 O O . PHE B 1 241 ? -2.713 -14.812 -18.391 1 98.56 241 PHE B O 1
ATOM 5673 N N . THR B 1 242 ? -2.961 -16.312 -20.031 1 97.12 242 THR B N 1
ATOM 5674 C CA . THR B 1 242 ? -3.826 -15.461 -20.844 1 97.12 242 THR B CA 1
ATOM 5675 C C . THR B 1 242 ? -4.977 -16.266 -21.438 1 97.12 242 THR B C 1
ATOM 5677 O O . THR B 1 242 ? -4.844 -17.469 -21.656 1 97.12 242 THR B O 1
ATOM 5680 N N . GLY B 1 243 ? -6.133 -15.641 -21.578 1 94.44 243 GLY B N 1
ATOM 5681 C CA . GLY B 1 243 ? -7.277 -16.328 -22.156 1 94.44 243 GLY B CA 1
ATOM 5682 C C . GLY B 1 243 ? -8.375 -15.367 -22.594 1 94.44 243 GLY B C 1
ATOM 5683 O O . GLY B 1 243 ? -9.492 -15.43 -22.094 1 94.44 243 GLY B O 1
ATOM 5684 N N . PRO B 1 244 ? -8.039 -14.648 -23.578 1 85.25 244 PRO B N 1
ATOM 5685 C CA . PRO B 1 244 ? -9.031 -13.648 -23.984 1 85.25 244 PRO B CA 1
ATOM 5686 C C . PRO B 1 244 ? -10.344 -14.266 -24.453 1 85.25 244 PRO B C 1
ATOM 5688 O O . PRO B 1 244 ? -11.398 -13.648 -24.328 1 85.25 244 PRO B O 1
ATOM 5691 N N . ASN B 1 245 ? -10.219 -15.523 -24.938 1 89 245 ASN B N 1
ATOM 5692 C CA . ASN B 1 245 ? -11.422 -16.156 -25.438 1 89 245 ASN B CA 1
ATOM 5693 C C . ASN B 1 245 ? -11.945 -17.234 -24.484 1 89 245 ASN B C 1
ATOM 5695 O O . ASN B 1 245 ? -12.867 -17.969 -24.828 1 89 245 ASN B O 1
ATOM 5699 N N . PHE B 1 246 ? -11.398 -17.266 -23.391 1 95.06 246 PHE B N 1
ATOM 5700 C CA . PHE B 1 246 ? -11.789 -18.297 -22.438 1 95.06 246 PHE B CA 1
ATOM 5701 C C . PHE B 1 246 ? -12.883 -17.797 -21.5 1 95.06 246 PHE B C 1
ATOM 5703 O O . PHE B 1 246 ? -12.742 -16.734 -20.875 1 95.06 246 PHE B O 1
ATOM 5710 N N . SER B 1 247 ? -13.961 -18.531 -21.375 1 93.75 247 SER B N 1
ATOM 5711 C CA . SER B 1 247 ? -15.102 -18.062 -20.594 1 93.75 247 SER B CA 1
ATOM 5712 C C . SER B 1 247 ? -15.297 -18.906 -19.344 1 93.75 247 SER B C 1
ATOM 5714 O O . SER B 1 247 ? -16.328 -18.797 -18.672 1 93.75 247 SER B O 1
ATOM 5716 N N . GLY B 1 248 ? -14.414 -19.781 -19.062 1 96.31 248 GLY B N 1
ATOM 5717 C CA . GLY B 1 248 ? -14.523 -20.625 -17.891 1 96.31 248 GLY B CA 1
ATOM 5718 C C . GLY B 1 248 ? -13.656 -20.156 -16.734 1 96.31 248 GLY B C 1
ATOM 5719 O O . GLY B 1 248 ? -13.289 -18.984 -16.672 1 96.31 248 GLY B O 1
ATOM 5720 N N . THR B 1 249 ? -13.516 -21.078 -15.758 1 97.94 249 THR B N 1
ATOM 5721 C CA . THR B 1 249 ? -12.664 -20.844 -14.594 1 97.94 249 THR B CA 1
ATOM 5722 C C . THR B 1 249 ? -11.258 -21.406 -14.844 1 97.94 249 THR B C 1
ATOM 5724 O O . THR B 1 249 ? -11.109 -22.531 -15.297 1 97.94 249 THR B O 1
ATOM 5727 N N . VAL B 1 250 ? -10.25 -20.625 -14.555 1 98.62 250 VAL B N 1
ATOM 5728 C CA . VAL B 1 250 ? -8.891 -21.062 -14.844 1 98.62 250 VAL B CA 1
ATOM 5729 C C . VAL B 1 250 ? -8.484 -22.172 -13.867 1 98.62 250 VAL B C 1
ATOM 5731 O O . VAL B 1 250 ? -8.148 -23.281 -14.289 1 98.62 250 VAL B O 1
ATOM 5734 N N . PHE B 1 251 ? -8.57 -21.922 -12.562 1 98.75 251 PHE B N 1
ATOM 5735 C CA . PHE B 1 251 ? -8.25 -22.922 -11.562 1 98.75 251 PHE B CA 1
ATOM 5736 C C . PHE B 1 251 ? -9.461 -23.219 -10.688 1 98.75 251 PHE B C 1
ATOM 5738 O O . PHE B 1 251 ? -10.008 -22.328 -10.047 1 98.75 251 PHE B O 1
ATOM 5745 N N . LEU B 1 252 ? -9.898 -24.375 -10.758 1 98.44 252 LEU B N 1
ATOM 5746 C CA . LEU B 1 252 ? -10.859 -24.891 -9.789 1 98.44 252 LEU B CA 1
ATOM 5747 C C . LEU B 1 252 ? -10.172 -25.797 -8.773 1 98.44 252 LEU B C 1
ATOM 5749 O O . LEU B 1 252 ? -9.773 -26.922 -9.102 1 98.44 252 LEU B O 1
ATOM 5753 N N . ALA B 1 253 ? -10.039 -25.312 -7.531 1 97.44 253 ALA B N 1
ATOM 5754 C CA . ALA B 1 253 ? -9.195 -26 -6.559 1 97.44 253 ALA B CA 1
ATOM 5755 C C . ALA B 1 253 ? -10.031 -26.688 -5.488 1 97.44 253 ALA B C 1
ATOM 5757 O O . ALA B 1 253 ? -10.633 -26.031 -4.641 1 97.44 253 ALA B O 1
ATOM 5758 N N . ASN B 1 254 ? -9.977 -27.984 -5.516 1 94.94 254 ASN B N 1
ATOM 5759 C CA . ASN B 1 254 ? -10.578 -28.797 -4.473 1 94.94 254 ASN B CA 1
ATOM 5760 C C . ASN B 1 254 ? -9.523 -29.391 -3.543 1 94.94 254 ASN B C 1
ATOM 5762 O O . ASN B 1 254 ? -9.828 -30.281 -2.73 1 94.94 254 ASN B O 1
ATOM 5766 N N . THR B 1 255 ? -8.328 -28.969 -3.748 1 93.56 255 THR B N 1
ATOM 5767 C CA . THR B 1 255 ? -7.184 -29.297 -2.902 1 93.56 255 THR B CA 1
ATOM 5768 C C . THR B 1 255 ? -6.309 -28.062 -2.676 1 93.56 255 THR B C 1
ATOM 5770 O O . THR B 1 255 ? -6.605 -26.984 -3.186 1 93.56 255 THR B O 1
ATOM 5773 N N . ASN B 1 256 ? -5.203 -28.297 -1.821 1 93.12 256 ASN B N 1
ATOM 5774 C CA . ASN B 1 256 ? -4.305 -27.172 -1.546 1 93.12 256 ASN B CA 1
ATOM 5775 C C . ASN B 1 256 ? -3.652 -26.656 -2.822 1 93.12 256 ASN B C 1
ATOM 5777 O O . ASN B 1 256 ? -3.047 -27.422 -3.572 1 93.12 256 ASN B O 1
ATOM 5781 N N . LEU B 1 257 ? -3.861 -25.422 -3.053 1 97 257 LEU B N 1
ATOM 5782 C CA . LEU B 1 257 ? -3.295 -24.766 -4.223 1 97 257 LEU B CA 1
ATOM 5783 C C . LEU B 1 257 ? -2.434 -23.578 -3.812 1 97 257 LEU B C 1
ATOM 5785 O O . LEU B 1 257 ? -2.857 -22.75 -3.002 1 97 257 LEU B O 1
ATOM 5789 N N . ILE B 1 258 ? -1.207 -23.547 -4.359 1 97.06 258 ILE B N 1
ATOM 5790 C CA . ILE B 1 258 ? -0.316 -22.406 -4.145 1 97.06 258 ILE B CA 1
ATOM 5791 C C . ILE B 1 258 ? 0.03 -21.766 -5.48 1 97.06 258 ILE B C 1
ATOM 5793 O O . ILE B 1 258 ? 0.605 -22.406 -6.359 1 97.06 258 ILE B O 1
ATOM 5797 N N . LEU B 1 259 ? -0.395 -20.578 -5.633 1 98.25 259 LEU B N 1
ATOM 5798 C CA . LEU B 1 259 ? 0.012 -19.766 -6.766 1 98.25 259 LEU B CA 1
ATOM 5799 C C . LEU B 1 259 ? 1.054 -18.734 -6.344 1 98.25 259 LEU B C 1
ATOM 5801 O O . LEU B 1 259 ? 0.79 -17.891 -5.477 1 98.25 259 LEU B O 1
ATOM 5805 N N . HIS B 1 260 ? 2.221 -18.812 -6.934 1 97.62 260 HIS B N 1
ATOM 5806 C CA . HIS B 1 260 ? 3.348 -17.969 -6.547 1 97.62 260 HIS B CA 1
ATOM 5807 C C . HIS B 1 260 ? 3.867 -17.156 -7.734 1 97.62 260 HIS B C 1
ATOM 5809 O O . HIS B 1 260 ? 4.508 -17.719 -8.633 1 97.62 260 HIS B O 1
ATOM 5815 N N . GLY B 1 261 ? 3.615 -15.883 -7.777 1 97.25 261 GLY B N 1
ATOM 5816 C CA . GLY B 1 261 ? 4.121 -15.023 -8.836 1 97.25 261 GLY B CA 1
ATOM 5817 C C . GLY B 1 261 ? 3.461 -15.281 -10.18 1 97.25 261 GLY B C 1
ATOM 5818 O O . GLY B 1 261 ? 4.113 -15.203 -11.227 1 97.25 261 GLY B O 1
ATOM 5819 N N . VAL B 1 262 ? 2.232 -15.656 -10.148 1 98.44 262 VAL B N 1
ATOM 5820 C CA . VAL B 1 262 ? 1.494 -15.977 -11.367 1 98.44 262 VAL B CA 1
ATOM 5821 C C . VAL B 1 262 ? 0.742 -14.742 -11.852 1 98.44 262 VAL B C 1
ATOM 5823 O O . VAL B 1 262 ? 0.222 -13.961 -11.047 1 98.44 262 VAL B O 1
ATOM 5826 N N . SER B 1 263 ? 0.682 -14.594 -13.164 1 98 263 SER B N 1
ATOM 5827 C CA . SER B 1 263 ? -0.062 -13.477 -13.742 1 98 263 SER B CA 1
ATOM 5828 C C . SER B 1 263 ? -1.271 -13.961 -14.531 1 98 263 SER B C 1
ATOM 5830 O O . SER B 1 263 ? -1.174 -14.93 -15.289 1 98 263 SER B O 1
ATOM 5832 N N . PHE B 1 264 ? -2.361 -13.32 -14.305 1 98.5 264 PHE B N 1
ATOM 5833 C CA . PHE B 1 264 ? -3.59 -13.547 -15.055 1 98.5 264 PHE B CA 1
ATOM 5834 C C . PHE B 1 264 ? -3.979 -12.297 -15.844 1 98.5 264 PHE B C 1
ATOM 5836 O O . PHE B 1 264 ? -4.094 -11.211 -15.281 1 98.5 264 PHE B O 1
ATOM 5843 N N . TYR B 1 265 ? -4.223 -12.539 -17.109 1 97.25 265 TYR B N 1
ATOM 5844 C CA . TYR B 1 265 ? -4.531 -11.367 -17.922 1 97.25 265 TYR B CA 1
ATOM 5845 C C . TYR B 1 265 ? -5.801 -11.586 -18.75 1 97.25 265 TYR B C 1
ATOM 5847 O O . TYR B 1 265 ? -5.863 -12.508 -19.562 1 97.25 265 TYR B O 1
ATOM 5855 N N . GLY B 1 266 ? -6.77 -10.766 -18.469 1 95.31 266 GLY B N 1
ATOM 5856 C CA . GLY B 1 266 ? -7.891 -10.625 -19.391 1 95.31 266 GLY B CA 1
ATOM 5857 C C . GLY B 1 266 ? -8.883 -11.766 -19.297 1 95.31 266 GLY B C 1
ATOM 5858 O O . GLY B 1 266 ? -9.453 -12.18 -20.312 1 95.31 266 GLY B O 1
ATOM 5859 N N . PHE B 1 267 ? -9.039 -12.281 -18.219 1 96.94 267 PHE B N 1
ATOM 5860 C CA . PHE B 1 267 ? -9.984 -13.383 -18.109 1 96.94 267 PHE B CA 1
ATOM 5861 C C . PHE B 1 267 ? -11.398 -12.867 -17.859 1 96.94 267 PHE B C 1
ATOM 5863 O O . PHE B 1 267 ? -11.609 -12.008 -17 1 96.94 267 PHE B O 1
ATOM 5870 N N . ASN B 1 268 ? -12.352 -13.445 -18.547 1 93.06 268 ASN B N 1
ATOM 5871 C CA . ASN B 1 268 ? -13.734 -12.984 -18.5 1 93.06 268 ASN B CA 1
ATOM 5872 C C . ASN B 1 268 ? -14.547 -13.742 -17.453 1 93.06 268 ASN B C 1
ATOM 5874 O O . ASN B 1 268 ? -15.75 -13.531 -17.328 1 93.06 268 ASN B O 1
ATOM 5878 N N . ASN B 1 269 ? -13.938 -14.531 -16.828 1 94.81 269 ASN B N 1
ATOM 5879 C CA . ASN B 1 269 ? -14.547 -15.266 -15.727 1 94.81 269 ASN B CA 1
ATOM 5880 C C . ASN B 1 269 ? -13.594 -15.406 -14.547 1 94.81 269 ASN B C 1
ATOM 5882 O O . ASN B 1 269 ? -12.703 -14.57 -14.359 1 94.81 269 ASN B O 1
ATOM 5886 N N . THR B 1 270 ? -13.859 -16.391 -13.695 1 96.69 270 THR B N 1
ATOM 5887 C CA . THR B 1 270 ? -13.102 -16.531 -12.453 1 96.69 270 THR B CA 1
ATOM 5888 C C . THR B 1 270 ? -11.711 -17.094 -12.727 1 96.69 270 THR B C 1
ATOM 5890 O O . THR B 1 270 ? -11.57 -18.078 -13.453 1 96.69 270 THR B O 1
ATOM 5893 N N . CYS B 1 271 ? -10.711 -16.438 -12.188 1 98.56 271 CYS B N 1
ATOM 5894 C CA . CYS B 1 271 ? -9.359 -16.953 -12.344 1 98.56 271 CYS B CA 1
ATOM 5895 C C . CYS B 1 271 ? -9.109 -18.125 -11.391 1 98.56 271 CYS B C 1
ATOM 5897 O O . CYS B 1 271 ? -8.719 -19.203 -11.82 1 98.56 271 CYS B O 1
ATOM 5899 N N . VAL B 1 272 ? -9.406 -17.906 -10.133 1 98.81 272 VAL B N 1
ATOM 5900 C CA . VAL B 1 272 ? -9.156 -18.953 -9.133 1 98.81 272 VAL B CA 1
ATOM 5901 C C . VAL B 1 272 ? -10.406 -19.156 -8.281 1 98.81 272 VAL B C 1
ATOM 5903 O O . VAL B 1 272 ? -10.906 -18.203 -7.672 1 98.81 272 VAL B O 1
ATOM 5906 N N . GLU B 1 273 ? -10.93 -20.266 -8.266 1 98.5 273 GLU B N 1
ATOM 5907 C CA . GLU B 1 273 ? -12.016 -20.672 -7.375 1 98.5 273 GLU B CA 1
ATOM 5908 C C . GLU B 1 273 ? -11.562 -21.75 -6.402 1 98.5 273 GLU B C 1
ATOM 5910 O O . GLU B 1 273 ? -11.18 -22.844 -6.82 1 98.5 273 GLU B O 1
ATOM 5915 N N . ALA B 1 274 ? -11.617 -21.453 -5.137 1 98.12 274 ALA B N 1
ATOM 5916 C CA . ALA B 1 274 ? -11.07 -22.375 -4.133 1 98.12 274 ALA B CA 1
ATOM 5917 C C . ALA B 1 274 ? -12.172 -22.906 -3.215 1 98.12 274 ALA B C 1
ATOM 5919 O O . ALA B 1 274 ? -12.992 -22.125 -2.711 1 98.12 274 ALA B O 1
ATOM 5920 N N . TRP B 1 275 ? -12.125 -24.141 -3.004 1 96.56 275 TRP B N 1
ATOM 5921 C CA . TRP B 1 275 ? -13.062 -24.797 -2.094 1 96.56 275 TRP B CA 1
ATOM 5922 C C . TRP B 1 275 ? -12.352 -25.281 -0.834 1 96.56 275 TRP B C 1
ATOM 5924 O O . TRP B 1 275 ? -12.992 -25.688 0.134 1 96.56 275 TRP B O 1
ATOM 5934 N N . THR B 1 276 ? -11.047 -25.188 -0.886 1 93.81 276 THR B N 1
ATOM 5935 C CA . THR B 1 276 ? -10.211 -25.531 0.258 1 93.81 276 THR B CA 1
ATOM 5936 C C . THR B 1 276 ? -9.141 -24.469 0.485 1 93.81 276 THR B C 1
ATOM 5938 O O . THR B 1 276 ? -9.375 -23.281 0.259 1 93.81 276 THR B O 1
ATOM 5941 N N . ASP B 1 277 ? -7.906 -24.984 0.958 1 93.44 277 ASP B N 1
ATOM 5942 C CA . ASP B 1 277 ? -6.828 -24.047 1.257 1 93.44 277 ASP B CA 1
ATOM 5943 C C . ASP B 1 277 ? -6.176 -23.531 -0.026 1 93.44 277 ASP B C 1
ATOM 5945 O O . ASP B 1 277 ? -5.832 -24.328 -0.91 1 93.44 277 ASP B O 1
ATOM 5949 N N . VAL B 1 278 ? -6.113 -22.234 -0.068 1 96.88 278 VAL B N 1
ATOM 5950 C CA . VAL B 1 278 ? -5.465 -21.625 -1.227 1 96.88 278 VAL B CA 1
ATOM 5951 C C . VAL B 1 278 ? -4.535 -20.516 -0.769 1 96.88 278 VAL B C 1
ATOM 5953 O O . VAL B 1 278 ? -4.871 -19.75 0.142 1 96.88 278 VAL B O 1
ATOM 5956 N N . ARG B 1 279 ? -3.344 -20.547 -1.3 1 96.69 279 ARG B N 1
ATOM 5957 C CA . ARG B 1 279 ? -2.377 -19.469 -1.089 1 96.69 279 ARG B CA 1
ATOM 5958 C C . ARG B 1 279 ? -2.029 -18.781 -2.404 1 96.69 279 ARG B C 1
ATOM 5960 O O . ARG B 1 279 ? -1.491 -19.406 -3.318 1 96.69 279 ARG B O 1
ATOM 5967 N N . VAL B 1 280 ? -2.422 -17.547 -2.475 1 98.19 280 VAL B N 1
ATOM 5968 C CA . VAL B 1 280 ? -2.117 -16.719 -3.637 1 98.19 280 VAL B CA 1
ATOM 5969 C C . VAL B 1 280 ? -1.148 -15.609 -3.236 1 98.19 280 VAL B C 1
ATOM 5971 O O . VAL B 1 280 ? -1.516 -14.688 -2.498 1 98.19 280 VAL B O 1
ATOM 5974 N N . ARG B 1 281 ? 0.054 -15.688 -3.727 1 97 281 ARG B N 1
ATOM 5975 C CA . ARG B 1 281 ? 1.037 -14.711 -3.268 1 97 281 ARG B CA 1
ATOM 5976 C C . ARG B 1 281 ? 1.863 -14.18 -4.434 1 97 281 ARG B C 1
ATOM 5978 O O . ARG B 1 281 ? 2.27 -14.938 -5.312 1 97 281 ARG B O 1
ATOM 5985 N N . GLY B 1 282 ? 2.061 -12.891 -4.422 1 97.06 282 GLY B N 1
ATOM 5986 C CA . GLY B 1 282 ? 2.861 -12.227 -5.438 1 97.06 282 GLY B CA 1
ATOM 5987 C C . GLY B 1 282 ? 2.248 -12.297 -6.824 1 97.06 282 GLY B C 1
ATOM 5988 O O . GLY B 1 282 ? 2.957 -12.211 -7.828 1 97.06 282 GLY B O 1
ATOM 5989 N N . CYS B 1 283 ? 0.991 -12.523 -6.898 1 98.44 283 CYS B N 1
ATOM 5990 C CA . CYS B 1 283 ? 0.324 -12.711 -8.188 1 98.44 283 CYS B CA 1
ATOM 5991 C C . CYS B 1 283 ? -0.232 -11.391 -8.703 1 98.44 283 CYS B C 1
ATOM 5993 O O . CYS B 1 283 ? -0.338 -10.422 -7.957 1 98.44 283 CYS B O 1
ATOM 5995 N N . ALA B 1 284 ? -0.475 -11.406 -9.984 1 98.12 284 ALA B N 1
ATOM 5996 C CA . ALA B 1 284 ? -1.062 -10.227 -10.617 1 98.12 284 ALA B CA 1
ATOM 5997 C C . ALA B 1 284 ? -2.32 -10.586 -11.398 1 98.12 284 ALA B C 1
ATOM 5999 O O . ALA B 1 284 ? -2.318 -11.539 -12.18 1 98.12 284 ALA B O 1
ATOM 6000 N N . PHE B 1 285 ? -3.389 -9.875 -11.141 1 98.31 285 PHE B N 1
ATOM 6001 C CA . PHE B 1 285 ? -4.648 -9.992 -11.867 1 98.31 285 PHE B CA 1
ATOM 6002 C C . PHE B 1 285 ? -4.961 -8.711 -12.625 1 98.31 285 PHE B C 1
ATOM 6004 O O . PHE B 1 285 ? -5.254 -7.68 -12.023 1 98.31 285 PHE B O 1
ATOM 6011 N N . TYR B 1 286 ? -4.914 -8.836 -13.945 1 96.31 286 TYR B N 1
ATOM 6012 C CA . TYR B 1 286 ? -5.105 -7.641 -14.766 1 96.31 286 TYR B CA 1
ATOM 6013 C C . TYR B 1 286 ? -6.344 -7.781 -15.648 1 96.31 286 TYR B C 1
ATOM 6015 O O . TYR B 1 286 ? -6.422 -8.688 -16.484 1 96.31 286 TYR B O 1
ATOM 6023 N N . CYS B 1 287 ? -7.297 -6.898 -15.477 1 95.12 287 CYS B N 1
ATOM 6024 C CA . CYS B 1 287 ? -8.484 -6.859 -16.312 1 95.12 287 CYS B CA 1
ATOM 6025 C C . CYS B 1 287 ? -9.234 -8.188 -16.266 1 95.12 287 CYS B C 1
ATOM 6027 O O . CYS B 1 287 ? -9.609 -8.734 -17.297 1 95.12 287 CYS B O 1
ATOM 6029 N N . CYS B 1 288 ? -9.312 -8.641 -15.078 1 96.12 288 CYS B N 1
ATOM 6030 C CA . CYS B 1 288 ? -10.039 -9.891 -14.883 1 96.12 288 CYS B CA 1
ATOM 6031 C C . CYS B 1 288 ? -11.438 -9.625 -14.328 1 96.12 288 CYS B C 1
ATOM 6033 O O . CYS B 1 288 ? -11.641 -8.648 -13.602 1 96.12 288 CYS B O 1
ATOM 6035 N N . TRP B 1 289 ? -12.367 -10.461 -14.719 1 94.56 289 TRP B N 1
ATOM 6036 C CA . TRP B 1 289 ? -13.703 -10.328 -14.156 1 94.56 289 TRP B CA 1
ATOM 6037 C C . TRP B 1 289 ? -13.703 -10.625 -12.664 1 94.56 289 TRP B C 1
ATOM 6039 O O . TRP B 1 289 ? -13.984 -9.742 -11.844 1 94.56 289 TRP B O 1
ATOM 6049 N N . LYS B 1 290 ? -13.383 -11.828 -12.305 1 96.38 290 LYS B N 1
ATOM 6050 C CA . LYS B 1 290 ? -13.18 -12.203 -10.914 1 96.38 290 LYS B CA 1
ATOM 6051 C C . LYS B 1 290 ? -11.781 -12.781 -10.695 1 96.38 290 LYS B C 1
ATOM 6053 O O . LYS B 1 290 ? -11.383 -13.727 -11.383 1 96.38 290 LYS B O 1
ATOM 6058 N N . GLY B 1 291 ? -11.047 -12.172 -9.734 1 98.25 291 GLY B N 1
ATOM 6059 C CA . GLY B 1 291 ? -9.719 -12.688 -9.445 1 98.25 291 GLY B CA 1
ATOM 6060 C C . GLY B 1 291 ? -9.734 -13.984 -8.664 1 98.25 291 GLY B C 1
ATOM 6061 O O . GLY B 1 291 ? -9.586 -15.062 -9.234 1 98.25 291 GLY B O 1
ATOM 6062 N N . VAL B 1 292 ? -10.062 -13.898 -7.371 1 98.81 292 VAL B N 1
ATOM 6063 C CA . VAL B 1 292 ? -10.047 -15.062 -6.492 1 98.81 292 VAL B CA 1
ATOM 6064 C C . VAL B 1 292 ? -11.406 -15.211 -5.801 1 98.81 292 VAL B C 1
ATOM 6066 O O . VAL B 1 292 ? -11.883 -14.266 -5.164 1 98.81 292 VAL B O 1
ATOM 6069 N N . VAL B 1 293 ? -11.977 -16.344 -5.957 1 98.19 293 VAL B N 1
ATOM 6070 C CA . VAL B 1 293 ? -13.227 -16.656 -5.285 1 98.19 293 VAL B CA 1
ATOM 6071 C C . VAL B 1 293 ? -12.992 -17.75 -4.238 1 98.19 293 VAL B C 1
ATOM 6073 O O . VAL B 1 293 ? -12.602 -18.875 -4.578 1 98.19 293 VAL B O 1
ATOM 6076 N N . CYS B 1 294 ? -13.18 -17.375 -3.068 1 98.06 294 CYS B N 1
ATOM 6077 C CA . CYS B 1 294 ? -13.07 -18.312 -1.966 1 98.06 294 CYS B CA 1
ATOM 6078 C C . CYS B 1 294 ? -14.445 -18.781 -1.493 1 98.06 294 CYS B C 1
ATOM 6080 O O . CYS B 1 294 ? -15.203 -17.984 -0.927 1 98.06 294 CYS B O 1
ATOM 6082 N N . ARG B 1 295 ? -14.656 -20 -1.66 1 97.25 295 ARG B N 1
ATOM 6083 C CA . ARG B 1 295 ? -15.969 -20.562 -1.349 1 97.25 295 ARG B CA 1
ATOM 6084 C C . ARG B 1 295 ? -16.109 -20.828 0.145 1 97.25 295 ARG B C 1
ATOM 6086 O O . ARG B 1 295 ? -15.156 -20.625 0.91 1 97.25 295 ARG B O 1
ATOM 6093 N N . PRO B 1 296 ? -17.375 -21.312 0.495 1 92.38 296 PRO B N 1
ATOM 6094 C CA . PRO B 1 296 ? -17.578 -21.516 1.933 1 92.38 296 PRO B CA 1
ATOM 6095 C C . PRO B 1 296 ? -16.641 -22.562 2.516 1 92.38 296 PRO B C 1
ATOM 6097 O O . PRO B 1 296 ? -16.328 -23.562 1.85 1 92.38 296 PRO B O 1
ATOM 6100 N N . LYS B 1 297 ? -16.031 -22.516 3.576 1 90.31 297 LYS B N 1
ATOM 6101 C CA . LYS B 1 297 ? -15.156 -23.406 4.34 1 90.31 297 LYS B CA 1
ATOM 6102 C C . LYS B 1 297 ? -13.703 -23.281 3.883 1 90.31 297 LYS B C 1
ATOM 6104 O O . LYS B 1 297 ? -12.82 -23.922 4.445 1 90.31 297 LYS B O 1
ATOM 6109 N N . SER B 1 298 ? -13.562 -22.547 2.818 1 94.31 298 SER B N 1
ATOM 6110 C CA . SER B 1 298 ? -12.195 -22.359 2.332 1 94.31 298 SER B CA 1
ATOM 6111 C C . SER B 1 298 ? -11.406 -21.438 3.26 1 94.31 298 SER B C 1
ATOM 6113 O O . SER B 1 298 ? -11.984 -20.641 4.004 1 94.31 298 SER B O 1
ATOM 6115 N N . ARG B 1 299 ? -10.094 -21.734 3.309 1 95.56 299 ARG B N 1
ATOM 6116 C CA . ARG B 1 299 ? -9.125 -20.812 3.92 1 95.56 299 ARG B CA 1
ATOM 6117 C C . ARG B 1 299 ? -8.18 -20.234 2.873 1 95.56 299 ARG B C 1
ATOM 6119 O O . ARG B 1 299 ? -7.508 -20.984 2.158 1 95.56 299 ARG B O 1
ATOM 6126 N N . ALA B 1 300 ? -8.227 -18.922 2.811 1 96.94 300 ALA B N 1
ATOM 6127 C CA . ALA B 1 300 ? -7.438 -18.297 1.754 1 96.94 300 ALA B CA 1
ATOM 6128 C C . ALA B 1 300 ? -6.449 -17.297 2.334 1 96.94 300 ALA B C 1
ATOM 6130 O O . ALA B 1 300 ? -6.777 -16.562 3.266 1 96.94 300 ALA B O 1
ATOM 6131 N N . SER B 1 301 ? -5.234 -17.391 1.912 1 97 301 SER B N 1
ATOM 6132 C CA . SER B 1 301 ? -4.215 -16.375 2.141 1 97 301 SER B CA 1
ATOM 6133 C C . SER B 1 301 ? -3.824 -15.672 0.841 1 97 301 SER B C 1
ATOM 6135 O O . SER B 1 301 ? -3.252 -16.297 -0.055 1 97 301 SER B O 1
ATOM 6137 N N . ILE B 1 302 ? -4.219 -14.477 0.731 1 98.19 302 ILE B N 1
ATOM 6138 C CA . ILE B 1 302 ? -3.92 -13.672 -0.45 1 98.19 302 ILE B CA 1
ATOM 6139 C C . ILE B 1 302 ? -3.014 -12.508 -0.064 1 98.19 302 ILE B C 1
ATOM 6141 O O . ILE B 1 302 ? -3.438 -11.594 0.648 1 98.19 302 ILE B O 1
ATOM 6145 N N . LYS B 1 303 ? -1.758 -12.57 -0.539 1 97 303 LYS B N 1
ATOM 6146 C CA . LYS B 1 303 ? -0.837 -11.539 -0.074 1 97 303 LYS B CA 1
ATOM 6147 C C . LYS B 1 303 ? 0.107 -11.102 -1.19 1 97 303 LYS B C 1
ATOM 6149 O O . LYS B 1 303 ? 0.429 -11.891 -2.082 1 97 303 LYS B O 1
ATOM 6154 N N . LYS B 1 304 ? 0.52 -9.867 -1.159 1 97.38 304 LYS B N 1
ATOM 6155 C CA . LYS B 1 304 ? 1.504 -9.281 -2.064 1 97.38 304 LYS B CA 1
ATOM 6156 C C . LYS B 1 304 ? 1.042 -9.375 -3.516 1 97.38 304 LYS B C 1
ATOM 6158 O O . LYS B 1 304 ? 1.85 -9.617 -4.414 1 97.38 304 LYS B O 1
ATOM 6163 N N . CYS B 1 305 ? -0.246 -9.289 -3.734 1 98.31 305 CYS B N 1
ATOM 6164 C CA . CYS B 1 305 ? -0.802 -9.406 -5.078 1 98.31 305 CYS B CA 1
ATOM 6165 C C . CYS B 1 305 ? -1.183 -8.039 -5.637 1 98.31 305 CYS B C 1
ATOM 6167 O O . CYS B 1 305 ? -1.315 -7.074 -4.883 1 98.31 305 CYS B O 1
ATOM 6169 N N . LEU B 1 306 ? -1.241 -8.031 -6.914 1 97.56 306 LEU B N 1
ATOM 6170 C CA . LEU B 1 306 ? -1.699 -6.848 -7.637 1 97.56 306 LEU B CA 1
ATOM 6171 C C . LEU B 1 306 ? -3.031 -7.117 -8.328 1 97.56 306 LEU B C 1
ATOM 6173 O O . LEU B 1 306 ? -3.162 -8.086 -9.078 1 97.56 306 LEU B O 1
ATOM 6177 N N . PHE B 1 307 ? -4.02 -6.289 -7.996 1 97.56 307 PHE B N 1
ATOM 6178 C CA . PHE B 1 307 ? -5.309 -6.316 -8.68 1 97.56 307 PHE B CA 1
ATOM 6179 C C . PHE B 1 307 ? -5.547 -5.016 -9.43 1 97.56 307 PHE B C 1
ATOM 6181 O O . PHE B 1 307 ? -5.734 -3.961 -8.82 1 97.56 307 PHE B O 1
ATOM 6188 N N . GLU B 1 308 ? -5.539 -5.09 -10.719 1 95.19 308 GLU B N 1
ATOM 6189 C CA . GLU B 1 308 ? -5.723 -3.879 -11.516 1 95.19 308 GLU B CA 1
ATOM 6190 C C . GLU B 1 308 ? -6.879 -4.031 -12.492 1 95.19 308 GLU B C 1
ATOM 6192 O O . GLU B 1 308 ? -6.891 -4.953 -13.312 1 95.19 308 GLU B O 1
ATOM 6197 N N . ARG B 1 309 ? -7.887 -3.176 -12.391 1 93.19 309 ARG B N 1
ATOM 6198 C CA . ARG B 1 309 ? -9.008 -3.105 -13.32 1 93.19 309 ARG B CA 1
ATOM 6199 C C . ARG B 1 309 ? -9.805 -4.41 -13.32 1 93.19 309 ARG B C 1
ATOM 6201 O O . ARG B 1 309 ? -10.195 -4.902 -14.383 1 93.19 309 ARG B O 1
ATOM 6208 N N . CYS B 1 310 ? -9.859 -4.98 -12.156 1 95.19 310 CYS B N 1
ATOM 6209 C CA . CYS B 1 310 ? -10.727 -6.141 -11.992 1 95.19 310 CYS B CA 1
ATOM 6210 C C . CYS B 1 310 ? -12.141 -5.715 -11.641 1 95.19 310 CYS B C 1
ATOM 6212 O O . CYS B 1 310 ? -12.344 -4.691 -10.984 1 95.19 310 CYS B O 1
ATOM 6214 N N . THR B 1 311 ? -13.117 -6.445 -12.156 1 94.06 311 THR B N 1
ATOM 6215 C CA . THR B 1 311 ? -14.484 -6.164 -11.727 1 94.06 311 THR B CA 1
ATOM 6216 C C . THR B 1 311 ? -14.672 -6.512 -10.258 1 94.06 311 THR B C 1
ATOM 6218 O O . THR B 1 311 ? -15.164 -5.691 -9.477 1 94.06 311 THR B O 1
ATOM 6221 N N . LEU B 1 312 ? -14.32 -7.68 -9.984 1 96.56 312 LEU B N 1
ATOM 6222 C CA . LEU B 1 312 ? -14.297 -8.18 -8.609 1 96.56 312 LEU B CA 1
ATOM 6223 C C . LEU B 1 312 ? -12.969 -8.859 -8.305 1 96.56 312 LEU B C 1
ATOM 6225 O O . LEU B 1 312 ? -12.68 -9.93 -8.844 1 96.56 312 LEU B O 1
ATOM 6229 N N . GLY B 1 313 ? -12.172 -8.227 -7.441 1 97.88 313 GLY B N 1
ATOM 6230 C CA . GLY B 1 313 ? -10.867 -8.797 -7.141 1 97.88 313 GLY B CA 1
ATOM 6231 C C . GLY B 1 313 ? -10.945 -10.07 -6.324 1 97.88 313 GLY B C 1
ATOM 6232 O O . GLY B 1 313 ? -10.484 -11.125 -6.762 1 97.88 313 GLY B O 1
ATOM 6233 N N . ILE B 1 314 ? -11.57 -9.969 -5.137 1 98.69 314 ILE B N 1
ATOM 6234 C CA . ILE B 1 314 ? -11.641 -11.102 -4.215 1 98.69 314 ILE B CA 1
ATOM 6235 C C . ILE B 1 314 ? -13.07 -11.258 -3.707 1 98.69 314 ILE B C 1
ATOM 6237 O O . ILE B 1 314 ? -13.672 -10.297 -3.215 1 98.69 314 ILE B O 1
ATOM 6241 N N . LEU B 1 315 ? -13.586 -12.367 -3.906 1 97.88 315 LEU B N 1
ATOM 6242 C CA . LEU B 1 315 ? -14.836 -12.75 -3.262 1 97.88 315 LEU B CA 1
ATOM 6243 C C . LEU B 1 315 ? -14.586 -13.758 -2.143 1 97.88 315 LEU B C 1
ATOM 6245 O O . LEU B 1 315 ? -14.148 -14.883 -2.398 1 97.88 315 LEU B O 1
ATOM 6249 N N . SER B 1 316 ? -14.844 -13.359 -0.923 1 97.56 316 SER B N 1
ATOM 6250 C CA . SER B 1 316 ? -14.57 -14.219 0.227 1 97.56 316 SER B CA 1
ATOM 6251 C C . SER B 1 316 ? -15.859 -14.672 0.903 1 97.56 316 SER B C 1
ATOM 6253 O O . SER B 1 316 ? -16.5 -13.891 1.607 1 97.56 316 SER B O 1
ATOM 6255 N N . GLU B 1 317 ? -16.172 -15.914 0.709 1 96 317 GLU B N 1
ATOM 6256 C CA . GLU B 1 317 ? -17.312 -16.531 1.396 1 96 317 GLU B CA 1
ATOM 6257 C C . GLU B 1 317 ? -16.859 -17.359 2.588 1 96 317 GLU B C 1
ATOM 6259 O O . GLU B 1 317 ? -17.672 -17.734 3.438 1 96 317 GLU B O 1
ATOM 6264 N N . GLY B 1 318 ? -15.57 -17.641 2.621 1 95 318 GLY B N 1
ATOM 6265 C CA . GLY B 1 318 ? -14.961 -18.359 3.727 1 95 318 GLY B CA 1
ATOM 6266 C C . GLY B 1 318 ? -14.094 -17.469 4.605 1 95 318 GLY B C 1
ATOM 6267 O O . GLY B 1 318 ? -14.453 -16.328 4.895 1 95 318 GLY B O 1
ATOM 6268 N N . ASN B 1 319 ? -12.93 -18.125 5.164 1 95.44 319 ASN B N 1
ATOM 6269 C CA . ASN B 1 319 ? -11.953 -17.375 5.961 1 95.44 319 ASN B CA 1
ATOM 6270 C C . ASN B 1 319 ? -10.797 -16.875 5.102 1 95.44 319 ASN B C 1
ATOM 6272 O O . ASN B 1 319 ? -10.062 -17.688 4.52 1 95.44 319 ASN B O 1
ATOM 6276 N N . SER B 1 320 ? -10.703 -15.562 5.07 1 97.06 320 SER B N 1
ATOM 6277 C CA . SER B 1 320 ? -9.672 -15.031 4.184 1 97.06 320 SER B CA 1
ATOM 6278 C C . SER B 1 320 ? -8.742 -14.078 4.922 1 97.06 320 SER B C 1
ATOM 6280 O O . SER B 1 320 ? -9.188 -13.305 5.773 1 97.06 320 SER B O 1
ATOM 6282 N N . ARG B 1 321 ? -7.5 -14.258 4.715 1 97.62 321 ARG B N 1
ATOM 6283 C CA . ARG B 1 321 ? -6.484 -13.297 5.113 1 97.62 321 ARG B CA 1
ATOM 6284 C C . ARG B 1 321 ? -5.941 -12.539 3.9 1 97.62 321 ARG B C 1
ATOM 6286 O O . ARG B 1 321 ? -5.273 -13.133 3.047 1 97.62 321 ARG B O 1
ATOM 6293 N N . VAL B 1 322 ? -6.238 -11.328 3.865 1 98.19 322 VAL B N 1
ATOM 6294 C CA . VAL B 1 322 ? -5.879 -10.477 2.736 1 98.19 322 VAL B CA 1
ATOM 6295 C C . VAL B 1 322 ? -4.93 -9.375 3.201 1 98.19 322 VAL B C 1
ATOM 6297 O O . VAL B 1 322 ? -5.352 -8.414 3.855 1 98.19 322 VAL B O 1
ATOM 6300 N N . ARG B 1 323 ? -3.57 -9.547 2.779 1 97.19 323 ARG B N 1
ATOM 6301 C CA . ARG B 1 323 ? -2.572 -8.648 3.352 1 97.19 323 ARG B CA 1
ATOM 6302 C C . ARG B 1 323 ? -1.592 -8.172 2.285 1 97.19 323 ARG B C 1
ATOM 6304 O O . ARG B 1 323 ? -1.23 -8.93 1.381 1 97.19 323 ARG B O 1
ATOM 6311 N N . HIS B 1 324 ? -1.184 -6.953 2.389 1 96.56 324 HIS B N 1
ATOM 6312 C CA . HIS B 1 324 ? -0.106 -6.391 1.585 1 96.56 324 HIS B CA 1
ATOM 6313 C C . HIS B 1 324 ? -0.433 -6.461 0.097 1 96.56 324 HIS B C 1
ATOM 6315 O O . HIS B 1 324 ? 0.419 -6.836 -0.712 1 96.56 324 HIS B O 1
ATOM 6321 N N . ASN B 1 325 ? -1.681 -6.238 -0.221 1 98.06 325 ASN B N 1
ATOM 6322 C CA . ASN B 1 325 ? -2.057 -6.211 -1.631 1 98.06 325 ASN B CA 1
ATOM 6323 C C . ASN B 1 325 ? -2.232 -4.781 -2.137 1 98.06 325 ASN B C 1
ATOM 6325 O O . ASN B 1 325 ? -2.387 -3.854 -1.344 1 98.06 325 ASN B O 1
ATOM 6329 N N . VAL B 1 326 ? -2.156 -4.715 -3.426 1 97.5 326 VAL B N 1
ATOM 6330 C CA . VAL B 1 326 ? -2.418 -3.445 -4.098 1 97.5 326 VAL B CA 1
ATOM 6331 C C . VAL B 1 326 ? -3.576 -3.609 -5.078 1 97.5 326 VAL B C 1
ATOM 6333 O O . VAL B 1 326 ? -3.584 -4.539 -5.891 1 97.5 326 VAL B O 1
ATOM 6336 N N . ALA B 1 327 ? -4.523 -2.754 -4.961 1 97.19 327 ALA B N 1
ATOM 6337 C CA . ALA B 1 327 ? -5.645 -2.758 -5.895 1 97.19 327 ALA B CA 1
ATOM 6338 C C . ALA B 1 327 ? -5.855 -1.376 -6.508 1 97.19 327 ALA B C 1
ATOM 6340 O O . ALA B 1 327 ? -5.848 -0.367 -5.797 1 97.19 327 ALA B O 1
ATOM 6341 N N . SER B 1 328 ? -5.949 -1.361 -7.828 1 92.56 328 SER B N 1
ATOM 6342 C CA . SER B 1 328 ? -6.18 -0.097 -8.523 1 92.56 328 SER B CA 1
ATOM 6343 C C . SER B 1 328 ? -7.297 -0.227 -9.547 1 92.56 328 SER B C 1
ATOM 6345 O O . SER B 1 328 ? -7.332 -1.189 -10.32 1 92.56 328 SER B O 1
ATOM 6347 N N . ASP B 1 329 ? -8.234 0.667 -9.5 1 91.5 329 ASP B N 1
ATOM 6348 C CA . ASP B 1 329 ? -9.289 0.806 -10.5 1 91.5 329 ASP B CA 1
ATOM 6349 C C . ASP B 1 329 ? -10.141 -0.463 -10.586 1 91.5 329 ASP B C 1
ATOM 6351 O O . ASP B 1 329 ? -10.516 -0.891 -11.68 1 91.5 329 ASP B O 1
ATOM 6355 N N . CYS B 1 330 ? -10.289 -1.075 -9.461 1 94 330 CYS B N 1
ATOM 6356 C CA . CYS B 1 330 ? -11.188 -2.223 -9.391 1 94 330 CYS B CA 1
ATOM 6357 C C . CYS B 1 330 ? -12.617 -1.779 -9.117 1 94 330 CYS B C 1
ATOM 6359 O O . CYS B 1 330 ? -12.844 -0.773 -8.438 1 94 330 CYS B O 1
ATOM 6361 N N . GLY B 1 331 ? -13.586 -2.467 -9.773 1 93 331 GLY B N 1
ATOM 6362 C CA . GLY B 1 331 ? -14.953 -2.23 -9.336 1 93 331 GLY B CA 1
ATOM 6363 C C . GLY B 1 331 ? -15.156 -2.504 -7.859 1 93 331 GLY B C 1
ATOM 6364 O O . GLY B 1 331 ? -15.594 -1.625 -7.117 1 93 331 GLY B O 1
ATOM 6365 N N . CYS B 1 332 ? -14.883 -3.631 -7.551 1 96.31 332 CYS B N 1
ATOM 6366 C CA . CYS B 1 332 ? -14.82 -4.082 -6.164 1 96.31 332 CYS B CA 1
ATOM 6367 C C . CYS B 1 332 ? -13.531 -4.848 -5.898 1 96.31 332 CYS B C 1
ATOM 6369 O O . CYS B 1 332 ? -13.289 -5.895 -6.496 1 96.31 332 CYS B O 1
ATOM 6371 N N . PHE B 1 333 ? -12.734 -4.355 -5.031 1 97.5 333 PHE B N 1
ATOM 6372 C CA . PHE B 1 333 ? -11.516 -5.07 -4.672 1 97.5 333 PHE B CA 1
ATOM 6373 C C . PHE B 1 333 ? -11.836 -6.324 -3.873 1 97.5 333 PHE B C 1
ATOM 6375 O O . PHE B 1 333 ? -11.305 -7.402 -4.156 1 97.5 333 PHE B O 1
ATOM 6382 N N . MET B 1 334 ? -12.789 -6.145 -2.955 1 98.19 334 MET B N 1
ATOM 6383 C CA . MET B 1 334 ? -13.062 -7.301 -2.107 1 98.19 334 MET B CA 1
ATOM 6384 C C . MET B 1 334 ? -14.5 -7.289 -1.606 1 98.19 334 MET B C 1
ATOM 6386 O O . MET B 1 334 ? -14.969 -6.281 -1.076 1 98.19 334 MET B O 1
ATOM 6390 N N . LEU B 1 335 ? -15.164 -8.32 -1.827 1 97.62 335 LEU B N 1
ATOM 6391 C CA . LEU B 1 335 ? -16.453 -8.602 -1.23 1 97.62 335 LEU B CA 1
ATOM 6392 C C . LEU B 1 335 ? -16.328 -9.625 -0.105 1 97.62 335 LEU B C 1
ATOM 6394 O O . LEU B 1 335 ? -15.914 -10.766 -0.338 1 97.62 335 LEU B O 1
ATOM 6398 N N . VAL B 1 336 ? -16.672 -9.242 1.141 1 97.75 336 VAL B N 1
ATOM 6399 C CA . VAL B 1 336 ? -16.516 -10.094 2.316 1 97.75 336 VAL B CA 1
ATOM 6400 C C . VAL B 1 336 ? -17.891 -10.547 2.818 1 97.75 336 VAL B C 1
ATOM 6402 O O . VAL B 1 336 ? -18.672 -9.734 3.324 1 97.75 336 VAL B O 1
ATOM 6405 N N . LYS B 1 337 ? -18.078 -11.781 2.754 1 95.69 337 LYS B N 1
ATOM 6406 C CA . LYS B 1 337 ? -19.359 -12.312 3.199 1 95.69 337 LYS B CA 1
ATOM 6407 C C . LYS B 1 337 ? -19.234 -13.031 4.539 1 95.69 337 LYS B C 1
ATOM 6409 O O . LYS B 1 337 ? -20.219 -13.227 5.25 1 95.69 337 LYS B O 1
ATOM 6414 N N . SER B 1 338 ? -17.969 -13.391 4.848 1 94.69 338 SER B N 1
ATOM 6415 C CA . SER B 1 338 ? -17.703 -14.094 6.102 1 94.69 338 SER B CA 1
ATOM 6416 C C . SER B 1 338 ? -16.594 -13.414 6.895 1 94.69 338 SER B C 1
ATOM 6418 O O . SER B 1 338 ? -16.594 -12.188 7.047 1 94.69 338 SER B O 1
ATOM 6420 N N . VAL B 1 339 ? -15.688 -14.258 7.5 1 94.25 339 VAL B N 1
ATOM 6421 C CA . VAL B 1 339 ? -14.617 -13.719 8.328 1 94.25 339 VAL B CA 1
ATOM 6422 C C . VAL B 1 339 ? -13.406 -13.391 7.453 1 94.25 339 VAL B C 1
ATOM 6424 O O . VAL B 1 339 ? -13.102 -14.125 6.512 1 94.25 339 VAL B O 1
ATOM 6427 N N . ALA B 1 340 ? -12.859 -12.18 7.84 1 97.44 340 ALA B N 1
ATOM 6428 C CA . ALA B 1 340 ? -11.68 -11.812 7.062 1 97.44 340 ALA B CA 1
ATOM 6429 C C . ALA B 1 340 ? -10.727 -10.945 7.891 1 97.44 340 ALA B C 1
ATOM 6431 O O . ALA B 1 340 ? -11.156 -10.273 8.836 1 97.44 340 ALA B O 1
ATOM 6432 N N . VAL B 1 341 ? -9.469 -11.102 7.652 1 98.06 341 VAL B N 1
ATOM 6433 C CA . VAL B 1 341 ? -8.422 -10.203 8.125 1 98.06 341 VAL B CA 1
ATOM 6434 C C . VAL B 1 341 ? -7.891 -9.367 6.957 1 98.06 341 VAL B C 1
ATOM 6436 O O . VAL B 1 341 ? -7.32 -9.914 6.012 1 98.06 341 VAL B O 1
ATOM 6439 N N . ILE B 1 342 ? -8.109 -8.094 7.012 1 98.12 342 ILE B N 1
ATOM 6440 C CA . ILE B 1 342 ? -7.727 -7.168 5.949 1 98.12 342 ILE B CA 1
ATOM 6441 C C . ILE B 1 342 ? -6.699 -6.172 6.477 1 98.12 342 ILE B C 1
ATOM 6443 O O . ILE B 1 342 ? -7.059 -5.199 7.145 1 98.12 342 ILE B O 1
ATOM 6447 N N . LYS B 1 343 ? -5.371 -6.43 6.137 1 97.5 343 LYS B N 1
ATOM 6448 C CA . LYS B 1 343 ? -4.32 -5.605 6.734 1 97.5 343 LYS B CA 1
ATOM 6449 C C . LYS B 1 343 ? -3.305 -5.168 5.684 1 97.5 343 LYS B C 1
ATOM 6451 O O . LYS B 1 343 ? -3.004 -5.918 4.75 1 97.5 343 LYS B O 1
ATOM 6456 N N . HIS B 1 344 ? -2.771 -3.973 5.816 1 96.94 344 HIS B N 1
ATOM 6457 C CA . HIS B 1 344 ? -1.623 -3.465 5.074 1 96.94 344 HIS B CA 1
ATOM 6458 C C . HIS B 1 344 ? -1.908 -3.426 3.576 1 96.94 344 HIS B C 1
ATOM 6460 O O . HIS B 1 344 ? -1.014 -3.67 2.764 1 96.94 344 HIS B O 1
ATOM 6466 N N . ASN B 1 345 ? -3.191 -3.221 3.193 1 97.88 345 ASN B N 1
ATOM 6467 C CA . ASN B 1 345 ? -3.529 -3.139 1.776 1 97.88 345 ASN B CA 1
ATOM 6468 C C . ASN B 1 345 ? -3.592 -1.691 1.298 1 97.88 345 ASN B C 1
ATOM 6470 O O . ASN B 1 345 ? -3.861 -0.783 2.086 1 97.88 345 ASN B O 1
ATOM 6474 N N . MET B 1 346 ? -3.285 -1.57 0.103 1 97.75 346 MET B N 1
ATOM 6475 C CA . MET B 1 346 ? -3.457 -0.282 -0.562 1 97.75 346 MET B CA 1
ATOM 6476 C C . MET B 1 346 ? -4.492 -0.38 -1.679 1 97.75 346 MET B C 1
ATOM 6478 O O . MET B 1 346 ? -4.316 -1.145 -2.629 1 97.75 346 MET B O 1
ATOM 6482 N N . VAL B 1 347 ? -5.508 0.405 -1.562 1 97.38 347 VAL B N 1
ATOM 6483 C CA . VAL B 1 347 ? -6.598 0.345 -2.529 1 97.38 347 VAL B CA 1
ATOM 6484 C C . VAL B 1 347 ? -6.867 1.739 -3.09 1 97.38 347 VAL B C 1
ATOM 6486 O O . VAL B 1 347 ? -7.09 2.688 -2.332 1 97.38 347 VAL B O 1
ATOM 6489 N N . CYS B 1 348 ? -6.75 1.837 -4.34 1 92.44 348 CYS B N 1
ATOM 6490 C CA . CYS B 1 348 ? -7.02 3.102 -5.016 1 92.44 348 CYS B CA 1
ATOM 6491 C C . CYS B 1 348 ? -8.18 2.961 -5.992 1 92.44 348 CYS B C 1
ATOM 6493 O O . CYS B 1 348 ? -8.133 2.145 -6.914 1 92.44 348 CYS B O 1
ATOM 6495 N N . GLY B 1 349 ? -9.219 3.699 -5.723 1 86.94 349 GLY B N 1
ATOM 6496 C CA . GLY B 1 349 ? -10.375 3.65 -6.602 1 86.94 349 GLY B CA 1
ATOM 6497 C C . GLY B 1 349 ? -10.18 4.414 -7.895 1 86.94 349 GLY B C 1
ATOM 6498 O O . GLY B 1 349 ? -9.094 4.93 -8.156 1 86.94 349 GLY B O 1
ATOM 6499 N N . ASN B 1 350 ? -11.242 4.203 -8.812 1 71 350 ASN B N 1
ATOM 6500 C CA . ASN B 1 350 ? -11.188 4.812 -10.141 1 71 350 ASN B CA 1
ATOM 6501 C C . ASN B 1 350 ? -11.484 6.309 -10.078 1 71 350 ASN B C 1
ATOM 6503 O O . ASN B 1 350 ? -12.297 6.754 -9.266 1 71 350 ASN B O 1
ATOM 6507 N N . CYS B 1 351 ? -10.5 6.984 -10.68 1 54.12 351 CYS B N 1
ATOM 6508 C CA . CYS B 1 351 ? -10.734 8.422 -10.781 1 54.12 351 CYS B CA 1
ATOM 6509 C C . CYS B 1 351 ? -11.961 8.711 -11.641 1 54.12 351 CYS B C 1
ATOM 6511 O O . CYS B 1 351 ? -12.617 9.742 -11.453 1 54.12 351 CYS B O 1
ATOM 6513 N N . GLU B 1 352 ? -12.125 7.645 -12.562 1 52.66 352 GLU B N 1
ATOM 6514 C CA . GLU B 1 352 ? -13.227 7.902 -13.492 1 52.66 352 GLU B CA 1
ATOM 6515 C C . GLU B 1 352 ? -14.523 7.266 -13 1 52.66 352 GLU B C 1
ATOM 6517 O O . GLU B 1 352 ? -14.5 6.254 -12.297 1 52.66 352 GLU B O 1
ATOM 6522 N N . ASP B 1 353 ? -15.438 8 -12.562 1 46.91 353 ASP B N 1
ATOM 6523 C CA . ASP B 1 353 ? -16.797 7.77 -12.078 1 46.91 353 ASP B CA 1
ATOM 6524 C C . ASP B 1 353 ? -17.312 6.402 -12.523 1 46.91 353 ASP B C 1
ATOM 6526 O O . ASP B 1 353 ? -18.516 6.23 -12.734 1 46.91 353 ASP B O 1
ATOM 6530 N N . ARG B 1 354 ? -16.516 5.492 -12.852 1 50.78 354 ARG B N 1
ATOM 6531 C CA . ARG B 1 354 ? -17.156 4.266 -13.312 1 50.78 354 ARG B CA 1
ATOM 6532 C C . ARG B 1 354 ? -17.312 3.266 -12.172 1 50.78 354 ARG B C 1
ATOM 6534 O O . ARG B 1 354 ? -16.422 2.443 -11.938 1 50.78 354 ARG B O 1
ATOM 6541 N N . ALA B 1 355 ? -18.156 3.604 -11.273 1 56.53 355 ALA B N 1
ATOM 6542 C CA . ALA B 1 355 ? -18.484 2.686 -10.188 1 56.53 355 ALA B CA 1
ATOM 6543 C C . ALA B 1 355 ? -18.969 1.34 -10.727 1 56.53 355 ALA B C 1
ATOM 6545 O O . ALA B 1 355 ? -19.484 1.262 -11.844 1 56.53 355 ALA B O 1
ATOM 6546 N N . SER B 1 356 ? -18.469 0.343 -10.031 1 63.5 356 SER B N 1
ATOM 6547 C CA . SER B 1 356 ? -18.938 -0.993 -10.375 1 63.5 356 SER B CA 1
ATOM 6548 C C . SER B 1 356 ? -20.453 -1.028 -10.477 1 63.5 356 SER B C 1
ATOM 6550 O O . SER B 1 356 ? -21.156 -0.353 -9.719 1 63.5 356 SER B O 1
ATOM 6552 N N . GLN B 1 357 ? -20.953 -1.509 -11.594 1 78.56 357 GLN B N 1
ATOM 6553 C CA . GLN B 1 357 ? -22.391 -1.649 -11.773 1 78.56 357 GLN B CA 1
ATOM 6554 C C . GLN B 1 357 ? -22.859 -3.039 -11.352 1 78.56 357 GLN B C 1
ATOM 6556 O O . GLN B 1 357 ? -24.031 -3.391 -11.555 1 78.56 357 GLN B O 1
ATOM 6561 N N . MET B 1 358 ? -21.922 -3.676 -10.594 1 89.56 358 MET B N 1
ATOM 6562 C CA . MET B 1 358 ? -22.281 -5.031 -10.172 1 89.56 358 MET B CA 1
ATOM 6563 C C . MET B 1 358 ? -22.906 -5.023 -8.781 1 89.56 358 MET B C 1
ATOM 6565 O O . MET B 1 358 ? -22.547 -4.215 -7.934 1 89.56 358 MET B O 1
ATOM 6569 N N . LEU B 1 359 ? -23.922 -5.961 -8.633 1 93.69 359 LEU B N 1
ATOM 6570 C CA . LEU B 1 359 ? -24.625 -6.055 -7.363 1 93.69 359 LEU B CA 1
ATOM 6571 C C . LEU B 1 359 ? -24.156 -7.262 -6.559 1 93.69 359 LEU B C 1
ATOM 6573 O O . LEU B 1 359 ? -23.453 -8.125 -7.086 1 93.69 359 LEU B O 1
ATOM 6577 N N . THR B 1 360 ? -24.422 -7.211 -5.266 1 93.94 360 THR B N 1
ATOM 6578 C CA . THR B 1 360 ? -24.391 -8.398 -4.422 1 93.94 360 THR B CA 1
ATOM 6579 C C . THR B 1 360 ? -25.766 -8.633 -3.783 1 93.94 360 THR B C 1
ATOM 6581 O O . THR B 1 360 ? -26.438 -7.684 -3.389 1 93.94 360 THR B O 1
ATOM 6584 N N . CYS B 1 361 ? -26.188 -9.883 -3.807 1 90.19 361 CYS B N 1
ATOM 6585 C CA . CYS B 1 361 ? -27.469 -10.242 -3.225 1 90.19 361 CYS B CA 1
ATOM 6586 C C . CYS B 1 361 ? -27.281 -10.984 -1.907 1 90.19 361 CYS B C 1
ATOM 6588 O O . CYS B 1 361 ? -28.203 -11.648 -1.431 1 90.19 361 CYS B O 1
ATOM 6590 N N . SER B 1 362 ? -26.234 -11.039 -1.331 1 80.19 362 SER B N 1
ATOM 6591 C CA . SER B 1 362 ? -25.812 -11.859 -0.2 1 80.19 362 SER B CA 1
ATOM 6592 C C . SER B 1 362 ? -26.781 -11.719 0.971 1 80.19 362 SER B C 1
ATOM 6594 O O . SER B 1 362 ? -27.078 -12.695 1.659 1 80.19 362 SER B O 1
ATOM 6596 N N . ASP B 1 363 ? -27.328 -10.656 1.409 1 75.56 363 ASP B N 1
ATOM 6597 C CA . ASP B 1 363 ? -28.141 -10.523 2.615 1 75.56 363 ASP B CA 1
ATOM 6598 C C . ASP B 1 363 ? -29.609 -10.312 2.268 1 75.56 363 ASP B C 1
ATOM 6600 O O . ASP B 1 363 ? -30.391 -9.828 3.094 1 75.56 363 ASP B O 1
ATOM 6604 N N . GLY B 1 364 ? -29.969 -10.812 1.143 1 74.44 364 GLY B N 1
ATOM 6605 C CA . GLY B 1 364 ? -31.359 -10.672 0.734 1 74.44 364 GLY B CA 1
ATOM 6606 C C . GLY B 1 364 ? -31.672 -9.32 0.119 1 74.44 364 GLY B C 1
ATOM 6607 O O . GLY B 1 364 ? -32.688 -9.164 -0.583 1 74.44 364 GLY B O 1
ATOM 6608 N N . ASN B 1 365 ? -30.891 -8.422 0.553 1 77.5 365 ASN B N 1
ATOM 6609 C CA . ASN B 1 365 ? -31.016 -7.113 -0.082 1 77.5 365 ASN B CA 1
ATOM 6610 C C . ASN B 1 365 ? -29.922 -6.891 -1.128 1 77.5 365 ASN B C 1
ATOM 6612 O O . ASN B 1 365 ? -28.766 -7.258 -0.912 1 77.5 365 ASN B O 1
ATOM 6616 N N . CYS B 1 366 ? -30.328 -6.387 -2.188 1 88.25 366 CYS B N 1
ATOM 6617 C CA . CYS B 1 366 ? -29.375 -6.168 -3.273 1 88.25 366 CYS B CA 1
ATOM 6618 C C . CYS B 1 366 ? -28.703 -4.809 -3.137 1 88.25 366 CYS B C 1
ATOM 6620 O O . CYS B 1 366 ? -29.359 -3.781 -3.031 1 88.25 366 CYS B O 1
ATOM 6622 N N . HIS B 1 367 ? -27.422 -4.859 -3.053 1 90.38 367 HIS B N 1
ATOM 6623 C CA . HIS B 1 367 ? -26.625 -3.646 -2.934 1 90.38 367 HIS B CA 1
ATOM 6624 C C . HIS B 1 367 ? -25.641 -3.518 -4.09 1 90.38 367 HIS B C 1
ATOM 6626 O O . HIS B 1 367 ? -25.125 -4.523 -4.59 1 90.38 367 HIS B O 1
ATOM 6632 N N . LEU B 1 368 ? -25.469 -2.305 -4.484 1 91.62 368 LEU B N 1
ATOM 6633 C CA . LEU B 1 368 ? -24.359 -2.074 -5.406 1 91.62 368 LEU B CA 1
ATOM 6634 C C . LEU B 1 368 ? -23.016 -2.334 -4.723 1 91.62 368 LEU B C 1
ATOM 6636 O O . LEU B 1 368 ? -22.781 -1.855 -3.609 1 91.62 368 LEU B O 1
ATOM 6640 N N . LEU B 1 369 ? -22.172 -3.004 -5.398 1 93.88 369 LEU B N 1
ATOM 6641 C CA . LEU B 1 369 ? -20.859 -3.297 -4.844 1 93.88 369 LEU B CA 1
ATOM 6642 C C . LEU B 1 369 ? -20.031 -2.021 -4.691 1 93.88 369 LEU B C 1
ATOM 6644 O O . LEU B 1 369 ? -20.062 -1.152 -5.566 1 93.88 369 LEU B O 1
ATOM 6648 N N . LYS B 1 370 ? -19.375 -1.964 -3.602 1 94.56 370 LYS B N 1
ATOM 6649 C CA . LYS B 1 370 ? -18.406 -0.901 -3.359 1 94.56 370 LYS B CA 1
ATOM 6650 C C . LYS B 1 370 ? -16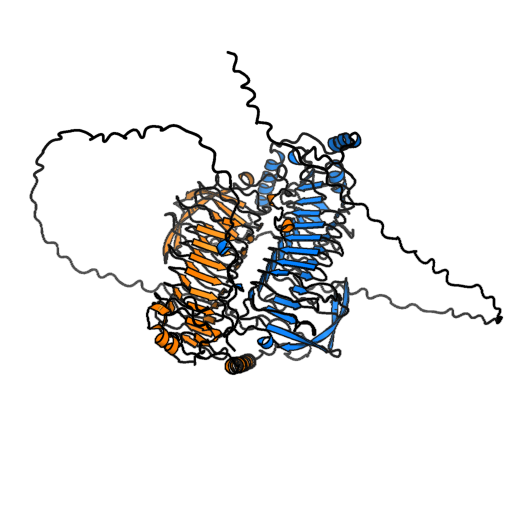.969 -1.437 -3.424 1 94.56 370 LYS B C 1
ATOM 6652 O O . LYS B 1 370 ? -16.766 -2.641 -3.58 1 94.56 370 LYS B O 1
ATOM 6657 N N . THR B 1 371 ? -15.961 -0.567 -3.324 1 95.62 371 THR B N 1
ATOM 6658 C CA . THR B 1 371 ? -14.57 -0.991 -3.467 1 95.62 371 THR B CA 1
ATOM 6659 C C . THR B 1 371 ? -14.242 -2.104 -2.477 1 95.62 371 THR B C 1
ATOM 6661 O O . THR B 1 371 ? -13.633 -3.107 -2.846 1 95.62 371 THR B O 1
ATOM 6664 N N . ILE B 1 372 ? -14.539 -1.848 -1.261 1 97.44 372 ILE B N 1
ATOM 6665 C CA . ILE B 1 372 ? -14.539 -2.891 -0.24 1 97.44 372 ILE B CA 1
ATOM 6666 C C . ILE B 1 372 ? -15.938 -3.041 0.348 1 97.44 372 ILE B C 1
ATOM 6668 O O . ILE B 1 372 ? -16.5 -2.078 0.872 1 97.44 372 ILE B O 1
ATOM 6672 N N . HIS B 1 373 ? -16.469 -4.18 0.205 1 96.94 373 HIS B N 1
ATOM 6673 C CA . HIS B 1 373 ? -17.859 -4.406 0.578 1 96.94 373 HIS B CA 1
ATOM 6674 C C . HIS B 1 373 ? -17.984 -5.496 1.638 1 96.94 373 HIS B C 1
ATOM 6676 O O . HIS B 1 373 ? -17.781 -6.676 1.345 1 96.94 373 HIS B O 1
ATOM 6682 N N . VAL B 1 374 ? -18.328 -5.109 2.826 1 97.38 374 VAL B N 1
ATOM 6683 C CA . VAL B 1 374 ? -18.594 -6.062 3.898 1 97.38 374 VAL B CA 1
ATOM 6684 C C . VAL B 1 374 ? -20.094 -6.34 4 1 97.38 374 VAL B C 1
ATOM 6686 O O . VAL B 1 374 ? -20.859 -5.477 4.438 1 97.38 374 VAL B O 1
ATOM 6689 N N . ALA B 1 375 ? -20.422 -7.539 3.643 1 96 375 ALA B N 1
ATOM 6690 C CA . ALA B 1 375 ? -21.844 -7.91 3.641 1 96 375 ALA B CA 1
ATOM 6691 C C . ALA B 1 375 ? -22.344 -8.125 5.062 1 96 375 ALA B C 1
ATOM 6693 O O . ALA B 1 375 ? -21.578 -8.477 5.957 1 96 375 ALA B O 1
ATOM 6694 N N . SER B 1 376 ? -23.656 -7.953 5.227 1 94.81 376 SER B N 1
ATOM 6695 C CA . SER B 1 376 ? -24.297 -8.195 6.52 1 94.81 376 SER B CA 1
ATOM 6696 C C . SER B 1 376 ? -24.328 -9.68 6.848 1 94.81 376 SER B C 1
ATOM 6698 O O . SER B 1 376 ? -24.453 -10.523 5.953 1 94.81 376 SER B O 1
ATOM 6700 N N . HIS B 1 377 ? -24.094 -9.938 8.039 1 91.88 377 HIS B N 1
ATOM 6701 C CA . HIS B 1 377 ? -24.188 -11.297 8.57 1 91.88 377 HIS B CA 1
ATOM 6702 C C . HIS B 1 377 ? -24.531 -11.281 10.055 1 91.88 377 HIS B C 1
ATOM 6704 O O . HIS B 1 377 ? -23.812 -10.68 10.852 1 91.88 377 HIS B O 1
ATOM 6710 N N . SER B 1 378 ? -25.562 -11.977 10.484 1 87.81 378 SER B N 1
ATOM 6711 C CA . SER B 1 378 ? -26.109 -11.867 11.828 1 87.81 378 SER B CA 1
ATOM 6712 C C . SER B 1 378 ? -25.188 -12.523 12.852 1 87.81 378 SER B C 1
ATOM 6714 O O . SER B 1 378 ? -25.234 -12.188 14.039 1 87.81 378 SER B O 1
ATOM 6716 N N . ARG B 1 379 ? -24.328 -13.414 12.398 1 91.31 379 ARG B N 1
ATOM 6717 C CA . ARG B 1 379 ? -23.562 -14.195 13.375 1 91.31 379 ARG B CA 1
ATOM 6718 C C . ARG B 1 379 ? -22.078 -13.875 13.297 1 91.31 379 ARG B C 1
ATOM 6720 O O . ARG B 1 379 ? -21.297 -14.289 14.164 1 91.31 379 ARG B O 1
ATOM 6727 N N . LYS B 1 380 ? -21.734 -13.25 12.305 1 92.56 380 LYS B N 1
ATOM 6728 C CA . LYS B 1 380 ? -20.312 -13.07 12.102 1 92.56 380 LYS B CA 1
ATOM 6729 C C . LYS B 1 380 ? -19.859 -11.68 12.531 1 92.56 380 LYS B C 1
ATOM 6731 O O . LYS B 1 380 ? -20.625 -10.719 12.453 1 92.56 380 LYS B O 1
ATOM 6736 N N . ALA B 1 381 ? -18.547 -11.617 12.977 1 94.81 381 ALA B N 1
ATOM 6737 C CA . ALA B 1 381 ? -17.938 -10.352 13.359 1 94.81 381 ALA B CA 1
ATOM 6738 C C . ALA B 1 381 ? -17.453 -9.578 12.133 1 94.81 381 ALA B C 1
ATOM 6740 O O . ALA B 1 381 ? -17.328 -10.148 11.047 1 94.81 381 ALA B O 1
ATOM 6741 N N . TRP B 1 382 ? -17.25 -8.289 12.336 1 95.25 382 TRP B N 1
ATOM 6742 C CA . TRP B 1 382 ? -16.609 -7.492 11.289 1 95.25 382 TRP B CA 1
ATOM 6743 C C . TRP B 1 382 ? -15.188 -7.961 11.039 1 95.25 382 TRP B C 1
ATOM 6745 O O . TRP B 1 382 ? -14.539 -8.516 11.93 1 95.25 382 TRP B O 1
ATOM 6755 N N . PRO B 1 383 ? -14.703 -7.773 9.828 1 96.81 383 PRO B N 1
ATOM 6756 C CA . PRO B 1 383 ? -13.305 -8.117 9.547 1 96.81 383 PRO B CA 1
ATOM 6757 C C . PRO B 1 383 ? -12.32 -7.234 10.32 1 96.81 383 PRO B C 1
ATOM 6759 O O . PRO B 1 383 ? -12.633 -6.086 10.633 1 96.81 383 PRO B O 1
ATOM 6762 N N . VAL B 1 384 ? -11.164 -7.898 10.719 1 97.56 384 VAL B N 1
ATOM 6763 C CA . VAL B 1 384 ? -10.047 -7.09 11.195 1 97.56 384 VAL B CA 1
ATOM 6764 C C . VAL B 1 384 ? -9.578 -6.156 10.078 1 97.56 384 VAL B C 1
ATOM 6766 O O . VAL B 1 384 ? -9.344 -6.59 8.953 1 97.56 384 VAL B O 1
ATOM 6769 N N . PHE B 1 385 ? -9.5 -4.863 10.391 1 97.75 385 PHE B N 1
ATOM 6770 C CA . PHE B 1 385 ? -9.195 -3.844 9.398 1 97.75 385 PHE B CA 1
ATOM 6771 C C . PHE B 1 385 ? -8.109 -2.9 9.898 1 97.75 385 PHE B C 1
ATOM 6773 O O . PHE B 1 385 ? -8.398 -1.923 10.594 1 97.75 385 PHE B O 1
ATOM 6780 N N . GLU B 1 386 ? -6.793 -3.229 9.516 1 97.06 386 GLU B N 1
ATOM 6781 C CA . GLU B 1 386 ? -5.691 -2.484 10.117 1 97.06 386 GLU B CA 1
ATOM 6782 C C . GLU B 1 386 ? -4.652 -2.09 9.07 1 97.06 386 GLU B C 1
ATOM 6784 O O . GLU B 1 386 ? -4.352 -2.869 8.164 1 97.06 386 GLU B O 1
ATOM 6789 N N . HIS B 1 387 ? -4.109 -0.836 9.18 1 96.75 387 HIS B N 1
ATOM 6790 C CA . HIS B 1 387 ? -2.975 -0.333 8.414 1 96.75 387 HIS B CA 1
ATOM 6791 C C . HIS B 1 387 ? -3.271 -0.344 6.914 1 96.75 387 HIS B C 1
ATOM 6793 O O . HIS B 1 387 ? -2.381 -0.607 6.102 1 96.75 387 HIS B O 1
ATOM 6799 N N . ASN B 1 388 ? -4.535 -0.134 6.566 1 97.38 388 ASN B N 1
ATOM 6800 C CA . ASN B 1 388 ? -4.902 -0.029 5.156 1 97.38 388 ASN B CA 1
ATOM 6801 C C . ASN B 1 388 ? -4.898 1.422 4.684 1 97.38 388 ASN B C 1
ATOM 6803 O O . ASN B 1 388 ? -5.18 2.334 5.465 1 97.38 388 ASN B O 1
ATOM 6807 N N . ILE B 1 389 ? -4.523 1.582 3.469 1 97.62 389 ILE B N 1
ATOM 6808 C CA . ILE B 1 389 ? -4.617 2.893 2.838 1 97.62 389 ILE B CA 1
ATOM 6809 C C . ILE B 1 389 ? -5.656 2.855 1.72 1 97.62 389 ILE B C 1
ATOM 6811 O O . ILE B 1 389 ? -5.492 2.133 0.734 1 97.62 389 ILE B O 1
ATOM 6815 N N . LEU B 1 390 ? -6.707 3.557 1.896 1 96.88 390 LEU B N 1
ATOM 6816 C CA . LEU B 1 390 ? -7.766 3.68 0.898 1 96.88 390 LEU B CA 1
ATOM 6817 C C . LEU B 1 390 ? -7.809 5.09 0.323 1 96.88 390 LEU B C 1
ATOM 6819 O O . LEU B 1 390 ? -7.844 6.07 1.072 1 96.88 390 LEU B O 1
ATOM 6823 N N . THR B 1 391 ? -7.707 5.168 -0.937 1 93.75 391 THR B N 1
ATOM 6824 C CA . THR B 1 391 ? -7.812 6.469 -1.594 1 93.75 391 THR B CA 1
ATOM 6825 C C . THR B 1 391 ? -8.883 6.434 -2.684 1 93.75 391 THR B C 1
ATOM 6827 O O . THR B 1 391 ? -8.859 5.559 -3.553 1 93.75 391 THR B O 1
ATOM 6830 N N . ARG B 1 392 ? -9.828 7.289 -2.623 1 92.38 392 ARG B N 1
ATOM 6831 C CA . ARG B 1 392 ? -10.906 7.375 -3.604 1 92.38 392 ARG B CA 1
ATOM 6832 C C . ARG B 1 392 ? -11.703 6.078 -3.658 1 92.38 392 ARG B C 1
ATOM 6834 O O . ARG B 1 392 ? -11.953 5.543 -4.738 1 92.38 392 ARG B O 1
ATOM 6841 N N . CYS B 1 393 ? -12.047 5.648 -2.467 1 94.19 393 CYS B N 1
ATOM 6842 C CA . CYS B 1 393 ? -12.719 4.359 -2.352 1 94.19 393 CYS B CA 1
ATOM 6843 C C . CYS B 1 393 ? -14.062 4.508 -1.645 1 94.19 393 CYS B C 1
ATOM 6845 O O . CYS B 1 393 ? -14.391 5.59 -1.151 1 94.19 393 CYS B O 1
ATOM 6847 N N . SER B 1 394 ? -14.82 3.488 -1.804 1 94.5 394 SER B N 1
ATOM 6848 C CA . SER B 1 394 ? -16.047 3.346 -1.03 1 94.5 394 SER B CA 1
ATOM 6849 C C . SER B 1 394 ? -16.031 2.068 -0.198 1 94.5 394 SER B C 1
ATOM 6851 O O . SER B 1 394 ? -15.656 1.005 -0.69 1 94.5 394 SER B O 1
ATOM 6853 N N . LEU B 1 395 ? -16.344 2.256 1.05 1 96.75 395 LEU B N 1
ATOM 6854 C CA . LEU B 1 395 ? -16.422 1.144 1.99 1 96.75 395 LEU B CA 1
ATOM 6855 C C . LEU B 1 395 ? -17.859 0.908 2.441 1 96.75 395 LEU B C 1
ATOM 6857 O O . LEU B 1 395 ? -18.516 1.818 2.959 1 96.75 395 LEU B O 1
ATOM 6861 N N . HIS B 1 396 ? -18.375 -0.214 2.143 1 96.31 396 HIS B N 1
ATOM 6862 C CA . HIS B 1 396 ? -19.703 -0.589 2.605 1 96.31 396 HIS B CA 1
ATOM 6863 C C . HIS B 1 396 ? -19.625 -1.466 3.852 1 96.31 396 HIS B C 1
ATOM 6865 O O . HIS B 1 396 ? -18.953 -2.496 3.85 1 96.31 396 HIS B O 1
ATOM 6871 N N . LEU B 1 397 ? -20.359 -1.095 4.883 1 97.38 397 LEU B N 1
ATOM 6872 C CA . LEU B 1 397 ? -20.375 -1.845 6.133 1 97.38 397 LEU B CA 1
ATOM 6873 C C . LEU B 1 397 ? -21.766 -2.377 6.438 1 97.38 397 LEU B C 1
ATOM 6875 O O . LEU B 1 397 ? -22.609 -1.643 6.941 1 97.38 397 LEU B O 1
ATOM 6879 N N . GLY B 1 398 ? -21.906 -3.627 6.145 1 95.38 398 GLY B N 1
ATOM 6880 C CA . GLY B 1 398 ? -23.141 -4.309 6.535 1 95.38 398 GLY B CA 1
ATOM 6881 C C . GLY B 1 398 ? -23.234 -4.562 8.031 1 95.38 398 GLY B C 1
ATOM 6882 O O . GLY B 1 398 ? -22.25 -4.355 8.758 1 95.38 398 GLY B O 1
ATOM 6883 N N . ASN B 1 399 ? -24.391 -5.004 8.461 1 93.81 399 ASN B N 1
ATOM 6884 C CA . ASN B 1 399 ? -24.625 -5.254 9.883 1 93.81 399 ASN B CA 1
ATOM 6885 C C . ASN B 1 399 ? -23.922 -6.535 10.344 1 93.81 399 ASN B C 1
ATOM 6887 O O . ASN B 1 399 ? -24.125 -7.594 9.75 1 93.81 399 ASN B O 1
ATOM 6891 N N . ARG B 1 400 ? -23.125 -6.355 11.359 1 95.5 400 ARG B N 1
ATOM 6892 C CA . ARG B 1 400 ? -22.422 -7.488 11.945 1 95.5 400 ARG B CA 1
ATOM 6893 C C . ARG B 1 400 ? -22.391 -7.387 13.461 1 95.5 400 ARG B C 1
ATOM 6895 O O . ARG B 1 400 ? -22.859 -6.398 14.031 1 95.5 400 ARG B O 1
ATOM 6902 N N . ARG B 1 401 ? -21.875 -8.484 14.031 1 93.88 401 ARG B N 1
ATOM 6903 C CA . ARG B 1 401 ? -21.734 -8.484 15.484 1 93.88 401 ARG B CA 1
ATOM 6904 C C . ARG B 1 401 ? -20.438 -7.801 15.906 1 93.88 401 ARG B C 1
ATOM 6906 O O . ARG B 1 401 ? -19.406 -7.941 15.234 1 93.88 401 ARG B O 1
ATOM 6913 N N . GLY B 1 402 ? -20.641 -7.062 16.984 1 94.56 402 GLY B N 1
ATOM 6914 C CA . GLY B 1 402 ? -19.453 -6.406 17.5 1 94.56 402 GLY B CA 1
ATOM 6915 C C . GLY B 1 402 ? -19.266 -4.992 16.984 1 94.56 402 GLY B C 1
ATOM 6916 O O . GLY B 1 402 ? -20.25 -4.301 16.703 1 94.56 402 GLY B O 1
ATOM 6917 N N . VAL B 1 403 ? -17.969 -4.582 17.031 1 95.81 403 VAL B N 1
ATOM 6918 C CA . VAL B 1 403 ? -17.656 -3.211 16.641 1 95.81 403 VAL B CA 1
ATOM 6919 C C . VAL B 1 403 ? -16.609 -3.217 15.516 1 95.81 403 VAL B C 1
ATOM 6921 O O . VAL B 1 403 ? -15.664 -4 15.547 1 95.81 403 VAL B O 1
ATOM 6924 N N . PHE B 1 404 ? -16.906 -2.453 14.594 1 97.06 404 PHE B N 1
ATOM 6925 C CA . PHE B 1 404 ? -15.906 -2.215 13.547 1 97.06 404 PHE B CA 1
ATOM 6926 C C . PHE B 1 404 ? -14.906 -1.148 13.984 1 97.06 404 PHE B C 1
ATOM 6928 O O . PHE B 1 404 ? -15.289 -0.007 14.25 1 97.06 404 PHE B O 1
ATOM 6935 N N . LEU B 1 405 ? -13.602 -1.545 14.039 1 96.62 405 LEU B N 1
ATOM 6936 C CA . LEU B 1 405 ? -12.555 -0.673 14.562 1 96.62 405 LEU B CA 1
ATOM 6937 C C . LEU B 1 405 ? -11.352 -0.646 13.633 1 96.62 405 LEU B C 1
ATOM 6939 O O . LEU B 1 405 ? -10.375 -1.367 13.859 1 96.62 405 LEU B O 1
ATOM 6943 N N . PRO B 1 406 ? -11.5 0.188 12.547 1 96.25 406 PRO B N 1
ATOM 6944 C CA . PRO B 1 406 ? -10.289 0.354 11.727 1 96.25 406 PRO B CA 1
ATOM 6945 C C . PRO B 1 406 ? -9.156 1.024 12.492 1 96.25 406 PRO B C 1
ATOM 6947 O O . PRO B 1 406 ? -9.367 2.021 13.188 1 96.25 406 PRO B O 1
ATOM 6950 N N . TYR B 1 407 ? -7.93 0.417 12.375 1 94.56 407 TYR B N 1
ATOM 6951 C CA . TYR B 1 407 ? -6.789 0.889 13.148 1 94.56 407 TYR B CA 1
ATOM 6952 C C . TYR B 1 407 ? -5.668 1.366 12.234 1 94.56 407 TYR B C 1
ATOM 6954 O O . TYR B 1 407 ? -5.184 0.61 11.391 1 94.56 407 TYR B O 1
ATOM 6962 N N . GLN B 1 408 ? -5.301 2.703 12.406 1 94.88 408 GLN B N 1
ATOM 6963 C CA . GLN B 1 408 ? -4.215 3.311 11.648 1 94.88 408 GLN B CA 1
ATOM 6964 C C . GLN B 1 408 ? -4.438 3.154 10.148 1 94.88 408 GLN B C 1
ATOM 6966 O O . GLN B 1 408 ? -3.541 2.719 9.422 1 94.88 408 GLN B O 1
ATOM 6971 N N . CYS B 1 409 ? -5.656 3.441 9.758 1 96.69 409 CYS B N 1
ATOM 6972 C CA . CYS B 1 409 ? -6.027 3.42 8.344 1 96.69 409 CYS B CA 1
ATOM 6973 C C . CYS B 1 409 ? -6.137 4.832 7.789 1 96.69 409 CYS B C 1
ATOM 6975 O O . CYS B 1 409 ? -6.641 5.734 8.469 1 96.69 409 CYS B O 1
ATOM 6977 N N . ASN B 1 410 ? -5.531 5.027 6.66 1 97.44 410 ASN B N 1
ATOM 6978 C CA . ASN B 1 410 ? -5.715 6.281 5.938 1 97.44 410 ASN B CA 1
ATOM 6979 C C . ASN B 1 410 ? -6.898 6.207 4.977 1 97.44 410 ASN B C 1
ATOM 6981 O O . ASN B 1 410 ? -6.848 5.488 3.979 1 97.44 410 ASN B O 1
ATOM 6985 N N . LEU B 1 411 ? -7.945 6.891 5.246 1 96.69 411 LEU B N 1
ATOM 6986 C CA . LEU B 1 411 ? -9.164 6.879 4.441 1 96.69 411 LEU B CA 1
ATOM 6987 C C . LEU B 1 411 ? -9.297 8.172 3.639 1 96.69 411 LEU B C 1
ATOM 6989 O O . LEU B 1 411 ? -10.297 8.883 3.768 1 96.69 411 LEU B O 1
ATOM 6993 N N . SER B 1 412 ? -8.359 8.344 2.738 1 93.94 412 SER B N 1
ATOM 6994 C CA . SER B 1 412 ? -8.328 9.562 1.941 1 93.94 412 SER B CA 1
ATOM 6995 C C . SER B 1 412 ? -9.375 9.523 0.832 1 93.94 412 SER B C 1
ATOM 6997 O O . SER B 1 412 ? -9.391 8.594 0.022 1 93.94 412 SER B O 1
ATOM 6999 N N . HIS B 1 413 ? -10.273 10.508 0.833 1 92.69 413 HIS B N 1
ATOM 7000 C CA . HIS B 1 413 ? -11.336 10.586 -0.158 1 92.69 413 HIS B CA 1
ATOM 7001 C C . HIS B 1 413 ? -12.148 9.297 -0.208 1 92.69 413 HIS B C 1
ATOM 7003 O O . HIS B 1 413 ? -12.406 8.766 -1.289 1 92.69 413 HIS B O 1
ATOM 7009 N N . THR B 1 414 ? -12.445 8.844 0.955 1 94.81 414 THR B N 1
ATOM 7010 C CA . THR B 1 414 ? -13.156 7.574 1.071 1 94.81 414 THR B CA 1
ATOM 7011 C C . THR B 1 414 ? -14.555 7.781 1.645 1 94.81 414 THR B C 1
ATOM 7013 O O . THR B 1 414 ? -14.734 8.555 2.588 1 94.81 414 THR B O 1
ATOM 7016 N N . LYS B 1 415 ? -15.477 7.145 1.021 1 95.25 415 LYS B N 1
ATOM 7017 C CA . LYS B 1 415 ? -16.859 7.164 1.5 1 95.25 415 LYS B CA 1
ATOM 7018 C C . LYS B 1 415 ? -17.203 5.859 2.217 1 95.25 415 LYS B C 1
ATOM 7020 O O . LYS B 1 415 ? -16.969 4.773 1.691 1 95.25 415 LYS B O 1
ATOM 7025 N N . ILE B 1 416 ? -17.703 6.027 3.408 1 97.38 416 ILE B N 1
ATOM 7026 C CA . ILE B 1 416 ? -18.156 4.863 4.164 1 97.38 416 ILE B CA 1
ATOM 7027 C C . ILE B 1 416 ? -19.688 4.812 4.168 1 97.38 416 ILE B C 1
ATOM 7029 O O . ILE B 1 416 ? -20.344 5.789 4.527 1 97.38 416 ILE B O 1
ATOM 7033 N N . LEU B 1 417 ? -20.203 3.756 3.707 1 97.06 417 LEU B N 1
ATOM 7034 C CA . LEU B 1 417 ? -21.656 3.533 3.713 1 97.06 417 LEU B CA 1
ATOM 7035 C C . LEU B 1 417 ? -22.047 2.541 4.801 1 97.06 417 LEU B C 1
ATOM 7037 O O . LEU B 1 417 ? -21.578 1.4 4.805 1 97.06 417 LEU B O 1
ATOM 7041 N N . LEU B 1 418 ? -22.938 3.004 5.672 1 97.25 418 LEU B N 1
ATOM 7042 C CA . LEU B 1 418 ? -23.391 2.184 6.789 1 97.25 418 LEU B CA 1
ATOM 7043 C C . LEU B 1 418 ? -24.828 1.712 6.574 1 97.25 418 LEU B C 1
ATOM 7045 O O . LEU B 1 418 ? -25.719 2.523 6.32 1 97.25 418 LEU B O 1
ATOM 7049 N N . GLU B 1 419 ? -24.953 0.497 6.742 1 93.69 419 GLU B N 1
ATOM 7050 C CA . GLU B 1 419 ? -26.328 0.013 6.816 1 93.69 419 GLU B CA 1
ATOM 7051 C C . GLU B 1 419 ? -27.031 0.509 8.078 1 93.69 419 GLU B C 1
ATOM 7053 O O . GLU B 1 419 ? -26.375 0.985 9.008 1 93.69 419 GLU B O 1
ATOM 7058 N N . PRO B 1 420 ? -28.328 0.395 8.188 1 87.69 420 PRO B N 1
ATOM 7059 C CA . PRO B 1 420 ? -29.094 1.054 9.258 1 87.69 420 PRO B CA 1
ATOM 7060 C C . PRO B 1 420 ? -28.609 0.66 10.648 1 87.69 420 PRO B C 1
ATOM 7062 O O . PRO B 1 420 ? -28.484 1.52 11.523 1 87.69 420 PRO B O 1
ATOM 7065 N N . GLU B 1 421 ? -28.234 -0.554 10.914 1 89.25 421 GLU B N 1
ATOM 7066 C CA . GLU B 1 421 ? -27.891 -0.994 12.266 1 89.25 421 GLU B CA 1
ATOM 7067 C C . GLU B 1 421 ? -26.391 -0.885 12.531 1 89.25 421 GLU B C 1
ATOM 7069 O O . GLU B 1 421 ? -25.938 -1.137 13.648 1 89.25 421 GLU B O 1
ATOM 7074 N N . SER B 1 422 ? -25.719 -0.321 11.562 1 93.5 422 SER B N 1
ATOM 7075 C CA . SER B 1 422 ? -24.266 -0.373 11.68 1 93.5 422 SER B CA 1
ATOM 7076 C C . SER B 1 422 ? -23.719 0.899 12.312 1 93.5 422 SER B C 1
ATOM 7078 O O . SER B 1 422 ? -22.594 0.908 12.828 1 93.5 422 SER B O 1
ATOM 7080 N N . MET B 1 423 ? -24.406 1.88 12.391 1 93 423 MET B N 1
ATOM 7081 C CA . MET B 1 423 ? -23.922 3.193 12.797 1 93 423 MET B CA 1
ATOM 7082 C C . MET B 1 423 ? -23.406 3.16 14.234 1 93 423 MET B C 1
ATOM 7084 O O . MET B 1 423 ? -22.375 3.734 14.547 1 93 423 MET B O 1
ATOM 7088 N N . SER B 1 424 ? -24.156 2.475 15.062 1 92.19 424 SER B N 1
ATOM 7089 C CA . SER B 1 424 ? -23.797 2.465 16.469 1 92.19 424 SER B CA 1
ATOM 7090 C C . SER B 1 424 ? -22.609 1.536 16.75 1 92.19 424 SER B C 1
ATOM 7092 O O . SER B 1 424 ? -22.125 1.451 17.875 1 92.19 424 SER B O 1
ATOM 7094 N N . LYS B 1 425 ? -22.141 0.917 15.75 1 95.44 425 LYS B N 1
ATOM 7095 C CA . LYS B 1 425 ? -21.141 -0.119 15.945 1 95.44 425 LYS B CA 1
ATOM 7096 C C . LYS B 1 425 ? -19.828 0.241 15.242 1 95.44 425 LYS B C 1
ATOM 7098 O O . LYS B 1 425 ? -19.031 -0.639 14.906 1 95.44 425 LYS B O 1
ATOM 7103 N N . VAL B 1 426 ? -19.609 1.462 14.984 1 95.94 426 VAL B N 1
ATOM 7104 C CA . VAL B 1 426 ? -18.422 1.897 14.273 1 95.94 426 VAL B CA 1
ATOM 7105 C C . VAL B 1 426 ? -17.641 2.885 15.133 1 95.94 426 VAL B C 1
ATOM 7107 O O . VAL B 1 426 ? -18.203 3.822 15.695 1 95.94 426 VAL B O 1
ATOM 7110 N N . ASN B 1 427 ? -16.328 2.586 15.305 1 96 427 ASN B N 1
ATOM 7111 C CA . ASN B 1 427 ? -15.391 3.48 15.984 1 96 427 ASN B CA 1
ATOM 7112 C C . ASN B 1 427 ? -14.242 3.898 15.07 1 96 427 ASN B C 1
ATOM 7114 O O . ASN B 1 427 ? -13.422 3.068 14.68 1 96 427 ASN B O 1
ATOM 7118 N N . LEU B 1 428 ? -14.133 5.211 14.82 1 95.06 428 LEU B N 1
ATOM 7119 C CA . LEU B 1 428 ? -13.188 5.699 13.828 1 95.06 428 LEU B CA 1
ATOM 7120 C C . LEU B 1 428 ? -12.078 6.508 14.492 1 95.06 428 LEU B C 1
ATOM 7122 O O . LEU B 1 428 ? -11.508 7.414 13.867 1 95.06 428 LEU B O 1
ATOM 7126 N N . ASN B 1 429 ? -11.633 6.199 15.664 1 92.56 429 ASN B N 1
ATOM 7127 C CA . ASN B 1 429 ? -10.633 6.945 16.422 1 92.56 429 ASN B CA 1
ATOM 7128 C C . ASN B 1 429 ? -9.227 6.715 15.883 1 92.56 429 ASN B C 1
ATOM 7130 O O . ASN B 1 429 ? -8.312 7.496 16.156 1 92.56 429 ASN B O 1
ATOM 7134 N N . GLY B 1 430 ? -9.062 5.695 15.172 1 92.88 430 GLY B N 1
ATOM 7135 C CA . GLY B 1 430 ? -7.719 5.352 14.734 1 92.88 430 GLY B CA 1
ATOM 7136 C C . GLY B 1 430 ? -7.5 5.566 13.25 1 92.88 430 GLY B C 1
ATOM 7137 O O . GLY B 1 430 ? -6.648 4.914 12.641 1 92.88 430 GLY B O 1
ATOM 7138 N N . VAL B 1 431 ? -8.258 6.516 12.633 1 95.69 431 VAL B N 1
ATOM 7139 C CA . VAL B 1 431 ? -8.125 6.691 11.188 1 95.69 431 VAL B CA 1
ATOM 7140 C C . VAL B 1 431 ? -7.73 8.133 10.883 1 95.69 431 VAL B C 1
ATOM 7142 O O . VAL B 1 431 ? -7.926 9.031 11.711 1 95.69 431 VAL B O 1
ATOM 7145 N N . PHE B 1 432 ? -7.027 8.312 9.773 1 96.69 432 PHE B N 1
ATOM 7146 C CA . PHE B 1 432 ? -6.844 9.641 9.211 1 96.69 432 PHE B CA 1
ATOM 7147 C C . PHE B 1 432 ? -8.07 10.07 8.422 1 96.69 432 PHE B C 1
ATOM 7149 O O . PHE B 1 432 ? -8.406 9.469 7.398 1 96.69 432 PHE B O 1
ATOM 7156 N N . ASP B 1 433 ? -8.719 11.125 8.883 1 93.81 433 ASP B N 1
ATOM 7157 C CA . ASP B 1 433 ? -10.117 11.289 8.492 1 93.81 433 ASP B CA 1
ATOM 7158 C C . ASP B 1 433 ? -10.344 12.648 7.828 1 93.81 433 ASP B C 1
ATOM 7160 O O . ASP B 1 433 ? -11.477 13.117 7.742 1 93.81 433 ASP B O 1
ATOM 7164 N N . MET B 1 434 ? -9.344 13.289 7.336 1 91.44 434 MET B N 1
ATOM 7165 C CA . MET B 1 434 ? -9.516 14.656 6.859 1 91.44 434 MET B CA 1
ATOM 7166 C C . MET B 1 434 ? -10.602 14.727 5.789 1 91.44 434 MET B C 1
ATOM 7168 O O . MET B 1 434 ? -11.469 15.594 5.836 1 91.44 434 MET B O 1
ATOM 7172 N N . THR B 1 435 ? -10.641 13.719 4.898 1 91.25 435 THR B N 1
ATOM 7173 C CA . THR B 1 435 ? -11.516 13.836 3.738 1 91.25 435 THR B CA 1
ATOM 7174 C C . THR B 1 435 ? -12.562 12.719 3.738 1 91.25 435 THR B C 1
ATOM 7176 O O . THR B 1 435 ? -13.297 12.555 2.764 1 91.25 435 THR B O 1
ATOM 7179 N N . MET B 1 436 ? -12.633 12.031 4.738 1 93.5 436 MET B N 1
ATOM 7180 C CA . MET B 1 436 ? -13.555 10.898 4.809 1 93.5 436 MET B CA 1
ATOM 7181 C C . MET B 1 436 ? -14.992 11.375 4.961 1 93.5 436 MET B C 1
ATOM 7183 O O . MET B 1 436 ? -15.25 12.383 5.625 1 93.5 436 MET B O 1
ATOM 7187 N N . LYS B 1 437 ? -15.945 10.672 4.324 1 94.56 437 LYS B N 1
ATOM 7188 C CA . LYS B 1 437 ? -17.375 10.898 4.492 1 94.56 437 LYS B CA 1
ATOM 7189 C C . LYS B 1 437 ? -18.094 9.609 4.895 1 94.56 437 LYS B C 1
ATOM 7191 O O . LYS B 1 437 ? -17.781 8.531 4.395 1 94.56 437 LYS B O 1
ATOM 7196 N N . ILE B 1 438 ? -19.062 9.797 5.812 1 96.94 438 ILE B N 1
ATOM 7197 C CA . ILE B 1 438 ? -19.812 8.648 6.297 1 96.94 438 ILE B CA 1
ATOM 7198 C C . ILE B 1 438 ? -21.312 8.852 6.039 1 96.94 438 ILE B C 1
ATOM 7200 O O . ILE B 1 438 ? -21.859 9.891 6.395 1 96.94 438 ILE B O 1
ATOM 7204 N N . TRP B 1 439 ? -21.859 7.883 5.402 1 96.88 439 TRP B N 1
ATOM 7205 C CA . TRP B 1 439 ? -23.281 7.914 5.098 1 96.88 439 TRP B CA 1
ATOM 7206 C C . TRP B 1 439 ? -24 6.727 5.723 1 96.88 439 TRP B C 1
ATOM 7208 O O . TRP B 1 439 ? -23.484 5.609 5.73 1 96.88 439 TRP B O 1
ATOM 7218 N N . LYS B 1 440 ? -25.188 7.004 6.227 1 96.94 440 LYS B N 1
ATOM 7219 C CA . LYS B 1 440 ? -26.047 5.949 6.762 1 96.94 440 LYS B CA 1
ATOM 7220 C C . LYS B 1 440 ? -27.266 5.734 5.871 1 96.94 440 LYS B C 1
ATOM 7222 O O . LYS B 1 440 ? -27.938 6.695 5.488 1 96.94 440 LYS B O 1
ATOM 7227 N N . VAL B 1 441 ? -27.516 4.543 5.602 1 93.25 441 VAL B N 1
ATOM 7228 C CA . VAL B 1 441 ? -28.734 4.211 4.859 1 93.25 441 VAL B CA 1
ATOM 7229 C C . VAL B 1 441 ? -29.938 4.25 5.793 1 93.25 441 VAL B C 1
ATOM 7231 O O . VAL B 1 441 ? -29.938 3.594 6.836 1 93.25 441 VAL B O 1
ATOM 7234 N N . LEU B 1 442 ? -30.891 5.02 5.363 1 93.12 442 LEU B N 1
ATOM 7235 C CA . LEU B 1 442 ? -32.094 5.125 6.16 1 93.12 442 LEU B CA 1
ATOM 7236 C C . LEU B 1 442 ? -33.156 4.109 5.703 1 93.12 442 LEU B C 1
ATOM 7238 O O . LEU B 1 442 ? -33.781 3.439 6.531 1 93.12 442 LEU B O 1
ATOM 7242 N N . ARG B 1 443 ? -33.344 4.086 4.48 1 88.06 443 ARG B N 1
ATOM 7243 C CA . ARG B 1 443 ? -34.281 3.184 3.848 1 88.06 443 ARG B CA 1
ATOM 7244 C C . ARG B 1 443 ? -33.969 2.996 2.369 1 88.06 443 ARG B C 1
ATOM 7246 O O . ARG B 1 443 ? -33.062 3.641 1.839 1 88.06 443 ARG B O 1
ATOM 7253 N N . TYR B 1 444 ? -34.625 2.1 1.8 1 83.81 444 TYR B N 1
ATOM 7254 C CA . TYR B 1 444 ? -34.5 1.872 0.365 1 83.81 444 TYR B CA 1
ATOM 7255 C C . TYR B 1 444 ? -35.75 2.305 -0.377 1 83.81 444 TYR B C 1
ATOM 7257 O O . TYR B 1 444 ? -36.875 1.99 0.043 1 83.81 444 TYR B O 1
ATOM 7265 N N . ASP B 1 445 ? -35.5 3.184 -1.404 1 82.75 445 ASP B N 1
ATOM 7266 C CA . ASP B 1 445 ? -36.594 3.686 -2.211 1 82.75 445 ASP B CA 1
ATOM 7267 C C . ASP B 1 445 ? -37 2.67 -3.277 1 82.75 445 ASP B C 1
ATOM 7269 O O . ASP B 1 445 ? -36.25 2.387 -4.199 1 82.75 445 ASP B O 1
ATOM 7273 N N . GLU B 1 446 ? -38.219 2.207 -3.33 1 79.06 446 GLU B N 1
ATOM 7274 C CA . GLU B 1 446 ? -38.719 1.16 -4.223 1 79.06 446 GLU B CA 1
ATOM 7275 C C . GLU B 1 446 ? -39.25 1.748 -5.531 1 79.06 446 GLU B C 1
ATOM 7277 O O . GLU B 1 446 ? -39.469 1.021 -6.5 1 79.06 446 GLU B O 1
ATOM 7282 N N . THR B 1 447 ? -39.406 2.988 -5.613 1 77.94 447 THR B N 1
ATOM 7283 C CA . THR B 1 447 ? -39.969 3.611 -6.809 1 77.94 447 THR B CA 1
ATOM 7284 C C . THR B 1 447 ? -38.906 3.771 -7.887 1 77.94 447 THR B C 1
ATOM 7286 O O . THR B 1 447 ? -39.219 3.904 -9.07 1 77.94 447 THR B O 1
ATOM 7289 N N . ARG B 1 448 ? -37.719 3.768 -7.586 1 72.25 448 ARG B N 1
ATOM 7290 C CA . ARG B 1 448 ? -36.625 3.893 -8.516 1 72.25 448 ARG B CA 1
ATOM 7291 C C . ARG B 1 448 ? -35.781 2.613 -8.555 1 72.25 448 ARG B C 1
ATOM 7293 O O . ARG B 1 448 ? -34.906 2.406 -7.707 1 72.25 448 ARG B O 1
ATOM 7300 N N . THR B 1 449 ? -36.25 1.688 -9.508 1 76.19 449 THR B N 1
ATOM 7301 C CA . THR B 1 449 ? -35.562 0.396 -9.531 1 76.19 449 THR B CA 1
ATOM 7302 C C . THR B 1 449 ? -34.812 0.214 -10.836 1 76.19 449 THR B C 1
ATOM 7304 O O . THR B 1 449 ? -35.188 0.767 -11.867 1 76.19 449 THR B O 1
ATOM 7307 N N . ARG B 1 450 ? -33.625 -0.376 -10.703 1 82.81 450 ARG B N 1
ATOM 7308 C CA . ARG B 1 450 ? -32.812 -0.752 -11.859 1 82.81 450 ARG B CA 1
ATOM 7309 C C . ARG B 1 450 ? -32.344 -2.199 -11.758 1 82.81 450 ARG B C 1
ATOM 7311 O O . ARG B 1 450 ? -32 -2.67 -10.672 1 82.81 450 ARG B O 1
ATOM 7318 N N . CYS B 1 451 ? -32.375 -2.811 -12.891 1 88.38 451 CYS B N 1
ATOM 7319 C CA . CYS B 1 451 ? -31.859 -4.172 -12.938 1 88.38 451 CYS B CA 1
ATOM 7320 C C . CYS B 1 451 ? -30.391 -4.188 -13.352 1 88.38 451 CYS B C 1
ATOM 7322 O O . CYS B 1 451 ? -30 -3.49 -14.289 1 88.38 451 CYS B O 1
ATOM 7324 N N . ARG B 1 452 ? -29.594 -4.895 -12.516 1 90.5 452 ARG B N 1
ATOM 7325 C CA . ARG B 1 452 ? -28.156 -4.957 -12.781 1 90.5 452 ARG B CA 1
ATOM 7326 C C . ARG B 1 452 ? -27.625 -6.375 -12.586 1 90.5 452 ARG B C 1
ATOM 7328 O O . ARG B 1 452 ? -28.266 -7.195 -11.93 1 90.5 452 ARG B O 1
ATOM 7335 N N . PRO B 1 453 ? -26.422 -6.57 -13.297 1 88.31 453 PRO B N 1
ATOM 7336 C CA . PRO B 1 453 ? -25.781 -7.859 -13.047 1 88.31 453 PRO B CA 1
ATOM 7337 C C . PRO B 1 453 ? -25.312 -8.023 -11.602 1 88.31 453 PRO B C 1
ATOM 7339 O O . PRO B 1 453 ? -24.891 -7.043 -10.977 1 88.31 453 PRO B O 1
ATOM 7342 N N . CYS B 1 454 ? -25.469 -9.273 -11.141 1 92.75 454 CYS B N 1
ATOM 7343 C CA . CYS B 1 454 ? -25.078 -9.602 -9.773 1 92.75 454 CYS B CA 1
ATOM 7344 C C . CYS B 1 454 ? -23.906 -10.562 -9.75 1 92.75 454 CYS B C 1
ATOM 7346 O O . CYS B 1 454 ? -23.734 -11.367 -10.664 1 92.75 454 CYS B O 1
ATOM 7348 N N . GLU B 1 455 ? -23.109 -10.516 -8.656 1 90.75 455 GLU B N 1
ATOM 7349 C CA . GLU B 1 455 ? -21.953 -11.398 -8.539 1 90.75 455 GLU B CA 1
ATOM 7350 C C . GLU B 1 455 ? -22.391 -12.859 -8.469 1 90.75 455 GLU B C 1
ATOM 7352 O O . GLU B 1 455 ? -21.578 -13.758 -8.695 1 90.75 455 GLU B O 1
ATOM 7357 N N . CYS B 1 456 ? -23.641 -13.117 -8.219 1 87.06 456 CYS B N 1
ATOM 7358 C CA . CYS B 1 456 ? -24.156 -14.477 -8.164 1 87.06 456 CYS B CA 1
ATOM 7359 C C . CYS B 1 456 ? -24.359 -15.039 -9.57 1 87.06 456 CYS B C 1
ATOM 7361 O O . CYS B 1 456 ? -24.594 -16.234 -9.734 1 87.06 456 CYS B O 1
ATOM 7363 N N . GLY B 1 457 ? -24.312 -14.227 -10.664 1 84.88 457 GLY B N 1
ATOM 7364 C CA . GLY B 1 457 ? -24.484 -14.672 -12.031 1 84.88 457 GLY B CA 1
ATOM 7365 C C . GLY B 1 457 ? -25.828 -14.258 -12.625 1 84.88 457 GLY B C 1
ATOM 7366 O O . GLY B 1 457 ? -26 -14.281 -13.844 1 84.88 457 GLY B O 1
ATOM 7367 N N . GLY B 1 458 ? -26.688 -13.781 -11.688 1 86.81 458 GLY B N 1
ATOM 7368 C CA . GLY B 1 458 ? -27.984 -13.344 -12.141 1 86.81 458 GLY B CA 1
ATOM 7369 C C . GLY B 1 458 ? -28.109 -11.828 -12.258 1 86.81 458 GLY B C 1
ATOM 7370 O O . GLY B 1 458 ? -27.109 -11.117 -12.195 1 86.81 458 GLY B O 1
ATOM 7371 N N . LYS B 1 459 ? -29.281 -11.391 -12.617 1 90.94 459 LYS B N 1
ATOM 7372 C CA . LYS B 1 459 ? -29.656 -9.977 -12.602 1 90.94 459 LYS B CA 1
ATOM 7373 C C . LYS B 1 459 ? -30.703 -9.695 -11.523 1 90.94 459 LYS B C 1
ATOM 7375 O O . LYS B 1 459 ? -31.641 -10.492 -11.336 1 90.94 459 LYS B O 1
ATOM 7380 N N . HIS B 1 460 ? -30.438 -8.664 -10.797 1 91.44 460 HIS B N 1
ATOM 7381 C CA . HIS B 1 460 ? -31.359 -8.344 -9.711 1 91.44 460 HIS B CA 1
ATOM 7382 C C . HIS B 1 460 ? -31.734 -6.863 -9.734 1 91.44 460 HIS B C 1
ATOM 7384 O O . HIS B 1 460 ? -31.031 -6.047 -10.328 1 91.44 460 HIS B O 1
ATOM 7390 N N . ILE B 1 461 ? -32.906 -6.625 -9.102 1 88.44 461 ILE B N 1
ATOM 7391 C CA . ILE B 1 461 ? -33.375 -5.246 -8.977 1 88.44 461 ILE B CA 1
ATOM 7392 C C . ILE B 1 461 ? -32.688 -4.578 -7.781 1 88.44 461 ILE B C 1
ATOM 7394 O O . ILE B 1 461 ? -32.594 -5.172 -6.707 1 88.44 461 ILE B O 1
ATOM 7398 N N . ARG B 1 462 ? -32.188 -3.436 -8.023 1 86.69 462 ARG B N 1
ATOM 7399 C CA . ARG B 1 462 ? -31.578 -2.645 -6.961 1 86.69 462 ARG B CA 1
ATOM 7400 C C . ARG B 1 462 ? -32.469 -1.474 -6.57 1 86.69 462 ARG B C 1
ATOM 7402 O O . ARG B 1 462 ? -32.938 -0.717 -7.434 1 86.69 462 ARG B O 1
ATOM 7409 N N . ASN B 1 463 ? -32.688 -1.401 -5.242 1 81.44 463 ASN B N 1
ATOM 7410 C CA . ASN B 1 463 ? -33.406 -0.235 -4.707 1 81.44 463 ASN B CA 1
ATOM 7411 C C . ASN B 1 463 ? -32.406 0.882 -4.344 1 81.44 463 ASN B C 1
ATOM 7413 O O . ASN B 1 463 ? -31.344 0.622 -3.801 1 81.44 463 ASN B O 1
ATOM 7417 N N . GLN B 1 464 ? -32.781 2.018 -4.707 1 84.31 464 GLN B N 1
ATOM 7418 C CA . GLN B 1 464 ? -31.922 3.15 -4.406 1 84.31 464 GLN B CA 1
ATOM 7419 C C . GLN B 1 464 ? -31.969 3.494 -2.918 1 84.31 464 GLN B C 1
ATOM 7421 O O . GLN B 1 464 ? -33.031 3.666 -2.348 1 84.31 464 GLN B O 1
ATOM 7426 N N . PRO B 1 465 ? -30.797 3.598 -2.377 1 87 465 PRO B N 1
ATOM 7427 C CA . PRO B 1 465 ? -30.797 3.938 -0.952 1 87 465 PRO B CA 1
ATOM 7428 C C . PRO B 1 465 ? -30.984 5.434 -0.702 1 87 465 PRO B C 1
ATOM 7430 O O . PRO B 1 465 ? -30.469 6.258 -1.467 1 87 465 PRO B O 1
ATOM 7433 N N . VAL B 1 466 ? -31.812 5.754 0.329 1 90.94 466 VAL B N 1
ATOM 7434 C CA . VAL B 1 466 ? -31.875 7.102 0.889 1 90.94 466 VAL B CA 1
ATOM 7435 C C . VAL B 1 466 ? -30.875 7.234 2.037 1 90.94 466 VAL B C 1
ATOM 7437 O O . VAL B 1 466 ? -30.938 6.48 3.012 1 90.94 466 VAL B O 1
ATOM 7440 N N . MET B 1 467 ? -30.016 8.195 1.818 1 93.06 467 MET B N 1
ATOM 7441 C CA . MET B 1 467 ? -28.891 8.234 2.74 1 93.06 467 MET B CA 1
ATOM 7442 C C . MET B 1 467 ? -28.844 9.555 3.498 1 93.06 467 MET B C 1
ATOM 7444 O O . MET B 1 467 ? -29.375 10.562 3.031 1 93.06 467 MET B O 1
ATOM 7448 N N . LEU B 1 468 ? -28.297 9.422 4.691 1 94.25 468 LEU B N 1
ATOM 7449 C CA . LEU B 1 468 ? -28.047 10.57 5.555 1 94.25 468 LEU B CA 1
ATOM 7450 C C . LEU B 1 468 ? -26.562 10.719 5.855 1 94.25 468 LEU B C 1
ATOM 7452 O O . LEU B 1 468 ? -25.891 9.734 6.148 1 94.25 468 LEU B O 1
ATOM 7456 N N . ASP B 1 469 ? -26.047 11.945 5.699 1 93.62 469 ASP B N 1
ATOM 7457 C CA . ASP B 1 469 ? -24.672 12.219 6.062 1 93.62 469 ASP B CA 1
ATOM 7458 C C . ASP B 1 469 ? -24.5 12.242 7.582 1 93.62 469 ASP B C 1
ATOM 7460 O O . ASP B 1 469 ? -25.094 13.07 8.266 1 93.62 469 ASP B O 1
ATOM 7464 N N . VAL B 1 470 ? -23.719 11.32 8.094 1 95.31 470 VAL B N 1
ATOM 7465 C CA . VAL B 1 470 ? -23.516 11.234 9.531 1 95.31 470 VAL B CA 1
ATOM 7466 C C . VAL B 1 470 ? -22.031 11.391 9.859 1 95.31 470 VAL B C 1
ATOM 7468 O O . VAL B 1 470 ? -21.562 10.867 10.875 1 95.31 470 VAL B O 1
ATOM 7471 N N . THR B 1 471 ? -21.266 12.031 9.055 1 94.06 471 THR B N 1
ATOM 7472 C CA . THR B 1 471 ? -19.828 12.156 9.188 1 94.06 471 THR B CA 1
ATOM 7473 C C . THR B 1 471 ? -19.453 12.789 10.523 1 94.06 471 THR B C 1
ATOM 7475 O O . THR B 1 471 ? -18.641 12.234 11.273 1 94.06 471 THR B O 1
ATOM 7478 N N . GLU B 1 472 ? -20.078 13.859 10.891 1 92.19 472 GLU B N 1
ATOM 7479 C CA . GLU B 1 472 ? -19.672 14.609 12.07 1 92.19 472 GLU B CA 1
ATOM 7480 C C . GLU B 1 472 ? -20.203 13.953 13.352 1 92.19 472 GLU B C 1
ATOM 7482 O O . GLU B 1 472 ? -19.688 14.219 14.438 1 92.19 472 GLU B O 1
ATOM 7487 N N . GLU B 1 473 ? -21.156 13.055 13.164 1 91.31 473 GLU B N 1
ATOM 7488 C CA . GLU B 1 473 ? -21.641 12.305 14.32 1 91.31 473 GLU B CA 1
ATOM 7489 C C . GLU B 1 473 ? -20.641 11.227 14.734 1 91.31 473 GLU B C 1
ATOM 7491 O O . GLU B 1 473 ? -20.547 10.875 15.914 1 91.31 473 GLU B O 1
ATOM 7496 N N . LEU B 1 474 ? -19.938 10.781 13.734 1 94.5 474 LEU B N 1
ATOM 7497 C CA . LEU B 1 474 ? -19.078 9.633 14.016 1 94.5 474 LEU B CA 1
ATOM 7498 C C . LEU B 1 474 ? -17.609 10.047 14.031 1 94.5 474 LEU B C 1
ATOM 7500 O O . LEU B 1 474 ? -16.766 9.32 14.562 1 94.5 474 LEU B O 1
ATOM 7504 N N . ARG B 1 475 ? -17.25 11.102 13.453 1 93.56 475 ARG B N 1
ATOM 7505 C CA . ARG B 1 475 ? -15.859 11.57 13.438 1 93.56 475 ARG B CA 1
ATOM 7506 C C . ARG B 1 475 ? -15.414 12 14.836 1 93.56 475 ARG B C 1
ATOM 7508 O O . ARG B 1 475 ? -16.156 12.672 15.555 1 93.56 475 ARG B O 1
ATOM 7515 N N . PRO B 1 476 ? -14.25 11.625 15.219 1 92.12 476 PRO B N 1
ATOM 7516 C CA . PRO B 1 476 ? -13.742 12.078 16.516 1 92.12 476 PRO B CA 1
ATOM 7517 C C . PRO B 1 476 ? -13.531 13.594 16.562 1 92.12 476 PRO B C 1
ATOM 7519 O O . PRO B 1 476 ? -13.234 14.211 15.547 1 92.12 476 PRO B O 1
ATOM 7522 N N . ASP B 1 477 ? -13.734 14.156 17.766 1 93.25 477 ASP B N 1
ATOM 7523 C CA . ASP B 1 477 ? -13.43 15.562 17.984 1 93.25 477 ASP B CA 1
ATOM 7524 C C . ASP B 1 477 ? -11.945 15.766 18.281 1 93.25 477 ASP B C 1
ATOM 7526 O O . ASP B 1 477 ? -11.492 15.531 19.406 1 93.25 477 ASP B O 1
ATOM 7530 N N . HIS B 1 478 ? -11.328 16.312 17.359 1 92.94 478 HIS B N 1
ATOM 7531 C CA . HIS B 1 478 ? -9.875 16.406 17.438 1 92.94 478 HIS B CA 1
ATOM 7532 C C . HIS B 1 478 ? -9.445 17.531 18.375 1 92.94 478 HIS B C 1
ATOM 7534 O O . HIS B 1 478 ? -8.266 17.672 18.688 1 92.94 478 HIS B O 1
ATOM 7540 N N . LEU B 1 479 ? -10.32 18.328 18.844 1 94.12 479 LEU B N 1
ATOM 7541 C CA . LEU B 1 479 ? -10 19.359 19.812 1 94.12 479 LEU B CA 1
ATOM 7542 C C . LEU B 1 479 ? -10.047 18.812 21.234 1 94.12 479 LEU B C 1
ATOM 7544 O O . LEU B 1 479 ? -9.555 19.453 22.172 1 94.12 479 LEU B O 1
ATOM 7548 N N . VAL B 1 480 ? -10.641 17.656 21.281 1 93.06 480 VAL B N 1
ATOM 7549 C CA . VAL B 1 480 ? -10.695 16.984 22.578 1 93.06 480 VAL B CA 1
ATOM 7550 C C . VAL B 1 480 ? -9.727 15.805 22.594 1 93.06 480 VAL B C 1
ATOM 7552 O O . VAL B 1 480 ? -8.969 15.625 23.547 1 93.06 480 VAL B O 1
ATOM 7555 N N . LEU B 1 481 ? -9.773 15.086 21.484 1 91.81 481 LEU B N 1
ATOM 7556 C CA . LEU B 1 481 ? -8.898 13.93 21.328 1 91.81 481 LEU B CA 1
ATOM 7557 C C . LEU B 1 481 ? -7.688 14.281 20.469 1 91.81 481 LEU B C 1
ATOM 7559 O O . LEU B 1 481 ? -7.789 14.352 19.234 1 91.81 481 LEU B O 1
ATOM 7563 N N . ALA B 1 482 ? -6.566 14.344 21.156 1 90.88 482 ALA B N 1
ATOM 7564 C CA . ALA B 1 482 ? -5.348 14.727 20.453 1 90.88 482 ALA B CA 1
ATOM 7565 C C . ALA B 1 482 ? -4.906 13.617 19.5 1 90.88 482 ALA B C 1
ATOM 7567 O O . ALA B 1 482 ? -5.109 12.438 19.766 1 90.88 482 ALA B O 1
ATOM 7568 N N . CYS B 1 483 ? -4.332 14.047 18.406 1 90.88 483 CYS B N 1
ATOM 7569 C CA . CYS B 1 483 ? -3.836 13.078 17.422 1 90.88 483 CYS B CA 1
ATOM 7570 C C . CYS B 1 483 ? -2.52 12.461 17.875 1 90.88 483 CYS B C 1
ATOM 7572 O O . CYS B 1 483 ? -1.995 11.555 17.234 1 90.88 483 CYS B O 1
ATOM 7574 N N . THR B 1 484 ? -1.977 12.859 18.953 1 87.94 484 THR B N 1
ATOM 7575 C CA . THR B 1 484 ? -0.727 12.328 19.484 1 87.94 484 THR B CA 1
ATOM 7576 C C . THR B 1 484 ? -0.998 11.172 20.438 1 87.94 484 THR B C 1
ATOM 7578 O O . THR B 1 484 ? -0.076 10.664 21.094 1 87.94 484 THR B O 1
ATOM 7581 N N . ARG B 1 485 ? -2.139 10.805 20.516 1 84 485 ARG B N 1
ATOM 7582 C CA . ARG B 1 485 ? -2.512 9.695 21.375 1 84 485 ARG B CA 1
ATOM 7583 C C . ARG B 1 485 ? -1.835 8.398 20.938 1 84 485 ARG B C 1
ATOM 7585 O O . ARG B 1 485 ? -1.241 8.336 19.859 1 84 485 ARG B O 1
ATOM 7592 N N . ALA B 1 486 ? -2.041 7.387 21.734 1 79.12 486 ALA B N 1
ATOM 7593 C CA . ALA B 1 486 ? -1.335 6.113 21.578 1 79.12 486 ALA B CA 1
ATOM 7594 C C . ALA B 1 486 ? -1.801 5.363 20.344 1 79.12 486 ALA B C 1
ATOM 7596 O O . ALA B 1 486 ? -1.073 4.527 19.797 1 79.12 486 ALA B O 1
ATOM 7597 N N . GLU B 1 487 ? -2.932 5.754 19.844 1 80.75 487 GLU B N 1
ATOM 7598 C CA . GLU B 1 487 ? -3.51 5.066 18.703 1 80.75 487 GLU B CA 1
ATOM 7599 C C . GLU B 1 487 ? -2.631 5.223 17.469 1 80.75 487 GLU B C 1
ATOM 7601 O O . GLU B 1 487 ? -2.658 4.379 16.562 1 80.75 487 GLU B O 1
ATOM 7606 N N . PHE B 1 488 ? -1.954 6.293 17.469 1 82.56 488 PHE B N 1
ATOM 7607 C CA . PHE B 1 488 ? -1.148 6.551 16.281 1 82.56 488 PHE B CA 1
ATOM 7608 C C . PHE B 1 488 ? 0.333 6.348 16.578 1 82.56 488 PHE B C 1
ATOM 7610 O O . PHE B 1 488 ? 1.185 6.637 15.727 1 82.56 488 PHE B O 1
ATOM 7617 N N . GLY B 1 489 ? 0.58 5.887 17.828 1 72.88 489 GLY B N 1
ATOM 7618 C CA . GLY B 1 489 ? 1.955 5.641 18.234 1 72.88 489 GLY B CA 1
ATOM 7619 C C . GLY B 1 489 ? 2.465 4.277 17.812 1 72.88 489 GLY B C 1
ATOM 7620 O O . GLY B 1 489 ? 1.677 3.365 17.547 1 72.88 489 GLY B O 1
ATOM 7621 N N . SER B 1 490 ? 3.406 4.031 16.875 1 57.53 490 SER B N 1
ATOM 7622 C CA . SER B 1 490 ? 3.959 2.766 16.406 1 57.53 490 SER B CA 1
ATOM 7623 C C . SER B 1 490 ? 4.398 1.89 17.578 1 57.53 490 SER B C 1
ATOM 7625 O O . SER B 1 490 ? 5.074 2.361 18.5 1 57.53 490 SER B O 1
ATOM 7627 N N . SER B 1 491 ? 3.756 0.923 17.969 1 48.59 491 SER B N 1
ATOM 7628 C CA . SER B 1 491 ? 4.41 -0.105 18.766 1 48.59 491 SER B CA 1
ATOM 7629 C C . SER B 1 491 ? 5.848 -0.334 18.312 1 48.59 491 SER B C 1
ATOM 7631 O O . SER B 1 491 ? 6.707 -0.702 19.109 1 48.59 491 SER B O 1
ATOM 7633 N N . ASP B 1 492 ? 6.059 -0.677 17.016 1 43.25 492 ASP B N 1
ATOM 7634 C CA . ASP B 1 492 ? 7.336 -0.981 16.375 1 43.25 492 ASP B CA 1
ATOM 7635 C C . ASP B 1 492 ? 8.297 0.197 16.5 1 43.25 492 ASP B C 1
ATOM 7637 O O . ASP B 1 492 ? 9.406 0.16 15.945 1 43.25 492 ASP B O 1
ATOM 7641 N N . GLU B 1 493 ? 8.016 1.296 16.562 1 39.5 493 GLU B N 1
ATOM 7642 C CA . GLU B 1 493 ? 8.992 2.211 17.156 1 39.5 493 GLU B CA 1
ATOM 7643 C C . GLU B 1 493 ? 9.664 1.596 18.375 1 39.5 493 GLU B C 1
ATOM 7645 O O . GLU B 1 493 ? 10.836 1.861 18.641 1 39.5 493 GLU B O 1
ATOM 7650 N N . ASP B 1 494 ? 9.117 1.016 19.406 1 34.78 494 ASP B N 1
ATOM 7651 C CA . ASP B 1 494 ? 9.703 0.301 20.531 1 34.78 494 ASP B CA 1
ATOM 7652 C C . ASP B 1 494 ? 10.273 -1.046 20.094 1 34.78 494 ASP B C 1
ATOM 7654 O O . ASP B 1 494 ? 11.148 -1.604 20.766 1 34.78 494 ASP B O 1
ATOM 7658 N N . THR B 1 495 ? 9.539 -1.988 19.391 1 32.16 495 THR B N 1
ATOM 7659 C CA . THR B 1 495 ? 10.07 -3.344 19.281 1 32.16 495 THR B CA 1
ATOM 7660 C C . THR B 1 495 ? 11.07 -3.447 18.141 1 32.16 495 THR B C 1
ATOM 7662 O O . THR B 1 495 ? 11.539 -4.539 17.812 1 32.16 495 THR B O 1
ATOM 7665 N N . ASP B 1 496 ? 11.227 -2.629 17.141 1 27.41 496 ASP B N 1
ATOM 7666 C CA . ASP B 1 496 ? 12.406 -3.1 16.406 1 27.41 496 ASP B CA 1
ATOM 7667 C C . ASP B 1 496 ? 13.664 -2.938 17.25 1 27.41 496 ASP B C 1
ATOM 7669 O O . ASP B 1 496 ? 13.867 -1.903 17.891 1 27.41 496 ASP B O 1
#